Protein AF-0000000066268267 (afdb_homodimer)

pLDDT: mean 81.92, std 17.83, range [18.23, 98.88]

Nearest PDB structures (foldseek):
  8r2u-assembly2_D  TM=8.468E-01  e=3.141E-55  Trametes versicolor
  2dkh-assembly1_A-2  TM=8.336E-01  e=5.617E-54  Comamonas testosteroni
  2dki-assembly1_A-2  TM=8.439E-01  e=3.768E-53  Comamonas testosteroni
  1foh-assembly3_D-2  TM=8.418E-01  e=6.798E-50  Cutaneotrichosporon cutaneum
  7yj0-assembly2_C  TM=8.691E-01  e=3.870E-47  Boreostereum vibrans

Secondary structure (DSSP, 8-state):
-------HHHHHHHHHHHHHHHH-PPPP--S---------SSS---EEEEEEEE--SHHHHHHHHHHHHTT--STTTEEEEES-SS---S-S--EE-HHHHHHHHHTT-HHHHHHHSEEE-EEEEEEE-TT-SSEEEEEEEETTTTS---S---EEE--HHHHHHHHHHHHHHHSTT-EEESEEEEEEEE-TTT-SSS-EEEEEEETT--EEEEEEEEEEE---TT-HHHHHTTPPEEEEEEEEEEEEEEEEEEE--TTTTSEEEEEETTEEEEEEEEEEPTTSPEEEEEEEE--STTSS---TTTTS-----HHHHHHHHHHHTTTS-EEEPTT----EEEEEEEEEEEES-SEEE-TTS-EEEEE-GGGTEE--GGG--HHHHHHHHHHHHHHHHHHHHTT-BS-HHHHHHHHHHHHHHHHHHHHHHHHHHHHHHHHHHHHTT-TTHHHHHHHHHHHHHHHHHTTT-BPPSSSS------S-TT----TTBBPPP-EEEETTT--EEEGGGTS-SSS-EEEEEE--S---SSSSHHHHHHHIIIIIIHHHB-TTSEEEEEEE-S----SSS----HHHH--GGGS-HHHHHHHGGGEEE-HHHHHHHT--TTT-EEEEE-TTSBEEEEE-TT-HHHHHHHHHHB-B-/-------HHHHHHHHHHHHHHHH-PPPP--S---------SSS---EEEEEEEE--SHHHHHHHHHHHHTT--STTTEEEEES-SS---S-S--EE-HHHHHHHHHTT-HHHHHHHSEEE-EEEEEEE-TT-SSEEEEEEEETTTTS---S--SEEE--HHHHHHHHHHHHHHHSTT-EEESEEEEEEEE-TTT-SSS-EEEEEEETT--EEEEEEEEEEE---TT-HHHHHTTPPEEEEEEEEEEEEEEEEEEE--TTTTSEEEEEETTEEEEEEEEEEPTTSPEEEEEEEE--STTSS---SSTTS-----HHHHHHHHHHHTTTS-EEEPTT----EEEEEEEEEEEES-SEEE-TTS-EEEEE-GGGTEE--GGG--HHHHHHHHHHHHHHHHHHHHTT-BS-HHHHHHHHHHHHHHHHHHHHHHHHHHHHHHHHHHHHTT-TTHHHHHHHHHHHHHHHHHTTT-BPPSSSS------S-TT----TTBBPPP-EEEETTT--EEEGGGTS-SSS-EEEEEE--S---SSSSHHHHHHHIIIIIIHHHB-TTSEEEEEEE-S----SSS----HHHH--GGGS-HHHHHHHGGGEEE-HHHHHHHT--TTT-EEEEE-TTSBEEEEE-TT-HHHHHHHHHHB-B-

Sequence (1298 aa):
MAADDIDVYGQQEALRRLYERALTTPLPNYAAPTSFELNSAGIASTETYDVIITGGGPAGLTLAVLLAHQGLRAPGAVLCVERRPHPLLAGQADGLTCRTMEMFKELGLYDEVLKVGHEVAEMVMWAELPGTKGIQRVTHQASNENMTPSRVASLVACSQGQIERILELELASYAPGTLKRGAEIIHVEMDARMDTKYPVVVSIRDESGHVTFARCRFLVGADGAHSVVRKCMGISMVGDLSDRVWGVIDFPAETDFPDIRRSGHVHSALGSVMHFPREQSADGDWLTRFYVDMDEANAGNMDSQSAQVGPLTPQHILDRISRTFHPYHLQIKPGTKVEWFSKYSVRRCIASDYIRHDFQGLPRVLLVGDACHTHSPKIGQGMNVSMADSYNLAWKLAHVLLGISSDPRSILESYASERYPVGRQLVEIDKAWNTLEWNTKITGREENYQDTRKDLLRTISGFVSGYGIQYSSGYLIRTARYLNEECSLQAGSRLQHTVMSRFADGLTVDLHDEIVPNGRWKLLVFATQYLSCQKGPFAQAVRSIFENLIPIFLPGCITPIIILPDLVSNVDNGGTSLTRSVDWAVFPSRIKCMAEMKTYVSQRAYDGYRISCHEGAVVLLRPDGVISIIDDLHATEVTSFLKTVVRTLMAADDIDVYGQQEALRRLYERALTTPLPNYAAPTSFELNSAGIASTETYDVIITGGGPAGLTLAVLLAHQGLRAPGAVLCVERRPHPLLAGQADGLTCRTMEMFKELGLYDEVLKVGHEVAEMVMWAELPGTKGIQRVTHQASNENMTPSRVASLVACSQGQIERILELELASYAPGTLKRGAEIIHVEMDARMDTKYPVVVSIRDESGHVTFARCRFLVGADGAHSVVRKCMGISMVGDLSDRVWGVIDFPAETDFPDIRRSGHVHSALGSVMHFPREQSADGDWLTRFYVDMDEANAGNMDSQSAQVGPLTPQHILDRISRTFHPYHLQIKPGTKVEWFSKYSVRRCIASDYIRHDFQGLPRVLLVGDACHTHSPKIGQGMNVSMADSYNLAWKLAHVLLGISSDPRSILESYASERYPVGRQLVEIDKAWNTLEWNTKITGREENYQDTRKDLLRTISGFVSGYGIQYSSGYLIRTARYLNEECSLQAGSRLQHTVMSRFADGLTVDLHDEIVPNGRWKLLVFATQYLSCQKGPFAQAVRSIFENLIPIFLPGCITPIIILPDLVSNVDNGGTSLTRSVDWAVFPSRIKCMAEMKTYVSQRAYDGYRISCHEGAVVLLRPDGVISIIDDLHATEVTSFLKTVVRTL

Foldseek 3Di:
DPPPPPPPVVVVVVVLVVVLVVQADADFFPDDPDPPPPVPDDDPPFQEAAEEEFALFLLRLLLLLLLLRNPQADPRHAAYEHQAQAFDDDDDFWKDFLVNLLQCVLNVCNVVQVVFKAWFFKEWEWEDDPPDDAIDTDDIGTPQVLPDDGPGRTMITDGRRSSSVSSVVSSCSRHNPRYHYQKGWQAKDFQCPVPVQFRIKTWMQGNVRDIGIHTHQAYEFPNAQPTRLCVNLPWDKDFDWDPWKKKKWKAQKDKPPPQLQHWYWFYYLQFIKTKDWIGADPVGGTMIMIITGPPVVSRPPPPPPVPVPPDDDPVSRQVSVQVRNPPMGMDHPPPIDTPDMDMDTFIWIAIPFQFDADPVQATRYGYAFNNGTGGDCVLSCRSVLRNVLSLQQNLLSSCVSSVWWPDNRFSNVVSGQQSRVLRVVRSVLRVVVVVLVVVCSPPVVDPCSVVVVVVSCSVVNCSSNPQVRFGDDDLQADQPPPPPPQFQDGFRGFDHKDWWAQLLPRDIDIVSNVLRLNSAKEKEWEAALAQAQPDDLRNVLLCCCPVPQQQFADPPRYHYAYEYEQQSPPPPDGGPRSNPDDDCSRHHPVCCVRPNRRYTYDNPVCVVRVPHNHFIWMWMAGSSRGTRDIGTSNCPVVSVSCVNTTPTD/DPPPPPPPVVVVVVVLVVVLVVQADADFFPDDPPPPPPVPDDDPPAQEAAEEEFALFLLRLLLLLLLLRNPQADPRHAAYEHQAQAFDDDDDFWKDFLVNLLLCVLNVCNVVQVVFKDWFFKEWEWEDDPPDDAIDTDDIGTPQVLPDDGPGRTMITDGRRSSSVSSVVSSCSRHNPRYHYQKGWQAWDFQCPVPVQFRIKTWMQGNVRDIGIHTHQAYEFPNAQPTRLCVNLVWDKDFDWDPWKKKKWKAQKDKPPPQLQHWYWFYYLQFIKTKDWIGADPVGGTMIMIITGPPVVSRPPPPPPVVVPPDDDPVSRQVSVQVRNPPMGMDHPPPIDTPDMDMDTFIWIAIPFQFDADPVQATRYGYAFNNGTGGDCVLSCRSVLRNVLSLQQNLLSSCVSSVWWPDNRFSNVVSGQQSRVLRVVRSVLRVVVVVLVVVCSVPVVDPCNVVVVVVSCSVVNCSSNPQVRFGDDDLQADQPPPPPPQFQDGFRGFDHKDWWAQLLPRDIDIVSNVLRLNSAKEKEWEAALAQAQPDDLRNVLLCCCPVPQQQFADPPRYHYAYEYEQQSPPPPPGGDRSRPDDDCSRHHPVCCVRPNRRYTYDNPVCVVRVPHNHFIWMWMAGSSRGTRDIGTSNCPVVSVSCVNTTPTD

Solvent-accessible surface area (backbone atoms only — not comparable to full-atom values): 66999 Å² total; per-residue (Å²): 131,84,76,73,78,72,53,58,69,53,40,53,47,43,49,47,42,35,51,47,44,48,72,40,60,51,41,69,76,62,40,74,79,69,76,74,66,74,72,77,70,82,60,81,78,62,52,58,24,50,30,36,30,38,20,60,43,63,27,26,35,48,26,52,36,40,31,28,38,29,44,48,38,54,91,45,31,45,40,31,33,13,56,55,74,60,71,53,73,78,60,92,45,54,46,40,31,28,41,49,46,44,51,29,42,44,71,70,42,37,66,65,48,56,53,57,28,22,75,36,34,23,35,37,33,29,32,49,49,92,95,51,89,42,55,39,82,74,45,77,42,54,55,38,72,80,46,75,92,52,94,42,63,44,34,30,17,40,46,41,20,58,52,37,48,54,40,50,54,54,28,44,73,63,23,63,80,28,69,39,57,31,21,36,71,76,45,52,47,80,47,49,87,85,31,74,72,37,21,34,38,38,36,35,32,38,80,88,62,54,71,48,58,36,29,14,43,29,40,37,26,24,47,28,79,76,24,52,53,43,54,57,70,70,44,50,74,45,68,52,77,44,88,54,45,34,36,37,41,31,30,36,68,40,58,73,51,70,57,63,55,17,31,31,41,39,38,34,86,59,27,46,37,35,37,38,38,37,34,61,45,81,86,66,45,55,26,31,34,35,42,31,61,59,50,50,84,64,32,71,67,69,77,75,79,69,71,70,71,60,87,85,45,72,64,60,51,50,52,46,50,34,55,33,47,31,82,36,53,59,44,73,27,85,95,63,62,78,74,47,71,50,75,47,62,34,39,34,33,36,36,76,54,41,62,41,60,48,98,85,61,38,68,31,37,37,46,29,24,38,39,31,35,38,57,46,75,88,72,45,44,62,68,44,52,10,32,48,42,21,54,62,41,28,46,44,53,44,28,44,69,25,43,39,38,53,40,56,47,61,52,55,52,45,44,41,70,48,49,49,58,52,51,51,49,51,45,51,47,53,53,51,50,54,50,47,60,51,42,48,74,73,42,67,78,45,85,60,48,65,56,52,50,48,52,50,46,54,62,43,29,29,55,65,35,53,75,54,57,63,41,70,72,54,96,74,19,43,77,54,82,43,88,58,86,66,40,65,70,52,54,26,21,65,67,77,71,44,64,30,28,30,65,46,30,58,37,77,39,50,52,51,76,72,49,37,58,31,52,32,30,36,39,38,37,38,37,29,38,56,49,40,40,82,52,51,68,41,30,50,24,51,47,45,41,66,68,51,53,57,68,45,32,48,81,76,44,64,45,68,33,39,37,32,52,50,61,37,35,51,77,84,83,60,68,47,59,40,88,83,73,62,58,66,77,50,37,37,69,60,46,60,75,75,28,39,93,35,28,30,34,28,47,59,43,32,63,69,38,35,47,50,48,82,66,28,28,28,38,35,26,40,25,75,37,29,26,18,35,45,31,50,47,81,39,59,64,54,51,58,51,45,60,60,51,35,35,61,109,130,87,75,73,79,73,55,55,69,54,40,52,49,43,50,48,43,35,50,48,45,49,72,40,62,49,42,70,76,61,39,73,79,69,76,74,66,74,72,77,69,82,64,85,78,59,52,60,25,50,30,35,30,37,20,58,43,64,29,25,36,47,26,53,34,38,33,28,37,29,44,49,38,53,91,45,30,44,38,31,33,14,57,54,74,61,71,53,72,77,60,92,44,54,47,39,32,28,42,51,46,44,51,30,42,43,70,69,43,37,67,67,48,57,54,58,29,23,75,36,36,21,35,36,31,30,30,50,48,92,95,50,90,41,56,39,80,72,45,76,42,55,55,39,72,79,44,76,92,54,93,42,62,43,34,30,17,41,46,40,20,57,52,37,48,54,40,50,54,54,27,44,75,62,22,64,82,28,68,40,56,30,20,35,72,76,45,55,45,81,47,50,87,85,30,74,74,37,22,34,38,37,36,36,30,37,81,88,62,55,72,47,58,36,30,14,42,28,39,36,26,25,49,28,78,76,23,53,53,42,54,57,70,70,45,49,74,46,69,51,78,47,89,52,44,34,36,38,41,30,30,35,68,39,58,73,50,70,56,62,54,18,30,31,40,38,38,33,88,60,27,46,38,35,38,38,39,37,34,60,46,83,87,65,45,55,26,30,34,35,41,32,60,57,50,49,85,67,33,71,67,70,75,75,76,71,71,69,73,61,87,84,46,72,65,61,51,50,51,46,50,35,57,32,48,32,84,37,53,59,44,72,29,87,94,61,63,77,74,46,71,51,76,45,64,35,39,34,32,36,36,76,53,42,61,39,60,48,98,85,60,40,69,30,37,37,46,30,26,37,38,32,36,38,57,46,74,88,71,46,43,61,67,44,53,11,34,48,43,20,53,62,41,28,48,45,53,47,28,45,69,26,44,39,38,54,40,58,47,60,53,56,50,45,45,42,69,48,49,48,59,52,51,50,48,51,46,51,47,53,54,49,50,54,49,47,59,52,41,47,73,73,43,68,77,46,87,62,48,64,56,52,49,47,52,50,46,52,60,43,30,29,54,64,35,53,74,54,58,63,41,71,74,52,96,75,19,42,77,52,82,44,87,56,86,66,40,66,70,53,52,26,20,65,67,76,71,42,64,30,29,30,64,46,30,56,38,78,41,49,51,51,76,74,52,37,57,32,52,32,30,36,39,39,36,38,38,28,38,56,48,42,39,82,53,50,69,44,30,50,24,51,47,45,42,66,68,50,51,56,65,44,33,47,82,75,42,64,45,67,33,39,37,31,52,50,62,37,34,54,76,85,82,59,67,46,60,39,85,85,73,63,59,65,78,51,37,39,69,60,45,60,74,76,28,39,93,34,28,29,36,26,47,58,44,30,64,69,37,35,48,51,48,80,65,28,28,27,39,36,27,41,26,74,35,30,26,18,34,46,30,50,48,81,39,58,64,54,49,58,50,44,61,61,51,34,34,61,109

Organism: Aspergillus ustus (NCBI:txid40382)

Structure (mmCIF, N/CA/C/O backbone):
data_AF-0000000066268267-model_v1
#
loop_
_entity.id
_entity.type
_entity.pdbx_description
1 polymer 'Flavin-dependent oxygenase ucdD'
#
loop_
_atom_site.group_PDB
_atom_site.id
_atom_site.type_symbol
_atom_site.label_atom_id
_atom_site.label_alt_id
_atom_site.label_comp_id
_atom_site.label_asym_id
_atom_site.label_entity_id
_atom_site.label_seq_id
_atom_site.pdbx_PDB_ins_code
_atom_site.Cartn_x
_atom_site.Cartn_y
_atom_site.Cartn_z
_atom_site.occupancy
_atom_site.B_iso_or_equiv
_atom_site.auth_seq_id
_atom_site.auth_comp_id
_atom_site.auth_asym_id
_atom_site.auth_atom_id
_atom_site.pdbx_PDB_model_num
ATOM 1 N N . MET A 1 1 ? 24.219 34.344 -18.469 1 18.47 1 MET A N 1
ATOM 2 C CA . MET A 1 1 ? 24.547 32.969 -18.188 1 18.47 1 MET A CA 1
ATOM 3 C C . MET A 1 1 ? 23.375 32.031 -18.516 1 18.47 1 MET A C 1
ATOM 5 O O . MET A 1 1 ? 22.234 32.344 -18.156 1 18.47 1 MET A O 1
ATOM 9 N N . ALA A 1 2 ? 23.484 31.203 -19.625 1 21.22 2 ALA A N 1
ATOM 10 C CA . ALA A 1 2 ? 22.484 30.422 -20.344 1 21.22 2 ALA A CA 1
ATOM 11 C C . ALA A 1 2 ? 21.672 29.578 -19.391 1 21.22 2 ALA A C 1
ATOM 13 O O . ALA A 1 2 ? 22.219 28.938 -18.5 1 21.22 2 ALA A O 1
ATOM 14 N N . ALA A 1 3 ? 20.578 29.938 -19.078 1 25.27 3 ALA A N 1
ATOM 15 C CA . ALA A 1 3 ? 19.422 29.312 -18.422 1 25.27 3 ALA A CA 1
ATOM 16 C C . ALA A 1 3 ? 19.266 27.859 -18.844 1 25.27 3 ALA A C 1
ATOM 18 O O . ALA A 1 3 ? 18.891 27.562 -19.984 1 25.27 3 ALA A O 1
ATOM 19 N N . ASP A 1 4 ? 20.234 27.047 -18.578 1 28.03 4 ASP A N 1
ATOM 20 C CA . ASP A 1 4 ? 20.406 25.688 -19.109 1 28.03 4 ASP A CA 1
ATOM 21 C C . ASP A 1 4 ? 19.078 24.953 -19.188 1 28.03 4 ASP A C 1
ATOM 23 O O . ASP A 1 4 ? 18.219 25.109 -18.312 1 28.03 4 ASP A O 1
ATOM 27 N N . ASP A 1 5 ? 18.516 24.719 -20.25 1 28.92 5 ASP A N 1
ATOM 28 C CA . ASP A 1 5 ? 17.391 23.984 -20.844 1 28.92 5 ASP A CA 1
ATOM 29 C C . ASP A 1 5 ? 17.078 22.719 -20.047 1 28.92 5 ASP A C 1
ATOM 31 O O . ASP A 1 5 ? 17.781 21.719 -20.172 1 28.92 5 ASP A O 1
ATOM 35 N N . ILE A 1 6 ? 16.844 22.875 -18.875 1 33.03 6 ILE A N 1
ATOM 36 C CA . ILE A 1 6 ? 16.453 21.781 -17.984 1 33.03 6 ILE A CA 1
ATOM 37 C C . ILE A 1 6 ? 15.43 20.891 -18.688 1 33.03 6 ILE A C 1
ATOM 39 O O . ILE A 1 6 ? 14.352 21.344 -19.062 1 33.03 6 ILE A O 1
ATOM 43 N N . ASP A 1 7 ? 15.828 19.938 -19.406 1 33.44 7 ASP A N 1
ATOM 44 C CA . ASP A 1 7 ? 15.094 18.891 -20.109 1 33.44 7 ASP A CA 1
ATOM 45 C C . ASP A 1 7 ? 13.961 18.344 -19.234 1 33.44 7 ASP A C 1
ATOM 47 O O . ASP A 1 7 ? 14.195 17.531 -18.344 1 33.44 7 ASP A O 1
ATOM 51 N N . VAL A 1 8 ? 12.977 19.062 -19.094 1 38.09 8 VAL A N 1
ATOM 52 C CA . VAL A 1 8 ? 11.711 18.797 -18.438 1 38.09 8 VAL A CA 1
ATOM 53 C C . VAL A 1 8 ? 11.312 17.344 -18.656 1 38.09 8 VAL A C 1
ATOM 55 O O . VAL A 1 8 ? 10.883 16.656 -17.719 1 38.09 8 VAL A O 1
ATOM 58 N N . TYR A 1 9 ? 11.352 17 -19.906 1 37.19 9 TYR A N 1
ATOM 59 C CA . TYR A 1 9 ? 11.008 15.633 -20.281 1 37.19 9 TYR A CA 1
ATOM 60 C C . TYR A 1 9 ? 11.945 14.633 -19.609 1 37.19 9 TYR A C 1
ATOM 62 O O . TYR A 1 9 ? 11.516 13.562 -19.188 1 37.19 9 TYR A O 1
ATOM 70 N N . GLY A 1 10 ? 13.117 15.164 -19.516 1 43.47 10 GLY A N 1
ATOM 71 C CA . GLY A 1 10 ? 14.141 14.336 -18.906 1 43.47 10 GLY A CA 1
ATOM 72 C C . GLY A 1 10 ? 13.953 14.172 -17.406 1 43.47 10 GLY A C 1
ATOM 73 O O . GLY A 1 10 ? 14.18 13.094 -16.859 1 43.47 10 GLY A O 1
ATOM 74 N N . GLN A 1 11 ? 13.406 15.328 -16.891 1 46.78 11 GLN A N 1
ATOM 75 C CA . GLN A 1 11 ? 13.234 15.281 -15.445 1 46.78 11 GLN A CA 1
ATOM 76 C C . GLN A 1 11 ? 12.062 14.391 -15.055 1 46.78 11 GLN A C 1
ATOM 78 O O . GLN A 1 11 ? 12.148 13.617 -14.102 1 46.78 11 GLN A O 1
ATOM 83 N N . GLN A 1 12 ? 10.992 14.539 -15.836 1 49.75 12 GLN A N 1
ATOM 84 C CA . GLN A 1 12 ? 9.844 13.672 -15.586 1 49.75 12 GLN A CA 1
ATOM 85 C C . GLN A 1 12 ? 10.211 12.203 -15.781 1 49.75 12 GLN A C 1
ATOM 87 O O . GLN A 1 12 ? 9.789 11.344 -15.008 1 49.75 12 GLN A O 1
ATOM 92 N N . GLU A 1 13 ? 10.938 12.078 -16.844 1 53.94 13 GLU A N 1
ATOM 93 C CA . GLU A 1 13 ? 11.406 10.719 -17.109 1 53.94 13 GLU A CA 1
ATOM 94 C C . GLU A 1 13 ? 12.32 10.227 -15.984 1 53.94 13 GLU A C 1
ATOM 96 O O . GLU A 1 13 ? 12.258 9.062 -15.586 1 53.94 13 GLU A O 1
ATOM 101 N N . ALA A 1 14 ? 12.992 11.289 -15.484 1 54.19 14 ALA A N 1
ATOM 102 C CA . ALA A 1 14 ? 13.914 10.922 -14.414 1 54.19 14 ALA A CA 1
ATOM 103 C C . ALA A 1 14 ? 13.156 10.562 -13.141 1 54.19 14 ALA A C 1
ATOM 105 O O . ALA A 1 14 ? 13.484 9.578 -12.469 1 54.19 14 ALA A O 1
ATOM 106 N N . LEU A 1 15 ? 12.148 11.359 -12.914 1 58.56 15 LEU A N 1
ATOM 107 C CA . LEU A 1 15 ? 11.344 11.078 -11.734 1 58.56 15 LEU A CA 1
ATOM 108 C C . LEU A 1 15 ? 10.609 9.75 -11.883 1 58.56 15 LEU A C 1
ATOM 110 O O . LEU A 1 15 ? 10.516 8.977 -10.93 1 58.56 15 LEU A O 1
ATOM 114 N N . ARG A 1 16 ? 10.172 9.562 -13.047 1 57.41 16 ARG A N 1
ATOM 115 C CA . ARG A 1 16 ? 9.508 8.297 -13.336 1 57.41 16 ARG A CA 1
ATOM 116 C C . ARG A 1 16 ? 10.477 7.125 -13.188 1 57.41 16 ARG A C 1
ATOM 118 O O . ARG A 1 16 ? 10.125 6.094 -12.609 1 57.41 16 ARG A O 1
ATOM 125 N N . ARG A 1 17 ? 11.594 7.371 -13.688 1 55.69 17 ARG A N 1
ATOM 126 C CA . ARG A 1 17 ? 12.609 6.32 -13.609 1 55.69 17 ARG A CA 1
ATOM 127 C C . ARG A 1 17 ? 12.992 6.027 -12.164 1 55.69 17 ARG A C 1
ATOM 129 O O . ARG A 1 17 ? 13.195 4.867 -11.797 1 55.69 17 ARG A O 1
ATOM 136 N N . LEU A 1 18 ? 12.977 7.117 -11.547 1 54.88 18 LEU A N 1
ATOM 137 C CA . LEU A 1 18 ? 13.328 6.953 -10.141 1 54.88 18 LEU A CA 1
ATOM 138 C C . LEU A 1 18 ? 12.281 6.105 -9.422 1 54.88 18 LEU A C 1
ATOM 140 O O . LEU A 1 18 ? 12.633 5.242 -8.609 1 54.88 18 LEU A O 1
ATOM 144 N N . TYR A 1 19 ? 11.141 6.352 -9.883 1 54.5 19 TYR A N 1
ATOM 145 C CA . TYR A 1 19 ? 10.047 5.578 -9.297 1 54.5 19 TYR A CA 1
ATOM 146 C C . TYR A 1 19 ? 10.133 4.117 -9.719 1 54.5 19 TYR A C 1
ATOM 148 O O . TYR A 1 19 ? 10.016 3.215 -8.883 1 54.5 19 TYR A O 1
ATOM 156 N N . GLU A 1 20 ? 10.344 4.031 -11 1 54.97 20 GLU A N 1
ATOM 157 C CA . GLU A 1 20 ? 10.375 2.684 -11.555 1 54.97 20 GLU A CA 1
ATOM 158 C C . GLU A 1 20 ? 11.516 1.869 -10.969 1 54.97 20 GLU A C 1
ATOM 160 O O . GLU A 1 20 ? 11.367 0.676 -10.695 1 54.97 20 GLU A O 1
ATOM 165 N N . ARG A 1 21 ? 12.523 2.609 -10.789 1 49.19 21 ARG A N 1
ATOM 166 C CA . ARG A 1 21 ? 13.711 1.919 -10.297 1 49.19 21 ARG A CA 1
ATOM 167 C C . ARG A 1 21 ? 13.578 1.585 -8.82 1 49.19 21 ARG A C 1
ATOM 169 O O . ARG A 1 21 ? 14.164 0.612 -8.336 1 49.19 21 ARG A O 1
ATOM 176 N N . ALA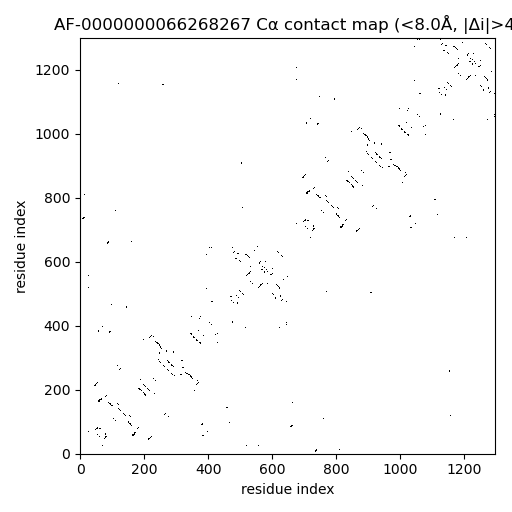 A 1 22 ? 12.828 2.51 -8.227 1 50.56 22 ALA A N 1
ATOM 177 C CA . ALA A 1 22 ? 12.664 2.254 -6.797 1 50.56 22 ALA A CA 1
ATOM 178 C C . ALA A 1 22 ? 11.977 0.911 -6.559 1 50.56 22 ALA A C 1
ATOM 180 O O . ALA A 1 22 ? 12.281 0.217 -5.586 1 50.56 22 ALA A O 1
ATOM 181 N N . LEU A 1 23 ? 11.195 0.498 -7.578 1 56.12 23 LEU A N 1
ATOM 182 C CA . LEU A 1 23 ? 10.445 -0.729 -7.32 1 56.12 23 LEU A CA 1
ATOM 183 C C . LEU A 1 23 ? 11.172 -1.938 -7.898 1 56.12 23 LEU A C 1
ATOM 185 O O . LEU A 1 23 ? 11.227 -2.994 -7.262 1 56.12 23 LEU A O 1
ATOM 189 N N . THR A 1 24 ? 11.672 -1.781 -9.164 1 62.31 24 THR A N 1
ATOM 190 C CA . THR A 1 24 ? 12.352 -2.959 -9.695 1 62.31 24 THR A CA 1
ATOM 191 C C . THR A 1 24 ? 13.43 -2.559 -10.688 1 62.31 24 THR A C 1
ATOM 193 O O . THR A 1 24 ? 13.156 -1.852 -11.664 1 62.31 24 THR A O 1
ATOM 196 N N . THR A 1 25 ? 14.656 -2.816 -10.336 1 73.88 25 THR A N 1
ATOM 197 C CA . THR A 1 25 ? 15.75 -2.709 -11.297 1 73.88 25 THR A CA 1
ATOM 198 C C . THR A 1 25 ? 15.688 -3.848 -12.312 1 73.88 25 THR A C 1
ATOM 200 O O . THR A 1 25 ? 15.727 -5.02 -11.945 1 73.88 25 THR A O 1
ATOM 203 N N . PRO A 1 26 ? 15.477 -3.486 -13.617 1 81.62 26 PRO A N 1
ATOM 204 C CA . PRO A 1 26 ? 15.383 -4.547 -14.625 1 81.62 26 PRO A CA 1
ATOM 205 C C . PRO A 1 26 ? 16.672 -5.355 -14.75 1 81.62 26 PRO A C 1
ATOM 207 O O . PRO A 1 26 ? 17.75 -4.863 -14.414 1 81.62 26 PRO A O 1
ATOM 210 N N . LEU A 1 27 ? 16.453 -6.574 -15.156 1 88.62 27 LEU A N 1
ATOM 211 C CA . LEU A 1 27 ? 17.609 -7.387 -15.508 1 88.62 27 LEU A CA 1
ATOM 212 C C . LEU A 1 27 ? 18.375 -6.77 -16.672 1 88.62 27 LEU A C 1
ATOM 214 O O . LEU A 1 27 ? 17.781 -6.137 -17.547 1 88.62 27 LEU A O 1
ATOM 218 N N . PRO A 1 28 ? 19.688 -6.926 -16.609 1 86.44 28 PRO A N 1
ATOM 219 C CA . PRO A 1 28 ? 20.438 -6.512 -17.812 1 86.44 28 PRO A CA 1
ATOM 220 C C . PRO A 1 28 ? 20.125 -7.383 -19.016 1 86.44 28 PRO A C 1
ATOM 222 O O . PRO A 1 28 ? 19.766 -8.555 -18.875 1 86.44 28 PRO A O 1
ATOM 225 N N . ASN A 1 29 ? 20.203 -6.797 -20.188 1 89.88 29 ASN A N 1
ATOM 226 C CA . ASN A 1 29 ? 20 -7.516 -21.438 1 89.88 29 ASN A CA 1
ATOM 227 C C . ASN A 1 29 ? 21.312 -8.016 -22.031 1 89.88 29 ASN A C 1
ATOM 229 O O . ASN A 1 29 ? 22.141 -7.211 -22.469 1 89.88 29 ASN A O 1
ATOM 233 N N . TYR A 1 30 ? 21.516 -9.312 -22.062 1 90.38 30 TYR A N 1
ATOM 234 C CA . TYR A 1 30 ? 22.75 -9.906 -22.562 1 90.38 30 TYR A CA 1
ATOM 235 C C . TYR A 1 30 ? 22.516 -10.625 -23.891 1 90.38 30 TYR A C 1
ATOM 237 O O . TYR A 1 30 ? 23.406 -11.312 -24.406 1 90.38 30 TYR A O 1
ATOM 245 N N . ALA A 1 31 ? 21.266 -10.461 -24.359 1 86.69 31 ALA A N 1
ATOM 246 C CA . ALA A 1 31 ? 20.938 -11.094 -25.641 1 86.69 31 ALA A CA 1
ATOM 247 C C . ALA A 1 31 ? 21.656 -10.398 -26.781 1 86.69 31 ALA A C 1
ATOM 249 O O . ALA A 1 31 ? 21.953 -9.203 -26.719 1 86.69 31 ALA A O 1
ATOM 250 N N . ALA A 1 32 ? 22.094 -11.148 -27.703 1 71.19 32 ALA A N 1
ATOM 251 C CA . ALA A 1 32 ? 22.703 -10.57 -28.891 1 71.19 32 ALA A CA 1
ATOM 252 C C . ALA A 1 32 ? 21.75 -9.617 -29.609 1 71.19 32 ALA A C 1
ATOM 254 O O . ALA A 1 32 ? 20.547 -9.867 -29.656 1 71.19 32 ALA A O 1
ATOM 255 N N . PRO A 1 33 ? 22.297 -8.32 -29.75 1 60.72 33 PRO A N 1
ATOM 256 C CA . PRO A 1 33 ? 21.422 -7.355 -30.406 1 60.72 33 PRO A CA 1
ATOM 257 C C . PRO A 1 33 ? 20.719 -7.938 -31.625 1 60.72 33 PRO A C 1
ATOM 259 O O . PRO A 1 33 ? 21.297 -8.75 -32.344 1 60.72 33 PRO A O 1
ATOM 262 N N . THR A 1 34 ? 19.484 -8.102 -31.5 1 50.59 34 THR A N 1
ATOM 263 C CA . THR A 1 34 ? 18.75 -8.484 -32.688 1 50.59 34 THR A CA 1
ATOM 264 C C . THR A 1 34 ? 18.906 -7.422 -33.781 1 50.59 34 THR A C 1
ATOM 266 O O . THR A 1 34 ? 18.75 -6.23 -33.5 1 50.59 34 THR A O 1
ATOM 269 N N . SER A 1 35 ? 19.781 -7.617 -34.688 1 39.22 35 SER A N 1
ATOM 270 C CA . SER A 1 35 ? 19.797 -6.727 -35.844 1 39.22 35 SER A CA 1
ATOM 271 C C . SER A 1 35 ? 18.375 -6.379 -36.281 1 39.22 35 SER A C 1
ATOM 273 O O . SER A 1 35 ? 17.594 -7.262 -36.625 1 39.22 35 SER A O 1
ATOM 275 N N . PHE A 1 36 ? 17.812 -5.441 -35.625 1 40.28 36 PHE A N 1
ATOM 276 C CA . PHE A 1 36 ? 16.578 -4.922 -36.219 1 40.28 36 PHE A CA 1
ATOM 277 C C . PHE A 1 36 ? 16.734 -4.738 -37.719 1 40.28 36 PHE A C 1
ATOM 279 O O . PHE A 1 36 ? 17.438 -3.834 -38.188 1 40.28 36 PHE A O 1
ATOM 286 N N . GLU A 1 37 ? 17.062 -5.695 -38.438 1 35.88 37 GLU A N 1
ATOM 287 C CA . GLU A 1 37 ? 16.906 -5.422 -39.844 1 35.88 37 GLU A CA 1
ATOM 288 C C . GLU A 1 37 ? 15.477 -4.984 -40.188 1 35.88 37 GLU A C 1
ATOM 290 O O . GLU A 1 37 ? 14.531 -5.746 -39.969 1 35.88 37 GLU A O 1
ATOM 295 N N . LEU A 1 38 ? 15.266 -3.664 -39.969 1 36.94 38 LEU A N 1
ATOM 296 C CA . LEU A 1 38 ? 14.109 -3.125 -40.688 1 36.94 38 LEU A CA 1
ATOM 297 C C . LEU A 1 38 ? 13.961 -3.758 -42.062 1 36.94 38 LEU A C 1
ATOM 299 O O . LEU A 1 38 ? 14.797 -3.531 -42.938 1 36.94 38 LEU A O 1
ATOM 303 N N . ASN A 1 39 ? 13.688 -4.961 -42.188 1 35.25 39 ASN A N 1
ATOM 304 C CA . ASN A 1 39 ? 13.406 -5.387 -43.562 1 35.25 39 ASN A CA 1
ATOM 305 C C . ASN A 1 39 ? 12.547 -4.371 -44.312 1 35.25 39 ASN A C 1
ATOM 307 O O . ASN A 1 39 ? 11.438 -4.047 -43.844 1 35.25 39 ASN A O 1
ATOM 311 N N . SER A 1 40 ? 13.109 -3.5 -45.094 1 34.19 40 SER A N 1
ATOM 312 C CA . SER A 1 40 ? 12.586 -2.572 -46.094 1 34.19 40 SER A CA 1
ATOM 313 C C . SER A 1 40 ? 11.492 -3.221 -46.938 1 34.19 40 SER A C 1
ATOM 315 O O . SER A 1 40 ? 11.008 -2.621 -47.906 1 34.19 40 SER A O 1
ATOM 317 N N . ALA A 1 41 ? 11.57 -4.535 -47.375 1 35.53 41 ALA A N 1
ATOM 318 C CA . ALA A 1 41 ? 10.688 -4.93 -48.469 1 35.53 41 ALA A CA 1
ATOM 319 C C . ALA A 1 41 ? 9.227 -4.645 -48.125 1 35.53 41 ALA A C 1
ATOM 321 O O . ALA A 1 41 ? 8.859 -4.633 -46.938 1 35.53 41 ALA A O 1
ATOM 322 N N . GLY A 1 42 ? 8.398 -4.133 -49.031 1 36.16 42 GLY A N 1
ATOM 323 C CA . GLY A 1 42 ? 7.027 -3.744 -49.344 1 36.16 42 GLY A CA 1
ATOM 324 C C . GLY A 1 42 ? 5.996 -4.539 -48.562 1 36.16 42 GLY A C 1
ATOM 325 O O . GLY A 1 42 ? 4.797 -4.434 -48.812 1 36.16 42 GLY A O 1
ATOM 326 N N . ILE A 1 43 ? 6.238 -5.789 -48.375 1 35.88 43 ILE A N 1
ATOM 327 C CA . ILE A 1 43 ? 5.09 -6.473 -47.781 1 35.88 43 ILE A CA 1
ATOM 328 C C . ILE A 1 43 ? 4.734 -5.828 -46.438 1 35.88 43 ILE A C 1
ATOM 330 O O . ILE A 1 43 ? 5.625 -5.453 -45.688 1 35.88 43 ILE A O 1
ATOM 334 N N . ALA A 1 44 ? 3.594 -5.57 -46.188 1 44.56 44 ALA A N 1
ATOM 335 C CA . ALA A 1 44 ? 2.949 -5.109 -44.969 1 44.56 44 ALA A CA 1
ATOM 336 C C . ALA A 1 44 ? 3.711 -5.586 -43.719 1 44.56 44 ALA A C 1
ATOM 338 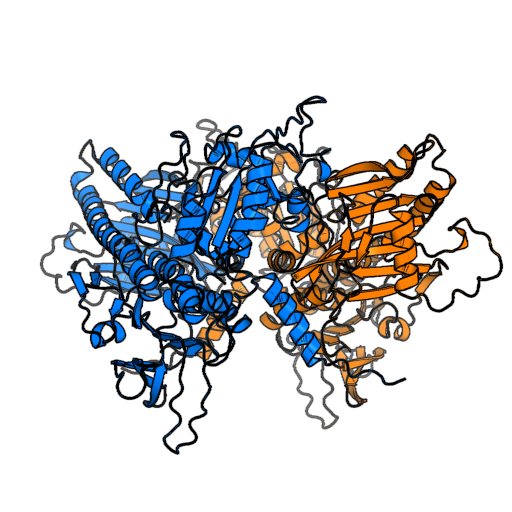O O . ALA A 1 44 ? 3.873 -6.793 -43.531 1 44.56 44 ALA A O 1
ATOM 339 N N . SER A 1 45 ? 4.785 -4.941 -43.25 1 56.19 45 SER A N 1
ATOM 340 C CA . SER A 1 45 ? 5.707 -5.102 -42.125 1 56.19 45 SER A CA 1
ATOM 341 C C . SER A 1 45 ? 5.047 -5.84 -40.969 1 56.19 45 SER A C 1
ATOM 343 O O . SER A 1 45 ? 4.094 -5.344 -40.375 1 56.19 45 SER A O 1
ATOM 345 N N . THR A 1 46 ? 5.023 -7.16 -41.062 1 74.06 46 THR A N 1
ATOM 346 C CA . THR A 1 46 ? 4.527 -7.98 -39.969 1 74.06 46 THR A CA 1
ATOM 347 C C . THR A 1 46 ? 5.223 -7.609 -38.656 1 74.06 46 THR A C 1
ATOM 349 O O . THR A 1 46 ? 6.453 -7.586 -38.562 1 74.06 46 THR A O 1
ATOM 352 N N . GLU A 1 47 ? 4.43 -7.133 -37.719 1 90.19 47 GLU A N 1
ATOM 353 C CA . GLU A 1 47 ? 4.945 -6.773 -36.406 1 90.19 47 GLU A CA 1
ATOM 354 C C . GLU A 1 47 ? 5.539 -7.984 -35.688 1 90.19 47 GLU A C 1
ATOM 356 O O . GLU A 1 47 ? 5.023 -9.094 -35.812 1 90.19 47 GLU A O 1
ATOM 361 N N . THR A 1 48 ? 6.746 -7.895 -35.219 1 94.38 48 THR A N 1
ATOM 362 C CA . THR A 1 48 ? 7.402 -8.969 -34.469 1 94.38 48 THR A CA 1
ATOM 363 C C . THR A 1 48 ? 7.492 -8.625 -32.969 1 94.38 48 THR A C 1
ATOM 365 O O . THR A 1 48 ? 7.719 -7.465 -32.625 1 94.38 48 THR A O 1
ATOM 368 N N . TYR A 1 49 ? 7.297 -9.648 -32.156 1 96.81 49 TYR A N 1
ATOM 369 C CA . TYR A 1 49 ? 7.391 -9.523 -30.688 1 96.81 49 TYR A CA 1
ATOM 370 C C . TYR A 1 49 ? 8.234 -10.641 -30.094 1 96.81 49 TYR A C 1
ATOM 372 O O . TYR A 1 49 ? 8.32 -11.734 -30.672 1 96.81 49 TYR A O 1
ATOM 380 N N . ASP A 1 50 ? 8.883 -10.375 -29.031 1 97.38 50 ASP A N 1
ATOM 381 C CA . ASP A 1 50 ? 9.539 -11.461 -28.297 1 97.38 50 ASP A CA 1
ATOM 382 C C . ASP A 1 50 ? 8.508 -12.422 -27.719 1 97.38 50 ASP A C 1
ATOM 384 O O . ASP A 1 50 ? 8.664 -13.641 -27.828 1 97.38 50 ASP A O 1
ATOM 388 N N . VAL A 1 51 ? 7.5 -11.859 -27.078 1 98.62 51 VAL A N 1
ATOM 389 C CA . VAL A 1 51 ? 6.449 -12.68 -26.484 1 98.62 51 VAL A CA 1
ATOM 390 C C . VAL A 1 51 ? 5.078 -12.117 -26.859 1 98.62 51 VAL A C 1
ATOM 392 O O . VAL A 1 51 ? 4.852 -10.906 -26.766 1 98.62 51 VAL A O 1
ATOM 395 N N . ILE A 1 52 ? 4.18 -12.953 -27.312 1 98.75 52 ILE A N 1
ATOM 396 C CA . ILE A 1 52 ? 2.77 -12.602 -27.422 1 98.75 52 ILE A CA 1
ATOM 397 C C . ILE A 1 52 ? 1.956 -13.414 -26.422 1 98.75 52 ILE A C 1
ATOM 399 O O . ILE A 1 52 ? 2.143 -14.633 -26.297 1 98.75 52 ILE A O 1
ATOM 403 N N . ILE A 1 53 ? 1.172 -12.758 -25.609 1 98.88 53 ILE A N 1
ATOM 404 C CA . ILE A 1 53 ? 0.275 -13.375 -24.641 1 98.88 53 ILE A CA 1
ATOM 405 C C . ILE A 1 53 ? -1.166 -13.289 -25.141 1 98.88 53 ILE A C 1
ATOM 407 O O . ILE A 1 53 ? -1.659 -12.195 -25.438 1 98.88 53 ILE A O 1
ATOM 411 N N . THR A 1 54 ? -1.841 -14.461 -25.25 1 98.44 54 THR A N 1
ATOM 412 C CA . THR A 1 54 ? -3.24 -14.492 -25.656 1 98.44 54 THR A CA 1
ATOM 413 C C . THR A 1 54 ? -4.16 -14.492 -24.438 1 98.44 54 THR A C 1
ATOM 415 O O . THR A 1 54 ? -4.32 -15.516 -23.781 1 98.44 54 THR A O 1
ATOM 418 N N . GLY A 1 55 ? -4.828 -13.367 -24.219 1 97.06 55 GLY A N 1
ATOM 419 C CA . GLY A 1 55 ? -5.719 -13.258 -23.078 1 97.06 55 GLY A CA 1
ATOM 420 C C . GLY A 1 55 ? -5.215 -12.281 -22.031 1 97.06 55 GLY A C 1
ATOM 421 O O . GLY A 1 55 ? -4.098 -12.422 -21.531 1 97.06 55 GLY A O 1
ATOM 422 N N . GLY A 1 56 ? -6.059 -11.328 -21.703 1 95.19 56 GLY A N 1
ATOM 423 C CA . GLY A 1 56 ? -5.75 -10.344 -20.672 1 95.19 56 GLY A CA 1
ATOM 424 C C . GLY A 1 56 ? -6.527 -10.562 -19.391 1 95.19 56 GLY A C 1
ATOM 425 O O . GLY A 1 56 ? -7.047 -9.609 -18.812 1 95.19 56 GLY A O 1
ATOM 426 N N . GLY A 1 57 ? -6.727 -11.828 -19.016 1 93.69 57 GLY A N 1
ATOM 427 C CA . GLY A 1 57 ? -7.234 -12.172 -17.688 1 93.69 57 GLY A CA 1
ATOM 428 C C . GLY A 1 57 ? -6.16 -12.172 -16.625 1 93.69 57 GLY A C 1
ATOM 429 O O . GLY A 1 57 ? -5.039 -11.719 -16.859 1 93.69 57 GLY A O 1
ATOM 430 N N . PRO A 1 58 ? -6.477 -12.688 -15.453 1 93.88 58 PRO A N 1
ATOM 431 C CA . PRO A 1 58 ? -5.52 -12.664 -14.352 1 93.88 58 PRO A CA 1
ATOM 432 C C . PRO A 1 58 ? -4.199 -13.352 -14.695 1 93.88 58 PRO A C 1
ATOM 434 O O . PRO A 1 58 ? -3.127 -12.82 -14.391 1 93.88 58 PRO A O 1
ATOM 437 N N . ALA A 1 59 ? -4.277 -14.469 -15.344 1 96.56 59 ALA A N 1
ATOM 438 C CA . ALA A 1 59 ? -3.064 -15.203 -15.695 1 96.56 59 ALA A CA 1
ATOM 439 C C . ALA A 1 59 ? -2.215 -14.414 -16.688 1 96.56 59 ALA A C 1
ATOM 441 O O . ALA A 1 59 ? -1.014 -14.234 -16.469 1 96.56 59 ALA A O 1
ATOM 442 N N . GLY A 1 60 ? -2.875 -13.945 -17.734 1 98.25 60 GLY A N 1
ATOM 443 C CA . GLY A 1 60 ? -2.156 -13.219 -18.75 1 98.25 60 GLY A CA 1
ATOM 444 C C . GLY A 1 60 ? -1.568 -11.906 -18.266 1 98.25 60 GLY A C 1
ATOM 445 O O . GLY A 1 60 ? -0.406 -11.602 -18.531 1 98.25 60 GLY A O 1
ATOM 446 N N . LEU A 1 61 ? -2.328 -11.148 -17.531 1 97.75 61 LEU A N 1
ATOM 447 C CA . LEU A 1 61 ? -1.865 -9.867 -17.031 1 97.75 61 LEU A CA 1
ATOM 448 C C . LEU A 1 61 ? -0.763 -10.055 -15.992 1 97.75 61 LEU A C 1
ATOM 450 O O . LEU A 1 61 ? 0.18 -9.266 -15.93 1 97.75 61 LEU A O 1
ATOM 454 N N . THR A 1 62 ? -0.879 -11.062 -15.148 1 98.06 62 THR A N 1
ATOM 455 C CA . THR A 1 62 ? 0.186 -11.359 -14.195 1 98.06 62 THR A CA 1
ATOM 456 C C . THR A 1 62 ? 1.5 -11.633 -14.922 1 98.06 62 THR A C 1
ATOM 458 O O . THR A 1 62 ? 2.547 -11.102 -14.539 1 98.06 62 THR A O 1
ATOM 461 N N . LEU A 1 63 ? 1.422 -12.406 -15.953 1 98.75 63 LEU A N 1
ATOM 462 C CA . LEU A 1 63 ? 2.617 -12.711 -16.734 1 98.75 63 LEU A CA 1
ATOM 463 C C . LEU A 1 63 ? 3.205 -11.445 -17.344 1 98.75 63 LEU A C 1
ATOM 465 O O . LEU A 1 63 ? 4.414 -11.211 -17.266 1 98.75 63 LEU A O 1
ATOM 469 N N . ALA A 1 64 ? 2.363 -10.641 -17.938 1 98.56 64 ALA A N 1
ATOM 470 C CA . ALA A 1 64 ? 2.818 -9.414 -18.578 1 98.56 64 ALA A CA 1
ATOM 471 C C . ALA A 1 64 ? 3.504 -8.492 -17.578 1 98.56 64 ALA A C 1
ATOM 473 O O . ALA A 1 64 ? 4.566 -7.934 -17.859 1 98.56 64 ALA A O 1
ATOM 474 N N . VAL A 1 65 ? 2.91 -8.359 -16.406 1 96.81 65 VAL A N 1
ATOM 475 C CA . VAL A 1 65 ? 3.461 -7.496 -15.359 1 96.81 65 VAL A CA 1
ATOM 476 C C . VAL A 1 65 ? 4.82 -8.031 -14.914 1 96.81 65 VAL A C 1
ATOM 478 O O . VAL A 1 65 ? 5.781 -7.273 -14.781 1 96.81 65 VAL A O 1
ATOM 481 N N . LEU A 1 66 ? 4.891 -9.305 -14.711 1 97.38 66 LEU A N 1
ATOM 482 C CA . LEU A 1 66 ? 6.137 -9.914 -14.25 1 97.38 66 LEU A CA 1
ATOM 483 C C . LEU A 1 66 ? 7.238 -9.734 -15.289 1 97.38 66 LEU A C 1
ATOM 485 O O . LEU A 1 66 ? 8.375 -9.406 -14.945 1 97.38 66 LEU A O 1
ATOM 489 N N . LEU A 1 67 ? 6.926 -9.945 -16.562 1 97.88 67 LEU A N 1
ATOM 490 C CA . LEU A 1 67 ? 7.918 -9.766 -17.609 1 97.88 67 LEU A CA 1
ATOM 491 C C . LEU A 1 67 ? 8.391 -8.32 -17.688 1 97.88 67 LEU A C 1
ATOM 493 O O . LEU A 1 67 ? 9.586 -8.062 -17.859 1 97.88 67 LEU A O 1
ATOM 497 N N . ALA A 1 68 ? 7.5 -7.41 -17.516 1 95.31 68 ALA A N 1
ATOM 498 C CA . ALA A 1 68 ? 7.875 -5.996 -17.484 1 95.31 68 ALA A CA 1
ATOM 499 C C . ALA A 1 68 ? 8.812 -5.707 -16.312 1 95.31 68 ALA A C 1
ATOM 501 O O . ALA A 1 68 ? 9.836 -5.043 -16.469 1 95.31 68 ALA A O 1
ATOM 502 N N . HIS A 1 69 ? 8.477 -6.23 -15.164 1 92.88 69 HIS A N 1
ATOM 503 C CA . HIS A 1 69 ? 9.305 -6.043 -13.977 1 92.88 69 HIS A CA 1
ATOM 504 C C . HIS A 1 69 ? 10.703 -6.621 -14.18 1 92.88 69 HIS A C 1
ATOM 506 O O . HIS A 1 69 ? 11.672 -6.129 -13.602 1 92.88 69 HIS A O 1
ATOM 512 N N . GLN A 1 70 ? 10.766 -7.617 -15 1 94.56 70 GLN A N 1
ATOM 513 C CA . GLN A 1 70 ? 12.023 -8.336 -15.164 1 94.56 70 GLN A CA 1
ATOM 514 C C . GLN A 1 70 ? 12.82 -7.789 -16.344 1 94.56 70 GLN A C 1
ATOM 516 O O . GLN A 1 70 ? 13.883 -8.312 -16.688 1 94.56 70 GLN A O 1
ATOM 521 N N . GLY A 1 71 ? 12.258 -6.766 -17.047 1 91.31 71 GLY A N 1
ATOM 522 C CA . GLY A 1 71 ? 13.109 -6.035 -17.969 1 91.31 71 GLY A CA 1
ATOM 523 C C . GLY A 1 71 ? 12.555 -6.008 -19.391 1 91.31 71 GLY A C 1
ATOM 524 O O . GLY A 1 71 ? 13.133 -5.363 -20.266 1 91.31 71 GLY A O 1
ATOM 525 N N . LEU A 1 72 ? 11.492 -6.66 -19.656 1 95.38 72 LEU A N 1
ATOM 526 C CA . LEU A 1 72 ? 10.906 -6.656 -21 1 95.38 72 LEU A CA 1
ATOM 527 C C . LEU A 1 72 ? 9.898 -5.527 -21.141 1 95.38 72 LEU A C 1
ATOM 529 O O . LEU A 1 72 ? 8.688 -5.77 -21.188 1 95.38 72 LEU A O 1
ATOM 533 N N . ARG A 1 73 ? 10.445 -4.328 -21.375 1 91.12 73 ARG A N 1
ATOM 534 C CA . ARG A 1 73 ? 9.641 -3.111 -21.328 1 91.12 73 ARG A CA 1
ATOM 535 C C . ARG A 1 73 ? 9.578 -2.438 -22.688 1 91.12 73 ARG A C 1
ATOM 537 O O . ARG A 1 73 ? 8.695 -1.613 -22.938 1 91.12 73 ARG A O 1
ATOM 544 N N . ALA A 1 74 ? 10.477 -2.727 -23.531 1 89.62 74 ALA A N 1
ATOM 545 C CA . ALA A 1 74 ? 10.602 -2.037 -24.812 1 89.62 74 ALA A CA 1
ATOM 546 C C . ALA A 1 74 ? 9.438 -2.375 -25.734 1 89.62 74 ALA A C 1
ATOM 548 O O . ALA A 1 74 ? 8.859 -3.461 -25.641 1 89.62 74 ALA A O 1
ATOM 549 N N . PRO A 1 75 ? 9.227 -1.396 -26.609 1 89.31 75 PRO A N 1
ATOM 550 C CA . PRO A 1 75 ? 8.242 -1.757 -27.641 1 89.31 75 PRO A CA 1
ATOM 551 C C . PRO A 1 75 ? 8.656 -2.988 -28.438 1 89.31 75 PRO A C 1
ATOM 553 O O . PRO A 1 75 ? 9.836 -3.152 -28.766 1 89.31 75 PRO A O 1
ATOM 556 N N . GLY A 1 76 ? 7.816 -3.9 -28.609 1 92.12 76 GLY A N 1
ATOM 557 C CA . GLY A 1 76 ? 8.133 -5.105 -29.359 1 92.12 76 GLY A CA 1
ATOM 558 C C . GLY A 1 76 ? 8.492 -6.281 -28.469 1 92.12 76 GLY A C 1
ATOM 559 O O . GLY A 1 76 ? 8.578 -7.418 -28.938 1 92.12 76 GLY A O 1
ATOM 560 N N . ALA A 1 77 ? 8.68 -5.98 -27.219 1 95.19 77 ALA A N 1
ATOM 561 C CA . ALA A 1 77 ? 9.047 -7.07 -26.328 1 95.19 77 ALA A CA 1
ATOM 562 C C . ALA A 1 77 ? 7.852 -7.965 -26.031 1 95.19 77 ALA A C 1
ATOM 564 O O . ALA A 1 77 ? 7.891 -9.172 -26.281 1 95.19 77 ALA A O 1
ATOM 565 N N . VAL A 1 78 ? 6.828 -7.328 -25.531 1 98.25 78 VAL A N 1
ATOM 566 C CA . VAL A 1 78 ? 5.672 -8.125 -25.141 1 98.25 78 VAL A CA 1
ATOM 567 C C . VAL A 1 78 ? 4.395 -7.5 -25.703 1 98.25 78 VAL A C 1
ATOM 569 O O . VAL A 1 78 ? 4.227 -6.281 -25.672 1 98.25 78 VAL A O 1
ATOM 572 N N . LEU A 1 79 ? 3.551 -8.336 -26.266 1 98.38 79 LEU A N 1
ATOM 573 C CA . LEU A 1 79 ? 2.199 -7.941 -26.656 1 98.38 79 LEU A CA 1
ATOM 574 C C . LEU A 1 79 ? 1.163 -8.844 -26 1 98.38 79 LEU A C 1
ATOM 576 O O . LEU A 1 79 ? 1.223 -10.07 -26.125 1 98.38 79 LEU A O 1
ATOM 580 N N . CYS A 1 80 ? 0.308 -8.273 -25.219 1 98.62 80 CYS A N 1
ATOM 581 C CA . CYS A 1 80 ? -0.811 -8.992 -24.609 1 98.62 80 CYS A CA 1
ATOM 582 C C . CYS A 1 80 ? -2.125 -8.625 -25.297 1 98.62 80 CYS A C 1
ATOM 584 O O . CYS A 1 80 ? -2.5 -7.449 -25.328 1 98.62 80 CYS A O 1
ATOM 586 N N . VAL A 1 81 ? -2.838 -9.617 -25.828 1 98.12 81 VAL A N 1
ATOM 587 C CA . VAL A 1 81 ? -4.051 -9.359 -26.594 1 98.12 81 VAL A CA 1
ATOM 588 C C . VAL A 1 81 ? -5.27 -9.844 -25.812 1 98.12 81 VAL A C 1
ATOM 590 O O . VAL A 1 81 ? -5.309 -10.984 -25.359 1 98.12 81 VAL A O 1
ATOM 593 N N . GLU A 1 82 ? -6.23 -8.992 -25.641 1 96.62 82 GLU A N 1
ATOM 594 C CA . GLU A 1 82 ? -7.461 -9.305 -24.922 1 96.62 82 GLU A CA 1
ATOM 595 C C . GLU A 1 82 ? -8.688 -8.906 -25.734 1 96.62 82 GLU A C 1
ATOM 597 O O . GLU A 1 82 ? -8.797 -7.762 -26.188 1 96.62 82 GLU A O 1
ATOM 602 N N . ARG A 1 83 ? -9.562 -9.875 -25.875 1 94.06 83 ARG A N 1
ATOM 603 C CA . ARG A 1 83 ? -10.727 -9.664 -26.719 1 94.06 83 ARG A CA 1
ATOM 604 C C . ARG A 1 83 ? -11.672 -8.633 -26.125 1 94.06 83 ARG A C 1
ATOM 606 O O . ARG A 1 83 ? -12.312 -7.867 -26.844 1 94.06 83 ARG A O 1
ATOM 613 N N . ARG A 1 84 ? -11.867 -8.562 -24.781 1 89.62 84 ARG A N 1
ATOM 614 C CA . ARG A 1 84 ? -12.773 -7.633 -24.125 1 89.62 84 ARG A CA 1
ATOM 615 C C . ARG A 1 84 ? -12.242 -6.203 -24.203 1 89.62 84 ARG A C 1
ATOM 617 O O . ARG A 1 84 ? -11.078 -5.953 -23.891 1 89.62 84 ARG A O 1
ATOM 624 N N . PRO A 1 85 ? -13.055 -5.324 -24.531 1 84.19 85 PRO A N 1
ATOM 625 C CA . PRO A 1 85 ? -12.594 -3.938 -24.594 1 84.19 85 PRO A CA 1
ATOM 626 C C . PRO A 1 85 ? -12.352 -3.336 -23.203 1 84.19 85 PRO A C 1
ATOM 628 O O . PRO A 1 85 ? -11.656 -2.324 -23.094 1 84.19 85 PRO A O 1
ATOM 631 N N . HIS A 1 86 ? -13.062 -3.926 -22.219 1 77.19 86 HIS A N 1
ATOM 632 C CA . HIS A 1 86 ? -12.898 -3.447 -20.844 1 77.19 86 HIS A CA 1
ATOM 633 C C . HIS A 1 86 ? -12.836 -4.609 -19.859 1 77.19 86 HIS A C 1
ATOM 635 O O . HIS A 1 86 ? -13.258 -5.723 -20.188 1 77.19 86 HIS A O 1
ATOM 641 N N . PRO A 1 87 ? -12.312 -4.266 -18.656 1 71.75 87 PRO A N 1
ATOM 642 C CA . PRO A 1 87 ? -12.32 -5.309 -17.641 1 71.75 87 PRO A CA 1
ATOM 643 C C . PRO A 1 87 ? -13.734 -5.754 -17.266 1 71.75 87 PRO A C 1
ATOM 645 O O . PRO A 1 87 ? -14.703 -5.043 -17.531 1 71.75 87 PRO A O 1
ATOM 648 N N . LEU A 1 88 ? -13.734 -6.941 -16.641 1 67 88 LEU A N 1
ATOM 649 C CA . LEU A 1 88 ? -15.016 -7.516 -16.234 1 67 88 LEU A CA 1
ATOM 650 C C . LEU A 1 88 ? -15.633 -6.711 -15.102 1 67 88 LEU A C 1
ATOM 652 O O . LEU A 1 88 ? -14.93 -6.242 -14.211 1 67 88 LEU A O 1
ATOM 656 N N . LEU A 1 89 ? -16.875 -6.211 -15.258 1 57.81 89 LEU A N 1
ATOM 657 C CA . LEU A 1 89 ? -17.531 -5.488 -14.172 1 57.81 89 LEU A CA 1
ATOM 658 C C . LEU A 1 89 ? -17.719 -6.387 -12.961 1 57.81 89 LEU A C 1
ATOM 660 O O . LEU A 1 89 ? -17.406 -5.992 -11.836 1 57.81 89 LEU A O 1
ATOM 664 N N . ALA A 1 90 ? -18.703 -7.32 -13.164 1 56.69 90 ALA A N 1
ATOM 665 C CA . ALA A 1 90 ? -19.047 -8.125 -11.992 1 56.69 90 ALA A CA 1
ATOM 666 C C . ALA A 1 90 ? -18.797 -9.609 -12.266 1 56.69 90 ALA A C 1
ATOM 668 O O . ALA A 1 90 ? -18.797 -10.047 -13.414 1 56.69 90 ALA A O 1
ATOM 669 N N . GLY A 1 91 ? -18.156 -10.297 -11.336 1 59.16 91 GLY A N 1
ATOM 670 C CA . GLY A 1 91 ? -18.344 -11.734 -11.312 1 59.16 91 GLY A CA 1
ATOM 671 C C . GLY A 1 91 ? -17.062 -12.516 -11.531 1 59.16 91 GLY A C 1
ATOM 672 O O . GLY A 1 91 ? -15.969 -11.969 -11.398 1 59.16 91 GLY A O 1
ATOM 673 N N . GLN A 1 92 ? -16.922 -13.719 -11.523 1 59.53 92 GLN A N 1
ATOM 674 C CA . GLN A 1 92 ? -16.25 -14.977 -11.844 1 59.53 92 GLN A CA 1
ATOM 675 C C . GLN A 1 92 ? -15.352 -15.438 -10.695 1 59.53 92 GLN A C 1
ATOM 677 O O . GLN A 1 92 ? -15.508 -16.547 -10.18 1 59.53 92 GLN A O 1
ATOM 682 N N . ALA A 1 93 ? -14.258 -14.523 -10.516 1 62.56 93 ALA A N 1
ATOM 683 C CA . ALA A 1 93 ? -13.297 -15.07 -9.555 1 62.56 93 ALA A CA 1
ATOM 684 C C . ALA A 1 93 ? -13.359 -14.328 -8.227 1 62.56 93 ALA A C 1
ATOM 686 O O . ALA A 1 93 ? -13.539 -13.102 -8.195 1 62.56 93 ALA A O 1
ATOM 687 N N . ASP A 1 94 ? -13.398 -15.141 -7.02 1 66.81 94 ASP A N 1
ATOM 688 C CA . ASP A 1 94 ? -13.969 -14.633 -5.773 1 66.81 94 ASP A CA 1
ATOM 689 C C . ASP A 1 94 ? -12.906 -14.547 -4.68 1 66.81 94 ASP A C 1
ATOM 691 O O . ASP A 1 94 ? -12.961 -13.648 -3.834 1 66.81 94 ASP A O 1
ATOM 695 N N . GLY A 1 95 ? -11.93 -15.484 -4.703 1 83.44 95 GLY A N 1
ATOM 696 C CA . GLY A 1 95 ? -11.117 -15.492 -3.496 1 83.44 95 GLY A CA 1
ATOM 697 C C . GLY A 1 95 ? -9.633 -15.617 -3.773 1 83.44 95 GLY A C 1
ATOM 698 O O . GLY A 1 95 ? -9.211 -16.5 -4.531 1 83.44 95 GLY A O 1
ATOM 699 N N . LEU A 1 96 ? -8.922 -14.695 -3.27 1 89.62 96 LEU A N 1
ATOM 700 C CA . LEU A 1 96 ? -7.465 -14.766 -3.305 1 89.62 96 LEU A CA 1
ATOM 701 C C . LEU A 1 96 ? -6.922 -15.445 -2.049 1 89.62 96 LEU A C 1
ATOM 703 O O . LEU A 1 96 ? -7.207 -15.008 -0.932 1 89.62 96 LEU A O 1
ATOM 707 N N . THR A 1 97 ? -6.23 -16.516 -2.291 1 87.31 97 THR A N 1
ATOM 708 C CA . THR A 1 97 ? -5.656 -17.266 -1.179 1 87.31 97 THR A CA 1
ATOM 709 C C . THR A 1 97 ? -4.492 -16.5 -0.554 1 87.31 97 THR A C 1
ATOM 711 O O . THR A 1 97 ? -4.027 -15.508 -1.111 1 87.31 97 THR A O 1
ATOM 714 N N . CYS A 1 98 ? -3.971 -17.047 0.586 1 86.25 98 CYS A N 1
ATOM 715 C CA . CYS A 1 98 ? -2.852 -16.422 1.291 1 86.25 98 CYS A CA 1
ATOM 716 C C . CYS A 1 98 ? -1.602 -16.406 0.42 1 86.25 98 CYS A C 1
ATOM 718 O O . CYS A 1 98 ? -0.867 -15.422 0.399 1 86.25 98 CYS A O 1
ATOM 720 N N . ARG A 1 99 ? -1.391 -17.438 -0.312 1 89.44 99 ARG A N 1
ATOM 721 C CA . ARG A 1 99 ? -0.212 -17.5 -1.17 1 89.44 99 ARG A CA 1
ATOM 722 C C . ARG A 1 99 ? -0.292 -16.484 -2.297 1 89.44 99 ARG A C 1
ATOM 724 O O . ARG A 1 99 ? 0.703 -15.828 -2.623 1 89.44 99 ARG A O 1
ATOM 731 N N . THR A 1 100 ? -1.448 -16.406 -2.898 1 92 100 THR A N 1
ATOM 732 C CA . THR A 1 100 ? -1.628 -15.422 -3.959 1 92 100 THR A CA 1
ATOM 733 C C . THR A 1 100 ? -1.438 -14.008 -3.422 1 92 100 THR A C 1
ATOM 735 O O . THR A 1 100 ? -0.807 -13.172 -4.07 1 92 100 THR A O 1
ATOM 738 N N . MET A 1 101 ? -1.933 -13.812 -2.211 1 91.5 101 MET A N 1
ATOM 739 C CA . MET A 1 101 ? -1.752 -12.5 -1.59 1 91.5 101 MET A CA 1
ATOM 740 C C . MET A 1 101 ? -0.28 -12.242 -1.293 1 91.5 101 MET A C 1
ATOM 742 O O . MET A 1 101 ? 0.18 -11.102 -1.373 1 91.5 101 MET A O 1
ATOM 746 N N . GLU A 1 102 ? 0.421 -13.273 -0.944 1 91.44 102 GLU A N 1
ATOM 747 C CA . GLU A 1 102 ? 1.863 -13.141 -0.766 1 91.44 102 GLU A CA 1
ATOM 748 C C . GLU A 1 102 ? 2.547 -12.742 -2.07 1 91.44 102 GLU A C 1
ATOM 750 O O . GLU A 1 102 ? 3.453 -11.906 -2.074 1 91.44 102 GLU A O 1
ATOM 755 N N . MET A 1 103 ? 2.111 -13.312 -3.139 1 92.56 103 MET A N 1
ATOM 756 C CA . MET A 1 103 ? 2.646 -12.953 -4.449 1 92.56 103 MET A CA 1
ATOM 757 C C . MET A 1 103 ? 2.377 -11.484 -4.762 1 92.56 103 MET A C 1
ATOM 759 O O . MET A 1 103 ? 3.264 -10.781 -5.242 1 92.56 103 MET A O 1
ATOM 763 N N . PHE A 1 104 ? 1.183 -11.062 -4.445 1 93.44 104 PHE A N 1
ATOM 764 C CA . PHE A 1 104 ? 0.85 -9.656 -4.668 1 93.44 104 PHE A CA 1
ATOM 765 C C . PHE A 1 104 ? 1.694 -8.758 -3.779 1 93.44 104 PHE A C 1
ATOM 767 O O . PHE A 1 104 ? 2.053 -7.645 -4.176 1 93.44 104 PHE A O 1
ATOM 774 N N . LYS A 1 105 ? 1.954 -9.242 -2.623 1 92.12 105 LYS A N 1
ATOM 775 C CA . LYS A 1 105 ? 2.814 -8.469 -1.734 1 92.12 105 LYS A CA 1
ATOM 776 C C . LYS A 1 105 ? 4.227 -8.344 -2.303 1 92.12 105 LYS A C 1
ATOM 778 O O . LYS A 1 105 ? 4.809 -7.258 -2.312 1 92.12 105 LYS A O 1
ATOM 783 N N . GLU A 1 106 ? 4.715 -9.375 -2.779 1 90.69 106 GLU A N 1
ATOM 784 C CA . GLU A 1 106 ? 6.047 -9.375 -3.381 1 90.69 106 GLU A CA 1
ATOM 785 C C . GLU A 1 106 ? 6.09 -8.5 -4.629 1 90.69 106 GLU A C 1
ATOM 787 O O . GLU A 1 106 ? 7.125 -7.914 -4.945 1 90.69 106 GLU A O 1
ATOM 792 N N . LEU A 1 107 ? 4.941 -8.352 -5.277 1 91.06 107 LEU A N 1
ATOM 793 C CA . LEU A 1 107 ? 4.844 -7.508 -6.465 1 91.06 107 LEU A CA 1
ATOM 794 C C . LEU A 1 107 ? 4.617 -6.051 -6.078 1 91.06 107 LEU A C 1
ATOM 796 O O . LEU A 1 107 ? 4.629 -5.168 -6.938 1 91.06 107 LEU A O 1
ATOM 800 N N . GLY A 1 108 ? 4.363 -5.816 -4.805 1 87.94 108 GLY A N 1
ATOM 801 C CA . GLY A 1 108 ? 4.082 -4.465 -4.344 1 87.94 108 GLY A CA 1
ATOM 802 C C . GLY A 1 108 ? 2.648 -4.039 -4.586 1 87.94 108 GLY A C 1
ATOM 803 O O . GLY A 1 108 ? 2.354 -2.846 -4.664 1 87.94 108 GLY A O 1
ATOM 804 N N . LEU A 1 109 ? 1.725 -4.961 -4.754 1 91.38 109 LEU A N 1
ATOM 805 C CA . LEU A 1 109 ? 0.351 -4.641 -5.125 1 91.38 109 LEU A CA 1
ATOM 806 C C . LEU A 1 109 ? -0.625 -5.07 -4.035 1 91.38 109 LEU A C 1
ATOM 808 O O . LEU A 1 109 ? -1.841 -4.965 -4.207 1 91.38 109 LEU A O 1
ATOM 812 N N . TYR A 1 110 ? -0.094 -5.559 -2.869 1 91.5 110 TYR A N 1
ATOM 813 C CA . TYR A 1 110 ? -0.904 -6.07 -1.77 1 91.5 110 TYR A CA 1
ATOM 814 C C . TYR A 1 110 ? -1.903 -5.023 -1.293 1 91.5 110 TYR A C 1
ATOM 816 O O . TYR A 1 110 ? -3.102 -5.301 -1.193 1 91.5 110 TYR A O 1
ATOM 824 N N . ASP A 1 111 ? -1.455 -3.814 -1.083 1 86.81 111 ASP A N 1
ATOM 825 C CA . ASP A 1 111 ? -2.301 -2.764 -0.526 1 86.81 111 ASP A CA 1
ATOM 826 C C . ASP A 1 111 ? -3.371 -2.332 -1.526 1 86.81 111 ASP A C 1
ATOM 828 O O . ASP A 1 111 ? -4.48 -1.969 -1.136 1 86.81 111 ASP A O 1
ATOM 832 N N . GLU A 1 112 ? -3.049 -2.34 -2.766 1 87.38 112 GLU A N 1
ATOM 833 C CA . GLU A 1 112 ? -4.031 -1.995 -3.789 1 87.38 112 GLU A CA 1
ATOM 834 C C . GLU A 1 112 ? -5.191 -2.986 -3.795 1 87.38 112 GLU A C 1
ATOM 836 O O . GLU A 1 112 ? -6.344 -2.602 -4.004 1 87.38 112 GLU A O 1
ATOM 841 N N . VAL A 1 113 ? -4.863 -4.262 -3.576 1 89.69 113 VAL A N 1
ATOM 842 C CA . VAL A 1 113 ? -5.902 -5.285 -3.531 1 89.69 113 VAL A CA 1
ATOM 843 C C . VAL A 1 113 ? -6.758 -5.098 -2.279 1 89.69 113 VAL A C 1
ATOM 845 O O . VAL A 1 113 ? -7.984 -5.191 -2.342 1 89.69 113 VAL A O 1
ATOM 848 N N . LEU A 1 114 ? -6.105 -4.789 -1.202 1 88.06 114 LEU A N 1
ATOM 849 C CA . LEU A 1 114 ? -6.828 -4.656 0.058 1 88.06 114 LEU A CA 1
ATOM 850 C C . LEU A 1 114 ? -7.77 -3.457 0.021 1 88.06 114 LEU A C 1
ATOM 852 O O . LEU A 1 114 ? -8.828 -3.469 0.661 1 88.06 114 LEU A O 1
ATOM 856 N N . LYS A 1 115 ? -7.43 -2.457 -0.713 1 83.25 115 LYS A N 1
ATOM 857 C CA . LYS A 1 115 ? -8.266 -1.261 -0.822 1 83.25 115 LYS A CA 1
ATOM 858 C C . LYS A 1 115 ? -9.633 -1.594 -1.411 1 83.25 115 LYS A C 1
ATOM 860 O O . LYS A 1 115 ? -10.633 -0.963 -1.065 1 83.25 115 LYS A O 1
ATOM 865 N N . VAL A 1 116 ? -9.641 -2.623 -2.25 1 82.56 116 VAL A N 1
ATOM 866 C CA . VAL A 1 116 ? -10.883 -2.867 -2.98 1 82.56 116 VAL A CA 1
ATOM 867 C C . VAL A 1 116 ? -11.453 -4.23 -2.59 1 82.56 116 VAL A C 1
ATOM 869 O O . VAL A 1 116 ? -12.602 -4.539 -2.906 1 82.56 116 VAL A O 1
ATOM 872 N N . GLY A 1 117 ? -10.664 -4.977 -1.927 1 86.56 117 GLY A N 1
ATOM 873 C CA . GLY A 1 117 ? -11.102 -6.312 -1.555 1 86.56 117 GLY A CA 1
ATOM 874 C C . GLY A 1 117 ? -11.727 -6.371 -0.174 1 86.56 117 GLY A C 1
ATOM 875 O O . GLY A 1 117 ? -11.828 -5.355 0.513 1 86.56 117 GLY A O 1
ATOM 876 N N . HIS A 1 118 ? -12.297 -7.527 0.151 1 90.38 118 HIS A N 1
ATOM 877 C CA . HIS A 1 118 ? -12.859 -7.82 1.464 1 90.38 118 HIS A CA 1
ATOM 878 C C . HIS A 1 118 ? -12.125 -8.977 2.135 1 90.38 118 HIS A C 1
ATOM 880 O O . HIS A 1 118 ? -12.125 -10.094 1.619 1 90.38 118 HIS A O 1
ATOM 886 N N . GLU A 1 119 ? -11.531 -8.703 3.25 1 90.81 119 GLU A N 1
ATOM 887 C CA . GLU A 1 119 ? -10.805 -9.742 3.975 1 90.81 119 GLU A CA 1
ATOM 888 C C . GLU A 1 119 ? -11.766 -10.688 4.684 1 90.81 119 GLU A C 1
ATOM 890 O O . GLU A 1 119 ? -12.703 -10.25 5.359 1 90.81 119 GLU A O 1
ATOM 895 N N . VAL A 1 120 ? -11.57 -11.945 4.484 1 90.56 120 VAL A N 1
ATOM 896 C CA . VAL A 1 120 ? -12.344 -12.984 5.148 1 90.56 120 VAL A CA 1
ATOM 897 C C . VAL A 1 120 ? -11.555 -13.547 6.332 1 90.56 120 VAL A C 1
ATOM 899 O O . VAL A 1 120 ? -10.719 -14.438 6.16 1 90.56 120 VAL A O 1
ATOM 902 N N . ALA A 1 121 ? -11.906 -13.117 7.477 1 88 121 ALA A N 1
ATOM 903 C CA . ALA A 1 121 ? -11.086 -13.391 8.656 1 88 121 ALA A CA 1
ATOM 904 C C . ALA A 1 121 ? -11.484 -14.711 9.312 1 88 121 ALA A C 1
ATOM 906 O O . ALA A 1 121 ? -10.656 -15.398 9.906 1 88 121 ALA A O 1
ATOM 907 N N . GLU A 1 122 ? -12.766 -15.047 9.164 1 88.25 122 GLU A N 1
ATOM 908 C CA . GLU A 1 122 ? -13.258 -16.234 9.859 1 88.25 122 GLU A CA 1
ATOM 909 C C . GLU A 1 122 ? -14.156 -17.062 8.953 1 88.25 122 GLU A C 1
ATOM 911 O O . GLU A 1 122 ? -14.734 -16.547 7.992 1 88.25 122 GLU A O 1
ATOM 916 N N . MET A 1 123 ? -14.211 -18.344 9.289 1 85.19 123 MET A N 1
ATOM 917 C CA . MET A 1 123 ? -15.055 -19.328 8.602 1 85.19 123 MET A CA 1
ATOM 918 C C . MET A 1 123 ? -15.961 -20.047 9.586 1 85.19 123 MET A C 1
ATOM 920 O O . MET A 1 123 ? -15.57 -20.312 10.727 1 85.19 123 MET A O 1
ATOM 924 N N . VAL A 1 124 ? -17.188 -20.344 9.094 1 86.94 124 VAL A N 1
ATOM 925 C CA . VAL A 1 124 ? -18.172 -20.984 9.969 1 86.94 124 VAL A CA 1
ATOM 926 C C . VAL A 1 124 ? -18.859 -22.125 9.211 1 86.94 124 VAL A C 1
ATOM 928 O O . VAL A 1 124 ? -18.891 -22.125 7.98 1 86.94 124 VAL A O 1
ATOM 931 N N . MET A 1 125 ? -19.328 -23.078 9.969 1 86.19 125 MET A N 1
ATOM 932 C CA . MET A 1 125 ? -20.203 -24.141 9.453 1 86.19 125 MET A CA 1
ATOM 933 C C . MET A 1 125 ? -21.484 -24.234 10.266 1 86.19 125 MET A C 1
ATOM 935 O O . MET A 1 125 ? -21.453 -24.156 11.5 1 86.19 125 MET A O 1
ATOM 939 N N . TRP A 1 126 ? -22.516 -24.25 9.57 1 88.56 126 TRP A N 1
ATOM 940 C CA . TRP A 1 126 ? -23.828 -24.438 10.172 1 88.56 126 TRP A CA 1
ATOM 941 C C . TRP A 1 126 ? -24.484 -25.719 9.641 1 88.56 126 TRP A C 1
ATOM 943 O O . TRP A 1 126 ? -24.375 -26.031 8.461 1 88.56 126 TRP A O 1
ATOM 953 N N . ALA A 1 127 ? -25.109 -26.438 10.492 1 85.69 127 ALA A N 1
ATOM 954 C CA . ALA A 1 127 ? -25.781 -27.656 10.062 1 85.69 127 ALA A CA 1
ATOM 955 C C . ALA A 1 127 ? -27 -27.953 10.938 1 85.69 127 ALA A C 1
ATOM 957 O O . ALA A 1 127 ? -27.125 -27.391 12.031 1 85.69 127 ALA A O 1
ATOM 958 N N . GLU A 1 128 ? -27.922 -28.656 10.32 1 84.69 128 GLU A N 1
ATOM 959 C CA . GLU A 1 128 ? -29 -29.234 11.109 1 84.69 128 GLU A CA 1
ATOM 960 C C . GLU A 1 128 ? -28.562 -30.531 11.797 1 84.69 128 GLU A C 1
ATOM 962 O O . GLU A 1 128 ? -28.156 -31.484 11.133 1 84.69 128 GLU A O 1
ATOM 967 N N . LEU A 1 129 ? -28.547 -30.406 13.07 1 77.06 129 LEU A N 1
ATOM 968 C CA . LEU A 1 129 ? -28.156 -31.578 13.844 1 77.06 129 LEU A CA 1
ATOM 969 C C . LEU A 1 129 ? -29.375 -32.438 14.188 1 77.06 129 LEU A C 1
ATOM 971 O O . LEU A 1 129 ? -30.5 -31.922 14.258 1 77.06 129 LEU A O 1
ATOM 975 N N . PRO A 1 130 ? -29.109 -33.75 14.383 1 74.75 130 PRO A N 1
ATOM 976 C CA . PRO A 1 130 ? -30.234 -34.656 14.719 1 74.75 130 PRO A CA 1
ATOM 977 C C . PRO A 1 130 ? -31.016 -34.156 15.945 1 74.75 130 PRO A C 1
ATOM 979 O O . PRO A 1 130 ? -30.406 -33.844 16.969 1 74.75 130 PRO A O 1
ATOM 982 N N . GLY A 1 131 ? -32.281 -34.125 15.883 1 73.06 131 GLY A N 1
ATOM 983 C CA . GLY A 1 131 ? -33.156 -33.781 17 1 73.06 131 GLY A CA 1
ATOM 984 C C . GLY A 1 131 ? -33.344 -32.312 17.188 1 73.06 131 GLY A C 1
ATOM 985 O O . GLY A 1 131 ? -34 -31.859 18.125 1 73.06 131 GLY A O 1
ATOM 986 N N . THR A 1 132 ? -32.625 -31.531 16.422 1 72.25 132 THR A N 1
ATOM 987 C CA . THR A 1 132 ? -32.75 -30.078 16.547 1 72.25 132 THR A CA 1
ATOM 988 C C . THR A 1 132 ? -33.594 -29.516 15.391 1 72.25 132 THR A C 1
ATOM 990 O O . THR A 1 132 ? -33.688 -30.156 14.344 1 72.25 132 THR A O 1
ATOM 993 N N . LYS A 1 133 ? -34.344 -28.547 15.82 1 76.69 133 LYS A N 1
ATOM 994 C CA . LYS A 1 133 ? -35.094 -27.828 14.773 1 76.69 133 LYS A CA 1
ATOM 995 C C . LYS A 1 133 ? -34.281 -26.641 14.258 1 76.69 133 LYS A C 1
ATOM 997 O O . LYS A 1 133 ? -33.969 -25.734 15.016 1 76.69 133 LYS A O 1
ATOM 1002 N N . GLY A 1 134 ? -33.844 -26.797 13.047 1 82.81 134 GLY A N 1
ATOM 1003 C CA . GLY A 1 134 ? -33.156 -25.688 12.406 1 82.81 134 GLY A CA 1
ATOM 1004 C C . GLY A 1 134 ? -31.641 -25.844 12.414 1 82.81 134 GLY A C 1
ATOM 1005 O O . GLY A 1 134 ? -31.094 -26.719 13.086 1 82.81 134 GLY A O 1
ATOM 1006 N N . ILE A 1 135 ? -30.938 -24.984 11.68 1 87.31 135 ILE A N 1
ATOM 1007 C CA . ILE A 1 135 ? -29.484 -25.047 11.57 1 87.31 135 ILE A CA 1
ATOM 1008 C C . ILE A 1 135 ? -28.844 -24.438 12.812 1 87.31 135 ILE A C 1
ATOM 1010 O O . ILE A 1 135 ? -29.406 -23.516 13.414 1 87.31 135 ILE A O 1
ATOM 1014 N N . GLN A 1 136 ? -27.703 -25.031 13.203 1 85.06 136 GLN A N 1
ATOM 1015 C CA . GLN A 1 136 ? -26.891 -24.531 14.305 1 85.06 136 GLN A CA 1
ATOM 1016 C C . GLN A 1 136 ? -25.422 -24.406 13.891 1 85.06 136 GLN A C 1
ATOM 1018 O O . GLN A 1 136 ? -24.969 -25.094 12.969 1 85.06 136 GLN A O 1
ATOM 1023 N N . ARG A 1 137 ? -24.781 -23.484 14.633 1 84.94 137 ARG A N 1
ATOM 1024 C CA . ARG A 1 137 ? -23.344 -23.344 14.367 1 84.94 137 ARG A CA 1
ATOM 1025 C C . ARG A 1 137 ? -22.578 -24.578 14.82 1 84.94 137 ARG A C 1
ATOM 1027 O O . ARG A 1 137 ? -22.703 -25.016 15.969 1 84.94 137 ARG A O 1
ATOM 1034 N N . VAL A 1 138 ? -21.812 -25.094 13.969 1 80.56 138 VAL A N 1
ATOM 1035 C CA . VAL A 1 138 ? -21.094 -26.328 14.273 1 80.56 138 VAL A CA 1
ATOM 1036 C C . VAL A 1 138 ? -19.594 -26.016 14.414 1 80.56 138 VAL A C 1
ATOM 1038 O O . VAL A 1 138 ? -18.906 -26.609 15.258 1 80.56 138 VAL A O 1
ATOM 1041 N N . THR A 1 139 ? -19.094 -25.156 13.578 1 76.12 139 THR A N 1
ATOM 1042 C CA . THR A 1 139 ? -17.688 -24.75 13.633 1 76.12 139 THR A CA 1
ATOM 1043 C C . THR A 1 139 ? -17.547 -23.25 13.477 1 76.12 139 THR A C 1
ATOM 1045 O O . THR A 1 139 ? -18.422 -22.594 12.898 1 76.12 139 THR A O 1
ATOM 1048 N N . HIS A 1 140 ? -16.578 -22.703 14.133 1 79.25 140 HIS A N 1
ATOM 1049 C CA . HIS A 1 140 ? -16.172 -21.312 14.062 1 79.25 140 HIS A CA 1
ATOM 1050 C C . HIS A 1 140 ? -14.664 -21.172 14.211 1 79.25 140 HIS A C 1
ATOM 1052 O O . HIS A 1 140 ? -14.109 -21.422 15.281 1 79.25 140 HIS A O 1
ATOM 1058 N N . GLN A 1 141 ? -13.969 -20.844 13.094 1 76.69 141 GLN A N 1
ATOM 1059 C CA . GLN A 1 141 ? -12.516 -20.797 13.141 1 76.69 141 GLN A CA 1
ATOM 1060 C C . GLN A 1 141 ? -11.969 -19.641 12.305 1 76.69 141 GLN A C 1
ATOM 1062 O O . GLN A 1 141 ? -12.664 -19.109 11.43 1 76.69 141 GLN A O 1
ATOM 1067 N N . ALA A 1 142 ? -10.773 -19.266 12.734 1 74.12 142 ALA A N 1
ATOM 1068 C CA . ALA A 1 142 ? -10.078 -18.312 11.883 1 74.12 142 ALA A CA 1
ATOM 1069 C C . ALA A 1 142 ? -9.805 -18.891 10.5 1 74.12 142 ALA A C 1
ATOM 1071 O O . ALA A 1 142 ? -9.594 -20.094 10.359 1 74.12 142 ALA A O 1
ATOM 1072 N N . SER A 1 143 ? -9.812 -17.984 9.547 1 69.88 143 SER A N 1
ATOM 1073 C CA . SER A 1 143 ? -9.625 -18.453 8.18 1 69.88 143 SER A CA 1
ATOM 1074 C C . SER A 1 143 ? -8.234 -19.047 7.984 1 69.88 143 SER A C 1
ATOM 1076 O O . SER A 1 143 ? -8.031 -19.891 7.102 1 69.88 143 SER A O 1
ATOM 1078 N N . ASN A 1 144 ? -7.285 -18.625 8.922 1 64.44 144 ASN A N 1
ATOM 1079 C CA . ASN A 1 144 ? -5.91 -19.094 8.742 1 64.44 144 ASN A CA 1
ATOM 1080 C C . ASN A 1 144 ? -5.539 -20.141 9.789 1 64.44 144 ASN A C 1
ATOM 1082 O O . ASN A 1 144 ? -4.367 -20.484 9.93 1 64.44 144 ASN A O 1
ATOM 1086 N N . GLU A 1 145 ? -6.324 -20.516 10.672 1 63.31 145 GLU A N 1
ATOM 1087 C CA . GLU A 1 145 ? -6.035 -21.391 11.797 1 63.31 145 GLU A CA 1
ATOM 1088 C C . GLU A 1 145 ? -5.246 -22.625 11.359 1 63.31 145 GLU A C 1
ATOM 1090 O O . GLU A 1 145 ? -4.328 -23.062 12.055 1 63.31 145 GLU A O 1
ATOM 1095 N N . ASN A 1 146 ? -5.496 -23.188 10.266 1 57.78 146 ASN A N 1
ATOM 1096 C CA . ASN A 1 146 ? -4.82 -24.422 9.891 1 57.78 146 ASN A CA 1
ATOM 1097 C C . ASN A 1 146 ? -3.914 -24.219 8.68 1 57.78 146 ASN A C 1
ATOM 1099 O O . ASN A 1 146 ? -3.578 -25.172 7.977 1 57.78 146 ASN A O 1
ATOM 1103 N N . MET A 1 147 ? -3.541 -23.031 8.719 1 62.84 147 MET A N 1
ATOM 1104 C CA . MET A 1 147 ? -2.715 -22.781 7.539 1 62.84 147 MET A CA 1
ATOM 1105 C C . MET A 1 147 ? -1.252 -22.594 7.93 1 62.84 147 MET A C 1
ATOM 1107 O O . MET A 1 147 ? -0.944 -22.297 9.086 1 62.84 147 MET A O 1
ATOM 1111 N N . THR A 1 148 ? -0.382 -23.062 7.066 1 63.69 148 THR A N 1
ATOM 1112 C CA . THR A 1 148 ? 1.049 -22.812 7.207 1 63.69 148 THR A CA 1
ATOM 1113 C C . THR A 1 148 ? 1.319 -21.344 7.492 1 63.69 148 THR A C 1
ATOM 1115 O O . THR A 1 148 ? 0.608 -20.469 6.992 1 63.69 148 THR A O 1
ATOM 1118 N N . PRO A 1 149 ? 2.283 -21.156 8.414 1 67.69 149 PRO A N 1
ATOM 1119 C CA . PRO A 1 149 ? 2.627 -19.75 8.703 1 67.69 149 PRO A CA 1
ATOM 1120 C C . PRO A 1 149 ? 2.846 -18.938 7.434 1 67.69 149 PRO A C 1
ATOM 1122 O O . PRO A 1 149 ? 3.48 -19.406 6.484 1 67.69 149 PRO A O 1
ATOM 1125 N N . SER A 1 150 ? 2.084 -17.969 7.305 1 77.56 150 SER A N 1
ATOM 1126 C CA . SER A 1 150 ? 2.168 -17.078 6.156 1 77.56 150 SER A CA 1
ATOM 1127 C C . SER A 1 150 ? 2.254 -15.625 6.594 1 77.56 150 SER A C 1
ATOM 1129 O O . SER A 1 150 ? 1.838 -15.273 7.699 1 77.56 150 SER A O 1
ATOM 1131 N N . ARG A 1 151 ? 2.945 -14.93 5.816 1 83.69 151 ARG A N 1
ATOM 1132 C CA . ARG A 1 151 ? 3.041 -13.492 6.074 1 83.69 151 ARG A CA 1
ATOM 1133 C C . ARG A 1 151 ? 1.675 -12.828 5.969 1 83.69 151 ARG A C 1
ATOM 1135 O O . ARG A 1 151 ? 1.418 -11.82 6.633 1 83.69 151 ARG A O 1
ATOM 1142 N N . VAL A 1 152 ? 0.871 -13.398 5.121 1 81.44 152 VAL A N 1
ATOM 1143 C CA . VAL A 1 152 ? -0.49 -12.914 4.926 1 81.44 152 VAL A CA 1
ATOM 1144 C C . VAL A 1 152 ? -1.488 -13.922 5.484 1 81.44 152 VAL A C 1
ATOM 1146 O O . VAL A 1 152 ? -1.425 -15.109 5.164 1 81.44 152 VAL A O 1
ATOM 1149 N N . ALA A 1 153 ? -2.359 -13.461 6.379 1 70.44 153 ALA A N 1
ATOM 1150 C CA . ALA A 1 153 ? -3.096 -14.445 7.16 1 70.44 153 ALA A CA 1
ATOM 1151 C C . ALA A 1 153 ? -4.551 -14.539 6.703 1 70.44 153 ALA A C 1
ATOM 1153 O O . ALA A 1 153 ? -5.293 -15.414 7.145 1 70.44 153 ALA A O 1
ATOM 1154 N N . SER A 1 154 ? -4.938 -13.758 5.809 1 76.81 154 SER A N 1
ATOM 1155 C CA . SER A 1 154 ? -6.367 -13.805 5.523 1 76.81 154 SER A CA 1
ATOM 1156 C C . SER A 1 154 ? -6.625 -14.023 4.035 1 76.81 154 SER A C 1
ATOM 1158 O O . SER A 1 154 ? -5.805 -13.648 3.197 1 76.81 154 SER A O 1
ATOM 1160 N N . LEU A 1 155 ? -7.777 -14.742 3.779 1 84.69 155 LEU A N 1
ATOM 1161 C CA . LEU A 1 155 ? -8.344 -14.773 2.436 1 84.69 155 LEU A CA 1
ATOM 1162 C C . LEU A 1 155 ? -8.93 -13.414 2.064 1 84.69 155 LEU A C 1
ATOM 1164 O O . LEU A 1 155 ? -9.414 -12.688 2.932 1 84.69 155 LEU A O 1
ATOM 1168 N N . VAL A 1 156 ? -8.812 -13.07 0.832 1 89.94 156 VAL A N 1
ATOM 1169 C CA . VAL A 1 156 ? -9.375 -11.797 0.396 1 89.94 156 VAL A CA 1
ATOM 1170 C C . VAL A 1 156 ? -10.328 -12.023 -0.772 1 89.94 156 VAL A C 1
ATOM 1172 O O . VAL A 1 156 ? -9.969 -12.664 -1.76 1 89.94 156 VAL A O 1
ATOM 1175 N N . ALA A 1 157 ? -11.516 -11.578 -0.585 1 90 157 ALA A N 1
ATOM 1176 C CA . ALA A 1 157 ? -12.469 -11.562 -1.691 1 90 157 ALA A CA 1
ATOM 1177 C C . ALA A 1 157 ? -12.266 -10.328 -2.564 1 90 157 ALA A C 1
ATOM 1179 O O . ALA A 1 157 ? -12.266 -9.203 -2.064 1 90 157 ALA A O 1
ATOM 1180 N N . CYS A 1 158 ? -12.055 -10.547 -3.773 1 88.31 158 CYS A N 1
ATOM 1181 C CA . CYS A 1 158 ? -11.859 -9.469 -4.734 1 88.31 158 CYS A CA 1
ATOM 1182 C C . CYS A 1 158 ? -12.344 -9.875 -6.121 1 88.31 158 CYS A C 1
ATOM 1184 O O . CYS A 1 158 ? -12.016 -10.961 -6.605 1 88.31 158 CYS A O 1
ATOM 1186 N N . SER A 1 159 ? -13.07 -8.992 -6.734 1 84.31 159 SER A N 1
ATOM 1187 C CA . SER A 1 159 ? -13.602 -9.312 -8.055 1 84.31 159 SER A CA 1
ATOM 1188 C C . SER A 1 159 ? -12.492 -9.383 -9.094 1 84.31 159 SER A C 1
ATOM 1190 O O . SER A 1 159 ? -11.492 -8.664 -8.992 1 84.31 159 SER A O 1
ATOM 1192 N N . GLN A 1 160 ? -12.695 -10.25 -10.062 1 86.31 160 GLN A N 1
ATOM 1193 C CA . GLN A 1 160 ? -11.719 -10.391 -11.133 1 86.31 160 GLN A CA 1
ATOM 1194 C C . GLN A 1 160 ? -11.484 -9.055 -11.844 1 86.31 160 GLN A C 1
ATOM 1196 O O . GLN A 1 160 ? -10.359 -8.742 -12.227 1 86.31 160 GLN A O 1
ATOM 1201 N N . GLY A 1 161 ? -12.578 -8.336 -12.047 1 84.56 161 GLY A N 1
ATOM 1202 C CA . GLY A 1 161 ? -12.453 -7.043 -12.703 1 84.56 161 GLY A CA 1
ATOM 1203 C C . GLY A 1 161 ? -11.484 -6.109 -11.992 1 84.56 161 GLY A C 1
ATOM 1204 O O . GLY A 1 161 ? -10.695 -5.422 -12.633 1 84.56 161 GLY A O 1
ATOM 1205 N N . GLN A 1 162 ? -11.562 -6.098 -10.695 1 85.5 162 GLN A N 1
ATOM 1206 C CA . GLN A 1 162 ? -10.672 -5.25 -9.914 1 85.5 162 GLN A CA 1
ATOM 1207 C C . GLN A 1 162 ? -9.227 -5.746 -10 1 85.5 162 GLN A C 1
ATOM 1209 O O . GLN A 1 162 ? -8.297 -4.941 -10.062 1 85.5 162 GLN A O 1
ATOM 1214 N N . ILE A 1 163 ? -9.055 -6.996 -10 1 90.25 163 ILE A N 1
ATOM 1215 C CA . ILE A 1 163 ? -7.719 -7.582 -10.117 1 90.25 163 ILE A CA 1
ATOM 1216 C C . ILE A 1 163 ? -7.105 -7.188 -11.461 1 90.25 163 ILE A C 1
ATOM 1218 O O . ILE A 1 163 ? -5.953 -6.758 -11.523 1 90.25 163 ILE A O 1
ATOM 1222 N N . GLU A 1 164 ? -7.906 -7.348 -12.492 1 91.5 164 GLU A N 1
ATOM 1223 C CA . GLU A 1 164 ? -7.438 -6.977 -13.828 1 91.5 164 GLU A CA 1
ATOM 1224 C C . GLU A 1 164 ? -7.074 -5.496 -13.891 1 91.5 164 GLU A C 1
ATOM 1226 O O . GLU A 1 164 ? -6.039 -5.133 -14.445 1 91.5 164 GLU A O 1
ATOM 1231 N N . ARG A 1 165 ? -7.883 -4.711 -13.328 1 87.81 165 ARG A N 1
ATOM 1232 C CA . ARG A 1 165 ? -7.633 -3.275 -13.32 1 87.81 165 ARG A CA 1
ATOM 1233 C C . ARG A 1 165 ? -6.309 -2.955 -12.633 1 87.81 165 ARG A C 1
ATOM 1235 O O . ARG A 1 165 ? -5.508 -2.174 -13.148 1 87.81 165 ARG A O 1
ATOM 1242 N N . ILE A 1 166 ? -6.086 -3.502 -11.492 1 89.12 166 ILE A N 1
ATOM 1243 C CA . ILE A 1 166 ? -4.875 -3.271 -10.719 1 89.12 166 ILE A CA 1
ATOM 1244 C C . ILE A 1 166 ? -3.652 -3.695 -11.531 1 89.12 166 ILE A C 1
ATOM 1246 O O . ILE A 1 166 ? -2.674 -2.951 -11.625 1 89.12 166 ILE A O 1
ATOM 1250 N N . LEU A 1 167 ? -3.754 -4.836 -12.133 1 94.06 167 LEU A N 1
ATOM 1251 C CA . LEU A 1 167 ? -2.635 -5.352 -12.914 1 94.06 167 LEU A CA 1
ATOM 1252 C C . LEU A 1 167 ? -2.414 -4.516 -14.172 1 94.06 167 LEU A C 1
ATOM 1254 O O . LEU A 1 167 ? -1.272 -4.281 -14.57 1 94.06 167 LEU A O 1
ATOM 1258 N N . GLU A 1 168 ? -3.482 -4.078 -14.789 1 93 168 GLU A N 1
ATOM 1259 C CA . GLU A 1 168 ? -3.379 -3.252 -15.992 1 93 168 GLU A CA 1
ATOM 1260 C C . GLU A 1 168 ? -2.688 -1.925 -15.688 1 93 168 GLU A C 1
ATOM 1262 O O . GLU A 1 168 ? -1.844 -1.469 -16.469 1 93 168 GLU A O 1
ATOM 1267 N N . LEU A 1 169 ? -3.061 -1.324 -14.602 1 86.31 169 LEU A N 1
ATOM 1268 C CA . LEU A 1 169 ? -2.434 -0.069 -14.203 1 86.31 169 LEU A CA 1
ATOM 1269 C C . LEU A 1 169 ? -0.947 -0.266 -13.93 1 86.31 169 LEU A C 1
ATOM 1271 O O . LEU A 1 169 ? -0.124 0.563 -14.32 1 86.31 169 LEU A O 1
ATOM 1275 N N . GLU A 1 170 ? -0.645 -1.316 -13.25 1 90 170 GLU A N 1
ATOM 1276 C CA . GLU A 1 170 ? 0.756 -1.634 -12.992 1 90 170 GLU A CA 1
ATOM 1277 C C . GLU A 1 170 ? 1.527 -1.832 -14.297 1 90 170 GLU A C 1
ATOM 1279 O O . GLU A 1 170 ? 2.625 -1.297 -14.461 1 90 170 GLU A O 1
ATOM 1284 N N . LEU A 1 171 ? 0.95 -2.561 -15.211 1 93.75 171 LEU A N 1
ATOM 1285 C CA . LEU A 1 171 ? 1.579 -2.832 -16.5 1 93.75 171 LEU A CA 1
ATOM 1286 C C . LEU A 1 171 ? 1.82 -1.539 -17.266 1 93.75 171 LEU A C 1
ATOM 1288 O O . LEU A 1 171 ? 2.9 -1.339 -17.828 1 93.75 171 LEU A O 1
ATOM 1292 N N . ALA A 1 172 ? 0.875 -0.685 -17.25 1 89.56 172 ALA A N 1
ATOM 1293 C CA . ALA A 1 172 ? 0.962 0.575 -17.984 1 89.56 172 ALA A CA 1
ATOM 1294 C C . ALA A 1 172 ? 2.082 1.453 -17.438 1 89.56 172 ALA A C 1
ATOM 1296 O O . ALA A 1 172 ? 2.705 2.215 -18.172 1 89.56 172 ALA A O 1
ATOM 1297 N N . SER A 1 173 ? 2.365 1.339 -16.188 1 82.75 173 SER A N 1
ATOM 1298 C CA . SER A 1 173 ? 3.4 2.145 -15.547 1 82.75 173 SER A CA 1
ATOM 1299 C C . SER A 1 173 ? 4.793 1.705 -15.992 1 82.75 173 SER A C 1
ATOM 1301 O O . SER A 1 173 ? 5.711 2.525 -16.078 1 82.75 173 SER A O 1
ATOM 1303 N N . TYR A 1 174 ? 4.973 0.439 -16.297 1 86.75 174 TYR A N 1
ATOM 1304 C CA . TYR A 1 174 ? 6.301 -0.077 -16.594 1 86.75 174 TYR A CA 1
ATOM 1305 C C . TYR A 1 174 ? 6.469 -0.324 -18.094 1 86.75 174 TYR A C 1
ATOM 1307 O O . TYR A 1 174 ? 7.582 -0.247 -18.625 1 86.75 174 TYR A O 1
ATOM 1315 N N . ALA A 1 175 ? 5.367 -0.706 -18.703 1 91.75 175 ALA A N 1
ATOM 1316 C CA . ALA A 1 175 ? 5.391 -1.038 -20.125 1 91.75 175 ALA A CA 1
ATOM 1317 C C . ALA A 1 175 ? 4.109 -0.581 -20.812 1 91.75 175 ALA A C 1
ATOM 1319 O O . ALA A 1 175 ? 3.281 -1.404 -21.203 1 91.75 175 ALA A O 1
ATOM 1320 N N . PRO A 1 176 ? 4.055 0.695 -20.984 1 89.75 176 PRO A N 1
ATOM 1321 C CA . PRO A 1 176 ? 2.85 1.219 -21.625 1 89.75 176 PRO A CA 1
ATOM 1322 C C . PRO A 1 176 ? 2.646 0.663 -23.047 1 89.75 176 PRO A C 1
ATOM 1324 O O . PRO A 1 176 ? 3.617 0.458 -23.766 1 89.75 176 PRO A O 1
ATOM 1327 N N . GLY A 1 177 ? 1.438 0.356 -23.422 1 92.38 177 GLY A N 1
ATOM 1328 C CA . GLY A 1 177 ? 1.112 -0.092 -24.766 1 92.38 177 GLY A CA 1
ATOM 1329 C C . GLY A 1 177 ? 1.187 -1.599 -24.922 1 92.38 177 GLY A C 1
ATOM 1330 O O . GLY A 1 177 ? 0.871 -2.131 -26 1 92.38 177 GLY A O 1
ATOM 1331 N N . THR A 1 178 ? 1.565 -2.32 -23.891 1 96.19 178 THR A N 1
ATOM 1332 C CA . THR A 1 178 ? 1.736 -3.768 -23.938 1 96.19 178 THR A CA 1
ATOM 1333 C C . THR A 1 178 ? 0.387 -4.469 -24.078 1 96.19 178 THR A C 1
ATOM 1335 O O . THR A 1 178 ? 0.289 -5.52 -24.703 1 96.19 178 THR A O 1
ATOM 1338 N N . LEU A 1 179 ? -0.638 -3.939 -23.484 1 97.19 179 LEU A N 1
ATOM 1339 C CA . LEU A 1 179 ? -1.964 -4.547 -23.5 1 97.19 179 LEU A CA 1
ATOM 1340 C C . LEU A 1 179 ? -2.809 -3.971 -24.641 1 97.19 179 LEU A C 1
ATOM 1342 O O . LEU A 1 179 ? -2.965 -2.752 -24.734 1 97.19 179 LEU A O 1
ATOM 1346 N N . LYS A 1 180 ? -3.232 -4.785 -25.531 1 96.12 180 LYS A N 1
ATOM 1347 C CA . LYS A 1 180 ? -4.156 -4.426 -26.594 1 96.12 180 LYS A CA 1
ATOM 1348 C C . LYS A 1 180 ? -5.535 -5.043 -26.375 1 96.12 180 LYS A C 1
ATOM 1350 O O . LYS A 1 180 ? -5.734 -6.234 -26.609 1 96.12 180 LYS A O 1
ATOM 1355 N N . ARG A 1 181 ? -6.477 -4.27 -25.953 1 94.62 181 ARG A N 1
ATOM 1356 C CA . ARG A 1 181 ? -7.852 -4.727 -25.75 1 94.62 181 ARG A CA 1
ATOM 1357 C C . ARG A 1 181 ? -8.656 -4.598 -27.047 1 94.62 181 ARG A C 1
ATOM 1359 O O . ARG A 1 181 ? -8.242 -3.902 -27.969 1 94.62 181 ARG A O 1
ATOM 1366 N N . GLY A 1 182 ? -9.773 -5.281 -27.094 1 93.94 182 GLY A N 1
ATOM 1367 C CA . GLY A 1 182 ? -10.641 -5.207 -28.25 1 93.94 182 GLY A CA 1
ATOM 1368 C C . GLY A 1 182 ? -10.102 -5.953 -29.453 1 93.94 182 GLY A C 1
ATOM 1369 O O . GLY A 1 182 ? -10.391 -5.598 -30.594 1 93.94 182 GLY A O 1
ATOM 1370 N N . ALA A 1 183 ? -9.242 -6.848 -29.234 1 96.38 183 ALA A N 1
ATOM 1371 C CA . ALA A 1 183 ? -8.664 -7.691 -30.281 1 96.38 183 ALA A CA 1
ATOM 1372 C C . ALA A 1 183 ? -8.586 -9.148 -29.828 1 96.38 183 ALA A C 1
ATOM 1374 O O . ALA A 1 183 ? -8.492 -9.422 -28.625 1 96.38 183 ALA A O 1
ATOM 1375 N N . GLU A 1 184 ? -8.641 -10.031 -30.766 1 96.38 184 GLU A N 1
ATOM 1376 C CA . GLU A 1 184 ? -8.641 -11.453 -30.438 1 96.38 184 GLU A CA 1
ATOM 1377 C C . GLU A 1 184 ? -7.719 -12.234 -31.359 1 96.38 184 GLU A C 1
ATOM 1379 O O . GLU A 1 184 ? -7.668 -11.961 -32.562 1 96.38 184 GLU A O 1
ATOM 1384 N N . ILE A 1 185 ? -6.988 -13.117 -30.797 1 97.94 185 ILE A N 1
ATOM 1385 C CA . ILE A 1 185 ? -6.223 -14.055 -31.609 1 97.94 185 ILE A CA 1
ATOM 1386 C C . ILE A 1 185 ? -7.113 -15.219 -32.031 1 97.94 185 ILE A C 1
ATOM 1388 O O . ILE A 1 185 ? -7.645 -15.945 -31.188 1 97.94 185 ILE A O 1
ATOM 1392 N N . ILE A 1 186 ? -7.18 -15.461 -33.344 1 97.75 186 ILE A N 1
ATOM 1393 C CA . ILE A 1 186 ? -8.18 -16.406 -33.844 1 97.75 186 ILE A CA 1
ATOM 1394 C C . ILE A 1 186 ? -7.484 -17.641 -34.406 1 97.75 186 ILE A C 1
ATOM 1396 O O . ILE A 1 186 ? -8.125 -18.656 -34.656 1 97.75 186 ILE A O 1
ATOM 1400 N N . HIS A 1 187 ? -6.23 -17.484 -34.656 1 97.75 187 HIS A N 1
ATOM 1401 C CA . HIS A 1 187 ? -5.492 -18.625 -35.188 1 97.75 187 HIS A CA 1
ATOM 1402 C C . HIS A 1 187 ? -4.008 -18.516 -34.875 1 97.75 187 HIS A C 1
ATOM 1404 O O . HIS A 1 187 ? -3.463 -17.422 -34.781 1 97.75 187 HIS A O 1
ATOM 1410 N N . VAL A 1 188 ? -3.365 -19.719 -34.688 1 97.88 188 VAL A N 1
ATOM 1411 C CA . VAL A 1 188 ? -1.938 -19.812 -34.406 1 97.88 188 VAL A CA 1
ATOM 1412 C C . VAL A 1 188 ? -1.305 -20.906 -35.25 1 97.88 188 VAL A C 1
ATOM 1414 O O . VAL A 1 188 ? -1.893 -21.969 -35.438 1 97.88 188 VAL A O 1
ATOM 1417 N N . GLU A 1 189 ? -0.151 -20.547 -35.812 1 95.69 189 GLU A N 1
ATOM 1418 C CA . GLU A 1 189 ? 0.625 -21.547 -36.562 1 95.69 189 GLU A CA 1
ATOM 1419 C C . GLU A 1 189 ? 2.119 -21.391 -36.281 1 95.69 189 GLU A C 1
ATOM 1421 O O . GLU A 1 189 ? 2.6 -20.281 -36.062 1 95.69 189 GLU A O 1
ATOM 1426 N N . MET A 1 190 ? 2.801 -22.531 -36.25 1 93.5 190 MET A N 1
ATOM 1427 C CA . MET A 1 190 ? 4.258 -22.484 -36.219 1 93.5 190 MET A CA 1
ATOM 1428 C C . MET A 1 190 ? 4.859 -22.641 -37.594 1 93.5 190 MET A C 1
ATOM 1430 O O . MET A 1 190 ? 4.672 -23.672 -38.25 1 93.5 190 MET A O 1
ATOM 1434 N N . ASP A 1 191 ? 5.414 -21.578 -38.094 1 88.38 191 ASP A N 1
ATOM 1435 C CA . ASP A 1 191 ? 6.047 -21.578 -39.406 1 88.38 191 ASP A CA 1
ATOM 1436 C C . ASP A 1 191 ? 7.477 -21.047 -39.312 1 88.38 191 ASP A C 1
ATOM 1438 O O . ASP A 1 191 ? 7.695 -19.844 -39.344 1 88.38 191 ASP A O 1
ATOM 1442 N N . ALA A 1 192 ? 8.383 -21.969 -39.25 1 80.44 192 ALA A N 1
ATOM 1443 C CA . ALA A 1 192 ? 9.781 -21.578 -39.094 1 80.44 192 ALA A CA 1
ATOM 1444 C C . ALA A 1 192 ? 10.445 -21.359 -40.469 1 80.44 192 ALA A C 1
ATOM 1446 O O . ALA A 1 192 ? 11.586 -20.922 -40.531 1 80.44 192 ALA A O 1
ATOM 1447 N N . ARG A 1 193 ? 9.789 -21.625 -41.531 1 80.62 193 ARG A N 1
ATOM 1448 C CA . ARG A 1 193 ? 10.375 -21.484 -42.875 1 80.62 193 ARG A CA 1
ATOM 1449 C C . ARG A 1 193 ? 10.656 -20.031 -43.188 1 80.62 193 ARG A C 1
ATOM 1451 O O . ARG A 1 193 ? 11.688 -19.719 -43.812 1 80.62 193 ARG A O 1
ATOM 1458 N N . MET A 1 194 ? 9.844 -19.219 -42.75 1 71.62 194 MET A N 1
ATOM 1459 C CA . MET A 1 194 ? 9.969 -17.812 -43.094 1 71.62 194 MET A CA 1
ATOM 1460 C C . MET A 1 194 ? 10.875 -17.062 -42.125 1 71.62 194 MET A C 1
ATOM 1462 O O . MET A 1 194 ? 11.594 -16.141 -42.531 1 71.62 194 MET A O 1
ATOM 1466 N N . ASP A 1 195 ? 10.867 -17.438 -40.906 1 84.19 195 ASP A N 1
ATOM 1467 C CA . ASP A 1 195 ? 11.633 -16.766 -39.844 1 84.19 195 ASP A CA 1
ATOM 1468 C C . ASP A 1 195 ? 11.93 -17.734 -38.688 1 84.19 195 ASP A C 1
ATOM 1470 O O . ASP A 1 195 ? 11.031 -18.078 -37.906 1 84.19 195 ASP A O 1
ATOM 1474 N N . THR A 1 196 ? 13.141 -18.094 -38.562 1 86.75 196 THR A N 1
ATOM 1475 C CA . THR A 1 196 ? 13.516 -19.062 -37.531 1 86.75 196 THR A CA 1
ATOM 1476 C C . THR A 1 196 ? 13.594 -18.406 -36.188 1 86.75 196 THR A C 1
ATOM 1478 O O . THR A 1 196 ? 13.555 -19.078 -35.156 1 86.75 196 THR A O 1
ATOM 1481 N N . LYS A 1 197 ? 13.727 -17.062 -36.25 1 89.38 197 LYS A N 1
ATOM 1482 C CA . LYS A 1 197 ? 13.812 -16.344 -34.969 1 89.38 197 LYS A CA 1
ATOM 1483 C C . LYS A 1 197 ? 12.422 -16.141 -34.375 1 89.38 197 LYS A C 1
ATOM 1485 O O . LYS A 1 197 ? 12.25 -16.219 -33.156 1 89.38 197 LYS A O 1
ATOM 1490 N N . TYR A 1 198 ? 11.523 -15.859 -35.25 1 94.44 198 TYR A N 1
ATOM 1491 C CA . TYR A 1 198 ? 10.133 -15.664 -34.844 1 94.44 198 TYR A CA 1
ATOM 1492 C C . TYR A 1 198 ? 9.227 -16.688 -35.531 1 94.44 198 TYR A C 1
ATOM 1494 O O . TYR A 1 198 ? 8.391 -16.328 -36.344 1 94.44 198 TYR A O 1
ATOM 1502 N N . PRO A 1 199 ? 9.242 -17.859 -35.062 1 95.38 199 PRO A N 1
ATOM 1503 C CA . PRO A 1 199 ? 8.617 -18.953 -35.812 1 95.38 199 PRO A CA 1
ATOM 1504 C C . PRO A 1 199 ? 7.113 -19.047 -35.562 1 95.38 199 PRO A C 1
ATOM 1506 O O . PRO A 1 199 ? 6.418 -19.781 -36.281 1 95.38 199 PRO A O 1
ATOM 1509 N N . VAL A 1 200 ? 6.551 -18.391 -34.594 1 97.19 200 VAL A N 1
ATOM 1510 C CA . VAL A 1 200 ? 5.129 -18.5 -34.281 1 97.19 200 VAL A CA 1
ATOM 1511 C C . VAL A 1 200 ? 4.367 -17.359 -34.938 1 97.19 200 VAL A C 1
ATOM 1513 O O . VAL A 1 200 ? 4.715 -16.188 -34.781 1 97.19 200 VAL A O 1
ATOM 1516 N N . VAL A 1 201 ? 3.355 -17.656 -35.719 1 96.81 201 VAL A N 1
ATOM 1517 C CA . VAL A 1 201 ? 2.525 -16.672 -36.406 1 96.81 201 VAL A CA 1
ATOM 1518 C C . VAL A 1 201 ? 1.121 -16.672 -35.781 1 96.81 201 VAL A C 1
ATOM 1520 O O . VAL A 1 201 ? 0.52 -17.734 -35.594 1 96.81 201 VAL A O 1
ATOM 1523 N N . VAL A 1 202 ? 0.648 -15.516 -35.438 1 97.56 202 VAL A N 1
ATOM 1524 C CA . VAL A 1 202 ? -0.701 -15.406 -34.906 1 97.56 202 VAL A CA 1
ATOM 1525 C C . VAL A 1 202 ? -1.546 -14.508 -35.812 1 97.56 202 VAL A C 1
ATOM 1527 O O . VAL A 1 202 ? -1.035 -13.547 -36.406 1 97.56 202 VAL A O 1
ATOM 1530 N N . SER A 1 203 ? -2.82 -14.812 -35.938 1 97.81 203 SER A N 1
ATOM 1531 C CA . SER A 1 203 ? -3.816 -13.977 -36.594 1 97.81 203 SER A CA 1
ATOM 1532 C C . SER A 1 203 ? -4.652 -13.203 -35.594 1 97.81 203 SER A C 1
ATOM 1534 O O . SER A 1 203 ? -5.32 -13.805 -34.75 1 97.81 203 SER A O 1
ATOM 1536 N N . ILE A 1 204 ? -4.586 -11.883 -35.688 1 97.62 204 ILE A N 1
ATOM 1537 C CA . ILE A 1 204 ? -5.273 -11.031 -34.719 1 97.62 204 ILE A CA 1
ATOM 1538 C C . ILE A 1 204 ? -6.438 -10.32 -35.406 1 97.62 204 ILE A C 1
ATOM 1540 O O . ILE A 1 204 ? -6.242 -9.609 -36.406 1 97.62 204 ILE A O 1
ATOM 1544 N N . ARG A 1 205 ? -7.613 -10.523 -34.844 1 97.38 205 ARG A N 1
ATOM 1545 C CA . ARG A 1 205 ? -8.812 -9.852 -35.344 1 97.38 205 ARG A CA 1
ATOM 1546 C C . ARG A 1 205 ? -9.234 -8.719 -34.406 1 97.38 205 ARG A C 1
ATOM 1548 O O . ARG A 1 205 ? -9.359 -8.922 -33.188 1 97.38 205 ARG A O 1
ATOM 1555 N N . ASP A 1 206 ? -9.406 -7.535 -34.938 1 94.25 206 ASP A N 1
ATOM 1556 C CA . ASP A 1 206 ? -9.836 -6.414 -34.125 1 94.25 206 ASP A CA 1
ATOM 1557 C C . ASP A 1 206 ? -11.359 -6.277 -34.125 1 94.25 206 ASP A C 1
ATOM 1559 O O . ASP A 1 206 ? -12.062 -7.145 -34.656 1 94.25 206 ASP A O 1
ATOM 1563 N N . GLU A 1 207 ? -11.859 -5.27 -33.5 1 91.31 207 GLU A N 1
ATOM 1564 C CA . GLU A 1 207 ? -13.297 -5.078 -33.312 1 91.31 207 GLU A CA 1
ATOM 1565 C C . GLU A 1 207 ? -14 -4.852 -34.656 1 91.31 207 GLU A C 1
ATOM 1567 O O . GLU A 1 207 ? -15.164 -5.207 -34.812 1 91.31 207 GLU A O 1
ATOM 1572 N N . SER A 1 208 ? -13.25 -4.277 -35.688 1 91.94 208 SER A N 1
ATOM 1573 C CA . SER A 1 208 ? -13.812 -4.016 -37 1 91.94 208 SER A CA 1
ATOM 1574 C C . SER A 1 208 ? -13.852 -5.285 -37.844 1 91.94 208 SER A C 1
ATOM 1576 O O . SER A 1 208 ? -14.43 -5.297 -38.938 1 91.94 208 SER A O 1
ATOM 1578 N N . GLY A 1 209 ? -13.242 -6.277 -37.375 1 93.06 209 GLY A N 1
ATOM 1579 C CA . GLY A 1 209 ? -13.172 -7.523 -38.094 1 93.06 209 GLY A CA 1
ATOM 1580 C C . GLY A 1 209 ? -11.922 -7.648 -38.938 1 93.06 209 GLY A C 1
ATOM 1581 O O . GLY A 1 209 ? -11.664 -8.703 -39.531 1 93.06 209 GLY A O 1
ATOM 1582 N N . HIS A 1 210 ? -11.148 -6.586 -39 1 95.12 210 HIS A N 1
ATOM 1583 C CA . HIS A 1 210 ? -9.898 -6.602 -39.75 1 95.12 210 HIS A CA 1
ATOM 1584 C C . HIS A 1 210 ? -8.883 -7.551 -39.125 1 95.12 210 HIS A C 1
ATOM 1586 O O . HIS A 1 210 ? -8.719 -7.566 -37.906 1 95.12 210 HIS A O 1
ATOM 1592 N N . VAL A 1 211 ? -8.258 -8.398 -39.938 1 96.06 211 VAL A N 1
ATOM 1593 C CA . VAL A 1 211 ? -7.297 -9.383 -39.438 1 96.06 211 VAL A CA 1
ATOM 1594 C C . VAL A 1 211 ? -5.879 -8.945 -39.812 1 96.06 211 VAL A C 1
ATOM 1596 O O . VAL A 1 211 ? -5.609 -8.578 -40.969 1 96.06 211 VAL A O 1
ATOM 1599 N N . THR A 1 212 ? -5.047 -8.883 -38.844 1 95.31 212 THR A N 1
ATOM 1600 C CA . THR A 1 212 ? -3.623 -8.625 -39.031 1 95.31 212 THR A CA 1
ATOM 1601 C C . THR A 1 212 ? -2.791 -9.797 -38.531 1 95.31 212 THR A C 1
ATOM 1603 O O . THR A 1 212 ? -3.297 -10.656 -37.781 1 95.31 212 THR A O 1
ATOM 1606 N N . PHE A 1 213 ? -1.538 -9.883 -39 1 94.81 213 PHE A N 1
ATOM 1607 C CA . PHE A 1 213 ? -0.646 -10.961 -38.594 1 94.81 213 PHE A CA 1
ATOM 1608 C C . PHE A 1 213 ? 0.537 -10.414 -37.812 1 94.81 213 PHE A C 1
ATOM 1610 O O . PHE A 1 213 ? 0.999 -9.305 -38.062 1 94.81 213 PHE A O 1
ATOM 1617 N N . ALA A 1 214 ? 0.917 -11.203 -36.844 1 96.12 214 ALA A N 1
ATOM 1618 C CA . ALA A 1 214 ? 2.125 -10.914 -36.062 1 96.12 214 ALA A CA 1
ATOM 1619 C C . ALA A 1 214 ? 2.93 -12.18 -35.812 1 96.12 214 ALA A C 1
ATOM 1621 O O . ALA A 1 214 ? 2.395 -13.289 -35.875 1 96.12 214 ALA A O 1
ATOM 1622 N N . ARG A 1 215 ? 4.223 -12.039 -35.656 1 96.25 215 ARG A N 1
ATOM 1623 C CA . ARG A 1 215 ? 5.109 -13.148 -35.344 1 96.25 215 ARG A CA 1
ATOM 1624 C C . ARG A 1 215 ? 5.742 -12.953 -33.969 1 96.25 215 ARG A C 1
ATOM 1626 O O . ARG A 1 215 ? 5.895 -11.812 -33.5 1 96.25 215 ARG A O 1
ATOM 1633 N N . CYS A 1 216 ? 6.039 -14.031 -33.312 1 97.06 216 CYS A N 1
ATOM 1634 C CA . CYS A 1 216 ? 6.719 -13.906 -32.031 1 97.06 216 CYS A CA 1
ATOM 1635 C C . CYS A 1 216 ? 7.684 -15.062 -31.812 1 97.06 216 CYS A C 1
ATOM 1637 O O . CYS A 1 216 ? 7.605 -16.078 -32.5 1 97.06 216 CYS A O 1
ATOM 1639 N N . ARG A 1 217 ? 8.641 -14.836 -30.969 1 96.81 217 ARG A N 1
ATOM 1640 C CA . ARG A 1 217 ? 9.555 -15.898 -30.562 1 96.81 217 ARG A CA 1
ATOM 1641 C C 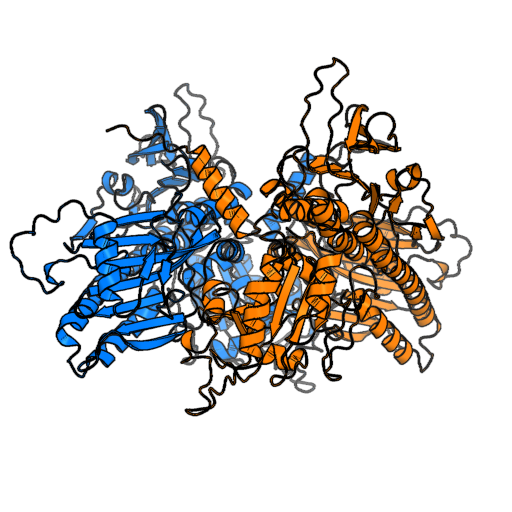. ARG A 1 217 ? 8.836 -16.922 -29.672 1 96.81 217 ARG A C 1
ATOM 1643 O O . ARG A 1 217 ? 9.047 -18.125 -29.812 1 96.81 217 ARG A O 1
ATOM 1650 N N . PHE A 1 218 ? 8.07 -16.438 -28.75 1 98.5 218 PHE A N 1
ATOM 1651 C CA . PHE A 1 218 ? 7.309 -17.281 -27.828 1 98.5 218 PHE A CA 1
ATOM 1652 C C . PHE A 1 218 ? 5.855 -16.828 -27.75 1 98.5 218 PHE A C 1
ATOM 1654 O O . PHE A 1 218 ? 5.574 -15.617 -27.734 1 98.5 218 PHE A O 1
ATOM 1661 N N . LEU A 1 219 ? 4.93 -17.781 -27.75 1 98.75 219 LEU A N 1
ATOM 1662 C CA . LEU A 1 219 ? 3.504 -17.531 -27.562 1 98.75 219 LEU A CA 1
ATOM 1663 C C . LEU A 1 219 ? 3.008 -18.156 -26.266 1 98.75 219 LEU A C 1
ATOM 1665 O O . LEU A 1 219 ? 3.305 -19.312 -25.969 1 98.75 219 LEU A O 1
ATOM 1669 N N . VAL A 1 220 ? 2.352 -17.375 -25.469 1 98.88 220 VAL A N 1
ATOM 1670 C CA . VAL A 1 220 ? 1.77 -17.906 -24.234 1 98.88 220 VAL A CA 1
ATOM 1671 C C . VAL A 1 220 ? 0.246 -17.875 -24.328 1 98.88 220 VAL A C 1
ATOM 1673 O O . VAL A 1 220 ? -0.346 -16.797 -24.469 1 98.88 220 VAL A O 1
ATOM 1676 N N . GLY A 1 221 ? -0.348 -19.062 -24.281 1 98.69 221 GLY A N 1
ATOM 1677 C CA . GLY A 1 221 ? -1.799 -19.156 -24.266 1 98.69 221 GLY A CA 1
ATOM 1678 C C . GLY A 1 221 ? -2.396 -18.969 -22.891 1 98.69 221 GLY A C 1
ATOM 1679 O O . GLY A 1 221 ? -2.357 -19.875 -22.047 1 98.69 221 GLY A O 1
ATOM 1680 N N . ALA A 1 222 ? -2.961 -17.844 -22.609 1 98.19 222 ALA A N 1
ATOM 1681 C CA . ALA A 1 222 ? -3.705 -17.5 -21.406 1 98.19 222 ALA A CA 1
ATOM 1682 C C . ALA A 1 222 ? -5.152 -17.156 -21.734 1 98.19 222 ALA A C 1
ATOM 1684 O O . ALA A 1 222 ? -5.727 -16.234 -21.141 1 98.19 222 ALA A O 1
ATOM 1685 N N . ASP A 1 223 ? -5.715 -17.844 -22.688 1 96.25 223 ASP A N 1
ATOM 1686 C CA . ASP A 1 223 ? -6.996 -17.453 -23.266 1 96.25 223 ASP A CA 1
ATOM 1687 C C . ASP A 1 223 ? -8.133 -18.328 -22.734 1 96.25 223 ASP A C 1
ATOM 1689 O O . ASP A 1 223 ? -9.18 -18.453 -23.375 1 96.25 223 ASP A O 1
ATOM 1693 N N . GLY A 1 224 ? -7.934 -19.016 -21.672 1 91.81 224 GLY A N 1
ATOM 1694 C CA . GLY A 1 224 ? -9.008 -19.609 -20.891 1 91.81 224 GLY A CA 1
ATOM 1695 C C . GLY A 1 224 ? -9.375 -21 -21.344 1 91.81 224 GLY A C 1
ATOM 1696 O O . GLY A 1 224 ? -8.602 -21.656 -22.047 1 91.81 224 GLY A O 1
ATOM 1697 N N . ALA A 1 225 ? -10.539 -21.469 -20.906 1 86.56 225 ALA A N 1
ATOM 1698 C CA . ALA A 1 225 ? -10.992 -22.859 -21.062 1 86.56 225 ALA A CA 1
ATOM 1699 C C . ALA A 1 225 ? -11.203 -23.203 -22.531 1 86.56 225 ALA A C 1
ATOM 1701 O O . ALA A 1 225 ? -11.055 -24.359 -22.938 1 86.56 225 ALA A O 1
ATOM 1702 N N . HIS A 1 226 ? -11.516 -22.234 -23.344 1 90.5 226 HIS A N 1
ATOM 1703 C CA . HIS A 1 226 ? -11.727 -22.438 -24.781 1 90.5 226 HIS A CA 1
ATOM 1704 C C . HIS A 1 226 ? -10.547 -21.938 -25.594 1 90.5 226 HIS A C 1
ATOM 1706 O O . HIS A 1 226 ? -10.727 -21.391 -26.688 1 90.5 226 HIS A O 1
ATOM 1712 N N . SER A 1 227 ? -9.484 -22.172 -25.125 1 96.12 227 SER A N 1
ATOM 1713 C CA . SER A 1 227 ? -8.234 -21.641 -25.656 1 96.12 227 SER A CA 1
ATOM 1714 C C . SER A 1 227 ? -8.07 -22 -27.125 1 96.12 227 SER A C 1
ATOM 1716 O O . SER A 1 227 ? -8.031 -23.188 -27.484 1 96.12 227 SER A O 1
ATOM 1718 N N . VAL A 1 228 ? -7.895 -21.016 -27.953 1 97.38 228 VAL A N 1
ATOM 1719 C CA . VAL A 1 228 ? -7.586 -21.156 -29.375 1 97.38 228 VAL A CA 1
ATOM 1720 C C . VAL A 1 228 ? -6.152 -21.656 -29.531 1 97.38 228 VAL A C 1
ATOM 1722 O O . VAL A 1 228 ? -5.867 -22.469 -30.422 1 97.38 228 VAL A O 1
ATOM 1725 N N . VAL A 1 229 ? -5.293 -21.203 -28.703 1 98.19 229 VAL A N 1
ATOM 1726 C CA . VAL A 1 229 ? -3.889 -21.594 -28.75 1 98.19 229 VAL A CA 1
ATOM 1727 C C . VAL A 1 229 ? -3.768 -23.094 -28.516 1 98.19 229 VAL A C 1
ATOM 1729 O O . VAL A 1 229 ? -3.115 -23.812 -29.297 1 98.19 229 VAL A O 1
ATOM 1732 N N . ARG A 1 230 ? -4.391 -23.562 -27.469 1 97.38 230 ARG A N 1
ATOM 1733 C CA . ARG A 1 230 ? -4.359 -24.984 -27.141 1 97.38 230 ARG A CA 1
ATOM 1734 C C . ARG A 1 230 ? -4.875 -25.828 -28.312 1 97.38 230 ARG A C 1
ATOM 1736 O O . ARG A 1 230 ? -4.238 -26.812 -28.703 1 97.38 230 ARG A O 1
ATOM 1743 N N . LYS A 1 231 ? -5.984 -25.438 -28.906 1 96.94 231 LYS A N 1
ATOM 1744 C CA . LYS A 1 231 ? -6.609 -26.156 -30 1 96.94 231 LYS A CA 1
ATOM 1745 C C . LYS A 1 231 ? -5.711 -26.172 -31.234 1 96.94 231 LYS A C 1
ATOM 1747 O O . LYS A 1 231 ? -5.5 -27.203 -31.859 1 96.94 231 LYS A O 1
ATOM 1752 N N . CYS A 1 232 ? -5.203 -25.016 -31.562 1 97.56 232 CYS A N 1
ATOM 1753 C CA . CYS A 1 232 ? -4.355 -24.891 -32.75 1 97.56 232 CYS A CA 1
ATOM 1754 C C . CYS A 1 232 ? -3.09 -25.719 -32.594 1 97.56 232 CYS A C 1
ATOM 1756 O O . CYS A 1 232 ? -2.527 -26.188 -33.594 1 97.56 232 CYS A O 1
ATOM 1758 N N . MET A 1 233 ? -2.641 -25.938 -31.406 1 96.56 233 MET A N 1
ATOM 1759 C CA . MET A 1 233 ? -1.409 -26.688 -31.156 1 96.56 233 MET A CA 1
ATOM 1760 C C . MET A 1 233 ? -1.695 -28.172 -31 1 96.56 233 MET A C 1
ATOM 1762 O O . MET A 1 233 ? -0.788 -28.969 -30.719 1 96.56 233 MET A O 1
ATOM 1766 N N . GLY A 1 234 ? -2.951 -28.547 -31.062 1 95.81 234 GLY A N 1
ATOM 1767 C CA . GLY A 1 234 ? -3.332 -29.953 -30.984 1 95.81 234 GLY A CA 1
ATOM 1768 C C . GLY A 1 234 ? -3.236 -30.516 -29.578 1 95.81 234 GLY A C 1
ATOM 1769 O O . GLY A 1 234 ? -2.971 -31.703 -29.406 1 95.81 234 GLY A O 1
ATOM 1770 N N . ILE A 1 235 ? -3.322 -29.719 -28.594 1 95.81 235 ILE A N 1
ATOM 1771 C CA . ILE A 1 235 ? -3.297 -30.156 -27.203 1 95.81 235 ILE A CA 1
ATOM 1772 C C . ILE A 1 235 ? -4.715 -30.453 -26.734 1 95.81 235 ILE A C 1
ATOM 1774 O O . ILE A 1 235 ? -5.598 -29.594 -26.797 1 95.81 235 ILE A O 1
ATOM 1778 N N . SER A 1 236 ? -4.992 -31.594 -26.219 1 93.44 236 SER A N 1
ATOM 1779 C CA . SER A 1 236 ? -6.332 -32 -25.828 1 93.44 236 SER A CA 1
ATOM 1780 C C . SER A 1 236 ? -6.59 -31.734 -24.344 1 93.44 236 SER A C 1
ATOM 1782 O O . SER A 1 236 ? -5.652 -31.562 -23.562 1 93.44 236 SER A O 1
ATOM 1784 N N . MET A 1 237 ? -7.848 -31.594 -24.047 1 89.56 237 MET A N 1
ATOM 1785 C CA . MET A 1 237 ? -8.289 -31.516 -22.656 1 89.56 237 MET A CA 1
ATOM 1786 C C . MET A 1 237 ? -8.805 -32.875 -22.172 1 89.56 237 MET A C 1
ATOM 1788 O O . MET A 1 237 ? -9.68 -33.469 -22.812 1 89.56 237 MET A O 1
ATOM 1792 N N . VAL A 1 238 ? -8.273 -33.281 -21.078 1 85.62 238 VAL A N 1
ATOM 1793 C CA . VAL A 1 238 ? -8.664 -34.562 -20.531 1 85.62 238 VAL A CA 1
ATOM 1794 C C . VAL A 1 238 ? -9.406 -34.375 -19.219 1 85.62 238 VAL A C 1
ATOM 1796 O O . VAL A 1 238 ? -8.961 -33.594 -18.359 1 85.62 238 VAL A O 1
ATOM 1799 N N . GLY A 1 239 ? -10.539 -34.906 -19.047 1 79.31 239 GLY A N 1
ATOM 1800 C CA . GLY A 1 239 ? -11.211 -34.812 -17.75 1 79.31 239 GLY A CA 1
ATOM 1801 C C . GLY A 1 239 ? -12.672 -35.219 -17.812 1 79.31 239 GLY A C 1
ATOM 1802 O O . GLY A 1 239 ? -13.102 -35.875 -18.766 1 79.31 239 GLY A O 1
ATOM 1803 N N . ASP A 1 240 ? -13.328 -35.094 -16.609 1 72.94 240 ASP A N 1
ATOM 1804 C CA . ASP A 1 240 ? -14.695 -35.562 -16.391 1 72.94 240 ASP A CA 1
ATOM 1805 C C . ASP A 1 240 ? -15.664 -34.375 -16.297 1 72.94 240 ASP A C 1
ATOM 1807 O O . ASP A 1 240 ? -15.273 -33.281 -15.852 1 72.94 240 ASP A O 1
ATOM 1811 N N . LEU A 1 241 ? -16.734 -34.531 -17 1 62.72 241 LEU A N 1
ATOM 1812 C CA . LEU A 1 241 ? -17.828 -33.562 -16.859 1 62.72 241 LEU A CA 1
ATOM 1813 C C . LEU A 1 241 ? -18.781 -34 -15.742 1 62.72 241 LEU A C 1
ATOM 1815 O O . LEU A 1 241 ? -19.156 -35.156 -15.656 1 62.72 241 LEU A O 1
ATOM 1819 N N . SER A 1 242 ? -18.688 -33.219 -14.656 1 63.25 242 SER A N 1
ATOM 1820 C CA . SER A 1 242 ? -19.75 -33.5 -13.688 1 63.25 242 SER A CA 1
ATOM 1821 C C . SER A 1 242 ? -21.047 -32.812 -14.078 1 63.25 242 SER A C 1
ATOM 1823 O O . SER A 1 242 ? -21.031 -31.703 -14.609 1 63.25 242 SER A O 1
ATOM 1825 N N . ASP A 1 243 ? -22.172 -33.531 -14 1 59.78 243 ASP A N 1
ATOM 1826 C CA . ASP A 1 243 ? -23.5 -33.062 -14.352 1 59.78 243 ASP A CA 1
ATOM 1827 C C . ASP A 1 243 ? -24.125 -32.25 -13.211 1 59.78 243 ASP A C 1
ATOM 1829 O O . ASP A 1 243 ? -25.266 -31.812 -13.305 1 59.78 243 ASP A O 1
ATOM 1833 N N . ARG A 1 244 ? -23.375 -31.969 -12.219 1 68.75 244 ARG A N 1
ATOM 1834 C CA . ARG A 1 244 ? -24 -31.219 -11.133 1 68.75 244 ARG A CA 1
ATOM 1835 C C . ARG A 1 244 ? -24.016 -29.719 -11.453 1 68.75 244 ARG A C 1
ATOM 1837 O O . ARG A 1 244 ? -23.047 -29.172 -11.984 1 68.75 244 ARG A O 1
ATOM 1844 N N . VAL A 1 245 ? -25.328 -29.203 -11.164 1 74 245 VAL A N 1
ATOM 1845 C CA . VAL A 1 245 ? -25.516 -27.781 -11.477 1 74 245 VAL A CA 1
ATOM 1846 C C . VAL A 1 245 ? -25.531 -26.969 -10.188 1 74 245 VAL A C 1
ATOM 1848 O O . VAL A 1 245 ? -26.219 -27.312 -9.234 1 74 245 VAL A O 1
ATOM 1851 N N . TRP A 1 246 ? -24.766 -25.953 -10.109 1 79.06 246 TRP A N 1
ATOM 1852 C CA . TRP A 1 246 ? -24.75 -25 -9 1 79.06 246 TRP A CA 1
ATOM 1853 C C . TRP A 1 246 ? -25.219 -23.625 -9.461 1 79.06 246 TRP A C 1
ATOM 1855 O O . TRP A 1 246 ? -24.922 -23.203 -10.586 1 79.06 246 TRP A O 1
ATOM 1865 N N . GLY A 1 247 ? -26.047 -23.016 -8.547 1 84.06 247 GLY A N 1
ATOM 1866 C CA . GLY A 1 247 ? -26.375 -21.625 -8.734 1 84.06 247 GLY A CA 1
ATOM 1867 C C . GLY A 1 247 ? -25.516 -20.688 -7.898 1 84.06 247 GLY A C 1
ATOM 1868 O O . GLY A 1 247 ? -25.188 -21 -6.75 1 84.06 247 GLY A O 1
ATOM 1869 N N . VAL A 1 248 ? -25.062 -19.609 -8.523 1 86.94 248 VAL A N 1
ATOM 1870 C CA . VAL A 1 248 ? -24.312 -18.594 -7.793 1 86.94 248 VAL A CA 1
ATOM 1871 C C . VAL A 1 248 ? -25 -17.234 -7.922 1 86.94 248 VAL A C 1
ATOM 1873 O O . VAL A 1 248 ? -25.5 -16.891 -9 1 86.94 248 VAL A O 1
ATOM 1876 N N . ILE A 1 249 ? -25.109 -16.516 -6.809 1 90.81 249 ILE A N 1
ATOM 1877 C CA . ILE A 1 249 ? -25.828 -15.242 -6.84 1 90.81 249 ILE A CA 1
ATOM 1878 C C . ILE A 1 249 ? -25.172 -14.266 -5.863 1 90.81 249 ILE A C 1
ATOM 1880 O O . ILE A 1 249 ? -24.766 -14.648 -4.766 1 90.81 249 ILE A O 1
ATOM 1884 N N . ASP A 1 250 ? -24.984 -12.945 -6.309 1 90.5 250 ASP A N 1
ATOM 1885 C CA . ASP A 1 250 ? -24.438 -11.859 -5.496 1 90.5 250 ASP A CA 1
ATOM 1886 C C . ASP A 1 250 ? -25.516 -10.805 -5.215 1 90.5 250 ASP A C 1
ATOM 1888 O O . ASP A 1 250 ? -26.109 -10.25 -6.141 1 90.5 250 ASP A O 1
ATOM 1892 N N . PHE A 1 251 ? -25.734 -10.539 -3.91 1 92.69 251 PHE A N 1
ATOM 1893 C CA . PHE A 1 251 ? -26.656 -9.453 -3.572 1 92.69 251 PHE A CA 1
ATOM 1894 C C . PHE A 1 251 ? -26.422 -8.977 -2.145 1 92.69 251 PHE A C 1
ATOM 1896 O O . PHE A 1 251 ? -25.859 -9.703 -1.323 1 92.69 251 PHE A O 1
ATOM 1903 N N . PRO A 1 252 ? -26.766 -7.668 -1.854 1 94.06 252 PRO A N 1
ATOM 1904 C CA . PRO A 1 252 ? -26.812 -7.246 -0.451 1 94.06 252 PRO A CA 1
ATOM 1905 C C . PRO A 1 252 ? -27.891 -7.961 0.352 1 94.06 252 PRO A C 1
ATOM 1907 O O . PRO A 1 252 ? -29.078 -7.867 0.018 1 94.06 252 PRO A O 1
ATOM 1910 N N . ALA A 1 253 ? -27.5 -8.633 1.373 1 94.69 253 ALA A N 1
ATOM 1911 C CA . ALA A 1 253 ? -28.453 -9.461 2.129 1 94.69 253 ALA A CA 1
ATOM 1912 C C . ALA A 1 253 ? -28.938 -8.727 3.373 1 94.69 253 ALA A C 1
ATOM 1914 O O . ALA A 1 253 ? -28.156 -8.102 4.086 1 94.69 253 ALA A O 1
ATOM 1915 N N . GLU A 1 254 ? -30.203 -8.688 3.549 1 93.12 254 GLU A N 1
ATOM 1916 C CA . GLU A 1 254 ? -30.812 -8.398 4.84 1 93.12 254 GLU A CA 1
ATOM 1917 C C . GLU A 1 254 ? -31.203 -9.68 5.566 1 93.12 254 GLU A C 1
ATOM 1919 O O . GLU A 1 254 ? -31.969 -10.492 5.035 1 93.12 254 GLU A O 1
ATOM 1924 N N . THR A 1 255 ? -30.625 -9.906 6.711 1 93.5 255 THR A N 1
ATOM 1925 C CA . THR A 1 255 ? -30.844 -11.18 7.391 1 93.5 255 THR A CA 1
ATOM 1926 C C . THR A 1 255 ? -30.578 -11.047 8.891 1 93.5 255 THR A C 1
ATOM 1928 O O . THR A 1 255 ? -29.844 -10.148 9.312 1 93.5 255 THR A O 1
ATOM 1931 N N . ASP A 1 256 ? -31.219 -11.914 9.688 1 90.25 256 ASP A N 1
ATOM 1932 C CA . ASP A 1 256 ? -30.891 -12.039 11.102 1 90.25 256 ASP A CA 1
ATOM 1933 C C . ASP A 1 256 ? -29.906 -13.188 11.336 1 90.25 256 ASP A C 1
ATOM 1935 O O . ASP A 1 256 ? -29.531 -13.477 12.477 1 90.25 256 ASP A O 1
ATOM 1939 N N . PHE A 1 257 ? -29.469 -13.852 10.195 1 92.12 257 PHE A N 1
ATOM 1940 C CA . PHE A 1 257 ? -28.406 -14.844 10.312 1 92.12 257 PHE A CA 1
ATOM 1941 C C . PHE A 1 257 ? -27.125 -14.203 10.836 1 92.12 257 PHE A C 1
ATOM 1943 O O . PHE A 1 257 ? -26.625 -13.242 10.25 1 92.12 257 PHE A O 1
ATOM 1950 N N . PRO A 1 258 ? -26.578 -14.672 11.898 1 89.31 258 PRO A N 1
ATOM 1951 C CA . PRO A 1 258 ? -25.531 -13.922 12.594 1 89.31 258 PRO A CA 1
ATOM 1952 C C . PRO A 1 258 ? -24.203 -13.93 11.844 1 89.31 258 PRO A C 1
ATOM 1954 O O . PRO A 1 258 ? -23.359 -13.047 12.055 1 89.31 258 PRO A O 1
ATOM 1957 N N . ASP A 1 259 ? -23.969 -14.891 10.969 1 92.81 259 ASP A N 1
ATOM 1958 C CA . ASP A 1 259 ? -22.641 -15.078 10.422 1 92.81 259 ASP A CA 1
ATOM 1959 C C . ASP A 1 259 ? -22.609 -14.773 8.922 1 92.81 259 ASP A C 1
ATOM 1961 O O . ASP A 1 259 ? -21.812 -15.367 8.18 1 92.81 259 ASP A O 1
ATOM 1965 N N . ILE A 1 260 ? -23.453 -13.82 8.461 1 94.5 260 ILE A N 1
ATOM 1966 C CA . ILE A 1 260 ? -23.594 -13.539 7.035 1 94.5 260 ILE A CA 1
ATOM 1967 C C . ILE A 1 260 ? -22.297 -12.891 6.516 1 94.5 260 ILE A C 1
ATOM 1969 O O . ILE A 1 260 ? -22.016 -12.93 5.316 1 94.5 260 ILE A O 1
ATOM 1973 N N . ARG A 1 261 ? -21.469 -12.281 7.453 1 94.44 261 ARG A N 1
ATOM 1974 C CA . ARG A 1 261 ? -20.25 -11.578 7.055 1 94.44 261 ARG A CA 1
ATOM 1975 C C . ARG A 1 261 ? -19.016 -12.461 7.234 1 94.44 261 ARG A C 1
ATOM 1977 O O . ARG A 1 261 ? -17.891 -11.984 7.145 1 94.44 261 ARG A O 1
ATOM 1984 N N . ARG A 1 262 ? -19.188 -13.68 7.504 1 92.62 262 ARG A N 1
ATOM 1985 C CA . ARG A 1 262 ? -18.156 -14.719 7.535 1 92.62 262 ARG A CA 1
ATOM 1986 C C . ARG A 1 262 ? -18.344 -15.711 6.387 1 92.62 262 ARG A C 1
ATOM 1988 O O . ARG A 1 262 ? -19.438 -15.836 5.844 1 92.62 262 ARG A O 1
ATOM 1995 N N . SER A 1 263 ? -17.219 -16.312 6.012 1 90.62 263 SER A N 1
ATOM 1996 C CA . SER A 1 263 ? -17.391 -17.391 5.051 1 90.62 263 SER A CA 1
ATOM 1997 C C . SER A 1 263 ? -17.953 -18.641 5.711 1 90.62 263 SER A C 1
ATOM 1999 O O . SER A 1 263 ? -17.531 -19.016 6.809 1 90.62 263 SER A O 1
ATOM 2001 N N . GLY A 1 264 ? -18.984 -19.156 5.031 1 88.62 264 GLY A N 1
ATOM 2002 C CA . GLY A 1 264 ? -19.594 -20.281 5.727 1 88.62 264 GLY A CA 1
ATOM 2003 C C . GLY A 1 264 ? -20.25 -21.281 4.789 1 88.62 264 GLY A C 1
ATOM 2004 O O . GLY A 1 264 ? -20.422 -21 3.6 1 88.62 264 GLY A O 1
ATOM 2005 N N . HIS A 1 265 ? -20.453 -22.469 5.336 1 87.69 265 HIS A N 1
ATOM 2006 C CA . HIS A 1 265 ? -21.25 -23.531 4.73 1 87.69 265 HIS A CA 1
ATOM 2007 C C . HIS A 1 265 ? -22.453 -23.875 5.602 1 87.69 265 HIS A C 1
ATOM 2009 O O . HIS A 1 265 ? -22.312 -24.094 6.809 1 87.69 265 HIS A O 1
ATOM 2015 N N . VAL A 1 266 ? -23.578 -23.844 4.965 1 89.62 266 VAL A N 1
ATOM 2016 C CA . VAL A 1 266 ? -24.812 -24.188 5.664 1 89.62 266 VAL A CA 1
ATOM 2017 C C . VAL A 1 266 ? -25.438 -25.438 5.043 1 89.62 266 VAL A C 1
ATOM 2019 O O . VAL A 1 266 ? -25.688 -25.484 3.84 1 89.62 266 VAL A O 1
ATOM 2022 N N . HIS A 1 267 ? -25.609 -26.406 5.879 1 84 267 HIS A N 1
ATOM 2023 C CA . HIS A 1 267 ? -26.234 -27.641 5.449 1 84 267 HIS A CA 1
ATOM 2024 C C . HIS A 1 267 ? -27.531 -27.906 6.219 1 84 267 HIS A C 1
ATOM 2026 O O . HIS A 1 267 ? -27.531 -27.875 7.449 1 84 267 HIS A O 1
ATOM 2032 N N . SER A 1 268 ? -28.547 -28.062 5.477 1 82.06 268 SER A N 1
ATOM 2033 C CA . SER A 1 268 ? -29.828 -28.469 6.055 1 82.06 268 SER A CA 1
ATOM 2034 C C . SER A 1 268 ? -30.5 -29.547 5.211 1 82.06 268 SER A C 1
ATOM 2036 O O . SER A 1 268 ? -30 -29.906 4.148 1 82.06 268 SER A O 1
ATOM 2038 N N . ALA A 1 269 ? -31.562 -30.125 5.738 1 76.31 269 ALA A N 1
ATOM 2039 C CA . ALA A 1 269 ? -32.344 -31.109 4.992 1 76.31 269 ALA A CA 1
ATOM 2040 C C . ALA A 1 269 ? -32.906 -30.5 3.713 1 76.31 269 ALA A C 1
ATOM 2042 O O . ALA A 1 269 ? -33.25 -31.219 2.766 1 76.31 269 ALA A O 1
ATOM 2043 N N . LEU A 1 270 ? -32.906 -29.219 3.713 1 77 270 LEU A N 1
ATOM 2044 C CA . LEU A 1 270 ? -33.562 -28.516 2.615 1 77 270 LEU A CA 1
ATOM 2045 C C . LEU A 1 270 ? -32.531 -28.062 1.572 1 77 270 LEU A C 1
ATOM 2047 O O . LEU A 1 270 ? -32.906 -27.547 0.516 1 77 270 LEU A O 1
ATOM 2051 N N . GLY A 1 271 ? -31.25 -28.234 1.936 1 78.56 271 GLY A N 1
ATOM 2052 C CA . GLY A 1 271 ? -30.281 -27.828 0.931 1 78.56 271 GLY A CA 1
ATOM 2053 C C . GLY A 1 271 ? -28.891 -27.578 1.503 1 78.56 271 GLY A C 1
ATOM 2054 O O . GLY A 1 271 ? -28.672 -27.781 2.699 1 78.56 271 GLY A O 1
ATOM 2055 N N . SER A 1 272 ? -27.953 -27.266 0.572 1 84.62 272 SER A N 1
ATOM 2056 C CA . SER A 1 272 ? -26.578 -26.906 0.897 1 84.62 272 SER A CA 1
ATOM 2057 C C . SER A 1 272 ? -26.172 -25.609 0.215 1 84.62 272 SER A C 1
ATOM 2059 O O . SER A 1 272 ? -26.25 -25.484 -1.008 1 84.62 272 SER A O 1
ATOM 2061 N N . VAL A 1 273 ? -25.75 -24.672 1.112 1 89.88 273 VAL A N 1
ATOM 2062 C CA . VAL A 1 273 ? -25.406 -23.359 0.599 1 89.88 273 VAL A CA 1
ATOM 2063 C C . VAL A 1 273 ? -24.062 -22.906 1.192 1 89.88 273 VAL A C 1
ATOM 2065 O O . VAL A 1 273 ? -23.844 -23.016 2.4 1 89.88 273 VAL A O 1
ATOM 2068 N N . MET A 1 274 ? -23.234 -22.484 0.298 1 89.31 274 MET A N 1
ATOM 2069 C CA . MET A 1 274 ? -22.047 -21.766 0.743 1 89.31 274 MET A CA 1
ATOM 2070 C C . MET A 1 274 ? -22.234 -20.25 0.581 1 89.31 274 MET A C 1
ATOM 2072 O O . MET A 1 274 ? -22.781 -19.797 -0.426 1 89.31 274 MET A O 1
ATOM 2076 N N . HIS A 1 275 ? -21.938 -19.547 1.664 1 92.5 275 HIS A N 1
ATOM 2077 C CA . HIS A 1 275 ? -21.969 -18.094 1.545 1 92.5 275 HIS A CA 1
ATOM 2078 C C . HIS A 1 275 ? -20.594 -17.484 1.75 1 92.5 275 HIS A C 1
ATOM 2080 O O . HIS A 1 275 ? -19.812 -17.969 2.568 1 92.5 275 HIS A O 1
ATOM 2086 N N . PHE A 1 276 ? -20.297 -16.5 0.956 1 91.31 276 PHE A N 1
ATOM 2087 C CA . PHE A 1 276 ? -19 -15.836 0.914 1 91.31 276 PHE A CA 1
ATOM 2088 C C . PHE A 1 276 ? -19.188 -14.32 0.916 1 91.31 276 PHE A C 1
ATOM 2090 O O . PHE A 1 276 ? -19.734 -13.75 -0.027 1 91.31 276 PHE A O 1
ATOM 2097 N N . PRO A 1 277 ? -18.672 -13.648 2.082 1 92.88 277 PRO A N 1
ATOM 2098 C CA . PRO A 1 277 ? -18.781 -12.188 2.096 1 92.88 277 PRO A CA 1
ATOM 2099 C C . PRO A 1 277 ? -17.969 -11.523 0.994 1 92.88 277 PRO A C 1
ATOM 2101 O O . PRO A 1 277 ? -16.859 -11.984 0.679 1 92.88 277 PRO A O 1
ATOM 2104 N N . ARG A 1 278 ? -18.5 -10.5 0.401 1 90.69 278 ARG A N 1
ATOM 2105 C CA . ARG A 1 278 ? -17.875 -9.797 -0.712 1 90.69 278 ARG A CA 1
ATOM 2106 C C . ARG A 1 278 ? -17.672 -8.32 -0.391 1 90.69 278 ARG A C 1
ATOM 2108 O O . ARG A 1 278 ? -18.047 -7.863 0.69 1 90.69 278 ARG A O 1
ATOM 2115 N N . GLU A 1 279 ? -17.031 -7.641 -1.301 1 86.75 279 GLU A N 1
ATOM 2116 C CA . GLU A 1 279 ? -16.812 -6.199 -1.208 1 86.75 279 GLU A CA 1
ATOM 2117 C C . GLU A 1 279 ? -18.125 -5.43 -1.369 1 86.75 279 GLU A C 1
ATOM 2119 O O . GLU A 1 279 ? -19.188 -6.035 -1.544 1 86.75 279 GLU A O 1
ATOM 2124 N N . GLN A 1 280 ? -18.016 -4.168 -1.147 1 83.88 280 GLN A N 1
ATOM 2125 C CA . GLN A 1 280 ? -19.203 -3.318 -1.264 1 83.88 280 GLN A CA 1
ATOM 2126 C C . GLN A 1 280 ? -19.562 -3.084 -2.727 1 83.88 280 GLN A C 1
ATOM 2128 O O . GLN A 1 280 ? -18.688 -3.035 -3.592 1 83.88 280 GLN A O 1
ATOM 2133 N N . SER A 1 281 ? -20.844 -2.986 -2.957 1 79.44 281 SER A N 1
ATOM 2134 C CA . SER A 1 281 ? -21.344 -2.576 -4.27 1 79.44 281 SER A CA 1
ATOM 2135 C C . SER A 1 281 ? -21.016 -1.113 -4.547 1 79.44 281 SER A C 1
ATOM 2137 O O . SER A 1 281 ? -20.531 -0.401 -3.666 1 79.44 281 SER A O 1
ATOM 2139 N N . ALA A 1 282 ? -21.297 -0.683 -5.777 1 71.62 282 ALA A N 1
ATOM 2140 C CA . ALA A 1 282 ? -21.062 0.706 -6.168 1 71.62 282 ALA A CA 1
ATOM 2141 C C . ALA A 1 282 ? -21.891 1.66 -5.301 1 71.62 282 ALA A C 1
ATOM 2143 O O . ALA A 1 282 ? -21.5 2.812 -5.098 1 71.62 282 ALA A O 1
ATOM 2144 N N . ASP A 1 283 ? -22.969 1.09 -4.734 1 74.06 283 ASP A N 1
ATOM 2145 C CA . ASP A 1 283 ? -23.844 1.928 -3.926 1 74.06 283 ASP A CA 1
ATOM 2146 C C . ASP A 1 283 ? -23.453 1.878 -2.453 1 74.06 283 ASP A C 1
ATOM 2148 O O . ASP A 1 283 ? -24.078 2.529 -1.613 1 74.06 283 ASP A O 1
ATOM 2152 N N . GLY A 1 284 ? -22.484 1.093 -2.182 1 77.94 284 GLY A N 1
ATOM 2153 C CA . GLY A 1 284 ? -21.938 1.111 -0.832 1 77.94 284 GLY A CA 1
ATOM 2154 C C . GLY A 1 284 ? -22.469 -0.014 0.039 1 77.94 284 GLY A C 1
ATOM 2155 O O . GLY A 1 284 ? -22.141 -0.089 1.227 1 77.94 284 GLY A O 1
ATOM 2156 N N . ASP A 1 285 ? -23.312 -0.881 -0.536 1 86.44 285 ASP A N 1
ATOM 2157 C CA . ASP A 1 285 ? -23.859 -1.996 0.237 1 86.44 285 ASP A CA 1
ATOM 2158 C C . ASP A 1 285 ? -22.906 -3.189 0.218 1 86.44 285 ASP A C 1
ATOM 2160 O O . ASP A 1 285 ? -22.281 -3.482 -0.809 1 86.44 285 ASP A O 1
ATOM 2164 N N . TRP A 1 286 ? -22.828 -3.832 1.36 1 89.62 286 TRP A N 1
ATOM 2165 C CA . TRP A 1 286 ? -21.984 -5.023 1.441 1 89.62 286 TRP A CA 1
ATOM 2166 C C . TRP A 1 286 ? -22.641 -6.203 0.733 1 89.62 286 TRP A C 1
ATOM 2168 O O . TRP A 1 286 ? -23.781 -6.543 1.018 1 89.62 286 TRP A O 1
ATOM 2178 N N . LEU A 1 287 ? -21.875 -6.832 -0.137 1 90.75 287 LEU A N 1
ATOM 2179 C CA . LEU A 1 287 ? -22.391 -7.953 -0.916 1 90.75 287 LEU A CA 1
ATOM 2180 C C . LEU A 1 287 ? -22.078 -9.281 -0.233 1 90.75 287 LEU A C 1
ATOM 2182 O O . LEU A 1 287 ? -21.141 -9.367 0.562 1 90.75 287 LEU A O 1
ATOM 2186 N N . THR A 1 288 ? -22.891 -10.234 -0.471 1 94.06 288 THR A N 1
ATOM 2187 C CA . THR A 1 288 ? -22.641 -11.633 -0.145 1 94.06 288 THR A CA 1
ATOM 2188 C C . THR A 1 288 ? -22.906 -12.523 -1.356 1 94.06 288 THR A C 1
ATOM 2190 O O . THR A 1 288 ? -23.891 -12.336 -2.072 1 94.06 288 THR A O 1
ATOM 2193 N N . ARG A 1 289 ? -22 -13.422 -1.607 1 92.81 289 ARG A N 1
ATOM 2194 C CA . ARG A 1 289 ? -22.172 -14.422 -2.656 1 92.81 289 ARG A CA 1
ATOM 2195 C C . ARG A 1 289 ? -22.656 -15.75 -2.076 1 92.81 289 ARG A C 1
ATOM 2197 O O . ARG A 1 289 ? -22.125 -16.203 -1.059 1 92.81 289 ARG A O 1
ATOM 2204 N N . PHE A 1 290 ? -23.625 -16.312 -2.771 1 92.88 290 PHE A N 1
ATOM 2205 C CA . PHE A 1 290 ? -24.141 -17.625 -2.381 1 92.88 290 PHE A CA 1
ATOM 2206 C C . PHE A 1 290 ? -23.906 -18.641 -3.486 1 92.88 290 PHE A C 1
ATOM 2208 O O . PHE A 1 290 ? -24.219 -18.391 -4.652 1 92.88 290 PHE A O 1
ATOM 2215 N N . TYR A 1 291 ? -23.266 -19.719 -3.148 1 87.44 291 TYR A N 1
ATOM 2216 C CA . TYR A 1 291 ? -23.219 -20.922 -3.984 1 87.44 291 TYR A CA 1
ATOM 2217 C C . TYR A 1 291 ? -24.266 -21.938 -3.523 1 87.44 291 TYR A C 1
ATOM 2219 O O . TYR A 1 291 ? -24.219 -22.406 -2.381 1 87.44 291 TYR A O 1
ATOM 2227 N N . VAL A 1 292 ? -25.125 -22.266 -4.406 1 89.31 292 VAL A N 1
ATOM 2228 C CA . VAL A 1 292 ? -26.281 -23.062 -4.008 1 89.31 292 VAL A CA 1
ATOM 2229 C C . VAL A 1 292 ? -26.328 -24.344 -4.84 1 89.31 292 VAL A C 1
ATOM 2231 O O . VAL A 1 292 ? -26.312 -24.281 -6.07 1 89.31 292 VAL A O 1
ATOM 2234 N N . ASP A 1 293 ? -26.328 -25.422 -4.16 1 81.81 293 ASP A N 1
ATOM 2235 C CA . ASP A 1 293 ? -26.562 -26.703 -4.836 1 81.81 293 ASP A CA 1
ATOM 2236 C C . ASP A 1 293 ? -28 -26.797 -5.344 1 81.81 293 ASP A C 1
ATOM 2238 O O . ASP A 1 293 ? -28.938 -26.844 -4.551 1 81.81 293 ASP A O 1
ATOM 2242 N N . MET A 1 294 ? -28.125 -26.906 -6.68 1 80.94 294 MET A N 1
ATOM 2243 C CA . MET A 1 294 ? -29.453 -26.875 -7.25 1 80.94 294 MET A CA 1
ATOM 2244 C C . MET A 1 294 ? -29.906 -28.266 -7.66 1 80.94 294 MET A C 1
ATOM 2246 O O . MET A 1 294 ? -30.969 -28.438 -8.266 1 80.94 294 MET A O 1
ATOM 2250 N N . ASP A 1 295 ? -29.016 -29.219 -7.508 1 69.62 295 ASP A N 1
ATOM 2251 C CA . ASP A 1 295 ? -29.391 -30.578 -7.891 1 69.62 295 ASP A CA 1
ATOM 2252 C C . ASP A 1 295 ? -30.609 -31.047 -7.121 1 69.62 295 ASP A C 1
ATOM 2254 O O . ASP A 1 295 ? -30.672 -30.953 -5.895 1 69.62 295 ASP A O 1
ATOM 2258 N N . GLU A 1 296 ? -31.734 -31.094 -7.863 1 54.78 296 GLU A N 1
ATOM 2259 C CA . GLU A 1 296 ? -33.031 -31.5 -7.348 1 54.78 296 GLU A CA 1
ATOM 2260 C C . GLU A 1 296 ? -32.938 -32.844 -6.637 1 54.78 296 GLU A C 1
ATOM 2262 O O . GLU A 1 296 ? -33.719 -33.125 -5.703 1 54.78 296 GLU A O 1
ATOM 2267 N N . ALA A 1 297 ? -32.188 -33.812 -7.25 1 47.81 297 ALA A N 1
ATOM 2268 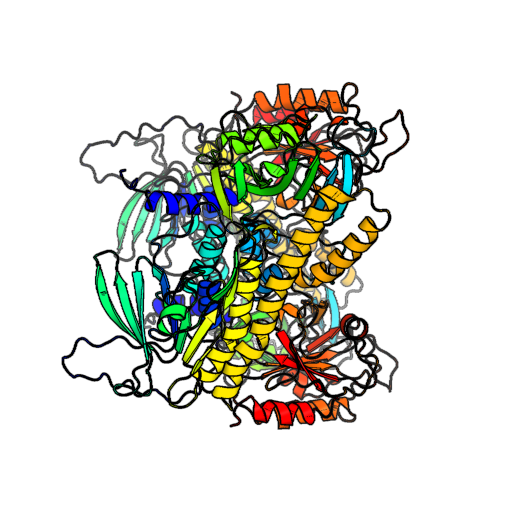C CA . ALA A 1 297 ? -32.219 -35.094 -6.598 1 47.81 297 ALA A CA 1
ATOM 2269 C C . ALA A 1 297 ? -31.906 -34.969 -5.109 1 47.81 297 ALA A C 1
ATOM 2271 O O . ALA A 1 297 ? -32.375 -35.75 -4.297 1 47.81 297 ALA A O 1
ATOM 2272 N N . ASN A 1 298 ? -31.188 -34.031 -4.855 1 44.41 298 ASN A N 1
ATOM 2273 C CA . ASN A 1 298 ? -30.75 -33.906 -3.469 1 44.41 298 ASN A CA 1
ATOM 2274 C C . ASN A 1 298 ? -31.75 -33.094 -2.641 1 44.41 298 ASN A C 1
ATOM 2276 O O . ASN A 1 298 ? -31.562 -32.938 -1.432 1 44.41 298 ASN A O 1
ATOM 2280 N N . ALA A 1 299 ? -32.562 -32.312 -3.352 1 39.53 299 ALA A N 1
ATOM 2281 C CA . ALA A 1 299 ? -33.594 -31.672 -2.547 1 39.53 299 ALA A CA 1
ATOM 2282 C C . ALA A 1 299 ? -34.75 -32.625 -2.264 1 39.53 299 ALA A C 1
ATOM 2284 O O . ALA A 1 299 ? -35.531 -32.938 -3.158 1 39.53 299 ALA A O 1
ATOM 2285 N N . GLY A 1 300 ? -34.656 -33.719 -1.578 1 36.41 300 GLY A N 1
ATOM 2286 C CA . GLY A 1 300 ? -35.656 -34.656 -1.065 1 36.41 300 GLY A CA 1
ATOM 2287 C C . GLY A 1 300 ? -36.875 -34.75 -1.933 1 36.41 300 GLY A C 1
ATOM 2288 O O . GLY A 1 300 ? -37.781 -35.562 -1.675 1 36.41 300 GLY A O 1
ATOM 2289 N N . ASN A 1 301 ? -37.531 -33.688 -2.338 1 34.28 301 ASN A N 1
ATOM 2290 C CA . ASN A 1 301 ? -38.75 -33.938 -3.096 1 34.28 301 ASN A CA 1
ATOM 2291 C C . ASN A 1 301 ? -38.438 -34.562 -4.461 1 34.28 301 ASN A C 1
ATOM 2293 O O . ASN A 1 301 ? -37.812 -33.938 -5.301 1 34.28 301 ASN A O 1
ATOM 2297 N N . MET A 1 302 ? -38.344 -35.938 -4.586 1 32.44 302 MET A N 1
ATOM 2298 C CA . MET A 1 302 ? -38.438 -36.875 -5.699 1 32.44 302 MET A CA 1
ATOM 2299 C C . MET A 1 302 ? -39.5 -36.438 -6.715 1 32.44 302 MET A C 1
ATOM 2301 O O . MET A 1 302 ? -40 -37.25 -7.496 1 32.44 302 MET A O 1
ATOM 2305 N N . ASP A 1 303 ? -40.312 -35.5 -6.641 1 31 303 ASP A N 1
ATOM 2306 C CA . ASP A 1 303 ? -41.219 -35.5 -7.777 1 31 303 ASP A CA 1
ATOM 2307 C C . ASP A 1 303 ? -40.438 -35.531 -9.102 1 31 303 ASP A C 1
ATOM 2309 O O . ASP A 1 303 ? -39.5 -34.781 -9.289 1 31 303 ASP A O 1
ATOM 2313 N N . SER A 1 304 ? -40.406 -36.719 -9.805 1 32.91 304 SER A N 1
ATOM 2314 C CA . SER A 1 304 ? -39.906 -37.281 -11.062 1 32.91 304 SER A CA 1
ATOM 2315 C C . SER A 1 304 ? -39.781 -36.219 -12.133 1 32.91 304 SER A C 1
ATOM 2317 O O . SER A 1 304 ? -39.062 -36.375 -13.117 1 32.91 304 SER A O 1
ATOM 2319 N N . GLN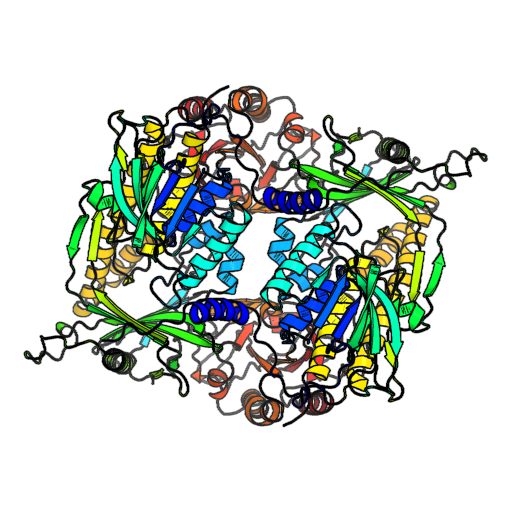 A 1 305 ? -40.906 -35.531 -12.438 1 32.06 305 GLN A N 1
ATOM 2320 C CA . GLN A 1 305 ? -41.125 -34.906 -13.742 1 32.06 305 GLN A CA 1
ATOM 2321 C C . GLN A 1 305 ? -40.125 -33.812 -14.016 1 32.06 305 GLN A C 1
ATOM 2323 O O . GLN A 1 305 ? -40.031 -33.312 -15.133 1 32.06 305 GLN A O 1
ATOM 2328 N N . SER A 1 306 ? -39.75 -33.062 -13.039 1 32.75 306 SER A N 1
ATOM 2329 C CA . SER A 1 306 ? -39.125 -31.812 -13.43 1 32.75 306 SER A CA 1
ATOM 2330 C C . SER A 1 306 ? -37.656 -32 -13.742 1 32.75 306 SER A C 1
ATOM 2332 O O . SER A 1 306 ? -36.781 -31.5 -13.016 1 32.75 306 SER A O 1
ATOM 2334 N N . ALA A 1 307 ? -37.156 -33.062 -14.156 1 35.53 307 ALA A N 1
ATOM 2335 C CA . ALA A 1 307 ? -35.844 -33.281 -14.758 1 35.53 307 ALA A CA 1
ATOM 2336 C C . ALA A 1 307 ? -35.469 -32.156 -15.688 1 35.53 307 ALA A C 1
ATOM 2338 O O . ALA A 1 307 ? -34.344 -32.094 -16.172 1 35.53 307 ALA A O 1
ATOM 2339 N N . GLN A 1 308 ? -36.406 -31.734 -16.516 1 37.28 308 GLN A N 1
ATOM 2340 C CA . GLN A 1 308 ? -36.062 -30.688 -17.469 1 37.28 308 GLN A CA 1
ATOM 2341 C C . GLN A 1 308 ? -35.75 -29.375 -16.75 1 37.28 308 GLN A C 1
ATOM 2343 O O . GLN A 1 308 ? -36.688 -28.703 -16.281 1 37.28 308 GLN A O 1
ATOM 2348 N N . VAL A 1 309 ? -34.719 -29.297 -15.938 1 42.62 309 VAL A N 1
ATOM 2349 C CA . VAL A 1 309 ? -34.281 -28.078 -15.258 1 42.62 309 VAL A CA 1
ATOM 2350 C C . VAL A 1 309 ? -34.625 -26.859 -16.109 1 42.62 309 VAL A C 1
ATOM 2352 O O . VAL A 1 309 ? -34.062 -26.688 -17.203 1 42.62 309 VAL A O 1
ATOM 2355 N N . GLY A 1 310 ? -35.75 -26.453 -16.234 1 48.88 310 GLY A N 1
ATOM 2356 C CA . GLY A 1 310 ? -36 -25.156 -16.828 1 48.88 310 GLY A CA 1
ATOM 2357 C C . GLY A 1 310 ? -34.938 -24.141 -16.484 1 48.88 310 GLY A C 1
ATOM 2358 O O . GLY A 1 310 ? -34 -24.422 -15.711 1 48.88 310 GLY A O 1
ATOM 2359 N N . PRO A 1 311 ? -34.875 -22.953 -17.234 1 65.88 311 PRO A N 1
ATOM 2360 C CA . PRO A 1 311 ? -33.875 -21.922 -17.031 1 65.88 311 PRO A CA 1
ATOM 2361 C C . PRO A 1 311 ? -33.75 -21.453 -15.578 1 65.88 311 PRO A C 1
ATOM 2363 O O . PRO A 1 311 ? -34.781 -21.141 -14.969 1 65.88 311 PRO A O 1
ATOM 2366 N N . LEU A 1 312 ? -32.781 -21.969 -14.805 1 78.31 312 LEU A N 1
ATOM 2367 C CA . LEU A 1 312 ? -32.469 -21.5 -13.461 1 78.31 312 LEU A CA 1
ATOM 2368 C C . LEU A 1 312 ? -32.531 -19.984 -13.398 1 78.31 312 LEU A C 1
ATOM 2370 O O . LEU A 1 312 ? -31.891 -19.297 -14.195 1 78.31 312 LEU A O 1
ATOM 2374 N N . THR A 1 313 ? -33.5 -19.484 -12.617 1 84.06 313 THR A N 1
ATOM 2375 C CA . THR A 1 313 ? -33.625 -18.047 -12.422 1 84.06 313 THR A CA 1
ATOM 2376 C C . THR A 1 313 ? -33.094 -17.641 -11.047 1 84.06 313 THR A C 1
ATOM 2378 O O . THR A 1 313 ? -32.938 -18.484 -10.164 1 84.06 313 THR A O 1
ATOM 2381 N N . PRO A 1 314 ? -32.844 -16.391 -10.898 1 90.38 314 PRO A N 1
ATOM 2382 C CA . PRO A 1 314 ? -32.438 -15.898 -9.578 1 90.38 314 PRO A CA 1
ATOM 2383 C C . PRO A 1 314 ? -33.438 -16.234 -8.484 1 90.38 314 PRO A C 1
ATOM 2385 O O . PRO A 1 314 ? -33.062 -16.531 -7.348 1 90.38 314 PRO A O 1
ATOM 2388 N N . GLN A 1 315 ? -34.688 -16.25 -8.82 1 91.06 315 GLN A N 1
ATOM 2389 C CA . GLN A 1 315 ? -35.719 -16.516 -7.824 1 91.06 315 GLN A CA 1
ATOM 2390 C C . GLN A 1 315 ? -35.625 -17.938 -7.301 1 91.06 315 GLN A C 1
ATOM 2392 O O . GLN A 1 315 ? -35.844 -18.188 -6.113 1 91.06 315 GLN A O 1
ATOM 2397 N N . HIS A 1 316 ? -35.344 -18.859 -8.211 1 89.44 316 HIS A N 1
ATOM 2398 C CA . HIS A 1 316 ? -35.156 -20.25 -7.797 1 89.44 316 HIS A CA 1
ATOM 2399 C C . HIS A 1 316 ? -34.031 -20.375 -6.777 1 89.44 316 HIS A C 1
ATOM 2401 O O . HIS A 1 316 ? -34.156 -21.109 -5.789 1 89.44 316 HIS A O 1
ATOM 2407 N N . ILE A 1 317 ? -32.969 -19.688 -7.02 1 92.12 317 ILE A N 1
ATOM 2408 C CA . ILE A 1 317 ? -31.797 -19.734 -6.148 1 92.12 317 ILE A CA 1
ATOM 2409 C C . ILE A 1 317 ? -32.156 -19.094 -4.801 1 92.12 317 ILE A C 1
ATOM 2411 O O . ILE A 1 317 ? -31.844 -19.656 -3.746 1 92.12 317 ILE A O 1
ATOM 2415 N N . LEU A 1 318 ? -32.875 -18 -4.852 1 94 318 LEU A N 1
ATOM 2416 C CA . LEU A 1 318 ? -33.25 -17.281 -3.643 1 94 318 LEU A CA 1
ATOM 2417 C C . LEU A 1 318 ? -34.156 -18.109 -2.766 1 94 318 LEU A C 1
ATOM 2419 O O . LEU A 1 318 ? -34.062 -18.094 -1.539 1 94 318 LEU A O 1
ATOM 2423 N N . ASP A 1 319 ? -35.062 -18.781 -3.383 1 92.38 319 ASP A N 1
ATOM 2424 C CA . ASP A 1 319 ? -35.969 -19.625 -2.641 1 92.38 319 ASP A CA 1
ATOM 2425 C C . ASP A 1 319 ? -35.219 -20.734 -1.9 1 92.38 319 ASP A C 1
ATOM 2427 O O . ASP A 1 319 ? -35.5 -21.031 -0.74 1 92.38 319 ASP A O 1
ATOM 2431 N N . ARG A 1 320 ? -34.281 -21.297 -2.609 1 91.56 320 ARG A N 1
ATOM 2432 C CA . ARG A 1 320 ? -33.469 -22.344 -1.995 1 91.56 320 ARG A CA 1
ATOM 2433 C C . ARG A 1 320 ? -32.656 -21.797 -0.826 1 91.56 320 ARG A C 1
ATOM 2435 O O . ARG A 1 320 ? -32.531 -22.469 0.208 1 91.56 320 ARG A O 1
ATOM 2442 N N . ILE A 1 321 ? -32.156 -20.641 -0.961 1 94.75 321 ILE A N 1
ATOM 2443 C CA . ILE A 1 321 ? -31.375 -19.984 0.094 1 94.75 321 ILE A CA 1
ATOM 2444 C C . ILE A 1 321 ? -32.25 -19.766 1.317 1 94.75 321 ILE A C 1
ATOM 2446 O O . ILE A 1 321 ? -31.891 -20.141 2.434 1 94.75 321 ILE A O 1
ATOM 2450 N N . SER A 1 322 ? -33.406 -19.234 1.086 1 92.94 322 SER A N 1
ATOM 2451 C CA . SER A 1 322 ? -34.312 -18.922 2.176 1 92.94 322 SER A CA 1
ATOM 2452 C C . SER A 1 322 ? -34.719 -20.172 2.949 1 92.94 322 SER A C 1
ATOM 2454 O O . SER A 1 322 ? -34.75 -20.172 4.184 1 92.94 322 SER A O 1
ATOM 2456 N N . ARG A 1 323 ? -34.906 -21.234 2.236 1 90.06 323 ARG A N 1
ATOM 2457 C CA . ARG A 1 323 ? -35.281 -22.5 2.869 1 90.06 323 ARG A CA 1
ATOM 2458 C C . ARG A 1 323 ? -34.125 -23.078 3.666 1 90.06 323 ARG A C 1
ATOM 2460 O O . ARG A 1 323 ? -34.312 -23.562 4.785 1 90.06 323 ARG A O 1
ATOM 2467 N N . THR A 1 324 ? -33 -23.016 3.104 1 91 324 THR A N 1
ATOM 2468 C CA . THR A 1 324 ? -31.828 -23.625 3.707 1 91 324 THR A CA 1
ATOM 2469 C C . THR A 1 324 ? -31.438 -22.906 4.996 1 91 324 THR A C 1
ATOM 2471 O O . THR A 1 324 ? -30.984 -23.531 5.953 1 91 324 THR A O 1
ATOM 2474 N N . PHE A 1 325 ? -31.672 -21.609 5.086 1 93.56 325 PHE A N 1
ATOM 2475 C CA . PHE A 1 325 ? -31.203 -20.812 6.211 1 93.56 325 PHE A CA 1
ATOM 2476 C C . PHE A 1 325 ? -32.281 -20.75 7.301 1 93.56 325 PHE A C 1
ATOM 2478 O O . PHE A 1 325 ? -32.094 -20.062 8.312 1 93.56 325 PHE A O 1
ATOM 2485 N N . HIS A 1 326 ? -33.312 -21.484 7.062 1 89.06 326 HIS A N 1
ATOM 2486 C CA . HIS A 1 326 ? -34.312 -21.547 8.117 1 89.06 326 HIS A CA 1
ATOM 2487 C C . HIS A 1 326 ? -33.719 -22.016 9.43 1 89.06 326 HIS A C 1
ATOM 2489 O O . HIS A 1 326 ? -32.938 -22.969 9.453 1 89.06 326 HIS A O 1
ATOM 2495 N N . PRO A 1 327 ? -34.062 -21.281 10.555 1 90.31 327 PRO A N 1
ATOM 2496 C CA . PRO A 1 327 ? -35.188 -20.375 10.805 1 90.31 327 PRO A CA 1
ATOM 2497 C C . PRO A 1 327 ? -34.812 -18.906 10.594 1 90.31 327 PRO A C 1
ATOM 2499 O O . PRO A 1 327 ? -35.625 -18.016 10.828 1 90.31 327 PRO A O 1
ATOM 2502 N N . TYR A 1 328 ? -33.688 -18.609 10.219 1 91.56 328 TYR A N 1
ATOM 2503 C CA . TYR A 1 328 ? -33.281 -17.234 10.016 1 91.56 328 TYR A CA 1
ATOM 2504 C C . TYR A 1 328 ? -33.906 -16.656 8.758 1 91.56 328 TYR A C 1
ATOM 2506 O O . TYR A 1 328 ? -34.125 -17.359 7.766 1 91.56 328 TYR A O 1
ATOM 2514 N N . HIS A 1 329 ? -34.25 -15.438 8.883 1 92.5 329 HIS A N 1
ATOM 2515 C CA . HIS A 1 329 ? -34.75 -14.727 7.711 1 92.5 329 HIS A CA 1
ATOM 2516 C C . HIS A 1 329 ? -33.594 -14.227 6.84 1 92.5 329 HIS A C 1
ATOM 2518 O O . HIS A 1 329 ? -32.562 -13.773 7.359 1 92.5 329 HIS A O 1
ATOM 2524 N N . LEU A 1 330 ? -33.688 -14.406 5.539 1 94.44 330 LEU A N 1
ATOM 2525 C CA . LEU A 1 330 ? -32.688 -13.953 4.59 1 94.44 330 LEU A CA 1
ATOM 2526 C C . LEU A 1 330 ? -33.312 -13.531 3.273 1 94.44 330 LEU A C 1
ATOM 2528 O O . LEU A 1 330 ? -34.031 -14.32 2.645 1 94.44 330 LEU A O 1
ATOM 2532 N N . GLN A 1 331 ? -33.188 -12.234 2.916 1 94.25 331 GLN A N 1
ATOM 2533 C CA . GLN A 1 331 ? -33.719 -11.688 1.68 1 94.25 331 GLN A CA 1
ATOM 2534 C C . GLN A 1 331 ? -32.812 -10.633 1.092 1 94.25 331 GLN A C 1
ATOM 2536 O O . GLN A 1 331 ? -31.828 -10.234 1.727 1 94.25 331 GLN A O 1
ATOM 2541 N N . ILE A 1 332 ? -33.094 -10.297 -0.114 1 95.62 332 ILE A N 1
ATOM 2542 C CA . ILE A 1 332 ? -32.406 -9.164 -0.721 1 95.62 332 ILE A CA 1
ATOM 2543 C C . ILE A 1 332 ? -32.75 -7.887 0.039 1 95.62 332 ILE A C 1
ATOM 2545 O O . ILE A 1 332 ? -33.906 -7.613 0.319 1 95.62 332 ILE A O 1
ATOM 2549 N N . LYS A 1 333 ? -31.75 -7.129 0.459 1 94.31 333 LYS A N 1
ATOM 2550 C CA . LYS A 1 333 ? -31.984 -5.867 1.153 1 94.31 333 LYS A CA 1
ATOM 2551 C C . LYS A 1 333 ? -32.938 -4.969 0.355 1 94.31 333 LYS A C 1
ATOM 2553 O O . LYS A 1 333 ? -32.719 -4.73 -0.834 1 94.31 333 LYS A O 1
ATOM 2558 N N . PRO A 1 334 ? -33.969 -4.484 1 1 92.81 334 PRO A N 1
ATOM 2559 C CA . PRO A 1 334 ? -34.906 -3.611 0.282 1 92.81 334 PRO A CA 1
ATOM 2560 C C . PRO A 1 334 ? -34.219 -2.41 -0.36 1 92.81 334 PRO A C 1
ATOM 2562 O O . PRO A 1 334 ? -33.312 -1.814 0.241 1 92.81 334 PRO A O 1
ATOM 2565 N N . GLY A 1 335 ? -34.531 -2.113 -1.506 1 91.62 335 GLY A N 1
ATOM 2566 C CA . GLY A 1 335 ? -33.969 -0.996 -2.229 1 91.62 335 GLY A CA 1
ATOM 2567 C C . GLY A 1 335 ? -32.719 -1.382 -3.035 1 91.62 335 GLY A C 1
ATOM 2568 O O . GLY A 1 335 ? -32.156 -0.551 -3.75 1 91.62 335 GLY A O 1
ATOM 2569 N N . THR A 1 336 ? -32.375 -2.66 -2.887 1 92.31 336 THR A N 1
ATOM 2570 C CA . THR A 1 336 ? -31.219 -3.154 -3.652 1 92.31 336 THR A CA 1
ATOM 2571 C C . THR A 1 336 ? -31.656 -4.27 -4.602 1 92.31 336 THR A C 1
ATOM 2573 O O . THR A 1 336 ? -32.844 -4.602 -4.68 1 92.31 336 THR A O 1
ATOM 2576 N N . LYS A 1 337 ? -30.703 -4.746 -5.461 1 89.81 337 LYS A N 1
ATOM 2577 C CA . LYS A 1 337 ? -31 -5.793 -6.441 1 89.81 337 LYS A CA 1
ATOM 2578 C C . LYS A 1 337 ? -29.875 -6.809 -6.516 1 89.81 337 LYS A C 1
ATOM 2580 O O . LYS A 1 337 ? -28.812 -6.621 -5.906 1 89.81 337 LYS A O 1
ATOM 2585 N N . VAL A 1 338 ? -30.203 -7.898 -7.215 1 91.06 338 VAL A N 1
ATOM 2586 C CA . VAL A 1 338 ? -29.172 -8.883 -7.52 1 91.06 338 VAL A CA 1
ATOM 2587 C C . VAL A 1 338 ? -28.109 -8.258 -8.414 1 91.06 338 VAL A C 1
ATOM 2589 O O . VAL A 1 338 ? -28.422 -7.691 -9.461 1 91.06 338 VAL A O 1
ATOM 2592 N N . GLU A 1 339 ? -26.891 -8.258 -7.914 1 83.94 339 GLU A N 1
ATOM 2593 C CA . GLU A 1 339 ? -25.797 -7.668 -8.664 1 83.94 339 GLU A CA 1
ATOM 2594 C C . GLU A 1 339 ? -25.328 -8.594 -9.781 1 83.94 339 GLU A C 1
ATOM 2596 O O . GLU A 1 339 ? -24.922 -8.125 -10.852 1 83.94 339 GLU A O 1
ATOM 2601 N N . TRP A 1 340 ? -25.328 -9.891 -9.531 1 83.12 340 TRP A N 1
ATOM 2602 C CA . TRP A 1 340 ? -24.828 -10.867 -10.492 1 83.12 340 TRP A CA 1
ATOM 2603 C C . TRP A 1 340 ? -25.328 -12.273 -10.148 1 83.12 340 TRP A C 1
ATOM 2605 O O . TRP A 1 340 ? -25.469 -12.617 -8.969 1 83.12 340 TRP A O 1
ATOM 2615 N N . PHE A 1 341 ? -25.625 -13.07 -11.133 1 86.5 341 PHE A N 1
ATOM 2616 C CA . PHE A 1 341 ? -25.969 -14.469 -10.922 1 86.5 341 PHE A CA 1
ATOM 2617 C C . PHE A 1 341 ? -25.531 -15.312 -12.109 1 86.5 341 PHE A C 1
ATOM 2619 O O . PHE A 1 341 ? -25.375 -14.805 -13.227 1 86.5 341 PHE A O 1
ATOM 2626 N N . SER A 1 342 ? -25.156 -16.484 -11.883 1 80.94 342 SER A N 1
ATOM 2627 C CA . SER A 1 342 ? -24.75 -17.422 -12.93 1 80.94 342 SER A CA 1
ATOM 2628 C C . SER A 1 342 ? -25.047 -18.859 -12.523 1 80.94 342 SER A C 1
ATOM 2630 O O . SER A 1 342 ? -25.391 -19.141 -11.367 1 80.94 342 SER A O 1
ATOM 2632 N N . LYS A 1 343 ? -25.109 -19.641 -13.555 1 79.75 343 LYS A N 1
ATOM 2633 C CA . LYS A 1 343 ? -25.188 -21.094 -13.383 1 79.75 343 LYS A CA 1
ATOM 2634 C C . LYS A 1 343 ? -23.906 -21.781 -13.836 1 79.75 343 LYS A C 1
ATOM 2636 O O . LYS A 1 343 ? -23.312 -21.406 -14.852 1 79.75 343 LYS A O 1
ATOM 2641 N N . TYR A 1 344 ? -23.359 -22.594 -12.961 1 72 344 TYR A N 1
ATOM 2642 C CA . TYR A 1 344 ? -22.141 -23.25 -13.43 1 72 344 TYR A CA 1
ATOM 2643 C C . TYR A 1 344 ? -22.234 -24.766 -13.234 1 72 344 TYR A C 1
ATOM 2645 O O . TYR A 1 344 ? -22.953 -25.234 -12.352 1 72 344 TYR A O 1
ATOM 2653 N N . SER A 1 345 ? -21.688 -25.391 -14.312 1 70.06 345 SER A N 1
ATOM 2654 C CA . SER A 1 345 ? -21.5 -26.844 -14.227 1 70.06 345 SER A CA 1
ATOM 2655 C C . SER A 1 345 ? -20.047 -27.188 -13.891 1 70.06 345 SER A C 1
ATOM 2657 O O . SER A 1 345 ? -19.125 -26.469 -14.281 1 70.06 345 SER A O 1
ATOM 2659 N N . VAL A 1 346 ? -19.812 -28.172 -13.07 1 64.5 346 VAL A N 1
ATOM 2660 C CA . VAL A 1 346 ? -18.469 -28.547 -12.625 1 64.5 346 VAL A CA 1
ATOM 2661 C C . VAL A 1 346 ? -17.766 -29.359 -13.719 1 64.5 346 VAL A C 1
ATOM 2663 O O . VAL A 1 346 ? -18.25 -30.406 -14.133 1 64.5 346 VAL A O 1
ATOM 2666 N N . ARG A 1 347 ? -16.859 -28.703 -14.469 1 69.19 347 ARG A N 1
ATOM 2667 C CA . ARG A 1 347 ? -16 -29.422 -15.406 1 69.19 347 ARG A CA 1
ATOM 2668 C C . ARG A 1 347 ? -14.578 -29.531 -14.867 1 69.19 347 ARG A C 1
ATOM 2670 O O . ARG A 1 347 ? -13.969 -28.516 -14.492 1 69.19 347 ARG A O 1
ATOM 2677 N N . ARG A 1 348 ? -14.117 -30.75 -14.781 1 78.81 348 ARG A N 1
ATOM 2678 C CA . ARG A 1 348 ? -12.758 -31 -14.328 1 78.81 348 ARG A CA 1
ATOM 2679 C C . ARG A 1 348 ? -11.906 -31.578 -15.461 1 78.81 348 ARG A C 1
ATOM 2681 O O . ARG A 1 348 ? -12.102 -32.719 -15.867 1 78.81 348 ARG A O 1
ATOM 2688 N N . CYS A 1 349 ? -11.078 -30.688 -16.031 1 86 349 CYS A N 1
ATOM 2689 C CA . CYS A 1 349 ? -10.234 -31.141 -17.125 1 86 349 CYS A CA 1
ATOM 2690 C C . CYS A 1 349 ? -8.82 -30.594 -16.984 1 86 349 CYS A C 1
ATOM 2692 O O . CYS A 1 349 ? -8.602 -29.594 -16.297 1 86 349 CYS A O 1
ATOM 2694 N N . ILE A 1 350 ? -7.871 -31.266 -17.5 1 91.75 350 ILE A N 1
ATOM 2695 C CA . ILE A 1 350 ? -6.477 -30.844 -17.562 1 91.75 350 ILE A CA 1
ATOM 2696 C C . ILE A 1 350 ? -5.949 -31.031 -18.984 1 91.75 350 ILE A C 1
ATOM 2698 O O . ILE A 1 350 ? -6.285 -32 -19.656 1 91.75 350 ILE A O 1
ATOM 2702 N N . ALA A 1 351 ? -5.184 -30.125 -19.453 1 94.81 351 ALA A N 1
ATOM 2703 C CA . ALA A 1 351 ? -4.562 -30.234 -20.781 1 94.81 351 ALA A CA 1
ATOM 2704 C C . ALA A 1 351 ? -3.541 -31.359 -20.812 1 94.81 351 ALA A C 1
ATOM 2706 O O . ALA A 1 351 ? -2.85 -31.609 -19.828 1 94.81 351 ALA A O 1
ATOM 2707 N N . SER A 1 352 ? -3.412 -31.984 -21.938 1 94.75 352 SER A N 1
ATOM 2708 C CA . SER A 1 352 ? -2.496 -33.125 -22.078 1 94.75 352 SER A CA 1
ATOM 2709 C C . SER A 1 352 ? -1.043 -32.656 -22 1 94.75 352 SER A C 1
ATOM 2711 O O . SER A 1 352 ? -0.153 -33.438 -21.688 1 94.75 352 SER A O 1
ATOM 2713 N N . ASP A 1 353 ? -0.838 -31.422 -22.328 1 96 353 ASP A N 1
ATOM 2714 C CA . ASP A 1 353 ? 0.488 -30.812 -22.25 1 96 353 ASP A CA 1
ATOM 2715 C C . ASP A 1 353 ? 0.392 -29.312 -22.016 1 96 353 ASP A C 1
ATOM 2717 O O . ASP A 1 353 ? -0.617 -28.688 -22.344 1 96 353 ASP A O 1
ATOM 2721 N N . TYR A 1 354 ? 1.506 -28.828 -21.438 1 97.88 354 TYR A N 1
ATOM 2722 C CA . TYR A 1 354 ? 1.52 -27.391 -21.156 1 97.88 354 TYR A CA 1
ATOM 2723 C C . TYR A 1 354 ? 2.416 -26.641 -22.125 1 97.88 354 TYR A C 1
ATOM 2725 O O . TYR A 1 354 ? 2.381 -25.422 -22.203 1 97.88 354 TYR A O 1
ATOM 2733 N N . ILE A 1 355 ? 3.207 -27.359 -22.938 1 98.31 355 ILE A N 1
ATOM 2734 C CA . ILE A 1 355 ? 4.152 -26.719 -23.844 1 98.31 355 ILE A CA 1
ATOM 2735 C C . ILE A 1 355 ? 4.141 -27.438 -25.188 1 98.31 355 ILE A C 1
ATOM 2737 O O . ILE A 1 355 ? 3.744 -28.594 -25.281 1 98.31 355 ILE A O 1
ATOM 2741 N N . ARG A 1 356 ? 4.492 -26.719 -26.25 1 97.75 356 ARG A N 1
ATOM 2742 C CA . ARG A 1 356 ? 4.707 -27.281 -27.578 1 97.75 356 ARG A CA 1
ATOM 2743 C C . ARG A 1 356 ? 6.043 -26.812 -28.156 1 97.75 356 ARG A C 1
ATOM 2745 O O . ARG A 1 356 ? 6.379 -25.641 -28.094 1 97.75 356 ARG A O 1
ATOM 2752 N N . HIS A 1 357 ? 6.797 -27.766 -28.641 1 96.69 357 HIS A N 1
ATOM 2753 C CA . HIS A 1 357 ? 8.125 -27.516 -29.188 1 96.69 357 HIS A CA 1
ATOM 2754 C C . HIS A 1 357 ? 8.055 -27.141 -30.656 1 96.69 357 HIS A C 1
ATOM 2756 O O . HIS A 1 357 ? 7.125 -27.547 -31.359 1 96.69 357 HIS A O 1
ATOM 2762 N N . ASP A 1 358 ? 9.016 -26.344 -31.062 1 94.81 358 ASP A N 1
ATOM 2763 C CA . ASP A 1 358 ? 9.195 -26.156 -32.5 1 94.81 358 ASP A CA 1
ATOM 2764 C C . ASP A 1 358 ? 10 -27.312 -33.094 1 94.81 358 ASP A C 1
ATOM 2766 O O . ASP A 1 358 ? 10.242 -28.328 -32.438 1 94.81 358 ASP A O 1
ATOM 2770 N N . PHE A 1 359 ? 10.359 -27.172 -34.375 1 89.69 359 PHE A N 1
ATOM 2771 C CA . PHE A 1 359 ? 11.031 -28.234 -35.094 1 89.69 359 PHE A CA 1
ATOM 2772 C C . PHE A 1 359 ? 12.453 -28.438 -34.594 1 89.69 359 PHE A C 1
ATOM 2774 O O . PHE A 1 359 ? 13.047 -29.484 -34.812 1 89.69 359 PHE A O 1
ATOM 2781 N N . GLN A 1 360 ? 12.953 -27.422 -33.844 1 90.81 360 GLN A N 1
ATOM 2782 C CA . GLN A 1 360 ? 14.312 -27.5 -33.312 1 90.81 360 GLN A CA 1
ATOM 2783 C C . GLN A 1 360 ? 14.305 -28.031 -31.875 1 90.81 360 GLN A C 1
ATOM 2785 O O . GLN A 1 360 ? 15.359 -28.141 -31.25 1 90.81 360 GLN A O 1
ATOM 2790 N N . GLY A 1 361 ? 13.188 -28.25 -31.375 1 93.88 361 GLY A N 1
ATOM 2791 C CA . GLY A 1 361 ? 13.078 -28.828 -30.047 1 93.88 361 GLY A CA 1
ATOM 2792 C C . GLY A 1 361 ? 12.953 -27.797 -28.953 1 93.88 361 GLY A C 1
ATOM 2793 O O . GLY A 1 361 ? 12.945 -28.141 -27.766 1 93.88 361 GLY A O 1
ATOM 2794 N N . LEU A 1 362 ? 12.898 -26.547 -29.312 1 96 362 LEU A N 1
ATOM 2795 C CA . LEU A 1 362 ? 12.703 -25.484 -28.328 1 96 362 LEU A CA 1
ATOM 2796 C C . LEU A 1 362 ? 11.219 -25.25 -28.078 1 96 362 LEU A C 1
ATOM 2798 O O . LEU A 1 362 ? 10.438 -25.109 -29.016 1 96 362 LEU A O 1
ATOM 2802 N N . PRO A 1 363 ? 10.789 -25.297 -26.75 1 97.88 363 PRO A N 1
ATOM 2803 C CA . PRO A 1 363 ? 9.406 -24.875 -26.516 1 97.88 363 PRO A CA 1
ATOM 2804 C C . PRO A 1 363 ? 9.125 -23.453 -26.984 1 97.88 363 PRO A C 1
ATOM 2806 O O . PRO A 1 363 ? 9.875 -22.531 -26.672 1 97.88 363 PRO A O 1
ATOM 2809 N N . ARG A 1 364 ? 8.086 -23.312 -27.797 1 98 364 ARG A N 1
ATOM 2810 C CA . ARG A 1 364 ? 7.762 -22 -28.328 1 98 364 ARG A CA 1
ATOM 2811 C C . ARG A 1 364 ? 6.371 -21.547 -27.891 1 98 364 ARG A C 1
ATOM 2813 O O . ARG A 1 364 ? 6.082 -20.359 -27.844 1 98 364 ARG A O 1
ATOM 2820 N N . VAL A 1 365 ? 5.539 -22.516 -27.672 1 98.5 365 VAL A N 1
ATOM 2821 C CA . VAL A 1 365 ? 4.176 -22.234 -27.234 1 98.5 365 VAL A CA 1
ATOM 2822 C C . VAL A 1 365 ? 3.953 -22.812 -25.828 1 98.5 365 VAL A C 1
ATOM 2824 O O . VAL A 1 365 ? 4.211 -23.984 -25.594 1 98.5 365 VAL A O 1
ATOM 2827 N N . LEU A 1 366 ? 3.607 -22.016 -24.906 1 98.75 366 LEU A N 1
ATOM 2828 C CA . LEU A 1 366 ? 3.342 -22.406 -23.531 1 98.75 366 LEU A CA 1
ATOM 2829 C C . LEU A 1 366 ? 1.942 -21.984 -23.109 1 98.75 366 LEU A C 1
ATOM 2831 O O . LEU A 1 366 ? 1.462 -20.922 -23.5 1 98.75 366 LEU A O 1
ATOM 2835 N N . LEU A 1 367 ? 1.278 -22.797 -22.312 1 98.56 367 LEU A N 1
ATOM 2836 C CA . LEU A 1 367 ? -0.064 -22.5 -21.828 1 98.56 367 LEU A CA 1
ATOM 2837 C C . LEU A 1 367 ? -0.041 -22.156 -20.328 1 98.56 367 LEU A C 1
ATOM 2839 O O . LEU A 1 367 ? 0.758 -22.719 -19.578 1 98.56 367 LEU A O 1
ATOM 2843 N N . VAL A 1 368 ? -0.925 -21.219 -19.875 1 98.12 368 VAL A N 1
ATOM 2844 C CA . VAL A 1 368 ? -1.092 -20.922 -18.453 1 98.12 368 VAL A CA 1
ATOM 2845 C C . VAL A 1 368 ? -2.578 -20.812 -18.125 1 98.12 368 VAL A C 1
ATOM 2847 O O . VAL A 1 368 ? -3.398 -20.516 -19 1 98.12 368 VAL A O 1
ATOM 2850 N N . GLY A 1 369 ? -2.904 -21.078 -16.875 1 94.5 369 GLY A N 1
ATOM 2851 C CA . GLY A 1 369 ? -4.246 -20.859 -16.344 1 94.5 369 GLY A CA 1
ATOM 2852 C C . GLY A 1 369 ? -5.254 -21.859 -16.891 1 94.5 369 GLY A C 1
ATOM 2853 O O . GLY A 1 369 ? -4.945 -23.047 -17.031 1 94.5 369 GLY A O 1
ATOM 2854 N N . ASP A 1 370 ? -6.484 -21.391 -17.172 1 89.88 370 ASP A N 1
ATOM 2855 C CA . ASP A 1 370 ? -7.602 -22.266 -17.531 1 89.88 370 ASP A CA 1
ATOM 2856 C C . ASP A 1 370 ? -7.375 -22.906 -18.906 1 89.88 370 ASP A C 1
ATOM 2858 O O . ASP A 1 370 ? -8.047 -23.859 -19.266 1 89.88 370 ASP A O 1
ATOM 2862 N N . ALA A 1 371 ? -6.422 -22.375 -19.641 1 94.19 371 ALA A N 1
ATOM 2863 C CA . ALA A 1 371 ? -6.02 -23.062 -20.859 1 94.19 371 ALA A CA 1
ATOM 2864 C C . ALA A 1 371 ? -5.383 -24.422 -20.547 1 94.19 371 ALA A C 1
ATOM 2866 O O . ALA A 1 371 ? -5.391 -25.328 -21.375 1 94.19 371 ALA A O 1
ATOM 2867 N N . CYS A 1 372 ? -4.836 -24.531 -19.328 1 92.44 372 CYS A N 1
ATOM 2868 C CA . CYS A 1 372 ? -4.164 -25.75 -18.875 1 92.44 372 CYS A CA 1
ATOM 2869 C C . CYS A 1 372 ? -5.109 -26.625 -18.078 1 92.44 372 CYS A C 1
ATOM 2871 O O . CYS A 1 372 ? -5.031 -27.859 -18.141 1 92.44 372 CYS A O 1
ATOM 2873 N N . HIS A 1 373 ? -5.938 -26.031 -17.266 1 87.69 373 HIS A N 1
ATOM 2874 C CA . HIS A 1 373 ? -6.738 -26.781 -16.297 1 87.69 373 HIS A CA 1
ATOM 2875 C C . HIS A 1 373 ? -8.039 -26.062 -15.984 1 87.69 373 HIS A C 1
ATOM 2877 O O . HIS A 1 373 ? -8.07 -24.828 -15.898 1 87.69 373 HIS A O 1
ATOM 2883 N N . THR A 1 374 ? -9.109 -26.797 -15.891 1 78.38 374 THR A N 1
ATOM 2884 C CA . THR A 1 374 ? -10.406 -26.281 -15.453 1 78.38 374 THR A CA 1
ATOM 2885 C C . THR A 1 374 ? -10.898 -27.047 -14.227 1 78.38 374 THR A C 1
ATOM 2887 O O . THR A 1 374 ? -10.586 -28.219 -14.055 1 78.38 374 THR A O 1
ATOM 2890 N N . HIS A 1 375 ? -11.461 -26.297 -13.352 1 72.38 375 HIS A N 1
ATOM 2891 C CA . HIS A 1 375 ? -11.883 -26.859 -12.078 1 72.38 375 HIS A CA 1
ATOM 2892 C C . HIS A 1 375 ? -13.227 -26.297 -11.641 1 72.38 375 HIS A C 1
ATOM 2894 O O . HIS A 1 375 ? -13.75 -25.375 -12.273 1 72.38 375 HIS A O 1
ATOM 2900 N N . SER A 1 376 ? -13.672 -26.984 -10.578 1 67.94 376 SER A N 1
ATOM 2901 C CA . SER A 1 376 ? -14.93 -26.531 -10.016 1 67.94 376 SER A CA 1
ATOM 2902 C C . SER A 1 376 ? -14.766 -25.188 -9.32 1 67.94 376 SER A C 1
ATOM 2904 O O . SER A 1 376 ? -13.75 -24.938 -8.664 1 67.94 376 SER A O 1
ATOM 2906 N N . PRO A 1 377 ? -15.727 -24.297 -9.531 1 64.12 377 PRO A N 1
ATOM 2907 C CA . PRO A 1 377 ? -15.664 -23 -8.859 1 64.12 377 PRO A CA 1
ATOM 2908 C C . PRO A 1 377 ? -15.719 -23.109 -7.34 1 64.12 377 PRO A C 1
ATOM 2910 O O . PRO A 1 377 ? -15.281 -22.203 -6.633 1 64.12 377 PRO A O 1
ATOM 2913 N N . LYS A 1 378 ? -16.188 -24.203 -6.797 1 61.47 378 LYS A N 1
ATOM 2914 C CA . LYS A 1 378 ? -16.438 -24.359 -5.367 1 61.47 378 LYS A CA 1
ATOM 2915 C C . LYS A 1 378 ? -15.125 -24.266 -4.578 1 61.47 378 LYS A C 1
ATOM 2917 O O . LYS A 1 378 ? -15.125 -23.844 -3.422 1 61.47 378 LYS A O 1
ATOM 2922 N N . ILE A 1 379 ? -14.133 -24.641 -5.238 1 61.69 379 ILE A N 1
ATOM 2923 C CA . ILE A 1 379 ? -12.891 -24.703 -4.469 1 61.69 379 ILE A CA 1
ATOM 2924 C C . ILE A 1 379 ? -12.148 -23.375 -4.59 1 61.69 379 ILE A C 1
ATOM 2926 O O . ILE A 1 379 ? -11.266 -23.078 -3.779 1 61.69 379 ILE A O 1
ATOM 2930 N N . GLY A 1 380 ? -12.539 -22.484 -5.395 1 66.62 380 GLY A N 1
ATOM 2931 C CA . GLY A 1 380 ? -12 -21.141 -5.492 1 66.62 380 GLY A CA 1
ATOM 2932 C C . GLY A 1 380 ? -10.516 -21.109 -5.816 1 66.62 380 GLY A C 1
ATOM 2933 O O . GLY A 1 380 ? -9.812 -20.172 -5.438 1 66.62 380 GLY A O 1
ATOM 2934 N N . GLN A 1 381 ? -10.039 -22.109 -6.543 1 74.12 381 GLN A N 1
ATOM 2935 C CA . GLN A 1 381 ? -8.594 -22.188 -6.723 1 74.12 381 GLN A CA 1
ATOM 2936 C C . GLN A 1 381 ? -8.195 -21.812 -8.141 1 74.12 381 GLN A C 1
ATOM 2938 O O . GLN A 1 381 ? -7.02 -21.547 -8.414 1 74.12 381 GLN A O 1
ATOM 2943 N N . GLY A 1 382 ? -9.07 -21.656 -9.062 1 80.19 382 GLY A N 1
ATOM 2944 C CA . GLY A 1 382 ? -8.734 -21.484 -10.461 1 80.19 382 GLY A CA 1
ATOM 2945 C C . GLY A 1 382 ? -7.875 -20.266 -10.719 1 80.19 382 GLY A C 1
ATOM 2946 O O . GLY A 1 382 ? -6.762 -20.375 -11.242 1 80.19 382 GLY A O 1
ATOM 2947 N N . MET A 1 383 ? -8.344 -19.219 -10.258 1 87.62 383 MET A N 1
ATOM 2948 C CA . MET A 1 383 ? -7.609 -17.969 -10.484 1 87.62 383 MET A CA 1
ATOM 2949 C C . MET A 1 383 ? -6.266 -17.984 -9.766 1 87.62 383 MET A C 1
ATOM 2951 O O . MET A 1 383 ? -5.258 -17.547 -10.305 1 87.62 383 MET A O 1
ATOM 2955 N N . ASN A 1 384 ? -6.223 -18.547 -8.594 1 90.88 384 ASN A N 1
ATOM 2956 C CA . ASN A 1 384 ? -5 -18.625 -7.801 1 90.88 384 ASN A CA 1
ATOM 2957 C C . ASN A 1 384 ? -3.932 -19.469 -8.492 1 90.88 384 ASN A C 1
ATOM 2959 O O . ASN A 1 384 ? -2.785 -19.031 -8.625 1 90.88 384 ASN A O 1
ATOM 2963 N N . VAL A 1 385 ? -4.332 -20.594 -8.938 1 91.25 385 VAL A N 1
ATOM 2964 C CA . VAL A 1 385 ? -3.398 -21.5 -9.602 1 91.25 385 VAL A CA 1
ATOM 2965 C C . VAL A 1 385 ? -2.967 -20.906 -10.938 1 91.25 385 VAL A C 1
ATOM 2967 O O . VAL A 1 385 ? -1.807 -21.016 -11.336 1 91.25 385 VAL A O 1
ATOM 2970 N N . SER A 1 386 ? -3.908 -20.281 -11.617 1 93.12 386 SER A N 1
ATOM 2971 C CA . SER A 1 386 ? -3.613 -19.656 -12.898 1 93.12 386 SER A CA 1
ATOM 2972 C C . SER A 1 386 ? -2.523 -18.594 -12.766 1 93.12 386 SER A C 1
ATOM 2974 O O . SER A 1 386 ? -1.572 -18.578 -13.547 1 93.12 386 SER A O 1
ATOM 2976 N N . MET A 1 387 ? -2.635 -17.781 -11.797 1 95.56 387 MET A N 1
ATOM 2977 C CA . MET A 1 387 ? -1.633 -16.734 -11.586 1 95.56 387 MET A CA 1
ATOM 2978 C C . MET A 1 387 ? -0.302 -17.328 -11.148 1 95.56 387 MET A C 1
ATOM 2980 O O . MET A 1 387 ? 0.762 -16.828 -11.516 1 95.56 387 MET A O 1
ATOM 2984 N N . ALA A 1 388 ? -0.354 -18.391 -10.406 1 95.5 388 ALA A N 1
ATOM 2985 C CA . ALA A 1 388 ? 0.867 -19.078 -9.977 1 95.5 388 ALA A CA 1
ATOM 2986 C C . ALA A 1 388 ? 1.61 -19.672 -11.172 1 95.5 388 ALA A C 1
ATOM 2988 O O . ALA A 1 388 ? 2.842 -19.719 -11.188 1 95.5 388 ALA A O 1
ATOM 2989 N N . ASP A 1 389 ? 0.842 -20.141 -12.156 1 97.38 389 ASP A N 1
ATOM 2990 C CA . ASP A 1 389 ? 1.477 -20.609 -13.383 1 97.38 389 ASP A CA 1
ATOM 2991 C C . ASP A 1 389 ? 2.326 -19.516 -14.016 1 97.38 389 ASP A C 1
ATOM 2993 O O . ASP A 1 389 ? 3.482 -19.734 -14.375 1 97.38 389 ASP A O 1
ATOM 2997 N N . SER A 1 390 ? 1.737 -18.375 -14.094 1 98.31 390 SER A N 1
ATOM 2998 C CA . SER A 1 390 ? 2.428 -17.234 -14.695 1 98.31 390 SER A CA 1
ATOM 2999 C C . SER A 1 390 ? 3.621 -16.797 -13.852 1 98.31 390 SER A C 1
ATOM 3001 O O . SER A 1 390 ? 4.664 -16.422 -14.391 1 98.31 390 SER A O 1
ATOM 3003 N N . TYR A 1 391 ? 3.447 -16.875 -12.562 1 96.69 391 TYR A N 1
ATOM 3004 C CA . TYR A 1 391 ? 4.52 -16.531 -11.641 1 96.69 391 TYR A CA 1
ATOM 3005 C C . TYR A 1 391 ? 5.723 -17.438 -11.836 1 96.69 391 TYR A C 1
ATOM 3007 O O . TYR A 1 391 ? 6.871 -16.984 -11.75 1 96.69 391 TYR A O 1
ATOM 3015 N N . ASN A 1 392 ? 5.488 -18.672 -12.109 1 97.88 392 ASN A N 1
ATOM 3016 C CA . ASN A 1 392 ? 6.531 -19.672 -12.367 1 97.88 392 ASN A CA 1
ATOM 3017 C C . ASN A 1 392 ? 7.172 -19.469 -13.734 1 97.88 392 ASN A C 1
ATOM 3019 O O . ASN A 1 392 ? 8.391 -19.578 -13.883 1 97.88 392 ASN A O 1
ATOM 3023 N N . LEU A 1 393 ? 6.438 -19.109 -14.711 1 98.75 393 LEU A N 1
ATOM 3024 C CA . LEU A 1 393 ? 6.875 -19.078 -16.109 1 98.75 393 LEU A CA 1
ATOM 3025 C C . LEU A 1 393 ? 7.652 -17.797 -16.406 1 98.75 393 LEU A C 1
ATOM 3027 O O . LEU A 1 393 ? 8.602 -17.812 -17.188 1 98.75 393 LEU A O 1
ATOM 3031 N N . ALA A 1 394 ? 7.32 -16.719 -15.82 1 98.56 394 ALA A N 1
ATOM 3032 C CA . ALA A 1 394 ? 7.773 -15.383 -16.203 1 98.56 394 ALA A CA 1
ATOM 3033 C C . ALA A 1 394 ? 9.297 -15.297 -16.188 1 98.56 394 ALA A C 1
ATOM 3035 O O . ALA A 1 394 ? 9.914 -14.898 -17.172 1 98.56 394 ALA A O 1
ATOM 3036 N N . TRP A 1 395 ? 9.93 -15.68 -15.094 1 97.94 395 TRP A N 1
ATOM 3037 C CA . TRP A 1 395 ? 11.375 -15.5 -14.984 1 97.94 395 TRP A CA 1
ATOM 3038 C C . TRP A 1 395 ? 12.109 -16.453 -15.922 1 97.94 395 TRP A C 1
ATOM 3040 O O . TRP A 1 395 ? 13.203 -16.141 -16.391 1 97.94 395 TRP A O 1
ATOM 3050 N N . LYS A 1 396 ? 11.523 -17.578 -16.203 1 98.56 396 LYS A N 1
ATOM 3051 C CA . LYS A 1 396 ? 12.117 -18.531 -17.156 1 98.56 396 LYS A CA 1
ATOM 3052 C C . LYS A 1 396 ? 12.172 -17.938 -18.562 1 98.56 396 LYS A C 1
ATOM 3054 O O . LYS A 1 396 ? 13.211 -18 -19.219 1 98.56 396 LYS A O 1
ATOM 3059 N N . LEU A 1 397 ? 11.047 -17.375 -18.953 1 98.5 397 LEU A N 1
ATOM 3060 C CA . LEU A 1 397 ? 11 -16.688 -20.25 1 98.5 397 LEU A CA 1
ATOM 3061 C C . LEU A 1 397 ? 11.992 -15.531 -20.281 1 98.5 397 LEU A C 1
ATOM 3063 O O . LEU A 1 397 ? 12.727 -15.359 -21.266 1 98.5 397 LEU A O 1
ATOM 3067 N N . ALA A 1 398 ? 12.039 -14.734 -19.266 1 97.69 398 ALA A N 1
ATOM 3068 C CA . ALA A 1 398 ? 12.938 -13.578 -19.188 1 97.69 398 ALA A CA 1
ATOM 3069 C C . ALA A 1 398 ? 14.391 -14.008 -19.312 1 97.69 398 ALA A C 1
ATOM 3071 O O . ALA A 1 398 ? 15.172 -13.391 -20.047 1 97.69 398 ALA A O 1
ATOM 3072 N N . HIS A 1 399 ? 14.797 -15.07 -18.625 1 97.69 399 HIS A N 1
ATOM 3073 C CA . HIS A 1 399 ? 16.172 -15.547 -18.656 1 97.69 399 HIS A CA 1
ATOM 3074 C C . HIS A 1 399 ? 16.578 -15.969 -20.078 1 97.69 399 HIS A C 1
ATOM 3076 O O . HIS A 1 399 ? 17.703 -15.727 -20.5 1 97.69 399 HIS A O 1
ATOM 3082 N N . VAL A 1 400 ? 15.641 -16.609 -20.781 1 97.5 400 VAL A N 1
ATOM 3083 C CA . VAL A 1 400 ? 15.914 -17.031 -22.156 1 97.5 400 VAL A CA 1
ATOM 3084 C C . VAL A 1 400 ? 16.016 -15.812 -23.062 1 97.5 400 VAL A C 1
ATOM 3086 O O . VAL A 1 400 ? 16.984 -15.672 -23.828 1 97.5 400 VAL A O 1
ATOM 3089 N N . LEU A 1 401 ? 15.078 -14.93 -22.969 1 97 401 LEU A N 1
ATOM 3090 C CA . LEU A 1 401 ? 14.953 -13.797 -23.891 1 97 401 LEU A CA 1
ATOM 3091 C C . LEU A 1 401 ? 16.094 -12.805 -23.672 1 97 401 LEU A C 1
ATOM 3093 O O . LEU A 1 401 ? 16.547 -12.156 -24.625 1 97 401 LEU A O 1
ATOM 3097 N N . LEU A 1 402 ? 16.594 -12.703 -22.438 1 95.75 402 LEU A N 1
ATOM 3098 C CA . LEU A 1 402 ? 17.625 -11.719 -22.109 1 95.75 402 LEU A CA 1
ATOM 3099 C C . LEU A 1 402 ? 19.016 -12.359 -22.156 1 95.75 402 LEU A C 1
ATOM 3101 O O . LEU A 1 402 ? 20.016 -11.711 -21.844 1 95.75 402 LEU A O 1
ATOM 3105 N N . GLY A 1 403 ? 19.078 -13.578 -22.469 1 95.56 403 GLY A N 1
ATOM 3106 C CA . GLY A 1 403 ? 20.344 -14.25 -22.688 1 95.56 403 GLY A CA 1
ATOM 3107 C C . GLY A 1 403 ? 21.031 -14.656 -21.391 1 95.56 403 GLY A C 1
ATOM 3108 O O . GLY A 1 403 ? 22.25 -14.719 -21.328 1 95.56 403 GLY A O 1
ATOM 3109 N N . ILE A 1 404 ? 20.281 -14.93 -20.391 1 95.94 404 ILE A N 1
ATOM 3110 C CA . ILE A 1 404 ? 20.828 -15.234 -19.078 1 95.94 404 ILE A CA 1
ATOM 3111 C C . ILE A 1 404 ? 20.891 -16.75 -18.891 1 95.94 404 ILE A C 1
ATOM 3113 O O . ILE A 1 404 ? 21.812 -17.25 -18.234 1 95.94 404 ILE A O 1
ATOM 3117 N N . SER A 1 405 ? 19.984 -17.484 -19.484 1 96.25 405 SER A N 1
ATOM 3118 C CA . SER A 1 405 ? 19.906 -18.938 -19.297 1 96.25 405 SER A CA 1
ATOM 3119 C C . SER A 1 405 ? 21.047 -19.641 -20.047 1 96.25 405 SER A C 1
ATOM 3121 O O . SER A 1 405 ? 21.359 -19.281 -21.188 1 96.25 405 SER A O 1
ATOM 3123 N N . SER A 1 406 ? 21.594 -20.656 -19.391 1 95.31 406 SER A N 1
ATOM 3124 C CA . SER A 1 406 ? 22.609 -21.484 -20.031 1 95.31 406 SER A CA 1
ATOM 3125 C C . SER A 1 406 ? 21.984 -22.531 -20.953 1 95.31 406 SER A C 1
ATOM 3127 O O . SER A 1 406 ? 22.609 -23.016 -21.891 1 95.31 406 SER A O 1
ATOM 3129 N N . ASP A 1 407 ? 20.766 -22.859 -20.672 1 96.69 407 ASP A N 1
ATOM 3130 C CA . ASP A 1 407 ? 20.031 -23.875 -21.438 1 96.69 407 ASP A CA 1
ATOM 3131 C C . ASP A 1 407 ? 18.562 -23.484 -21.609 1 96.69 407 ASP A C 1
ATOM 3133 O O . ASP A 1 407 ? 17.703 -23.922 -20.844 1 96.69 407 ASP A O 1
ATOM 3137 N N . PRO A 1 408 ? 18.281 -22.781 -22.672 1 96.81 408 PRO A N 1
ATOM 3138 C CA . PRO A 1 408 ? 16.922 -22.281 -22.906 1 96.81 408 PRO A CA 1
ATOM 3139 C C . PRO A 1 408 ? 15.883 -23.391 -22.984 1 96.81 408 PRO A C 1
ATOM 3141 O O . PRO A 1 408 ? 14.758 -23.234 -22.516 1 96.81 408 PRO A O 1
ATOM 3144 N N . ARG A 1 409 ? 16.203 -24.547 -23.531 1 97.62 409 ARG A N 1
ATOM 3145 C CA . ARG A 1 409 ? 15.266 -25.641 -23.656 1 97.62 409 ARG A CA 1
ATOM 3146 C C . ARG A 1 409 ? 14.875 -26.203 -22.297 1 97.62 409 ARG A C 1
ATOM 3148 O O . ARG A 1 409 ? 13.695 -26.281 -21.969 1 97.62 409 ARG A O 1
ATOM 3155 N N . SER A 1 410 ? 15.844 -26.516 -21.484 1 97.88 410 SER A N 1
ATOM 3156 C CA . SER A 1 410 ? 15.602 -27.172 -20.203 1 97.88 410 SER A CA 1
ATOM 3157 C C . SER A 1 410 ? 14.852 -26.25 -19.25 1 97.88 410 SER A C 1
ATOM 3159 O O . SER A 1 410 ? 13.984 -26.703 -18.5 1 97.88 410 SER A O 1
ATOM 3161 N N . ILE A 1 411 ? 15.203 -24.984 -19.281 1 98.12 411 ILE A N 1
ATOM 3162 C CA . ILE A 1 411 ? 14.555 -24.062 -18.344 1 98.12 411 ILE A CA 1
ATOM 3163 C C . ILE A 1 411 ? 13.086 -23.906 -18.719 1 98.12 411 ILE A C 1
ATOM 3165 O O . ILE A 1 411 ? 12.219 -23.844 -17.828 1 98.12 411 ILE A O 1
ATOM 3169 N N . LEU A 1 412 ? 12.734 -23.859 -19.984 1 98.44 412 LEU A N 1
ATOM 3170 C CA . LEU A 1 412 ? 11.344 -23.719 -20.406 1 98.44 412 LEU A CA 1
ATOM 3171 C C . LEU A 1 412 ? 10.586 -25.031 -20.188 1 98.44 412 LEU A C 1
ATOM 3173 O O . LEU A 1 412 ? 9.406 -25.016 -19.812 1 98.44 412 LEU A O 1
ATOM 3177 N N . GLU A 1 413 ? 11.25 -26.172 -20.375 1 98.25 413 GLU A N 1
ATOM 3178 C CA . GLU A 1 413 ? 10.641 -27.484 -20.109 1 98.25 413 GLU A CA 1
ATOM 3179 C C . GLU A 1 413 ? 10.336 -27.656 -18.625 1 98.25 413 GLU A C 1
ATOM 3181 O O . GLU A 1 413 ? 9.391 -28.359 -18.266 1 98.25 413 GLU A O 1
ATOM 3186 N N . SER A 1 414 ? 11.102 -27.016 -17.766 1 97.94 414 SER A N 1
ATOM 3187 C CA . SER A 1 414 ? 10.891 -27.125 -16.328 1 97.94 414 SER A CA 1
ATOM 3188 C C . SER A 1 414 ? 9.539 -26.547 -15.93 1 97.94 414 SER A C 1
ATOM 3190 O O . SER A 1 414 ? 8.961 -26.953 -14.922 1 97.94 414 SER A O 1
ATOM 3192 N N . TYR A 1 415 ? 9.047 -25.625 -16.766 1 98.06 415 TYR A N 1
ATOM 3193 C CA . TYR A 1 415 ? 7.711 -25.094 -16.484 1 98.06 415 TYR A CA 1
ATOM 3194 C C . TYR A 1 415 ? 6.676 -26.203 -16.484 1 98.06 415 TYR A C 1
ATOM 3196 O O . TYR A 1 415 ? 5.938 -26.375 -15.508 1 98.06 415 TYR A O 1
ATOM 3204 N N . ALA A 1 416 ? 6.656 -26.969 -17.516 1 97.56 416 ALA A N 1
ATOM 3205 C CA . ALA A 1 416 ? 5.688 -28.047 -17.625 1 97.56 416 ALA A CA 1
ATOM 3206 C C . ALA A 1 416 ? 5.922 -29.109 -16.547 1 97.56 416 ALA A C 1
ATOM 3208 O O . ALA A 1 416 ? 4.973 -29.594 -15.922 1 97.56 416 ALA A O 1
ATOM 3209 N N . SER A 1 417 ? 7.141 -29.453 -16.312 1 96.75 417 SER A N 1
ATOM 3210 C CA . SER A 1 417 ? 7.445 -30.5 -15.344 1 96.75 417 SER A CA 1
ATOM 3211 C C . SER A 1 417 ? 7.039 -30.078 -13.938 1 96.75 417 SER A C 1
ATOM 3213 O O . SER A 1 417 ? 6.73 -30.922 -13.094 1 96.75 417 SER A O 1
ATOM 3215 N N . GLU A 1 418 ? 7.039 -28.812 -13.688 1 97.06 418 GLU A N 1
ATOM 3216 C CA . GLU A 1 418 ? 6.719 -28.312 -12.359 1 97.06 418 GLU A CA 1
ATOM 3217 C C . GLU A 1 418 ? 5.223 -28.031 -12.219 1 97.06 418 GLU A C 1
ATOM 3219 O O . GLU A 1 418 ? 4.613 -28.391 -11.203 1 97.06 418 GLU A O 1
ATOM 3224 N N . ARG A 1 419 ? 4.574 -27.453 -13.211 1 96.5 419 ARG A N 1
ATOM 3225 C CA . ARG A 1 419 ? 3.229 -26.922 -13.031 1 96.5 419 ARG A CA 1
ATOM 3226 C C . ARG A 1 419 ? 2.174 -27.922 -13.477 1 96.5 419 ARG A C 1
ATOM 3228 O O . ARG A 1 419 ? 1.044 -27.906 -12.977 1 96.5 419 ARG A O 1
ATOM 3235 N N . TYR A 1 420 ? 2.527 -28.875 -14.359 1 95.69 420 TYR A N 1
ATOM 3236 C CA . TYR A 1 420 ? 1.568 -29.875 -14.781 1 95.69 420 TYR A CA 1
ATOM 3237 C C . TYR A 1 420 ? 1.129 -30.75 -13.609 1 95.69 420 TYR A C 1
ATOM 3239 O O . TYR A 1 420 ? -0.069 -30.922 -13.375 1 95.69 420 TYR A O 1
ATOM 3247 N N . PRO A 1 421 ? 2.062 -31.25 -12.773 1 93.44 421 PRO A N 1
ATOM 3248 C CA . PRO A 1 421 ? 1.634 -32.031 -11.609 1 93.44 421 PRO A CA 1
ATOM 3249 C C . PRO A 1 421 ? 0.737 -31.234 -10.664 1 93.44 421 PRO A C 1
ATOM 3251 O O . PRO A 1 421 ? -0.162 -31.797 -10.039 1 93.44 421 PRO A O 1
ATOM 3254 N N . VAL A 1 422 ? 0.987 -29.984 -10.5 1 90.69 422 VAL A N 1
ATOM 3255 C CA . VAL A 1 422 ? 0.163 -29.156 -9.633 1 90.69 422 VAL A CA 1
ATOM 3256 C C . VAL A 1 422 ? -1.253 -29.062 -10.203 1 90.69 422 VAL A C 1
ATOM 3258 O O . VAL A 1 422 ? -2.23 -29.172 -9.461 1 90.69 422 VAL A O 1
ATOM 3261 N N . GLY A 1 423 ? -1.351 -28.828 -11.523 1 89 423 GLY A N 1
ATOM 3262 C CA . GLY A 1 423 ? -2.658 -28.844 -12.164 1 89 423 GLY A CA 1
ATOM 3263 C C . GLY A 1 423 ? -3.398 -30.156 -11.992 1 89 423 GLY A C 1
ATOM 3264 O O . GLY A 1 423 ? -4.605 -30.156 -11.742 1 89 423 GLY A O 1
ATOM 3265 N N . ARG A 1 424 ? -2.693 -31.203 -12.078 1 87.88 424 ARG A N 1
ATOM 3266 C CA . ARG A 1 424 ? -3.283 -32.531 -11.898 1 87.88 424 ARG A CA 1
ATOM 3267 C C . ARG A 1 424 ? -3.781 -32.719 -10.477 1 87.88 424 ARG A C 1
ATOM 3269 O O . ARG A 1 424 ? -4.859 -33.281 -10.258 1 87.88 424 ARG A O 1
ATOM 3276 N N . GLN A 1 425 ? -2.971 -32.312 -9.555 1 83.62 425 GLN A N 1
ATOM 3277 C CA . GLN A 1 425 ? -3.359 -32.375 -8.156 1 83.62 425 GLN A CA 1
ATOM 3278 C C . GLN A 1 425 ? -4.633 -31.578 -7.887 1 83.62 425 GLN A C 1
ATOM 3280 O O . GLN A 1 425 ? -5.488 -32 -7.109 1 83.62 425 GLN A O 1
ATOM 3285 N N . LEU A 1 426 ? -4.715 -30.453 -8.438 1 79.94 426 LEU A N 1
ATOM 3286 C CA . LEU A 1 426 ? -5.902 -29.625 -8.289 1 79.94 426 LEU A CA 1
ATOM 3287 C C . LEU A 1 426 ? -7.148 -30.359 -8.75 1 79.94 426 LEU A C 1
ATOM 3289 O O . LEU A 1 426 ? -8.172 -30.359 -8.062 1 79.94 426 LEU A O 1
ATOM 3293 N N . VAL A 1 427 ? -7.074 -30.984 -9.875 1 77.31 427 VAL A N 1
ATOM 3294 C CA . VAL A 1 427 ? -8.195 -31.719 -10.453 1 77.31 427 VAL A CA 1
ATOM 3295 C C . VAL A 1 427 ? -8.555 -32.906 -9.555 1 77.31 427 VAL A C 1
ATOM 3297 O O . VAL A 1 427 ? -9.734 -33.188 -9.32 1 77.31 427 VAL A O 1
ATOM 3300 N N . GLU A 1 428 ? -7.566 -33.531 -8.977 1 77.81 428 GLU A N 1
ATOM 3301 C CA . GLU A 1 428 ? -7.781 -34.656 -8.109 1 77.81 428 GLU A CA 1
ATOM 3302 C C . GLU A 1 428 ? -8.43 -34.25 -6.789 1 77.81 428 GLU A C 1
ATOM 3304 O O . GLU A 1 428 ? -9.305 -34.969 -6.273 1 77.81 428 GLU A O 1
ATOM 3309 N N . ILE A 1 429 ? -7.945 -33.219 -6.254 1 73.81 429 ILE A N 1
ATOM 3310 C CA . ILE A 1 429 ? -8.492 -32.719 -4.996 1 73.81 429 ILE A CA 1
ATOM 3311 C C . ILE A 1 429 ? -9.945 -32.281 -5.199 1 73.81 429 ILE A C 1
ATOM 3313 O O . ILE A 1 429 ? -10.797 -32.531 -4.336 1 73.81 429 ILE A O 1
ATOM 3317 N N . ASP A 1 430 ? -10.203 -31.609 -6.234 1 70.38 430 ASP A N 1
ATOM 3318 C CA . ASP A 1 430 ? -11.562 -31.219 -6.559 1 70.38 430 ASP A CA 1
ATOM 3319 C C . ASP A 1 430 ? -12.492 -32.438 -6.605 1 70.38 430 ASP A C 1
ATOM 3321 O O . ASP A 1 430 ? -13.617 -32.375 -6.094 1 70.38 430 ASP A O 1
ATOM 3325 N N . LYS A 1 431 ? -12.031 -33.5 -7.113 1 69.31 431 LYS A N 1
ATOM 3326 C CA . LYS A 1 431 ? -12.797 -34.75 -7.176 1 69.31 431 LYS A CA 1
ATOM 3327 C C . LYS A 1 431 ? -13.047 -35.312 -5.781 1 69.31 431 LYS A C 1
ATOM 3329 O O . LYS A 1 431 ? -14.156 -35.75 -5.465 1 69.31 431 LYS A O 1
ATOM 3334 N N . ALA A 1 432 ? -12 -35.219 -5.047 1 67.75 432 ALA A N 1
ATOM 3335 C CA . ALA A 1 432 ? -12.094 -35.781 -3.699 1 67.75 432 ALA A CA 1
ATOM 3336 C C . ALA A 1 432 ? -13.047 -34.969 -2.832 1 67.75 432 ALA A C 1
ATOM 3338 O O . ALA A 1 432 ? -13.828 -35.531 -2.064 1 67.75 432 ALA A O 1
ATOM 3339 N N . TRP A 1 433 ? -12.938 -33.656 -2.859 1 64.44 433 TRP A N 1
ATOM 3340 C CA . TRP A 1 433 ? -13.789 -32.75 -2.088 1 64.44 433 TRP A CA 1
ATOM 3341 C C . TRP A 1 433 ? -15.258 -32.938 -2.447 1 64.44 433 TRP A C 1
ATOM 3343 O O . TRP A 1 433 ? -16.125 -33 -1.565 1 64.44 433 TRP A O 1
ATOM 3353 N N . ASN A 1 434 ? -15.555 -33.031 -3.631 1 61.81 434 ASN A N 1
ATOM 3354 C CA . ASN A 1 434 ? -16.922 -33.219 -4.09 1 61.81 434 ASN A CA 1
ATOM 3355 C C . ASN A 1 434 ? -17.516 -34.562 -3.592 1 61.81 434 ASN A C 1
ATOM 3357 O O . ASN A 1 434 ? -18.688 -34.625 -3.23 1 61.81 434 ASN A O 1
ATOM 3361 N N . THR A 1 435 ? -16.609 -35.438 -3.551 1 59.34 435 THR A N 1
ATOM 3362 C CA . THR A 1 435 ? -17.062 -36.75 -3.072 1 59.34 435 THR A CA 1
ATOM 3363 C C . THR A 1 435 ? -17.344 -36.719 -1.574 1 59.34 435 THR A C 1
ATOM 3365 O O . THR A 1 435 ? -18.328 -37.281 -1.109 1 59.34 435 THR A O 1
ATOM 3368 N N . LEU A 1 436 ? -16.484 -35.969 -0.878 1 57.53 436 LEU A N 1
ATOM 3369 C CA . LEU A 1 436 ? -16.656 -35.875 0.567 1 57.53 436 LEU A CA 1
ATOM 3370 C C . LEU A 1 436 ? -17.906 -35.062 0.909 1 57.53 436 LEU A C 1
ATOM 3372 O O . LEU A 1 436 ? -18.641 -35.406 1.837 1 57.53 436 LEU A O 1
ATOM 3376 N N . GLU A 1 437 ? -18.062 -33.906 0.353 1 56.38 437 GLU A N 1
ATOM 3377 C CA . GLU A 1 437 ? -19.25 -33.094 0.615 1 56.38 437 GLU A CA 1
ATOM 3378 C C . GLU A 1 437 ? -20.531 -33.844 0.344 1 56.38 437 GLU A C 1
ATOM 3380 O O . GLU A 1 437 ? -21.516 -33.719 1.082 1 56.38 437 GLU A O 1
ATOM 3385 N N . TRP A 1 438 ? -20.469 -34.656 -0.718 1 47.69 438 TRP A N 1
ATOM 3386 C CA . TRP A 1 438 ? -21.609 -35.5 -1.07 1 47.69 438 TRP A CA 1
ATOM 3387 C C . TRP A 1 438 ? -21.859 -36.562 -0.009 1 47.69 438 TRP A C 1
ATOM 3389 O O . TRP A 1 438 ? -23 -36.812 0.377 1 47.69 438 TRP A O 1
ATOM 3399 N N . ASN A 1 439 ? -20.719 -37.062 0.395 1 47.78 439 ASN A N 1
ATOM 3400 C CA . ASN A 1 439 ? -20.859 -38.125 1.39 1 47.78 439 ASN A CA 1
ATOM 3401 C C . ASN A 1 439 ? -21.344 -37.562 2.73 1 47.78 439 ASN A C 1
ATOM 3403 O O . ASN A 1 439 ? -22.016 -38.281 3.49 1 47.78 439 ASN A O 1
ATOM 3407 N N . THR A 1 440 ? -20.922 -36.375 3.096 1 49.56 440 THR A N 1
ATOM 3408 C CA . THR A 1 440 ? -21.406 -35.781 4.332 1 49.56 440 THR A CA 1
ATOM 3409 C C . THR A 1 440 ? -22.922 -35.625 4.305 1 49.56 440 THR A C 1
ATOM 3411 O O . THR A 1 440 ? -23.578 -35.625 5.355 1 49.56 440 THR A O 1
ATOM 3414 N N . LYS A 1 441 ? -23.516 -35.25 3.182 1 45.25 441 LYS A N 1
ATOM 3415 C CA . LYS A 1 441 ? -24.969 -35.156 3.029 1 45.25 441 LYS A CA 1
ATOM 3416 C C . LYS A 1 441 ? -25.656 -36.469 3.414 1 45.25 441 LYS A C 1
ATOM 3418 O O . LYS A 1 441 ? -26.75 -36.438 3.971 1 45.25 441 LYS A O 1
ATOM 3423 N N . ILE A 1 442 ? -25.062 -37.562 2.85 1 41.84 442 ILE A N 1
ATOM 3424 C CA . ILE A 1 442 ? -25.672 -38.844 3.1 1 41.84 442 ILE A CA 1
ATOM 3425 C C . ILE A 1 442 ? -25.266 -39.375 4.477 1 41.84 442 ILE A C 1
ATOM 3427 O O . ILE A 1 442 ? -26.078 -39.906 5.211 1 41.84 442 ILE A O 1
ATOM 3431 N N . THR A 1 443 ? -23.906 -39.438 4.793 1 42.16 443 THR A N 1
ATOM 3432 C CA . THR A 1 443 ? -23.391 -40.25 5.898 1 42.16 443 THR A CA 1
ATOM 3433 C C . THR A 1 443 ? -23.062 -39.375 7.098 1 42.16 443 THR A C 1
ATOM 3435 O O . THR A 1 443 ? -22.297 -39.781 7.977 1 42.16 443 THR A O 1
ATOM 3438 N N . GLY A 1 444 ? -23.312 -38.188 7.188 1 45.5 444 GLY A N 1
ATOM 3439 C CA . GLY A 1 444 ? -23.047 -37.469 8.422 1 45.5 444 GLY A CA 1
ATOM 3440 C C . GLY A 1 444 ? -23.188 -38.312 9.656 1 45.5 444 GLY A C 1
ATOM 3441 O O . GLY A 1 444 ? -23.031 -37.844 10.781 1 45.5 444 GLY A O 1
ATOM 3442 N N . ARG A 1 445 ? -23.734 -39.375 9.484 1 44.56 445 ARG A N 1
ATOM 3443 C CA . ARG A 1 445 ? -24.016 -40.281 10.594 1 44.56 445 ARG A CA 1
ATOM 3444 C C . ARG A 1 445 ? -22.844 -41.219 10.859 1 44.56 445 ARG A C 1
ATOM 3446 O O . ARG A 1 445 ? -22.891 -42.062 11.75 1 44.56 445 ARG A O 1
ATOM 3453 N N . GLU A 1 446 ? -21.906 -41.031 9.898 1 45.97 446 GLU A N 1
ATOM 3454 C CA . GLU A 1 446 ? -20.891 -42 10.242 1 45.97 446 GLU A CA 1
ATOM 3455 C C . GLU A 1 446 ? -19.906 -41.469 11.266 1 45.97 446 GLU A C 1
ATOM 3457 O O . GLU A 1 446 ? -19.641 -40.25 11.305 1 45.97 446 GLU A O 1
ATOM 3462 N N . GLU A 1 447 ? -19.562 -42.125 12.227 1 50.09 447 GLU A N 1
ATOM 3463 C CA . GLU A 1 447 ? -18.75 -41.844 13.398 1 50.09 447 GLU A CA 1
ATOM 3464 C C . GLU A 1 447 ? -17.422 -41.219 12.992 1 50.09 447 GLU A C 1
ATOM 3466 O O . GLU A 1 447 ? -16.922 -40.281 13.664 1 50.09 447 GLU A O 1
ATOM 3471 N N . ASN A 1 448 ? -16.781 -41.625 11.867 1 51.06 448 ASN A N 1
ATOM 3472 C CA . ASN A 1 448 ? -15.414 -41.219 11.57 1 51.06 448 ASN A CA 1
ATOM 3473 C C . ASN A 1 448 ? -15.391 -40.031 10.586 1 51.06 448 ASN A C 1
ATOM 3475 O O . ASN A 1 448 ? -14.344 -39.719 10.023 1 51.06 448 ASN A O 1
ATOM 3479 N N . TYR A 1 449 ? -16.453 -39.531 10.297 1 52.88 449 TYR A N 1
ATOM 3480 C CA . TYR A 1 449 ? -16.609 -38.469 9.32 1 52.88 449 TYR A CA 1
ATOM 3481 C C . TYR A 1 449 ? -15.805 -37.219 9.719 1 52.88 449 TYR A C 1
ATOM 3483 O O . TYR A 1 449 ? -15.141 -36.625 8.883 1 52.88 449 TYR A O 1
ATOM 3491 N N . GLN A 1 450 ? -15.883 -37 10.891 1 54.78 450 GLN A N 1
ATOM 3492 C CA . GLN A 1 450 ? -15.188 -35.812 11.359 1 54.78 450 GLN A CA 1
ATOM 3493 C C . GLN A 1 450 ? -13.68 -35.938 11.148 1 54.78 450 GLN A C 1
ATOM 3495 O O . GLN A 1 450 ? -13.016 -34.969 10.773 1 54.78 450 GLN A O 1
ATOM 3500 N N . ASP A 1 451 ? -13.297 -37.156 11.352 1 57.66 451 ASP A N 1
ATOM 3501 C CA . ASP A 1 451 ? -11.852 -37.344 11.227 1 57.66 451 ASP A CA 1
ATOM 3502 C C . ASP A 1 451 ? -11.414 -37.312 9.766 1 57.66 451 ASP A C 1
ATOM 3504 O O . ASP A 1 451 ? -10.383 -36.719 9.445 1 57.66 451 ASP A O 1
ATOM 3508 N N . THR A 1 452 ? -12.234 -37.938 8.961 1 57.84 452 THR A N 1
ATOM 3509 C CA . THR A 1 452 ? -11.922 -37.938 7.539 1 57.84 452 THR A CA 1
ATOM 3510 C C . THR A 1 452 ? -11.961 -36.5 6.984 1 57.84 452 THR A C 1
ATOM 3512 O O . THR A 1 452 ? -11.125 -36.125 6.164 1 57.84 452 THR A O 1
ATOM 3515 N N . ARG A 1 453 ? -12.836 -35.781 7.422 1 58.88 453 ARG A N 1
ATOM 3516 C CA . ARG A 1 453 ? -12.977 -34.406 7.004 1 58.88 453 ARG A CA 1
ATOM 3517 C C . ARG A 1 453 ? -11.773 -33.562 7.453 1 58.88 453 ARG A C 1
ATOM 3519 O O . ARG A 1 453 ? -11.25 -32.781 6.688 1 58.88 453 ARG A O 1
ATOM 3526 N N . LYS A 1 454 ? -11.422 -33.938 8.594 1 59.31 454 LYS A N 1
ATOM 3527 C CA . LYS A 1 454 ? -10.266 -33.188 9.133 1 59.31 454 LYS A CA 1
ATOM 3528 C C . LYS A 1 454 ? -9.008 -33.5 8.32 1 59.31 454 LYS A C 1
ATOM 3530 O O . LYS A 1 454 ? -8.227 -32.594 8.031 1 59.31 454 LYS A O 1
ATOM 3535 N N . ASP A 1 455 ? -8.875 -34.781 8.055 1 59.38 455 ASP A N 1
ATOM 3536 C CA . ASP A 1 455 ? -7.688 -35.188 7.305 1 59.38 455 ASP A CA 1
ATOM 3537 C C . ASP A 1 455 ? -7.699 -34.594 5.898 1 59.38 455 ASP A C 1
ATOM 3539 O O . ASP A 1 455 ? -6.668 -34.125 5.398 1 59.38 455 ASP A O 1
ATOM 3543 N N . LEU A 1 456 ? -8.844 -34.625 5.277 1 59.69 456 LEU A N 1
ATOM 3544 C CA . LEU A 1 456 ? -8.969 -34.062 3.945 1 59.69 456 LEU A CA 1
ATOM 3545 C C . LEU A 1 456 ? -8.719 -32.562 3.988 1 59.69 456 LEU A C 1
ATOM 3547 O O . LEU A 1 456 ? -8.023 -32 3.127 1 59.69 456 LEU A O 1
ATOM 3551 N N . LEU A 1 457 ? -9.195 -32.031 5.031 1 61.03 457 LEU A N 1
ATOM 3552 C CA . LEU A 1 457 ? -9.039 -30.578 5.176 1 61.03 457 LEU A CA 1
ATOM 3553 C C . LEU A 1 457 ? -7.57 -30.219 5.355 1 61.03 457 LEU A C 1
ATOM 3555 O O . LEU A 1 457 ? -7.113 -29.188 4.832 1 61.03 457 LEU A O 1
ATOM 3559 N N . ARG A 1 458 ? -6.891 -31.062 6.039 1 61.12 458 ARG A N 1
ATOM 3560 C CA . ARG A 1 458 ? -5.469 -30.797 6.25 1 61.12 458 ARG A CA 1
ATOM 3561 C C . ARG A 1 458 ? -4.695 -30.891 4.938 1 61.12 458 ARG A C 1
ATOM 3563 O O . ARG A 1 458 ? -3.822 -30.062 4.672 1 61.12 458 ARG A O 1
ATOM 3570 N N . THR A 1 459 ? -5.023 -31.984 4.23 1 59.22 459 THR A N 1
ATOM 3571 C CA . THR A 1 459 ? -4.336 -32.156 2.957 1 59.22 459 THR A CA 1
ATOM 3572 C C . THR A 1 459 ? -4.676 -31.031 1.994 1 59.22 459 THR A C 1
ATOM 3574 O O . THR A 1 459 ? -3.797 -30.516 1.303 1 59.22 459 THR A O 1
ATOM 3577 N N . ILE A 1 460 ? -5.883 -30.641 2.127 1 65.25 460 ILE A N 1
ATOM 3578 C CA . ILE A 1 460 ? -6.395 -29.672 1.169 1 65.25 460 ILE A CA 1
ATOM 3579 C C . ILE A 1 460 ? -5.961 -28.266 1.579 1 65.25 460 ILE A C 1
ATOM 3581 O O . ILE A 1 460 ? -5.754 -27.406 0.726 1 65.25 460 ILE A O 1
ATOM 3585 N N . SER A 1 461 ? -5.602 -28.312 2.875 1 66.5 461 SER A N 1
ATOM 3586 C CA . SER A 1 461 ? -5.301 -26.969 3.377 1 66.5 461 SER A CA 1
ATOM 3587 C C . SER A 1 461 ? -4.012 -26.438 2.773 1 66.5 461 SER A C 1
ATOM 3589 O O . SER A 1 461 ? -3.932 -25.266 2.412 1 66.5 461 SER A O 1
ATOM 3591 N N . GLY A 1 462 ? -3.033 -27.359 2.656 1 68.38 462 GLY A N 1
ATOM 3592 C CA . GLY A 1 462 ? -1.775 -26.922 2.066 1 68.38 462 GLY A CA 1
ATOM 3593 C C . GLY A 1 462 ? -1.911 -26.5 0.619 1 68.38 462 GLY A C 1
ATOM 3594 O O . GLY A 1 462 ? -1.332 -25.484 0.208 1 68.38 462 GLY A O 1
ATOM 3595 N N . PHE A 1 463 ? -2.682 -27.266 0.017 1 69.12 463 PHE A N 1
ATOM 3596 C CA . PHE A 1 463 ? -2.889 -26.938 -1.39 1 69.12 463 PHE A CA 1
ATOM 3597 C C . PHE A 1 463 ? -3.74 -25.688 -1.538 1 69.12 463 PHE A C 1
ATOM 3599 O O . PHE A 1 463 ? -3.41 -24.797 -2.322 1 69.12 463 PHE A O 1
ATOM 3606 N N . VAL A 1 464 ? -4.762 -25.594 -0.683 1 67.31 464 VAL A N 1
ATOM 3607 C CA . VAL A 1 464 ? -5.73 -24.5 -0.796 1 67.31 464 VAL A CA 1
ATOM 3608 C C . VAL A 1 464 ? -5.07 -23.188 -0.423 1 67.31 464 VAL A C 1
ATOM 3610 O O . VAL A 1 464 ? -5.367 -22.141 -1.017 1 67.31 464 VAL A O 1
ATOM 3613 N N . SER A 1 465 ? -4.152 -23.359 0.488 1 70 465 SER A N 1
ATOM 3614 C CA . SER A 1 465 ? -3.457 -22.141 0.88 1 70 465 SER A CA 1
ATOM 3615 C C . SER A 1 465 ? -2.355 -21.781 -0.113 1 70 465 SER A C 1
ATOM 3617 O O . SER A 1 465 ? -1.868 -20.656 -0.134 1 70 465 SER A O 1
ATOM 3619 N N . GLY A 1 466 ? -2.004 -22.75 -0.94 1 67.75 466 GLY A N 1
ATOM 3620 C CA . GLY A 1 466 ? -0.918 -22.562 -1.891 1 67.75 466 GLY A CA 1
ATOM 3621 C C . GLY A 1 466 ? 0.452 -22.797 -1.288 1 67.75 466 GLY A C 1
ATOM 3622 O O . GLY A 1 466 ? 1.459 -22.797 -2 1 67.75 466 GLY A O 1
ATOM 3623 N N . TYR A 1 467 ? 0.514 -23.094 0.007 1 74.25 467 TYR A N 1
ATOM 3624 C CA . TYR A 1 467 ? 1.806 -23.203 0.675 1 74.25 467 TYR A CA 1
ATOM 3625 C C . TYR A 1 467 ? 2.299 -24.641 0.677 1 74.25 467 TYR A C 1
ATOM 3627 O O . TYR A 1 467 ? 3.449 -24.906 1.03 1 74.25 467 TYR A O 1
ATOM 3635 N N . GLY A 1 468 ? 1.482 -25.516 0.195 1 77 468 GLY A N 1
ATOM 3636 C CA . GLY A 1 468 ? 1.843 -26.922 0.256 1 77 468 GLY A CA 1
ATOM 3637 C C . GLY A 1 468 ? 2.459 -27.438 -1.031 1 77 468 GLY A C 1
ATOM 3638 O O . GLY A 1 468 ? 2.725 -28.625 -1.164 1 77 468 GLY A O 1
ATOM 3639 N N . ILE A 1 469 ? 2.768 -26.594 -1.964 1 86.62 469 ILE A N 1
ATOM 3640 C CA . ILE A 1 469 ? 3.324 -27.016 -3.246 1 86.62 469 ILE A CA 1
ATOM 3641 C C . ILE A 1 469 ? 4.84 -27.156 -3.129 1 86.62 469 ILE A C 1
ATOM 3643 O O . ILE A 1 469 ? 5.523 -26.25 -2.666 1 86.62 469 ILE A O 1
ATOM 3647 N N . GLN A 1 470 ? 5.371 -28.328 -3.445 1 90.75 470 GLN A N 1
ATOM 3648 C CA . GLN A 1 470 ? 6.801 -28.609 -3.523 1 90.75 470 GLN A CA 1
ATOM 3649 C C . GLN A 1 470 ? 7.172 -29.203 -4.879 1 90.75 470 GLN A C 1
ATOM 3651 O O . GLN A 1 470 ? 6.684 -30.281 -5.246 1 90.75 470 GLN A O 1
ATOM 3656 N N . TYR A 1 471 ? 7.957 -28.531 -5.602 1 94.69 471 TYR A N 1
ATOM 3657 C CA . TYR A 1 471 ? 8.398 -29.047 -6.891 1 94.69 471 TYR A CA 1
ATOM 3658 C C . TYR A 1 471 ? 9.453 -30.125 -6.711 1 94.69 471 TYR A C 1
ATOM 3660 O O . TYR A 1 471 ? 10.297 -30.047 -5.809 1 94.69 471 TYR A O 1
ATOM 3668 N N . SER A 1 472 ? 9.438 -31.047 -7.566 1 93.31 472 SER A N 1
ATOM 3669 C CA . SER A 1 472 ? 10.359 -32.188 -7.5 1 93.31 472 SER A CA 1
ATOM 3670 C C . SER A 1 472 ? 11.742 -31.797 -8.023 1 93.31 472 SER A C 1
ATOM 3672 O O . SER A 1 472 ? 11.883 -30.781 -8.719 1 93.31 472 SER A O 1
ATOM 3674 N N . SER A 1 473 ? 12.742 -32.625 -7.672 1 93.94 473 SER A N 1
ATOM 3675 C CA . SER A 1 473 ? 14.102 -32.406 -8.164 1 93.94 473 SER A CA 1
ATOM 3676 C C . SER A 1 473 ? 14.141 -32.438 -9.688 1 93.94 473 SER A C 1
ATOM 3678 O O . SER A 1 473 ? 13.391 -33.188 -10.328 1 93.94 473 SER A O 1
ATOM 3680 N N . GLY A 1 474 ? 14.93 -31.656 -10.242 1 94.19 474 GLY A N 1
ATOM 3681 C CA . GLY A 1 474 ? 15.078 -31.531 -11.688 1 94.19 474 GLY A CA 1
ATOM 3682 C C . GLY A 1 474 ? 16.156 -30.531 -12.086 1 94.19 474 GLY A C 1
ATOM 3683 O O . GLY A 1 474 ? 17.188 -30.422 -11.43 1 94.19 474 GLY A O 1
ATOM 3684 N N . TYR A 1 475 ? 15.961 -29.922 -13.227 1 96.19 475 TYR A N 1
ATOM 3685 C CA . TYR A 1 475 ? 16.938 -29 -13.805 1 96.19 475 TYR A CA 1
ATOM 3686 C C . TYR A 1 475 ? 17.188 -27.812 -12.875 1 96.19 475 TYR A C 1
ATOM 3688 O O . TYR A 1 475 ? 18.328 -27.375 -12.727 1 96.19 475 TYR A O 1
ATOM 3696 N N . LEU A 1 476 ? 16.156 -27.359 -12.195 1 97.69 476 LEU A N 1
ATOM 3697 C CA . LEU A 1 476 ? 16.281 -26.125 -11.438 1 97.69 476 LEU A CA 1
ATOM 3698 C C . LEU A 1 476 ? 16.281 -26.406 -9.938 1 97.69 476 LEU A C 1
ATOM 3700 O O . LEU A 1 476 ? 16.312 -25.484 -9.125 1 97.69 476 LEU A O 1
ATOM 3704 N N . ILE A 1 477 ? 16.156 -27.625 -9.461 1 96.56 477 ILE A N 1
ATOM 3705 C CA . ILE A 1 477 ? 16.078 -27.984 -8.055 1 96.56 477 ILE A CA 1
ATOM 3706 C C . ILE A 1 477 ? 16.969 -29.203 -7.785 1 96.56 477 ILE A C 1
ATOM 3708 O O . ILE A 1 477 ? 16.891 -30.219 -8.477 1 96.56 477 ILE A O 1
ATOM 3712 N N . ARG A 1 478 ? 17.812 -29.047 -6.852 1 93.19 478 ARG A N 1
ATOM 3713 C CA . ARG A 1 478 ? 18.656 -30.156 -6.406 1 93.19 478 ARG A CA 1
ATOM 3714 C C . ARG A 1 478 ? 18.484 -30.422 -4.918 1 93.19 478 ARG A C 1
ATOM 3716 O O . ARG A 1 478 ? 18.609 -29.5 -4.098 1 93.19 478 ARG A O 1
ATOM 3723 N N . THR A 1 479 ? 18.078 -31.562 -4.594 1 80 479 THR A N 1
ATOM 3724 C CA . THR A 1 479 ? 17.875 -31.906 -3.195 1 80 479 THR A CA 1
ATOM 3725 C C . THR A 1 479 ? 19.203 -32.344 -2.551 1 80 479 THR A C 1
ATOM 3727 O O . THR A 1 479 ? 19.719 -33.406 -2.846 1 80 479 THR A O 1
ATOM 3730 N N . ALA A 1 480 ? 20.219 -31.562 -2.734 1 63.31 480 ALA A N 1
ATOM 3731 C CA . ALA A 1 480 ? 21.5 -31.984 -2.152 1 63.31 480 ALA A CA 1
ATOM 3732 C C . ALA A 1 480 ? 21.391 -32.125 -0.639 1 63.31 480 ALA A C 1
ATOM 3734 O O . ALA A 1 480 ? 20.562 -31.469 -0 1 63.31 480 ALA A O 1
ATOM 3735 N N . ARG A 1 481 ? 21.828 -33.25 -0.085 1 57.47 481 ARG A N 1
ATOM 3736 C CA . ARG A 1 481 ? 21.859 -33.531 1.343 1 57.47 481 ARG A CA 1
ATOM 3737 C C . ARG A 1 481 ? 22.562 -32.438 2.121 1 57.47 481 ARG A C 1
ATOM 3739 O O . ARG A 1 481 ? 23.781 -32.281 2.039 1 57.47 481 ARG A O 1
ATOM 3746 N N . TYR A 1 482 ? 21.953 -31.297 2.164 1 60.06 482 TYR A N 1
ATOM 3747 C CA . TYR A 1 482 ? 22.516 -30.406 3.174 1 60.06 482 TYR A CA 1
ATOM 3748 C C . TYR A 1 482 ? 22.734 -31.156 4.488 1 60.06 482 TYR A C 1
ATOM 3750 O O . TYR A 1 482 ? 21.984 -32.062 4.836 1 60.06 482 TYR A O 1
ATOM 3758 N N . LEU A 1 483 ? 24.031 -31 4.969 1 56.41 483 LEU A N 1
ATOM 3759 C CA . LEU A 1 483 ? 24.703 -31.797 6.004 1 56.41 483 LEU A CA 1
ATOM 3760 C C . LEU A 1 483 ? 23.859 -31.844 7.27 1 56.41 483 LEU A C 1
ATOM 3762 O O . LEU A 1 483 ? 24.016 -32.75 8.086 1 56.41 483 LEU A O 1
ATOM 3766 N N . ASN A 1 484 ? 23.016 -30.734 7.477 1 61.78 484 ASN A N 1
ATOM 3767 C CA . ASN A 1 484 ? 22.438 -30.828 8.812 1 61.78 484 ASN A CA 1
ATOM 3768 C C . ASN A 1 484 ? 21 -31.328 8.758 1 61.78 484 ASN A C 1
ATOM 3770 O O . ASN A 1 484 ? 20.156 -30.75 8.055 1 61.78 484 ASN A O 1
ATOM 3774 N N . GLU A 1 485 ? 20.781 -32.562 9.125 1 64.19 485 GLU A N 1
ATOM 3775 C CA . GLU A 1 485 ? 19.516 -33.281 9.164 1 64.19 485 GLU A CA 1
ATOM 3776 C C . GLU A 1 485 ? 18.438 -32.469 9.836 1 64.19 485 GLU A C 1
ATOM 3778 O O . GLU A 1 485 ? 17.25 -32.688 9.617 1 64.19 485 GLU A O 1
ATOM 3783 N N . GLU A 1 486 ? 18.844 -31.375 10.5 1 75.38 486 GLU A N 1
ATOM 3784 C CA . GLU A 1 486 ? 17.844 -30.672 11.297 1 75.38 486 GLU A CA 1
ATOM 3785 C C . GLU A 1 486 ? 17.234 -29.516 10.523 1 75.38 486 GLU A C 1
ATOM 3787 O O . GLU A 1 486 ? 16.188 -28.969 10.914 1 75.38 486 GLU A O 1
ATOM 3792 N N . CYS A 1 487 ? 17.812 -29.219 9.383 1 81.88 487 CYS A N 1
ATOM 3793 C CA . CYS A 1 487 ? 17.344 -28.062 8.617 1 81.88 487 CYS A CA 1
ATOM 3794 C C . CYS A 1 487 ? 15.914 -28.297 8.133 1 81.88 487 CYS A C 1
ATOM 3796 O O . CYS A 1 487 ? 15.586 -29.391 7.652 1 81.88 487 CYS A O 1
ATOM 3798 N N . SER A 1 488 ? 15.055 -27.266 8.367 1 85.69 488 SER A N 1
ATOM 3799 C CA . SER A 1 488 ? 13.648 -27.406 8.016 1 85.69 488 SER A CA 1
ATOM 3800 C C . SER A 1 488 ? 13.383 -26.938 6.59 1 85.69 488 SER A C 1
ATOM 3802 O O . SER A 1 488 ? 12.297 -27.156 6.051 1 85.69 488 SER A O 1
ATOM 3804 N N . LEU A 1 489 ? 14.391 -26.391 5.973 1 90.5 489 LEU A N 1
ATOM 3805 C CA . LEU A 1 489 ? 14.227 -25.922 4.598 1 90.5 489 LEU A CA 1
ATOM 3806 C C . LEU A 1 489 ? 14.18 -27.109 3.629 1 90.5 489 LEU A C 1
ATOM 3808 O O . LEU A 1 489 ? 14.914 -28.078 3.803 1 90.5 489 LEU A O 1
ATOM 3812 N N . GLN A 1 490 ? 13.312 -27 2.654 1 89.44 490 GLN A N 1
ATOM 3813 C CA . GLN A 1 490 ? 13.164 -28.047 1.647 1 89.44 490 GLN A CA 1
ATOM 3814 C C . GLN A 1 490 ? 13.312 -27.484 0.239 1 89.44 490 GLN A C 1
ATOM 3816 O O . GLN A 1 490 ? 12.547 -26.609 -0.165 1 89.44 490 GLN A O 1
ATOM 3821 N N . ALA A 1 491 ? 14.305 -28.016 -0.482 1 93.62 491 ALA A N 1
ATOM 3822 C CA . ALA A 1 491 ? 14.414 -27.641 -1.886 1 93.62 491 ALA A CA 1
ATOM 3823 C C . ALA A 1 491 ? 13.109 -27.906 -2.633 1 93.62 491 ALA A C 1
ATOM 3825 O O . ALA A 1 491 ? 12.453 -28.922 -2.408 1 93.62 491 ALA A O 1
ATOM 3826 N N . GLY A 1 492 ? 12.727 -27 -3.486 1 94.69 492 GLY A N 1
ATOM 3827 C CA . GLY A 1 492 ? 11.5 -27.141 -4.25 1 94.69 492 GLY A CA 1
ATOM 3828 C C . GLY A 1 492 ? 10.32 -26.422 -3.617 1 94.69 492 GLY A C 1
ATOM 3829 O O . GLY A 1 492 ? 9.273 -26.266 -4.246 1 94.69 492 GLY A O 1
ATOM 3830 N N . SER A 1 493 ? 10.477 -26 -2.389 1 92.19 493 SER A N 1
ATOM 3831 C CA . SER A 1 493 ? 9.422 -25.281 -1.695 1 92.19 493 SER A CA 1
ATOM 3832 C C . SER A 1 493 ? 9.703 -23.781 -1.653 1 92.19 493 SER A C 1
ATOM 3834 O O . SER A 1 493 ? 10.859 -23.359 -1.754 1 92.19 493 SER A O 1
ATOM 3836 N N . ARG A 1 494 ? 8.664 -23.031 -1.547 1 91.62 494 ARG A N 1
ATOM 3837 C CA . ARG A 1 494 ? 8.836 -21.594 -1.352 1 91.62 494 ARG A CA 1
ATOM 3838 C C . ARG A 1 494 ? 9.492 -21.312 -0.003 1 91.62 494 ARG A C 1
ATOM 3840 O O . ARG A 1 494 ? 9.211 -21.984 0.987 1 91.62 494 ARG A O 1
ATOM 3847 N N . LEU A 1 495 ? 10.312 -20.297 0.086 1 93.69 495 LEU A N 1
ATOM 3848 C CA . LEU A 1 495 ? 10.953 -19.891 1.338 1 93.69 495 LEU A CA 1
ATOM 3849 C C . LEU A 1 495 ? 9.953 -19.219 2.266 1 93.69 495 LEU A C 1
ATOM 3851 O O . LEU A 1 495 ? 9.227 -18.312 1.844 1 93.69 495 LEU A O 1
ATOM 3855 N N . GLN A 1 496 ? 9.922 -19.625 3.469 1 90.69 496 GLN A N 1
ATOM 3856 C CA . GLN A 1 496 ? 9.055 -19 4.457 1 90.69 496 GLN A CA 1
ATOM 3857 C C . GLN A 1 496 ? 9.578 -17.625 4.848 1 90.69 496 GLN A C 1
ATOM 3859 O O . GLN A 1 496 ? 10.789 -17.391 4.867 1 90.69 496 GLN A O 1
ATOM 3864 N N . HIS A 1 497 ? 8.672 -16.781 5.203 1 92.38 497 HIS A N 1
ATOM 3865 C CA . HIS A 1 497 ? 9.07 -15.43 5.578 1 92.38 497 HIS A CA 1
ATOM 3866 C C . HIS A 1 497 ? 9.672 -15.398 6.98 1 92.38 497 HIS A C 1
ATOM 3868 O O . HIS A 1 497 ? 9.43 -16.297 7.785 1 92.38 497 HIS A O 1
ATOM 3874 N N . THR A 1 498 ? 10.453 -14.43 7.273 1 93.38 498 THR A N 1
ATOM 3875 C CA . THR A 1 498 ? 10.992 -14.148 8.602 1 93.38 498 THR A CA 1
ATOM 3876 C C . THR A 1 498 ? 11.344 -12.664 8.727 1 93.38 498 THR A C 1
ATOM 3878 O O . THR A 1 498 ? 11.594 -11.992 7.73 1 93.38 498 THR A O 1
ATOM 3881 N N . VAL A 1 499 ? 11.328 -12.203 9.938 1 93.69 499 VAL A N 1
ATOM 3882 C CA . VAL A 1 499 ? 11.664 -10.805 10.203 1 93.69 499 VAL A CA 1
ATOM 3883 C C . VAL A 1 499 ? 13.141 -10.695 10.578 1 93.69 499 VAL A C 1
ATOM 3885 O O . VAL A 1 499 ? 13.664 -11.531 11.312 1 93.69 499 VAL A O 1
ATOM 3888 N N . MET A 1 500 ? 13.773 -9.703 10.023 1 94.56 500 MET A N 1
ATOM 3889 C CA . MET A 1 500 ? 15.195 -9.461 10.234 1 94.56 500 MET A CA 1
ATOM 3890 C C . MET A 1 500 ? 15.461 -7.988 10.531 1 94.56 500 MET A C 1
ATOM 3892 O O . MET A 1 500 ? 14.586 -7.141 10.32 1 94.56 500 MET A O 1
ATOM 3896 N N . SER A 1 501 ? 16.609 -7.707 11.109 1 93 501 SER A N 1
ATOM 3897 C CA . SER A 1 501 ? 17.094 -6.344 11.297 1 93 501 SER A CA 1
ATOM 3898 C C . SER A 1 501 ? 18.281 -6.051 10.375 1 93 501 SER A C 1
ATOM 3900 O O . SER A 1 501 ? 19.266 -6.789 10.375 1 93 501 SER A O 1
ATOM 3902 N N . ARG A 1 502 ? 18.172 -5.074 9.578 1 94.19 502 ARG A N 1
ATOM 3903 C CA . ARG A 1 502 ? 19.297 -4.711 8.711 1 94.19 502 ARG A CA 1
ATOM 3904 C C . ARG A 1 502 ? 20.438 -4.105 9.508 1 94.19 502 ARG A C 1
ATOM 3906 O O . ARG A 1 502 ? 20.234 -3.18 10.297 1 94.19 502 ARG A O 1
ATOM 3913 N N . PHE A 1 503 ? 21.562 -4.562 9.297 1 91.94 503 PHE A N 1
ATOM 3914 C CA . PHE A 1 503 ? 22.703 -4.191 10.125 1 91.94 503 PHE A CA 1
ATOM 3915 C C . PHE A 1 503 ? 23.094 -2.736 9.898 1 91.94 503 PHE A C 1
ATOM 3917 O O . PHE A 1 503 ? 23.453 -2.029 10.836 1 91.94 503 PHE A O 1
ATOM 3924 N N . ALA A 1 504 ? 23 -2.277 8.703 1 92.88 504 ALA A N 1
ATOM 3925 C CA . ALA A 1 504 ? 23.5 -0.969 8.289 1 92.88 504 ALA A CA 1
ATOM 3926 C C . ALA A 1 504 ? 22.734 0.154 8.992 1 92.88 504 ALA A C 1
ATOM 3928 O O . ALA A 1 504 ? 23.312 1.192 9.32 1 92.88 504 ALA A O 1
ATOM 3929 N N . ASP A 1 505 ? 21.453 -0.062 9.289 1 91.75 505 ASP A N 1
ATOM 3930 C CA . ASP A 1 505 ? 20.672 1.078 9.75 1 91.75 505 ASP A CA 1
ATOM 3931 C C . ASP A 1 505 ? 19.656 0.655 10.812 1 91.75 505 ASP A C 1
ATOM 3933 O O . ASP A 1 505 ? 18.922 1.489 11.344 1 91.75 505 ASP A O 1
ATOM 3937 N N . GLY A 1 506 ? 19.547 -0.543 11.086 1 90 506 GLY A N 1
ATOM 3938 C CA . GLY A 1 506 ? 18.688 -1.029 12.156 1 90 506 GLY A CA 1
ATOM 3939 C C . GLY A 1 506 ? 17.25 -1.226 11.727 1 90 506 GLY A C 1
ATOM 3940 O O . GLY A 1 506 ? 16.391 -1.537 12.547 1 90 506 GLY A O 1
ATOM 3941 N N . LEU A 1 507 ? 16.984 -1.152 10.492 1 91.38 507 LEU A N 1
ATOM 3942 C CA . LEU A 1 507 ? 15.609 -1.276 10 1 91.38 507 LEU A CA 1
ATOM 3943 C C . LEU A 1 507 ? 15.117 -2.711 10.125 1 91.38 507 LEU A C 1
ATOM 3945 O O . LEU A 1 507 ? 15.844 -3.656 9.812 1 91.38 507 LEU A O 1
ATOM 3949 N N . THR A 1 508 ? 13.914 -2.869 10.641 1 91.56 508 THR A N 1
ATOM 3950 C CA . THR A 1 508 ? 13.258 -4.172 10.633 1 91.56 508 THR A CA 1
ATOM 3951 C C . THR A 1 508 ? 12.695 -4.48 9.25 1 91.56 508 THR A C 1
ATOM 3953 O O . THR A 1 508 ? 11.922 -3.695 8.695 1 91.56 508 THR A O 1
ATOM 3956 N N . VAL A 1 509 ? 13.094 -5.621 8.734 1 92.31 509 VAL A N 1
ATOM 3957 C CA . VAL A 1 509 ? 12.727 -5.996 7.371 1 92.31 509 VAL A CA 1
ATOM 3958 C C . VAL A 1 509 ? 12.258 -7.445 7.344 1 92.31 509 VAL A C 1
ATOM 3960 O O . VAL A 1 509 ? 12.703 -8.266 8.148 1 92.31 509 VAL A O 1
ATOM 3963 N N . ASP A 1 510 ? 11.25 -7.684 6.539 1 93.62 510 ASP A N 1
ATOM 3964 C CA . ASP A 1 510 ? 10.891 -9.078 6.266 1 93.62 510 ASP A CA 1
ATOM 3965 C C . ASP A 1 510 ? 11.719 -9.633 5.109 1 93.62 510 ASP A C 1
ATOM 3967 O O . ASP A 1 510 ? 11.938 -8.945 4.109 1 93.62 510 ASP A O 1
ATOM 3971 N N . LEU A 1 511 ? 12.156 -10.812 5.203 1 95.62 511 LEU A N 1
ATOM 3972 C CA . LEU A 1 511 ? 12.977 -11.445 4.18 1 95.62 511 LEU A CA 1
ATOM 3973 C C . LEU A 1 511 ? 12.258 -11.461 2.832 1 95.62 511 LEU A C 1
ATOM 3975 O O . LEU A 1 511 ? 12.898 -11.32 1.784 1 95.62 511 LEU A O 1
ATOM 3979 N N . HIS A 1 512 ? 10.969 -11.594 2.793 1 93.56 512 HIS A N 1
ATOM 3980 C CA . HIS A 1 512 ? 10.195 -11.633 1.555 1 93.56 512 HIS A CA 1
ATOM 3981 C C . HIS A 1 512 ? 10.289 -10.305 0.809 1 93.56 512 HIS A C 1
ATOM 3983 O O . HIS A 1 512 ? 10.078 -10.25 -0.406 1 93.56 512 HIS A O 1
ATOM 3989 N N . ASP A 1 513 ? 10.57 -9.258 1.534 1 90.75 513 ASP A N 1
ATOM 3990 C CA . ASP A 1 513 ? 10.727 -7.961 0.884 1 90.75 513 ASP A CA 1
ATOM 3991 C C . ASP A 1 513 ? 12.047 -7.887 0.122 1 90.75 513 ASP A C 1
ATOM 3993 O O . ASP A 1 513 ? 12.242 -6.996 -0.71 1 90.75 513 ASP A O 1
ATOM 3997 N N . GLU A 1 514 ? 12.898 -8.836 0.392 1 91.44 514 GLU A N 1
ATOM 3998 C CA . GLU A 1 514 ? 14.211 -8.875 -0.253 1 91.44 514 GLU A CA 1
ATOM 3999 C C . GLU A 1 514 ? 14.234 -9.891 -1.392 1 91.44 514 GLU A C 1
ATOM 4001 O O . GLU A 1 514 ? 15.203 -9.945 -2.156 1 91.44 514 GLU A O 1
ATOM 4006 N N . ILE A 1 515 ? 13.211 -10.648 -1.519 1 91.12 515 ILE A N 1
ATOM 4007 C CA . ILE A 1 515 ? 13.25 -11.68 -2.555 1 91.12 515 ILE A CA 1
ATOM 4008 C C . ILE A 1 515 ? 12.148 -11.422 -3.576 1 91.12 515 ILE A C 1
ATOM 4010 O O . ILE A 1 515 ? 11.438 -12.352 -3.977 1 91.12 515 ILE A O 1
ATOM 4014 N N . VAL A 1 516 ? 11.969 -10.211 -3.986 1 90.19 516 VAL A N 1
ATOM 4015 C CA . VAL A 1 516 ? 10.961 -9.805 -4.965 1 90.19 516 VAL A CA 1
ATOM 4016 C C . VAL A 1 516 ? 11.25 -10.484 -6.305 1 90.19 516 VAL A C 1
ATOM 4018 O O . VAL A 1 516 ? 12.398 -10.828 -6.602 1 90.19 516 VAL A O 1
ATOM 4021 N N . PRO A 1 517 ? 10.211 -10.742 -7.125 1 93.31 517 PRO A N 1
ATOM 4022 C CA . PRO A 1 517 ? 10.391 -11.469 -8.391 1 93.31 517 PRO A CA 1
ATOM 4023 C C . PRO A 1 517 ? 10.922 -10.57 -9.508 1 93.31 517 PRO A C 1
ATOM 4025 O O . PRO A 1 517 ? 10.258 -10.422 -10.539 1 93.31 517 PRO A O 1
ATOM 4028 N N . ASN A 1 518 ? 12.141 -10.094 -9.375 1 91.75 518 ASN A N 1
ATOM 4029 C CA . ASN A 1 518 ? 12.758 -9.203 -10.352 1 91.75 518 ASN A CA 1
ATOM 4030 C C . ASN A 1 518 ? 13.656 -9.969 -11.32 1 91.75 518 ASN A C 1
ATOM 4032 O O . ASN A 1 518 ? 14.492 -9.375 -12 1 91.75 518 ASN A O 1
ATOM 4036 N N . GLY A 1 519 ? 13.578 -11.266 -11.281 1 95 519 GLY A N 1
ATOM 4037 C CA . GLY A 1 519 ? 14.312 -12.109 -12.219 1 95 519 GLY A CA 1
ATOM 4038 C C . GLY A 1 519 ? 15.664 -12.539 -11.695 1 95 519 GLY A C 1
ATOM 4039 O O . GLY A 1 519 ? 16.328 -13.383 -12.297 1 95 519 GLY A O 1
ATOM 4040 N N . ARG A 1 520 ? 16.109 -12.039 -10.562 1 95.62 520 ARG A N 1
ATOM 4041 C CA . ARG A 1 520 ? 17.453 -12.32 -10.062 1 95.62 520 ARG A CA 1
ATOM 4042 C C . ARG A 1 520 ? 17.438 -13.508 -9.102 1 95.62 520 ARG A C 1
ATOM 4044 O O . ARG A 1 520 ? 16.5 -13.656 -8.312 1 95.62 520 ARG A O 1
ATOM 4051 N N . TRP A 1 521 ? 18.5 -14.289 -9.234 1 96.56 521 TRP A N 1
ATOM 4052 C CA . TRP A 1 521 ? 18.734 -15.312 -8.219 1 96.56 521 TRP A CA 1
ATOM 4053 C C . TRP A 1 521 ? 19.156 -14.68 -6.898 1 96.56 521 TRP A C 1
ATOM 4055 O O . TRP A 1 521 ? 19.844 -13.648 -6.883 1 96.56 521 TRP A O 1
ATOM 4065 N N . LYS A 1 522 ? 18.734 -15.258 -5.816 1 96.75 522 LYS A N 1
ATOM 4066 C CA . LYS A 1 522 ? 19.141 -14.789 -4.496 1 96.75 522 LYS A CA 1
ATOM 4067 C C . LYS A 1 522 ? 20 -15.828 -3.785 1 96.75 522 LYS A C 1
ATOM 4069 O O . LYS A 1 522 ? 19.656 -17 -3.744 1 96.75 522 LYS A O 1
ATOM 4074 N N . LEU A 1 523 ? 21.094 -15.352 -3.359 1 96.56 523 LEU A N 1
ATOM 4075 C CA . LEU A 1 523 ? 22.016 -16.188 -2.609 1 96.56 523 LEU A CA 1
ATOM 4076 C C . LEU A 1 523 ? 22.031 -15.805 -1.134 1 96.56 523 LEU A C 1
ATOM 4078 O O . LEU A 1 523 ? 22.688 -14.836 -0.75 1 96.56 523 LEU A O 1
ATOM 4082 N N . LEU A 1 524 ? 21.312 -16.594 -0.307 1 96.69 524 LEU A N 1
ATOM 4083 C CA . LEU A 1 524 ? 21.297 -16.359 1.133 1 96.69 524 LEU A CA 1
ATOM 4084 C C . LEU A 1 524 ? 22.484 -17.031 1.813 1 96.69 524 LEU A C 1
ATOM 4086 O O . LEU A 1 524 ? 22.656 -18.25 1.711 1 96.69 524 LEU A O 1
ATOM 4090 N N . VAL A 1 525 ? 23.281 -16.234 2.477 1 94.94 525 VAL A N 1
ATOM 4091 C CA . VAL A 1 525 ? 24.453 -16.734 3.186 1 94.94 525 VAL A CA 1
ATOM 4092 C C . VAL A 1 525 ? 24.25 -16.609 4.691 1 94.94 525 VAL A C 1
ATOM 4094 O O . VAL A 1 525 ? 24.328 -15.508 5.242 1 94.94 525 VAL A O 1
ATOM 4097 N N . PHE A 1 526 ? 23.953 -17.703 5.324 1 93.44 526 PHE A N 1
ATOM 4098 C CA . PHE A 1 526 ? 23.859 -17.766 6.781 1 93.44 526 PHE A CA 1
ATOM 4099 C C . PHE A 1 526 ? 25.219 -17.922 7.418 1 93.44 526 PHE A C 1
ATOM 4101 O O . PHE A 1 526 ? 25.875 -18.953 7.273 1 93.44 526 PHE A O 1
ATOM 4108 N N . ALA A 1 527 ? 25.578 -16.922 8.094 1 91 527 ALA A N 1
ATOM 4109 C CA . ALA A 1 527 ? 26.906 -16.875 8.695 1 91 527 ALA A CA 1
ATOM 4110 C C . ALA A 1 527 ? 26.984 -17.781 9.93 1 91 527 ALA A C 1
ATOM 4112 O O . ALA A 1 527 ? 25.953 -18.219 10.445 1 91 527 ALA A O 1
ATOM 4113 N N . THR A 1 528 ? 28.25 -18.047 10.297 1 86.88 528 THR A N 1
ATOM 4114 C CA . THR A 1 528 ? 28.453 -18.719 11.57 1 86.88 528 THR A CA 1
ATOM 4115 C C . THR A 1 528 ? 28.5 -17.719 12.719 1 86.88 528 THR A C 1
ATOM 4117 O O . THR A 1 528 ? 28.656 -16.516 12.492 1 86.88 528 THR A O 1
ATOM 4120 N N . GLN A 1 529 ? 28.328 -18.219 13.844 1 80.38 529 GLN A N 1
ATOM 4121 C CA . GLN A 1 529 ? 28.406 -17.344 15.023 1 80.38 529 GLN A CA 1
ATOM 4122 C C . GLN A 1 529 ? 29.828 -16.812 15.211 1 80.38 529 GLN A C 1
ATOM 4124 O O . GLN A 1 529 ? 30.047 -15.875 15.969 1 80.38 529 GLN A O 1
ATOM 4129 N N . TYR A 1 530 ? 30.828 -17.484 14.547 1 74.75 530 TYR A N 1
ATOM 4130 C CA . TYR A 1 530 ? 32.219 -17.047 14.633 1 74.75 530 TYR A CA 1
ATOM 4131 C C . TYR A 1 530 ? 32.531 -16.062 13.508 1 74.75 530 TYR A C 1
ATOM 4133 O O . TYR A 1 530 ? 33.031 -16.469 12.438 1 74.75 530 TYR A O 1
ATOM 4141 N N . LEU A 1 531 ? 32.281 -14.758 13.664 1 70.5 531 LEU A N 1
ATOM 4142 C CA . LEU A 1 531 ? 32.375 -13.758 12.609 1 70.5 531 LEU A CA 1
ATOM 4143 C C . LEU A 1 531 ? 33.781 -13.234 12.469 1 70.5 531 LEU A C 1
ATOM 4145 O O . LEU A 1 531 ? 34.094 -12.477 11.547 1 70.5 531 LEU A O 1
ATOM 4149 N N . SER A 1 532 ? 34.812 -13.961 12.641 1 63.16 532 SER A N 1
ATOM 4150 C CA . SER A 1 532 ? 36.156 -13.414 12.57 1 63.16 532 SER A CA 1
ATOM 4151 C C . SER A 1 532 ? 36.438 -12.797 11.203 1 63.16 532 SER A C 1
ATOM 4153 O O . SER A 1 532 ? 36.094 -13.391 10.172 1 63.16 532 SER A O 1
ATOM 4155 N N . CYS A 1 533 ? 36.938 -11.516 11.109 1 60.25 533 CYS A N 1
ATOM 4156 C CA . CYS A 1 533 ? 37.219 -10.727 9.922 1 60.25 533 CYS A CA 1
ATOM 4157 C C . CYS A 1 533 ? 38.281 -11.422 9.055 1 60.25 533 CYS A C 1
ATOM 4159 O O . CYS A 1 533 ? 38.25 -11.273 7.832 1 60.25 533 CYS A O 1
ATOM 4161 N N . GLN A 1 534 ? 39.125 -12.086 9.641 1 62.59 534 GLN A N 1
ATOM 4162 C CA . GLN A 1 534 ? 40.281 -12.453 8.82 1 62.59 534 GLN A CA 1
ATOM 4163 C C . GLN A 1 534 ? 40.406 -13.969 8.672 1 62.59 534 GLN A C 1
ATOM 4165 O O . GLN A 1 534 ? 40.781 -14.477 7.621 1 62.59 534 GLN A O 1
ATOM 4170 N N . LYS A 1 535 ? 39.906 -14.617 9.758 1 69.56 535 LYS A N 1
ATOM 4171 C CA . LYS A 1 535 ? 40.125 -16.062 9.727 1 69.56 535 LYS A CA 1
ATOM 4172 C C . LYS A 1 535 ? 38.844 -16.812 10.078 1 69.56 535 LYS A C 1
ATOM 4174 O O . LYS A 1 535 ? 37.906 -16.234 10.617 1 69.56 535 LYS A O 1
ATOM 4179 N N . GLY A 1 536 ? 38.594 -17.938 9.391 1 74.75 536 GLY A N 1
ATOM 4180 C CA . GLY A 1 536 ? 37.469 -18.797 9.75 1 74.75 536 GLY A CA 1
ATOM 4181 C C . GLY A 1 536 ? 36.594 -19.141 8.57 1 74.75 536 GLY A C 1
ATOM 4182 O O . GLY A 1 536 ? 36.781 -18.625 7.465 1 74.75 536 GLY A O 1
ATOM 4183 N N . PRO A 1 537 ? 35.75 -20.016 8.867 1 77.31 537 PRO A N 1
ATOM 4184 C CA . PRO A 1 537 ? 34.906 -20.531 7.793 1 77.31 537 PRO A CA 1
ATOM 4185 C C . PRO A 1 537 ? 34.031 -19.453 7.148 1 77.31 537 PRO A C 1
ATOM 4187 O O . PRO A 1 537 ? 33.844 -19.453 5.926 1 77.31 537 PRO A O 1
ATOM 4190 N N . PHE A 1 538 ? 33.562 -18.578 7.961 1 82.75 538 PHE A N 1
ATOM 4191 C CA . PHE A 1 538 ? 32.688 -17.547 7.414 1 82.75 538 PHE A CA 1
ATOM 4192 C C . PHE A 1 538 ? 33.5 -16.578 6.559 1 82.75 538 PHE A C 1
ATOM 4194 O O . PHE A 1 538 ? 33.062 -16.188 5.469 1 82.75 538 PHE A O 1
ATOM 4201 N N . ALA A 1 539 ? 34.594 -16.156 7.031 1 85.06 539 ALA A N 1
ATOM 4202 C CA . ALA A 1 539 ? 35.469 -15.266 6.262 1 85.06 539 ALA A CA 1
ATOM 4203 C C . ALA A 1 539 ? 35.875 -15.898 4.93 1 85.06 539 ALA A C 1
ATOM 4205 O O . ALA A 1 539 ? 35.906 -15.227 3.898 1 85.06 539 ALA A O 1
ATOM 4206 N N . GLN A 1 540 ? 36.156 -17.156 4.984 1 85.5 540 GLN A N 1
ATOM 4207 C CA . GLN A 1 540 ? 36.5 -17.875 3.766 1 85.5 540 GLN A CA 1
ATOM 4208 C C . GLN A 1 540 ? 35.312 -17.938 2.809 1 85.5 540 GLN A C 1
ATOM 4210 O O . GLN A 1 540 ? 35.5 -17.781 1.597 1 85.5 540 GLN A O 1
ATOM 4215 N N . ALA A 1 541 ? 34.219 -18.203 3.373 1 86.69 541 ALA A N 1
ATOM 4216 C CA . ALA A 1 541 ? 33 -18.266 2.562 1 86.69 541 ALA A CA 1
ATOM 4217 C C . ALA A 1 541 ? 32.75 -16.922 1.867 1 86.69 541 ALA A C 1
ATOM 4219 O O . ALA A 1 541 ? 32.438 -16.891 0.675 1 86.69 541 ALA A O 1
ATOM 4220 N N . VAL A 1 542 ? 32.844 -15.891 2.592 1 87.94 542 VAL A N 1
ATOM 4221 C CA . VAL A 1 542 ? 32.625 -14.547 2.059 1 87.94 542 VAL A CA 1
ATOM 4222 C C . VAL A 1 542 ? 33.594 -14.289 0.908 1 87.94 542 VAL A C 1
ATOM 4224 O O . VAL A 1 542 ? 33.188 -13.812 -0.155 1 87.94 542 VAL A O 1
ATOM 4227 N N . ARG A 1 543 ? 34.812 -14.617 1.104 1 87.19 543 ARG A N 1
ATOM 4228 C CA . ARG A 1 543 ? 35.812 -14.445 0.049 1 87.19 543 ARG A CA 1
ATOM 4229 C C . ARG A 1 543 ? 35.438 -15.281 -1.178 1 87.19 543 ARG A C 1
ATOM 4231 O O . ARG A 1 543 ? 35.469 -14.781 -2.303 1 87.19 543 ARG A O 1
ATOM 4238 N N . SER A 1 544 ? 35.156 -16.484 -0.915 1 88.69 544 SER A N 1
ATOM 4239 C CA . SER A 1 544 ? 34.812 -17.391 -2.008 1 88.69 544 SER A CA 1
ATOM 4240 C C . SER A 1 544 ? 33.594 -16.906 -2.783 1 88.69 544 SER A C 1
ATOM 4242 O O . SER A 1 544 ? 33.594 -16.906 -4.016 1 88.69 544 SER A O 1
ATOM 4244 N N . ILE A 1 545 ? 32.656 -16.484 -2.107 1 89.69 545 ILE A N 1
ATOM 4245 C CA . ILE A 1 545 ? 31.406 -16.094 -2.725 1 89.69 545 ILE A CA 1
ATOM 4246 C C . ILE A 1 545 ? 31.562 -14.781 -3.48 1 89.69 545 ILE A C 1
ATOM 4248 O O . ILE A 1 545 ? 31.188 -14.68 -4.648 1 89.69 545 ILE A O 1
ATOM 4252 N N . PHE A 1 546 ? 32.188 -13.797 -2.908 1 88.38 546 PHE A N 1
ATOM 4253 C CA . PHE A 1 546 ? 32.219 -12.461 -3.496 1 88.38 546 PHE A CA 1
ATOM 4254 C C . PHE A 1 546 ? 33.375 -12.336 -4.496 1 88.38 546 PHE A C 1
ATOM 4256 O O . PHE A 1 546 ? 33.281 -11.562 -5.449 1 88.38 546 PHE A O 1
ATOM 4263 N N . GLU A 1 547 ? 34.406 -13.086 -4.332 1 86.81 547 GLU A N 1
ATOM 4264 C CA . GLU A 1 547 ? 35.562 -12.93 -5.199 1 86.81 547 GLU A CA 1
ATOM 4265 C C . GLU A 1 547 ? 35.594 -14.008 -6.281 1 86.81 547 GLU A C 1
ATOM 4267 O O . GLU A 1 547 ? 36.188 -13.812 -7.344 1 86.81 547 GLU A O 1
ATOM 4272 N N . ASN A 1 548 ? 34.969 -15.094 -5.992 1 87.75 548 ASN A N 1
ATOM 4273 C CA . ASN A 1 548 ? 35.125 -16.203 -6.934 1 87.75 548 ASN A CA 1
ATOM 4274 C C . ASN A 1 548 ? 33.781 -16.578 -7.551 1 87.75 548 ASN A C 1
ATOM 4276 O O . ASN A 1 548 ? 33.625 -16.609 -8.773 1 87.75 548 ASN A O 1
ATOM 4280 N N . LEU A 1 549 ? 32.812 -16.734 -6.781 1 90.94 549 LEU A N 1
ATOM 4281 C CA . LEU A 1 549 ? 31.547 -17.266 -7.27 1 90.94 549 LEU A CA 1
ATOM 4282 C C . LEU A 1 549 ? 30.797 -16.203 -8.07 1 90.94 549 LEU A C 1
ATOM 4284 O O . LEU A 1 549 ? 30.516 -16.406 -9.258 1 90.94 549 LEU A O 1
ATOM 4288 N N . ILE A 1 550 ? 30.453 -15.055 -7.5 1 90 550 ILE A N 1
ATOM 4289 C CA . ILE A 1 550 ? 29.547 -14.07 -8.086 1 90 550 ILE A CA 1
ATOM 4290 C C . ILE A 1 550 ? 30.172 -13.492 -9.359 1 90 550 ILE A C 1
ATOM 4292 O O . ILE A 1 550 ? 29.5 -13.383 -10.383 1 90 550 ILE A O 1
ATOM 4296 N N . PRO A 1 551 ? 31.5 -13.25 -9.344 1 89.25 551 PRO A N 1
ATOM 4297 C CA . PRO A 1 551 ? 32.094 -12.602 -10.523 1 89.25 551 PRO A CA 1
ATOM 4298 C C . PRO A 1 551 ? 32.125 -13.523 -11.742 1 89.25 551 PRO A C 1
ATOM 4300 O O . PRO A 1 551 ? 32.375 -13.062 -12.859 1 89.25 551 PRO A O 1
ATOM 4303 N N . ILE A 1 552 ? 31.891 -14.789 -11.57 1 90.75 552 ILE A N 1
ATOM 4304 C CA . ILE A 1 552 ? 31.906 -15.742 -12.672 1 90.75 552 ILE A CA 1
ATOM 4305 C C . ILE A 1 552 ? 30.672 -15.531 -13.547 1 90.75 552 ILE A C 1
ATOM 4307 O O . ILE A 1 552 ? 30.688 -15.836 -14.742 1 90.75 552 ILE A O 1
ATOM 4311 N N . PHE A 1 553 ? 29.703 -15.016 -13.023 1 90.88 553 PHE A N 1
ATOM 4312 C CA . PHE A 1 553 ? 28.422 -14.938 -13.727 1 90.88 553 PHE A CA 1
ATOM 4313 C C . PHE A 1 553 ? 28.172 -13.523 -14.234 1 90.88 553 PHE A C 1
ATOM 4315 O O . PHE A 1 553 ? 28.891 -12.594 -13.875 1 90.88 553 PHE A O 1
ATOM 4322 N N . LEU A 1 554 ? 27.188 -13.445 -15.133 1 89 554 LEU A N 1
ATOM 4323 C CA . LEU A 1 554 ? 26.766 -12.148 -15.672 1 89 554 LEU A CA 1
ATOM 4324 C C . LEU A 1 554 ? 26.391 -11.188 -14.555 1 89 554 LEU A C 1
ATOM 4326 O O . LEU A 1 554 ? 25.656 -11.555 -13.641 1 89 554 LEU A O 1
ATOM 4330 N N . PRO A 1 555 ? 26.938 -9.961 -14.617 1 87.06 555 PRO A N 1
ATOM 4331 C CA . PRO A 1 555 ? 26.656 -9 -13.547 1 87.06 555 PRO A CA 1
ATOM 4332 C C . PRO A 1 555 ? 25.156 -8.719 -13.391 1 87.06 555 PRO A C 1
ATOM 4334 O O . PRO A 1 555 ? 24.438 -8.617 -14.383 1 87.06 555 PRO A O 1
ATOM 4337 N N . GLY A 1 556 ? 24.719 -8.734 -12.156 1 88.31 556 GLY A N 1
ATOM 4338 C CA . GLY A 1 556 ? 23.359 -8.328 -11.852 1 88.31 556 GLY A CA 1
ATOM 4339 C C . GLY A 1 556 ? 22.375 -9.492 -11.844 1 88.31 556 GLY A C 1
ATOM 4340 O O . GLY A 1 556 ? 21.188 -9.297 -11.633 1 88.31 556 GLY A O 1
ATOM 4341 N N . CYS A 1 557 ? 22.844 -10.734 -12 1 92.56 557 CYS A N 1
ATOM 4342 C CA . CYS A 1 557 ? 21.938 -11.875 -12.086 1 92.56 557 CYS A CA 1
ATOM 4343 C C . CYS A 1 557 ? 21.781 -12.555 -10.734 1 92.56 557 CYS A C 1
ATOM 4345 O O . CYS A 1 557 ? 20.828 -13.305 -10.516 1 92.56 557 CYS A O 1
ATOM 4347 N N . ILE A 1 558 ? 22.781 -12.336 -9.867 1 93.81 558 ILE A N 1
ATOM 4348 C CA . ILE A 1 558 ? 22.781 -12.977 -8.562 1 93.81 558 ILE A CA 1
ATOM 4349 C C . ILE A 1 558 ? 22.891 -11.914 -7.469 1 93.81 558 ILE A C 1
ATOM 4351 O O . ILE A 1 558 ? 23.781 -11.062 -7.512 1 93.81 558 ILE A O 1
ATOM 4355 N N . THR A 1 559 ? 22.016 -11.906 -6.539 1 93 559 THR A N 1
ATOM 4356 C CA . THR A 1 559 ? 22.047 -10.977 -5.41 1 93 559 THR A CA 1
ATOM 4357 C C . THR A 1 559 ? 22.375 -11.711 -4.113 1 93 559 THR A C 1
ATOM 4359 O O . THR A 1 559 ? 21.594 -12.555 -3.656 1 93 559 THR A O 1
ATOM 4362 N N . PRO A 1 560 ? 23.469 -1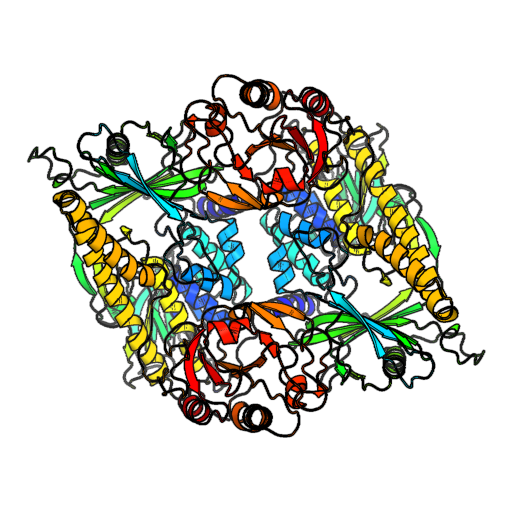1.398 -3.488 1 94.62 560 PRO A N 1
ATOM 4363 C CA . PRO A 1 560 ? 23.797 -12 -2.195 1 94.62 560 PRO A CA 1
ATOM 4364 C C . PRO A 1 560 ? 23.078 -11.32 -1.027 1 94.62 560 PRO A C 1
ATOM 4366 O O . PRO A 1 560 ? 22.906 -10.102 -1.034 1 94.62 560 PRO A O 1
ATOM 4369 N N . ILE A 1 561 ? 22.625 -12.039 -0.094 1 96.06 561 ILE A N 1
ATOM 4370 C CA . ILE A 1 561 ? 22.031 -11.578 1.153 1 96.06 561 ILE A CA 1
ATOM 4371 C C . ILE A 1 561 ? 22.703 -12.273 2.336 1 96.06 561 ILE A C 1
ATOM 4373 O O . ILE A 1 561 ? 22.688 -13.508 2.426 1 96.06 561 ILE A O 1
ATOM 4377 N N . ILE A 1 562 ? 23.281 -11.5 3.207 1 95 562 ILE A N 1
ATOM 4378 C CA . ILE A 1 562 ? 24.016 -12.047 4.348 1 95 562 ILE A CA 1
ATOM 4379 C C . ILE A 1 562 ? 23.125 -12.016 5.59 1 95 562 ILE A C 1
ATOM 4381 O O . ILE A 1 562 ? 22.531 -10.984 5.918 1 95 562 ILE A O 1
ATOM 4385 N N . ILE A 1 563 ? 22.984 -13.125 6.238 1 94.94 563 ILE A N 1
ATOM 4386 C CA . ILE A 1 563 ? 22.188 -13.227 7.461 1 94.94 563 ILE A CA 1
ATOM 4387 C C . ILE A 1 563 ? 23.094 -13.641 8.625 1 94.94 563 ILE A C 1
ATOM 4389 O O . ILE A 1 563 ? 23.75 -14.68 8.562 1 94.94 563 ILE A O 1
ATOM 4393 N N . LEU A 1 564 ? 23.094 -12.797 9.633 1 91.75 564 LEU A N 1
ATOM 4394 C CA . LEU A 1 564 ? 23.906 -13 10.82 1 91.75 564 LEU A CA 1
ATOM 4395 C C . LEU A 1 564 ? 23.047 -13.414 12.008 1 91.75 564 LEU A C 1
ATOM 4397 O O . LEU A 1 564 ? 21.922 -12.945 12.156 1 91.75 564 LEU A O 1
ATOM 4401 N N . PRO A 1 565 ? 23.547 -14.312 12.875 1 89.56 565 PRO A N 1
ATOM 4402 C CA . PRO A 1 565 ? 22.828 -14.594 14.125 1 89.56 565 PRO A CA 1
ATOM 4403 C C . PRO A 1 565 ? 22.984 -13.477 15.156 1 89.56 565 PRO A C 1
ATOM 4405 O O . PRO A 1 565 ? 23.797 -12.562 14.969 1 89.56 565 PRO A O 1
ATOM 4408 N N . ASP A 1 566 ? 22.062 -13.289 16.25 1 79.56 566 ASP A N 1
ATOM 4409 C CA . ASP A 1 566 ? 22.141 -12.25 17.281 1 79.56 566 ASP A CA 1
ATOM 4410 C C . ASP A 1 566 ? 23.438 -12.336 18.062 1 79.56 566 ASP A C 1
ATOM 4412 O O . ASP A 1 566 ? 23.969 -11.32 18.516 1 79.56 566 ASP A O 1
ATOM 4416 N N . LEU A 1 567 ? 24.094 -13.578 18.531 1 58.16 567 LEU A N 1
ATOM 4417 C CA . LEU A 1 567 ? 25.203 -13.773 19.453 1 58.16 567 LEU A CA 1
ATOM 4418 C C . LEU A 1 567 ? 26.531 -13.562 18.75 1 58.16 567 LEU A C 1
ATOM 4420 O O . LEU A 1 567 ? 27.594 -13.625 19.391 1 58.16 567 LEU A O 1
ATOM 4424 N N . VAL A 1 568 ? 26.859 -12.641 18.016 1 52.84 568 VAL A N 1
ATOM 4425 C CA . VAL A 1 568 ? 28.125 -12.891 17.359 1 52.84 568 VAL A CA 1
ATOM 4426 C C . VAL A 1 568 ? 29.281 -12.727 18.344 1 52.84 568 VAL A C 1
ATOM 4428 O O . VAL A 1 568 ? 29.469 -11.656 18.922 1 52.84 568 VAL A O 1
ATOM 4431 N N . SER A 1 569 ? 29.609 -13.719 19.266 1 43.41 569 SER A N 1
ATOM 4432 C CA . SER A 1 569 ? 30.719 -13.836 20.219 1 43.41 569 SER A CA 1
ATOM 4433 C C . SER A 1 569 ? 32.031 -13.391 19.594 1 43.41 569 SER A C 1
ATOM 4435 O O . SER A 1 569 ? 32.5 -14 18.625 1 43.41 569 SER A O 1
ATOM 4437 N N . ASN A 1 570 ? 32.344 -12.203 19.297 1 41.59 570 ASN A N 1
ATOM 4438 C CA . ASN A 1 570 ? 33.812 -12.055 19.172 1 41.59 570 ASN A CA 1
ATOM 4439 C C . ASN A 1 570 ? 34.531 -12.82 20.266 1 41.59 570 ASN A C 1
ATOM 4441 O O . ASN A 1 570 ? 34.25 -12.68 21.453 1 41.59 570 ASN A O 1
ATOM 4445 N N . VAL A 1 571 ? 35.062 -13.938 20.094 1 36.78 571 VAL A N 1
ATOM 4446 C CA . VAL A 1 571 ? 35.906 -14.758 20.969 1 36.78 571 VAL A CA 1
ATOM 4447 C C . VAL A 1 571 ? 36.688 -13.867 21.922 1 36.78 571 VAL A C 1
ATOM 4449 O O . VAL A 1 571 ? 36.875 -14.203 23.094 1 36.78 571 VAL A O 1
ATOM 4452 N N . ASP A 1 572 ? 37.531 -12.938 21.469 1 36.53 572 ASP A N 1
ATOM 4453 C CA . ASP A 1 572 ? 38.406 -12.516 22.531 1 36.53 572 ASP A CA 1
ATOM 4454 C C . ASP A 1 572 ? 37.656 -11.875 23.688 1 36.53 572 ASP A C 1
ATOM 4456 O O . ASP A 1 572 ? 38.094 -11.914 24.844 1 36.53 572 ASP A O 1
ATOM 4460 N N . ASN A 1 573 ? 37 -10.656 23.422 1 37.31 573 ASN A N 1
ATOM 4461 C CA . ASN A 1 573 ? 36.656 -9.836 24.578 1 37.31 573 ASN A CA 1
ATOM 4462 C C . ASN A 1 573 ? 35.219 -10.102 25.047 1 37.31 573 ASN A C 1
ATOM 4464 O O . ASN A 1 573 ? 34.594 -9.227 25.641 1 37.31 573 ASN A O 1
ATOM 4468 N N . GLY A 1 574 ? 34.594 -11.078 25.297 1 36.06 574 GLY A N 1
ATOM 4469 C CA . GLY A 1 574 ? 33.25 -11.336 25.844 1 36.06 574 GLY A CA 1
ATOM 4470 C C . GLY A 1 574 ? 32.125 -11.062 24.859 1 36.06 574 GLY A C 1
ATOM 4471 O O . GLY A 1 574 ? 32.344 -10.398 23.844 1 36.06 574 GLY A O 1
ATOM 4472 N N . GLY A 1 575 ? 30.922 -11.828 24.688 1 40.44 575 GLY A N 1
ATOM 4473 C CA . GLY A 1 575 ? 29.75 -11.945 23.844 1 40.44 575 GLY A CA 1
ATOM 4474 C C . GLY A 1 575 ? 29.047 -10.625 23.609 1 40.44 575 GLY A C 1
ATOM 4475 O O . GLY A 1 575 ? 28.484 -10.039 24.531 1 40.44 575 GLY A O 1
ATOM 4476 N N . THR A 1 576 ? 29.5 -9.711 22.953 1 41.62 576 THR A N 1
ATOM 4477 C CA . THR A 1 576 ? 28.75 -8.477 22.781 1 41.62 576 THR A CA 1
ATOM 4478 C C . THR A 1 576 ? 27.562 -8.68 21.844 1 41.62 576 THR A C 1
ATOM 4480 O O . THR A 1 576 ? 27.688 -9.352 20.812 1 41.62 576 THR A O 1
ATOM 4483 N N . SER A 1 577 ? 26.328 -8.602 22.281 1 48.09 577 SER A N 1
ATOM 4484 C CA . SER A 1 577 ? 25.109 -8.555 21.5 1 48.09 577 SER A CA 1
ATOM 4485 C C . SER A 1 577 ? 25.234 -7.613 20.312 1 48.09 577 SER A C 1
ATOM 4487 O O . SER A 1 577 ? 25.672 -6.469 20.453 1 48.09 577 SER A O 1
ATOM 4489 N N . LEU A 1 578 ? 25.438 -8.094 19.078 1 52.53 578 LEU A N 1
ATOM 4490 C CA . LEU A 1 578 ? 25.609 -7.395 17.812 1 52.53 578 LEU A CA 1
ATOM 4491 C C . LEU A 1 578 ? 24.656 -6.199 17.719 1 52.53 578 LEU A C 1
ATOM 4493 O O . LEU A 1 578 ? 24.953 -5.215 17.047 1 52.53 578 LEU A O 1
ATOM 4497 N N . THR A 1 579 ? 23.484 -6.223 18.234 1 51.53 579 THR A N 1
ATOM 4498 C CA . THR A 1 579 ? 22.469 -5.277 17.766 1 51.53 579 THR A CA 1
ATOM 4499 C C . THR A 1 579 ? 22.938 -3.84 18 1 51.53 579 THR A C 1
ATOM 4501 O O . THR A 1 579 ? 22.656 -2.963 17.172 1 51.53 579 THR A O 1
ATOM 4504 N N . ARG A 1 580 ? 23.578 -3.535 19.203 1 53.94 580 ARG A N 1
ATOM 4505 C CA . ARG A 1 580 ? 23.688 -2.1 19.438 1 53.94 580 ARG A CA 1
ATOM 4506 C C . ARG A 1 580 ? 25.125 -1.63 19.328 1 53.94 580 ARG A C 1
ATOM 4508 O O . ARG A 1 580 ? 25.391 -0.483 18.969 1 53.94 580 ARG A O 1
ATOM 4515 N N . SER A 1 581 ? 26.156 -2.527 19.469 1 56.84 581 SER A N 1
ATOM 4516 C CA . SER A 1 581 ? 27.5 -1.976 19.641 1 56.84 581 SER A CA 1
ATOM 4517 C C . SER A 1 581 ? 28.453 -2.494 18.562 1 56.84 581 SER A C 1
ATOM 4519 O O . SER A 1 581 ? 29.578 -2.012 18.453 1 56.84 581 SER A O 1
ATOM 4521 N N . VAL A 1 582 ? 28 -3.33 17.703 1 62.56 582 VAL A N 1
ATOM 4522 C CA . VAL A 1 582 ? 28.938 -3.941 16.766 1 62.56 582 VAL A CA 1
ATOM 4523 C C . VAL A 1 582 ? 29.078 -3.061 15.523 1 62.56 582 VAL A C 1
ATOM 4525 O O . VAL A 1 582 ? 28.094 -2.471 15.062 1 62.56 582 VAL A O 1
ATOM 4528 N N . ASP A 1 583 ? 30.375 -2.943 15.188 1 76.38 583 ASP A N 1
ATOM 4529 C CA . ASP A 1 583 ? 30.734 -2.16 14.016 1 76.38 583 ASP A CA 1
ATOM 4530 C C . ASP A 1 583 ? 31.094 -3.066 12.836 1 76.38 583 ASP A C 1
ATOM 4532 O O . ASP A 1 583 ? 31.219 -4.281 13 1 76.38 583 ASP A O 1
ATOM 4536 N N . TRP A 1 584 ? 31.188 -2.598 11.68 1 84.69 584 TRP A N 1
ATOM 4537 C CA . TRP A 1 584 ? 31.484 -3.312 10.445 1 84.69 584 TRP A CA 1
ATOM 4538 C C . TRP A 1 584 ? 32.875 -3.971 10.516 1 84.69 584 TRP A C 1
ATOM 4540 O O . TRP A 1 584 ? 33.156 -4.887 9.742 1 84.69 584 TRP A O 1
ATOM 4550 N N . ALA A 1 585 ? 33.688 -3.494 11.398 1 75.75 585 ALA A N 1
ATOM 4551 C CA . ALA A 1 585 ? 35.062 -3.945 11.477 1 75.75 585 ALA A CA 1
ATOM 4552 C C . ALA A 1 585 ? 35.156 -5.418 11.867 1 75.75 585 ALA A C 1
ATOM 4554 O O . ALA A 1 585 ? 36.156 -6.07 11.664 1 75.75 585 ALA A O 1
ATOM 4555 N N . VAL A 1 586 ? 34.062 -5.992 12.344 1 75.5 586 VAL A N 1
ATOM 4556 C CA . VAL A 1 586 ? 34.031 -7.379 12.797 1 75.5 586 VAL A CA 1
ATOM 4557 C C . VAL A 1 586 ? 33.812 -8.312 11.609 1 75.5 586 VAL A C 1
ATOM 4559 O O . VAL A 1 586 ? 34.031 -9.523 11.711 1 75.5 586 VAL A O 1
ATOM 4562 N N . PHE A 1 587 ? 33.469 -7.676 10.492 1 81.25 587 PHE A N 1
ATOM 4563 C CA . PHE A 1 587 ? 33.188 -8.469 9.305 1 81.25 587 PHE A CA 1
ATOM 4564 C C . PHE A 1 587 ? 34.281 -8.32 8.266 1 81.25 587 PHE A C 1
ATOM 4566 O O . PHE A 1 587 ? 35.031 -7.328 8.273 1 81.25 587 PHE A O 1
ATOM 4573 N N . PRO A 1 588 ? 34.406 -9.359 7.418 1 78.69 588 PRO A N 1
ATOM 4574 C CA . PRO A 1 588 ? 35.25 -9.125 6.254 1 78.69 588 PRO A CA 1
ATOM 4575 C C . PRO A 1 588 ? 34.875 -7.855 5.492 1 78.69 588 PRO A C 1
ATOM 4577 O O . PRO A 1 588 ? 33.688 -7.594 5.273 1 78.69 588 PRO A O 1
ATOM 4580 N N . SER A 1 589 ? 35.812 -7.062 5.125 1 78.25 589 SER A N 1
ATOM 4581 C CA . SER A 1 589 ? 35.625 -5.738 4.543 1 78.25 589 SER A CA 1
ATOM 4582 C C . SER A 1 589 ? 34.75 -5.812 3.293 1 78.25 589 SER A C 1
ATOM 4584 O O . SER A 1 589 ? 34.031 -4.859 2.965 1 78.25 589 SER A O 1
ATOM 4586 N N . ARG A 1 590 ? 34.75 -6.953 2.723 1 81.38 590 ARG A N 1
ATOM 4587 C CA . ARG A 1 590 ? 34 -7.113 1.477 1 81.38 590 ARG A CA 1
ATOM 4588 C C . ARG A 1 590 ? 32.5 -7.043 1.724 1 81.38 590 ARG A C 1
ATOM 4590 O O . ARG A 1 590 ? 31.734 -6.668 0.831 1 81.38 590 ARG A O 1
ATOM 4597 N N . ILE A 1 591 ? 32.156 -7.367 2.889 1 84.06 591 ILE A N 1
ATOM 4598 C CA . ILE A 1 591 ? 30.719 -7.359 3.201 1 84.06 591 ILE A CA 1
ATOM 4599 C C . ILE A 1 591 ? 30.188 -5.93 3.141 1 84.06 591 ILE A C 1
ATOM 4601 O O . ILE A 1 591 ? 29.172 -5.664 2.496 1 84.06 591 ILE A O 1
ATOM 4605 N N . LYS A 1 592 ? 30.828 -5.043 3.789 1 85.69 592 LYS A N 1
ATOM 4606 C CA . LYS A 1 592 ? 30.375 -3.656 3.762 1 85.69 592 LYS A CA 1
ATOM 4607 C C . LYS A 1 592 ? 30.406 -3.092 2.344 1 85.69 592 LYS A C 1
ATOM 4609 O O . LYS A 1 592 ? 29.516 -2.355 1.936 1 85.69 592 LYS A O 1
ATOM 4614 N N . CYS A 1 593 ? 31.406 -3.512 1.618 1 83.31 593 CYS A N 1
ATOM 4615 C CA . CYS A 1 593 ? 31.594 -2.969 0.277 1 83.31 593 CYS A CA 1
ATOM 4616 C C . CYS A 1 593 ? 30.547 -3.527 -0.689 1 83.31 593 CYS A C 1
ATOM 4618 O O . CYS A 1 593 ? 30.031 -2.797 -1.532 1 83.31 593 CYS A O 1
ATOM 4620 N N . MET A 1 594 ? 30.219 -4.828 -0.503 1 86.31 594 MET A N 1
ATOM 4621 C CA . MET A 1 594 ? 29.438 -5.488 -1.548 1 86.31 594 MET A CA 1
ATOM 4622 C C . MET A 1 594 ? 28.016 -5.742 -1.081 1 86.31 594 MET A C 1
ATOM 4624 O O . MET A 1 594 ? 27.125 -5.961 -1.899 1 86.31 594 MET A O 1
ATOM 4628 N N . ALA A 1 595 ? 27.781 -5.703 0.227 1 91.56 595 ALA A N 1
ATOM 4629 C CA . ALA A 1 595 ? 26.484 -6.117 0.73 1 91.56 595 ALA A CA 1
ATOM 4630 C C . ALA A 1 595 ? 26.047 -5.258 1.918 1 91.56 595 ALA A C 1
ATOM 4632 O O . ALA A 1 595 ? 25.406 -5.75 2.846 1 91.56 595 ALA A O 1
ATOM 4633 N N . GLU A 1 596 ? 26.438 -3.986 1.938 1 92.06 596 GLU A N 1
ATOM 4634 C CA . GLU A 1 596 ? 26.141 -3.109 3.068 1 92.06 596 GLU A CA 1
ATOM 4635 C C . GLU A 1 596 ? 24.656 -3.102 3.389 1 92.06 596 GLU A C 1
ATOM 4637 O O . GLU A 1 596 ? 24.266 -3.293 4.539 1 92.06 596 GLU A O 1
ATOM 4642 N N . MET A 1 597 ? 23.844 -2.934 2.344 1 93.31 597 MET A N 1
ATOM 4643 C CA . MET A 1 597 ? 22.406 -2.795 2.541 1 93.31 597 MET A CA 1
ATOM 4644 C C . MET A 1 597 ? 21.703 -4.145 2.414 1 93.31 597 MET A C 1
ATOM 4646 O O . MET A 1 597 ? 20.469 -4.203 2.324 1 93.31 597 MET A O 1
ATOM 4650 N N . LYS A 1 598 ? 22.438 -5.258 2.338 1 95.38 598 LYS A N 1
ATOM 4651 C CA . LYS A 1 598 ? 21.906 -6.609 2.209 1 95.38 598 LYS A CA 1
ATOM 4652 C C . LYS A 1 598 ? 22.453 -7.52 3.311 1 95.38 598 LYS A C 1
ATOM 4654 O O . LYS A 1 598 ? 22.578 -8.734 3.119 1 95.38 598 LYS A O 1
ATOM 4659 N N . THR A 1 599 ? 22.859 -6.953 4.387 1 94.25 599 THR A N 1
ATOM 4660 C CA . THR A 1 599 ? 23.312 -7.688 5.562 1 94.25 599 THR A CA 1
ATOM 4661 C C . THR A 1 599 ? 22.312 -7.551 6.707 1 94.25 599 THR A C 1
ATOM 4663 O O . THR A 1 599 ? 21.969 -6.434 7.102 1 94.25 599 THR A O 1
ATOM 4666 N N . TYR A 1 600 ? 21.922 -8.719 7.195 1 94.75 600 TYR A N 1
ATOM 4667 C CA . TYR A 1 600 ? 20.844 -8.719 8.172 1 94.75 600 TYR A CA 1
ATOM 4668 C C . TYR A 1 600 ? 21.203 -9.562 9.383 1 94.75 600 TYR A C 1
ATOM 4670 O O . TYR A 1 600 ? 22.016 -10.484 9.281 1 94.75 600 TYR A O 1
ATOM 4678 N N . VAL A 1 601 ? 20.578 -9.203 10.516 1 92.19 601 VAL A N 1
ATOM 4679 C CA . VAL A 1 601 ? 20.688 -9.969 11.75 1 92.19 601 VAL A CA 1
ATOM 4680 C C . VAL A 1 601 ? 19.344 -10.578 12.102 1 92.19 601 VAL A C 1
ATOM 4682 O O . VAL A 1 601 ? 18.328 -9.867 12.18 1 92.19 601 VAL A O 1
ATOM 4685 N N . SER A 1 602 ? 19.328 -11.938 12.297 1 94.06 602 SER A N 1
ATOM 4686 C CA . SER A 1 602 ? 18.062 -12.57 12.664 1 94.06 602 SER A CA 1
ATOM 4687 C C . SER A 1 602 ? 18.281 -13.938 13.297 1 94.06 602 SER A C 1
ATOM 4689 O O . SER A 1 602 ? 18.422 -14.938 12.586 1 94.06 602 SER A O 1
ATOM 4691 N N . GLN A 1 603 ? 18.172 -13.977 14.586 1 91.56 603 GLN A N 1
ATOM 4692 C CA . GLN A 1 603 ? 18.156 -15.281 15.25 1 91.56 603 GLN A CA 1
ATOM 4693 C C . GLN A 1 603 ? 16.875 -16.047 14.914 1 91.56 603 GLN A C 1
ATOM 4695 O O . GLN A 1 603 ? 16.891 -17.281 14.812 1 91.56 603 GLN A O 1
ATOM 4700 N N . ARG A 1 604 ? 15.883 -15.312 14.68 1 91.94 604 ARG A N 1
ATOM 4701 C CA . ARG A 1 604 ? 14.602 -15.906 14.312 1 91.94 604 ARG A CA 1
ATOM 4702 C C . ARG A 1 604 ? 14.727 -16.734 13.039 1 91.94 604 ARG A C 1
ATOM 4704 O O . ARG A 1 604 ? 14.086 -17.781 12.914 1 91.94 604 ARG A O 1
ATOM 4711 N N . ALA A 1 605 ? 15.445 -16.297 12.125 1 94.25 605 ALA A N 1
ATOM 4712 C CA . ALA A 1 605 ? 15.656 -17.031 10.883 1 94.25 605 ALA A CA 1
ATOM 4713 C C . ALA A 1 605 ? 16.375 -18.359 11.148 1 94.25 605 ALA A C 1
ATOM 4715 O O . ALA A 1 605 ? 15.969 -19.406 10.633 1 94.25 605 ALA A O 1
ATOM 4716 N N . TYR A 1 606 ? 17.406 -18.312 11.938 1 93.31 606 TYR A N 1
ATOM 4717 C CA . TYR A 1 606 ? 18.141 -19.531 12.266 1 93.31 606 TYR A CA 1
ATOM 4718 C C . TYR A 1 606 ? 17.25 -20.531 12.977 1 93.31 606 TYR A C 1
ATOM 4720 O O . TYR A 1 606 ? 17.219 -21.719 12.625 1 93.31 606 TYR A O 1
ATOM 4728 N N . ASP A 1 607 ? 16.516 -20 13.945 1 92.38 607 ASP A N 1
ATOM 4729 C CA . ASP A 1 607 ? 15.625 -20.859 14.711 1 92.38 607 ASP A CA 1
ATOM 4730 C C . ASP A 1 607 ? 14.492 -21.406 13.844 1 92.38 607 ASP A C 1
ATOM 4732 O O . ASP A 1 607 ? 14.195 -22.609 13.875 1 92.38 607 ASP A O 1
ATOM 4736 N N . GLY A 1 608 ? 13.953 -20.547 13.078 1 92 608 GLY A N 1
ATOM 4737 C CA . GLY A 1 608 ? 12.828 -20.938 12.242 1 92 608 GLY A CA 1
ATOM 4738 C C . GLY A 1 608 ? 13.203 -21.922 11.148 1 92 608 GLY A C 1
ATOM 4739 O O . GLY A 1 608 ? 12.445 -22.859 10.859 1 92 608 GLY A O 1
ATOM 4740 N N . TYR A 1 609 ? 14.336 -21.766 10.523 1 93.31 609 TYR A N 1
ATOM 4741 C CA . TYR A 1 609 ? 14.789 -22.625 9.438 1 93.31 609 TYR A CA 1
ATOM 4742 C C . TYR A 1 609 ? 15.609 -23.797 9.977 1 93.31 609 TYR A C 1
ATOM 4744 O O . TYR A 1 609 ? 15.992 -24.688 9.227 1 93.31 609 TYR A O 1
ATOM 4752 N N . ARG A 1 610 ? 15.883 -23.734 11.258 1 92.94 610 ARG A N 1
ATOM 4753 C CA . ARG A 1 610 ? 16.703 -24.734 11.93 1 92.94 610 ARG A CA 1
ATOM 4754 C C . ARG A 1 610 ? 18.078 -24.844 11.266 1 92.94 610 ARG A C 1
ATOM 4756 O O . ARG A 1 610 ? 18.516 -25.953 10.945 1 92.94 610 ARG A O 1
ATOM 4763 N N . ILE A 1 611 ? 18.688 -23.766 11.07 1 92.5 611 ILE A N 1
ATOM 4764 C CA . ILE A 1 611 ? 20.062 -23.688 10.586 1 92.5 611 ILE A CA 1
ATOM 4765 C C . ILE A 1 611 ? 21.016 -23.547 11.773 1 92.5 611 ILE A C 1
ATOM 4767 O O . ILE A 1 611 ? 20.797 -22.703 12.641 1 92.5 611 ILE A O 1
ATOM 4771 N N . SER A 1 612 ? 22.016 -24.359 11.773 1 89.25 612 SER A N 1
ATOM 4772 C CA . SER A 1 612 ? 22.984 -24.297 12.867 1 89.25 612 SER A CA 1
ATOM 4773 C C . SER A 1 612 ? 23.828 -23.016 12.789 1 89.25 612 SER A C 1
ATOM 4775 O O . SER A 1 612 ? 24.438 -22.734 11.766 1 89.25 612 SER A O 1
ATOM 4777 N N . CYS A 1 613 ? 23.938 -22.359 13.883 1 87.12 613 CYS A N 1
ATOM 4778 C CA . CYS A 1 613 ? 24.766 -21.141 13.945 1 87.12 613 CYS A CA 1
ATOM 4779 C C . CYS A 1 613 ? 26.25 -21.5 13.898 1 87.12 613 CYS A C 1
ATOM 4781 O O . CYS A 1 613 ? 27.078 -20.625 13.641 1 87.12 613 CYS A O 1
ATOM 4783 N N . HIS A 1 614 ? 26.609 -22.734 14.125 1 84 614 HIS A N 1
ATOM 4784 C CA . HIS A 1 614 ? 28 -23.172 14.125 1 84 614 HIS A CA 1
ATOM 4785 C C . HIS A 1 614 ? 28.484 -23.469 12.703 1 84 614 HIS A C 1
ATOM 4787 O O . HIS A 1 614 ? 29.641 -23.25 12.375 1 84 614 HIS A O 1
ATOM 4793 N N . GLU A 1 615 ? 27.562 -23.953 11.938 1 87.12 615 GLU A N 1
ATOM 4794 C CA . GLU A 1 615 ? 27.984 -24.422 10.617 1 87.12 615 GLU A CA 1
ATOM 4795 C C . GLU A 1 615 ? 27.594 -23.406 9.539 1 87.12 615 GLU A C 1
ATOM 4797 O O . GLU A 1 615 ? 28.297 -23.297 8.523 1 87.12 615 GLU A O 1
ATOM 4802 N N . GLY A 1 616 ? 26.469 -22.719 9.75 1 90 616 GLY A N 1
ATOM 4803 C CA . GLY A 1 616 ? 25.938 -21.844 8.703 1 90 616 GLY A CA 1
ATOM 4804 C C . GLY A 1 616 ? 25.391 -22.609 7.512 1 90 616 GLY A C 1
ATOM 4805 O O . GLY A 1 616 ? 25.172 -23.812 7.582 1 90 616 GLY A O 1
ATOM 4806 N N . ALA A 1 617 ? 25.078 -21.891 6.453 1 92.31 617 ALA A N 1
ATOM 4807 C CA . ALA A 1 617 ? 24.531 -22.5 5.242 1 92.31 617 ALA A CA 1
ATOM 4808 C C . ALA A 1 617 ? 24.438 -21.484 4.105 1 92.31 617 ALA A C 1
ATOM 4810 O O . ALA A 1 617 ? 24.484 -20.281 4.344 1 92.31 617 ALA A O 1
ATOM 4811 N N . VAL A 1 618 ? 24.469 -22 2.945 1 93.44 618 VAL A N 1
ATOM 4812 C CA . VAL A 1 618 ? 24.156 -21.219 1.755 1 93.44 618 VAL A CA 1
ATOM 4813 C C . VAL A 1 618 ? 22.891 -21.734 1.1 1 93.44 618 VAL A C 1
ATOM 4815 O O . VAL A 1 618 ? 22.766 -22.938 0.818 1 93.44 618 VAL A O 1
ATOM 4818 N N . VAL A 1 619 ? 21.906 -20.875 0.947 1 95.12 619 VAL A N 1
ATOM 4819 C CA . VAL A 1 619 ? 20.641 -21.234 0.335 1 95.12 619 VAL A CA 1
ATOM 4820 C C . VAL A 1 619 ? 20.453 -20.453 -0.964 1 95.12 619 VAL A C 1
ATOM 4822 O O . VAL A 1 619 ? 20.5 -19.234 -0.969 1 95.12 619 VAL A O 1
ATOM 4825 N N . LEU A 1 620 ? 20.25 -21.156 -2.057 1 96.69 620 LEU A N 1
ATOM 4826 C CA . LEU A 1 620 ? 20.016 -20.516 -3.346 1 96.69 620 LEU A CA 1
ATOM 4827 C C . LEU A 1 620 ? 18.531 -20.5 -3.672 1 96.69 620 LEU A C 1
ATOM 4829 O O . LEU A 1 620 ? 17.875 -21.531 -3.678 1 96.69 620 LEU A O 1
ATOM 4833 N N . LEU A 1 621 ? 18.047 -19.297 -3.93 1 97.56 621 LEU A N 1
ATOM 4834 C CA . LEU A 1 621 ? 16.641 -19.109 -4.285 1 97.56 621 LEU A CA 1
ATOM 4835 C C . LEU A 1 621 ? 16.5 -18.734 -5.758 1 97.56 621 LEU A C 1
ATOM 4837 O O . LEU A 1 621 ? 17.266 -17.906 -6.266 1 97.56 621 LEU A O 1
ATOM 4841 N N . ARG A 1 622 ? 15.492 -19.344 -6.34 1 97.56 622 ARG A N 1
ATOM 4842 C CA . ARG A 1 622 ? 15.094 -18.953 -7.684 1 97.56 622 ARG A CA 1
ATOM 4843 C C . ARG A 1 622 ? 14.461 -17.562 -7.672 1 97.56 622 ARG A C 1
ATOM 4845 O O . ARG A 1 622 ? 14.07 -17.047 -6.613 1 97.56 622 ARG A O 1
ATOM 4852 N N . PRO A 1 623 ? 14.352 -16.953 -8.852 1 96.25 623 PRO A N 1
ATOM 4853 C CA . PRO A 1 623 ? 13.711 -15.641 -8.93 1 96.25 623 PRO A CA 1
ATOM 4854 C C . PRO A 1 623 ? 12.273 -15.656 -8.422 1 96.25 623 PRO A C 1
ATOM 4856 O O . PRO A 1 623 ? 11.742 -14.617 -8.023 1 96.25 623 PRO A O 1
ATOM 4859 N N . ASP A 1 624 ? 11.578 -16.797 -8.398 1 96.06 624 ASP A N 1
ATOM 4860 C CA . ASP A 1 624 ? 10.188 -16.859 -7.949 1 96.06 624 ASP A CA 1
ATOM 4861 C C . ASP A 1 624 ? 10.109 -17.234 -6.469 1 96.06 624 ASP A C 1
ATOM 4863 O O . ASP A 1 624 ? 9.031 -17.531 -5.961 1 96.06 624 ASP A O 1
ATOM 4867 N N . GLY A 1 625 ? 11.211 -17.281 -5.773 1 95.06 625 GLY A N 1
ATOM 4868 C CA . GLY A 1 625 ? 11.227 -17.438 -4.328 1 95.06 625 GLY A CA 1
ATOM 4869 C C . GLY A 1 625 ? 11.305 -18.891 -3.887 1 95.06 625 GLY A C 1
ATOM 4870 O O . GLY A 1 625 ? 11.289 -19.188 -2.689 1 95.06 625 GLY A O 1
ATOM 4871 N N . VAL A 1 626 ? 11.438 -19.859 -4.82 1 96.56 626 VAL A N 1
ATOM 4872 C CA . VAL A 1 626 ? 11.531 -21.281 -4.516 1 96.56 626 VAL A CA 1
ATOM 4873 C C . VAL A 1 626 ? 12.984 -21.656 -4.234 1 96.56 626 VAL A C 1
ATOM 4875 O O . VAL A 1 626 ? 13.898 -21.203 -4.934 1 96.56 626 VAL A O 1
ATOM 4878 N N . ILE A 1 627 ? 13.227 -22.531 -3.252 1 96 627 ILE A N 1
ATOM 4879 C CA . ILE A 1 627 ? 14.57 -22.969 -2.9 1 96 627 ILE A CA 1
ATOM 4880 C C . ILE A 1 627 ? 15.078 -23.953 -3.951 1 96 627 ILE A C 1
ATOM 4882 O O . ILE A 1 627 ? 14.43 -24.984 -4.215 1 96 627 ILE A O 1
ATOM 4886 N N . SER A 1 628 ? 16.188 -23.641 -4.5 1 96.94 628 SER A N 1
ATOM 4887 C CA . SER A 1 628 ? 16.75 -24.531 -5.508 1 96.94 628 SER A CA 1
ATOM 4888 C C . SER A 1 628 ? 17.703 -25.547 -4.879 1 96.94 628 SER A C 1
ATOM 4890 O O . SER A 1 628 ? 17.672 -26.734 -5.211 1 96.94 628 SER A O 1
ATOM 4892 N N . ILE A 1 629 ? 18.562 -25.062 -4.027 1 94.81 629 ILE A N 1
ATOM 4893 C CA . ILE A 1 629 ? 19.578 -25.922 -3.418 1 94.81 629 ILE A CA 1
ATOM 4894 C C . ILE A 1 629 ? 20.047 -25.328 -2.098 1 94.81 629 ILE A C 1
ATOM 4896 O O . ILE A 1 629 ? 20.047 -24.094 -1.939 1 94.81 629 ILE A O 1
ATOM 4900 N N . ILE A 1 630 ? 20.359 -26.156 -1.132 1 94 630 ILE A N 1
ATOM 4901 C CA . ILE A 1 630 ? 20.969 -25.812 0.147 1 94 630 ILE A CA 1
ATOM 4902 C C . ILE A 1 630 ? 22.359 -26.422 0.247 1 94 630 ILE A C 1
ATOM 4904 O O . ILE A 1 630 ? 22.547 -27.609 -0.023 1 94 630 ILE A O 1
ATOM 4908 N N . ASP A 1 631 ? 23.312 -25.594 0.547 1 91.81 631 ASP A N 1
ATOM 4909 C CA . ASP A 1 631 ? 24.719 -26 0.578 1 91.81 631 ASP A CA 1
ATOM 4910 C C . ASP A 1 631 ? 25.406 -25.5 1.846 1 91.81 631 ASP A C 1
ATOM 4912 O O . ASP A 1 631 ? 24.828 -24.719 2.602 1 91.81 631 ASP A O 1
ATOM 4916 N N . ASP A 1 632 ? 26.562 -26.078 2.152 1 89.94 632 ASP A N 1
ATOM 4917 C CA . ASP A 1 632 ? 27.375 -25.547 3.24 1 89.94 632 ASP A CA 1
ATOM 4918 C C . ASP A 1 632 ? 28.094 -24.266 2.812 1 89.94 632 ASP A C 1
ATOM 4920 O O . ASP A 1 632 ? 27.906 -23.781 1.696 1 89.94 632 ASP A O 1
ATOM 4924 N N . LEU A 1 633 ? 28.906 -23.703 3.627 1 89.69 633 LEU A N 1
ATOM 4925 C CA . LEU A 1 633 ? 29.484 -22.375 3.416 1 89.69 633 LEU A CA 1
ATOM 4926 C C . LEU A 1 633 ? 30.578 -22.422 2.359 1 89.69 633 LEU A C 1
ATOM 4928 O O . LEU A 1 633 ? 31.016 -21.375 1.864 1 89.69 633 LEU A O 1
ATOM 4932 N N . HIS A 1 634 ? 31.031 -23.578 1.938 1 87 634 HIS A N 1
ATOM 4933 C CA . HIS A 1 634 ? 31.984 -23.672 0.839 1 87 634 HIS A CA 1
ATOM 4934 C C . HIS A 1 634 ? 31.312 -23.359 -0.499 1 87 634 HIS A C 1
ATOM 4936 O O . HIS A 1 634 ? 31.984 -22.938 -1.445 1 87 634 HIS A O 1
ATOM 4942 N N . ALA A 1 635 ? 30.016 -23.609 -0.576 1 89.56 635 ALA A N 1
ATOM 4943 C CA . ALA A 1 635 ? 29.156 -23.234 -1.7 1 89.56 635 ALA A CA 1
ATOM 4944 C C . ALA A 1 635 ? 29.609 -23.922 -2.984 1 89.56 635 ALA A C 1
ATOM 4946 O O . ALA A 1 635 ? 29.531 -23.344 -4.066 1 89.56 635 ALA A O 1
ATOM 4947 N N . THR A 1 636 ? 30.172 -25.094 -2.893 1 89.12 636 THR A N 1
ATOM 4948 C CA . THR A 1 636 ? 30.688 -25.812 -4.062 1 89.12 636 THR A CA 1
ATOM 4949 C C . THR A 1 636 ? 29.531 -26.297 -4.934 1 89.12 636 THR A C 1
ATOM 4951 O O . THR A 1 636 ? 29.562 -26.141 -6.16 1 89.12 636 THR A O 1
ATOM 4954 N N . GLU A 1 637 ? 28.578 -26.875 -4.297 1 91.19 637 GLU A N 1
ATOM 4955 C CA . GLU A 1 637 ? 27.453 -27.406 -5.043 1 91.19 637 GLU A CA 1
ATOM 4956 C C . GLU A 1 637 ? 26.625 -26.281 -5.664 1 91.19 637 GLU A C 1
ATOM 4958 O O . GLU A 1 637 ? 26.125 -26.422 -6.785 1 91.19 637 GLU A O 1
ATOM 4963 N N . VAL A 1 638 ? 26.469 -25.234 -4.934 1 92.94 638 VAL A N 1
ATOM 4964 C CA . VAL A 1 638 ? 25.719 -24.078 -5.445 1 92.94 638 VAL A CA 1
ATOM 4965 C C . VAL A 1 638 ? 26.422 -23.531 -6.688 1 92.94 638 VAL A C 1
ATOM 4967 O O . VAL A 1 638 ? 25.766 -23.188 -7.672 1 92.94 638 VAL A O 1
ATOM 4970 N N . THR A 1 639 ? 27.719 -23.453 -6.625 1 92 639 THR A N 1
ATOM 4971 C CA . THR A 1 639 ? 28.484 -22.938 -7.754 1 92 639 THR A CA 1
ATOM 4972 C C . THR A 1 639 ? 28.312 -23.828 -8.977 1 92 639 THR A C 1
ATOM 4974 O O . THR A 1 639 ? 28.062 -23.328 -10.078 1 92 639 THR A O 1
ATOM 4977 N N . SER A 1 640 ? 28.484 -25.094 -8.766 1 92.31 640 SER A N 1
ATOM 4978 C CA . SER A 1 640 ? 28.312 -26.047 -9.859 1 92.31 640 SER A CA 1
ATOM 4979 C C . SER A 1 640 ? 26.906 -26 -10.445 1 92.31 640 SER A C 1
ATOM 4981 O O . SER A 1 640 ? 26.734 -26.031 -11.664 1 92.31 640 SER A O 1
ATOM 4983 N N . PHE A 1 641 ? 26 -25.891 -9.641 1 94.75 641 PHE A N 1
ATOM 4984 C CA . PHE A 1 641 ? 24.594 -25.812 -10.047 1 94.75 641 PHE A CA 1
ATOM 4985 C C . PHE A 1 641 ? 24.344 -24.562 -10.875 1 94.75 641 PHE A C 1
ATOM 4987 O O . PHE A 1 641 ? 23.766 -24.625 -11.961 1 94.75 641 PHE A O 1
ATOM 4994 N N . LEU A 1 642 ? 24.781 -23.438 -10.352 1 95.12 642 LEU A N 1
ATOM 4995 C CA . LEU A 1 642 ? 24.547 -22.156 -11.023 1 95.12 642 LEU A CA 1
ATOM 4996 C C . LEU A 1 642 ? 25.172 -22.156 -12.414 1 95.12 642 LEU A C 1
ATOM 4998 O O . LEU A 1 642 ? 24.625 -21.578 -13.344 1 95.12 642 LEU A O 1
ATOM 5002 N N . LYS A 1 643 ? 26.297 -22.797 -12.586 1 94.25 643 LYS A N 1
ATOM 5003 C CA . LYS A 1 643 ? 26.969 -22.859 -13.883 1 94.25 643 LYS A CA 1
ATOM 5004 C C . LYS A 1 643 ? 26.094 -23.578 -14.914 1 94.25 643 LYS A C 1
ATOM 5006 O O . LYS A 1 643 ? 26.234 -23.328 -16.125 1 94.25 643 LYS A O 1
ATOM 5011 N N . THR A 1 644 ? 25.234 -24.406 -14.438 1 95.25 644 THR A N 1
ATOM 5012 C CA . THR A 1 644 ? 24.375 -25.156 -15.359 1 95.25 644 THR A CA 1
ATOM 5013 C C . THR A 1 644 ? 23.156 -24.328 -15.75 1 95.25 644 THR A C 1
ATOM 5015 O O . THR A 1 644 ? 22.547 -24.578 -16.781 1 95.25 644 THR A O 1
ATOM 5018 N N . VAL A 1 645 ? 22.812 -23.359 -14.945 1 96.12 645 VAL A N 1
ATOM 5019 C CA . VAL A 1 645 ? 21.516 -22.719 -15.164 1 96.12 645 VAL A CA 1
ATOM 5020 C C . VAL A 1 645 ? 21.719 -21.281 -15.609 1 96.12 645 VAL A C 1
ATOM 5022 O O . VAL A 1 645 ? 20.859 -20.703 -16.281 1 96.12 645 VAL A O 1
ATOM 5025 N N . VAL A 1 646 ? 22.828 -20.656 -15.266 1 95.81 646 VAL A N 1
ATOM 5026 C CA . VAL A 1 646 ? 23.094 -19.25 -15.602 1 95.81 646 VAL A CA 1
ATOM 5027 C C . VAL A 1 646 ? 24.344 -19.156 -16.453 1 95.81 646 VAL A C 1
ATOM 5029 O O . VAL A 1 646 ? 25.375 -19.766 -16.141 1 95.81 646 VAL A O 1
ATOM 5032 N N . ARG A 1 647 ? 24.234 -18.359 -17.438 1 93.5 647 ARG A N 1
ATOM 5033 C CA . ARG A 1 647 ? 25.375 -18.172 -18.328 1 93.5 647 ARG A CA 1
ATOM 5034 C C . ARG A 1 647 ? 26.516 -17.469 -17.594 1 93.5 647 ARG A C 1
ATOM 5036 O O . ARG A 1 647 ? 26.297 -16.531 -16.828 1 93.5 647 ARG A O 1
ATOM 5043 N N . THR A 1 648 ? 27.703 -17.953 -17.812 1 91 648 THR A N 1
ATOM 5044 C CA . THR A 1 648 ? 28.906 -17.344 -17.25 1 91 648 THR A CA 1
ATOM 5045 C C . THR A 1 648 ? 29.484 -16.312 -18.188 1 91 648 THR A C 1
ATOM 5047 O O . THR A 1 648 ? 29.109 -16.25 -19.359 1 91 648 THR A O 1
ATOM 5050 N N . LEU A 1 649 ? 30.25 -15.43 -17.672 1 82.44 649 LEU A N 1
ATOM 5051 C CA . LEU A 1 649 ? 30.922 -14.398 -18.469 1 82.44 649 LEU A CA 1
ATOM 5052 C C . LEU A 1 649 ? 31.875 -15.031 -19.469 1 82.44 649 LEU A C 1
ATOM 5054 O O . LEU A 1 649 ? 32.531 -16.031 -19.172 1 82.44 649 LEU A O 1
ATOM 5058 N N . MET B 1 1 ? -32.531 -11.633 -30.406 1 18.23 1 MET B N 1
ATOM 5059 C CA . MET B 1 1 ? -32.656 -10.938 -29.125 1 18.23 1 MET B CA 1
ATOM 5060 C C . MET B 1 1 ? -31.5 -9.961 -28.938 1 18.23 1 MET B C 1
ATOM 5062 O O . MET B 1 1 ? -30.344 -10.297 -29.203 1 18.23 1 MET B O 1
ATOM 5066 N N . ALA B 1 2 ? -31.797 -8.57 -28.969 1 22.28 2 ALA B N 1
ATOM 5067 C CA . ALA B 1 2 ? -30.906 -7.418 -29.078 1 22.28 2 ALA B CA 1
ATOM 5068 C C . ALA B 1 2 ? -29.781 -7.504 -28.047 1 22.28 2 ALA B C 1
ATOM 5070 O O . ALA B 1 2 ? -30.031 -7.777 -26.875 1 22.28 2 ALA B O 1
ATOM 5071 N N . ALA B 1 3 ? -28.703 -7.875 -28.328 1 25.92 3 ALA B N 1
ATOM 5072 C CA . ALA B 1 3 ? -27.344 -7.895 -27.797 1 25.92 3 ALA B CA 1
ATOM 5073 C C . ALA B 1 3 ? -27.031 -6.621 -27 1 25.92 3 ALA B C 1
ATOM 5075 O O . ALA B 1 3 ? -26.891 -5.543 -27.594 1 25.92 3 ALA B O 1
ATOM 5076 N N . ASP B 1 4 ? -27.719 -6.367 -25.938 1 27.67 4 ASP B N 1
ATOM 5077 C CA . ASP B 1 4 ? -27.875 -5.102 -25.219 1 27.67 4 ASP B CA 1
ATOM 5078 C C . ASP B 1 4 ? -26.547 -4.379 -25.078 1 27.67 4 ASP B C 1
ATOM 5080 O O . ASP B 1 4 ? -25.5 -5.02 -24.906 1 27.67 4 ASP B O 1
ATOM 5084 N N . ASP B 1 5 ? -26.281 -3.326 -25.672 1 28.8 5 ASP B N 1
ATOM 5085 C CA . ASP B 1 5 ? -25.297 -2.26 -25.797 1 28.8 5 ASP B CA 1
ATOM 5086 C C . ASP B 1 5 ? -24.594 -1.989 -24.453 1 28.8 5 ASP B C 1
ATOM 5088 O O . ASP B 1 5 ? -25.156 -1.317 -23.594 1 28.8 5 ASP B O 1
ATOM 5092 N N . ILE B 1 6 ? -24.062 -2.918 -23.906 1 32.53 6 ILE B N 1
ATOM 5093 C CA . ILE B 1 6 ? -23.297 -2.869 -22.672 1 32.53 6 ILE B CA 1
ATOM 5094 C C . ILE B 1 6 ? -22.391 -1.643 -22.656 1 32.53 6 ILE B C 1
ATOM 5096 O O . ILE B 1 6 ? -21.516 -1.505 -23.531 1 32.53 6 ILE B O 1
ATOM 5100 N N . ASP B 1 7 ? -22.828 -0.531 -22.25 1 32.75 7 ASP B N 1
ATOM 5101 C CA . ASP B 1 7 ? -22.188 0.768 -22.062 1 32.75 7 ASP B CA 1
ATOM 5102 C C . ASP B 1 7 ? -20.797 0.616 -21.438 1 32.75 7 ASP B C 1
ATOM 5104 O O . ASP B 1 7 ? -20.672 0.446 -20.234 1 32.75 7 ASP B O 1
ATOM 5108 N N . VAL B 1 8 ? -19.891 0.18 -22.156 1 37.62 8 VAL B N 1
ATOM 5109 C CA . VAL B 1 8 ? -18.453 0.016 -21.922 1 37.62 8 VAL B CA 1
ATOM 5110 C C . VAL B 1 8 ? -17.953 1.174 -21.062 1 37.62 8 VAL B C 1
ATOM 5112 O O . VAL B 1 8 ? -17.188 0.964 -20.109 1 37.62 8 VAL B O 1
ATOM 5115 N N . TYR B 1 9 ? -18.266 2.336 -21.562 1 36.62 9 TYR B N 1
ATOM 5116 C CA . TYR B 1 9 ? -17.875 3.541 -20.844 1 36.62 9 TYR B CA 1
ATOM 5117 C C . TYR B 1 9 ? -18.453 3.555 -19.438 1 36.62 9 TYR B C 1
ATOM 5119 O O . TYR B 1 9 ? -17.781 3.969 -18.484 1 36.62 9 TYR B O 1
ATOM 5127 N N . GLY B 1 10 ? -19.625 2.977 -19.453 1 42.78 10 GLY B N 1
ATOM 5128 C CA . GLY B 1 10 ? -20.312 2.912 -18.172 1 42.78 10 GLY B CA 1
ATOM 5129 C C . GLY B 1 10 ? -19.688 1.918 -17.203 1 42.78 10 GLY B C 1
ATOM 5130 O O . GLY B 1 10 ? -19.625 2.178 -16 1 42.78 10 GLY B O 1
ATOM 5131 N N . GLN B 1 11 ? -19.188 0.835 -17.922 1 46.22 11 GLN B N 1
ATOM 5132 C CA . GLN B 1 11 ? -18.609 -0.196 -17.062 1 46.22 11 GLN B CA 1
ATOM 5133 C C . GLN B 1 11 ? -17.266 0.252 -16.5 1 46.22 11 GLN B C 1
ATOM 5135 O O . GLN B 1 11 ? -16.984 0.03 -15.312 1 46.22 11 GLN B O 1
ATOM 5140 N N . GLN B 1 12 ? -16.484 0.876 -17.375 1 49.31 12 GLN B N 1
ATOM 5141 C CA . GLN B 1 12 ? -15.211 1.408 -16.891 1 49.31 12 GLN B CA 1
ATOM 5142 C C . GLN B 1 12 ? -15.43 2.461 -15.812 1 49.31 12 GLN B C 1
ATOM 5144 O O . GLN B 1 12 ? -14.703 2.492 -14.812 1 49.31 12 GLN B O 1
ATOM 5149 N N . GLU B 1 13 ? -16.406 3.252 -16.141 1 53.59 13 GLU B N 1
ATOM 5150 C CA . GLU B 1 13 ? -16.75 4.262 -15.148 1 53.59 13 GLU B CA 1
ATOM 5151 C C . GLU B 1 13 ? -17.25 3.615 -13.859 1 53.59 13 GLU B C 1
ATOM 5153 O O . GLU B 1 13 ? -16.938 4.082 -12.766 1 53.59 13 GLU B O 1
ATOM 5158 N N . ALA B 1 14 ? -17.875 2.453 -14.18 1 54.09 14 ALA B N 1
ATOM 5159 C CA . ALA B 1 14 ? -18.406 1.767 -13.008 1 54.09 14 ALA B CA 1
ATOM 5160 C C . ALA B 1 14 ? -17.281 1.148 -12.18 1 54.09 14 ALA B C 1
ATOM 5162 O O . ALA B 1 14 ? -17.281 1.242 -10.945 1 54.09 14 ALA B O 1
ATOM 5163 N N . LEU B 1 15 ? -16.359 0.605 -12.93 1 58.19 15 LEU B N 1
ATOM 5164 C CA . LEU B 1 15 ? -15.234 0.01 -12.219 1 58.19 15 LEU B CA 1
ATOM 5165 C C . LEU B 1 15 ? -14.406 1.08 -11.516 1 58.19 15 LEU B C 1
ATOM 5167 O O . LEU B 1 15 ? -13.961 0.882 -10.383 1 58.19 15 LEU B O 1
ATOM 5171 N N . ARG B 1 16 ? -14.281 2.137 -12.195 1 57.47 16 ARG B N 1
ATOM 5172 C CA . ARG B 1 16 ? -13.57 3.262 -11.602 1 57.47 16 ARG B CA 1
ATOM 5173 C C . ARG B 1 16 ? -14.305 3.783 -10.367 1 57.47 16 ARG B C 1
ATOM 5175 O O . ARG B 1 16 ? -13.68 4.055 -9.344 1 57.47 16 ARG B O 1
ATOM 5182 N N . ARG B 1 17 ? -15.539 3.83 -10.539 1 55.12 17 ARG B N 1
ATOM 5183 C CA . ARG B 1 17 ? -16.344 4.324 -9.43 1 55.12 17 ARG B CA 1
ATOM 5184 C C . ARG B 1 17 ? -16.281 3.375 -8.234 1 55.12 17 ARG B C 1
ATOM 5186 O O . ARG B 1 17 ? -16.234 3.816 -7.086 1 55.12 17 ARG B O 1
ATOM 5193 N N . LEU B 1 18 ? -16.234 2.207 -8.695 1 54.62 18 LEU B N 1
ATOM 5194 C CA . LEU B 1 18 ? -16.156 1.209 -7.637 1 54.62 18 LEU B CA 1
ATOM 5195 C C . LEU B 1 18 ? -14.859 1.342 -6.855 1 54.62 18 LEU B C 1
ATOM 5197 O O . LEU B 1 18 ? -14.859 1.241 -5.625 1 54.62 18 LEU B O 1
ATOM 5201 N N . TYR B 1 19 ? -13.93 1.684 -7.621 1 54.06 19 TYR B N 1
ATOM 5202 C CA . TYR B 1 19 ? -12.633 1.884 -6.984 1 54.06 19 TYR B CA 1
ATOM 5203 C C . TYR B 1 19 ? -12.633 3.137 -6.117 1 54.06 19 TYR B C 1
ATOM 5205 O O . TYR B 1 19 ? -12.18 3.105 -4.973 1 54.06 19 TYR B O 1
ATOM 5213 N N . GLU B 1 20 ? -13.18 4.129 -6.77 1 54.31 20 GLU B N 1
ATOM 5214 C CA . GLU B 1 20 ? -13.195 5.41 -6.074 1 54.31 20 GLU B CA 1
ATOM 5215 C C . GLU B 1 20 ? -14.016 5.336 -4.785 1 54.31 20 GLU B C 1
ATOM 5217 O O . GLU B 1 20 ? -13.633 5.918 -3.768 1 54.31 20 GLU B O 1
ATOM 5222 N N . ARG B 1 21 ? -15.008 4.59 -4.965 1 48.69 21 ARG B N 1
ATOM 5223 C CA . ARG B 1 21 ? -15.906 4.504 -3.818 1 48.69 21 ARG B CA 1
ATOM 5224 C C . ARG B 1 21 ? -15.32 3.615 -2.727 1 48.69 21 ARG B C 1
ATOM 5226 O O . ARG B 1 21 ? -15.625 3.795 -1.544 1 48.69 21 ARG B O 1
ATOM 5233 N N . ALA B 1 22 ? -14.57 2.691 -3.285 1 50.06 22 ALA B N 1
ATOM 5234 C CA . ALA B 1 22 ? -13.977 1.801 -2.293 1 50.06 22 ALA B CA 1
ATOM 5235 C C . ALA B 1 22 ? -13.062 2.57 -1.339 1 50.06 22 ALA B C 1
ATOM 5237 O O . ALA B 1 22 ? -12.984 2.246 -0.153 1 50.06 22 ALA B O 1
ATOM 5238 N N . LEU B 1 23 ? -12.57 3.697 -1.868 1 56.12 23 LEU B N 1
ATOM 5239 C CA . LEU B 1 23 ? -11.609 4.391 -1.012 1 56.12 23 LEU B CA 1
ATOM 5240 C C . LEU B 1 23 ? -12.289 5.512 -0.232 1 56.12 23 LEU B C 1
ATOM 5242 O O . LEU B 1 23 ? -12.008 5.707 0.953 1 56.12 23 LEU B O 1
ATOM 5246 N N . THR B 1 24 ? -13.148 6.301 -0.946 1 62.34 24 THR B N 1
ATOM 5247 C CA . THR B 1 24 ? -13.773 7.371 -0.175 1 62.34 24 THR B CA 1
ATOM 5248 C C . THR B 1 24 ? -15.141 7.719 -0.743 1 62.34 24 THR B C 1
ATOM 5250 O O . THR B 1 24 ? -15.273 8.016 -1.933 1 62.34 24 THR B O 1
ATOM 5253 N N . THR B 1 25 ? -16.156 7.449 0.021 1 74.12 25 THR B N 1
ATOM 5254 C CA . THR B 1 25 ? -17.484 7.961 -0.312 1 74.12 25 THR B CA 1
ATOM 5255 C C . THR B 1 25 ? -17.562 9.469 -0.081 1 74.12 25 THR B C 1
ATOM 5257 O O . THR B 1 25 ? -17.328 9.938 1.034 1 74.12 25 THR B O 1
ATOM 5260 N N . PRO B 1 26 ? -17.781 10.234 -1.195 1 81.75 26 PRO B N 1
ATOM 5261 C CA . PRO B 1 26 ? -17.828 11.688 -1.028 1 81.75 26 PRO B CA 1
ATOM 5262 C C . PRO B 1 26 ? -18.969 12.133 -0.12 1 81.75 26 PRO B C 1
ATOM 5264 O O . PRO B 1 26 ? -19.969 11.422 0.019 1 81.75 26 PRO B O 1
ATOM 5267 N N . LEU B 1 27 ? -18.719 13.266 0.506 1 88.88 27 LEU B N 1
ATOM 5268 C CA . LEU B 1 27 ? -19.812 13.898 1.24 1 88.88 27 LEU B CA 1
ATOM 5269 C C . LEU B 1 27 ? -20.953 14.273 0.303 1 88.88 27 LEU B C 1
ATOM 5271 O O . LEU B 1 27 ? -20.719 14.602 -0.863 1 88.88 27 LEU B O 1
ATOM 5275 N N . PRO B 1 28 ? -22.156 14.141 0.83 1 86.62 28 PRO B N 1
ATOM 5276 C CA . PRO B 1 28 ? -23.25 14.664 0.025 1 86.62 28 PRO B CA 1
ATOM 5277 C C . PRO B 1 28 ? -23.203 16.188 -0.135 1 86.62 28 PRO B C 1
ATOM 5279 O O . PRO B 1 28 ? -22.656 16.875 0.726 1 86.62 28 PRO B O 1
ATOM 5282 N N . ASN B 1 29 ? -23.688 16.672 -1.247 1 89.94 29 ASN B N 1
ATOM 5283 C CA . ASN B 1 29 ? -23.75 18.094 -1.518 1 89.94 29 ASN B CA 1
ATOM 5284 C C . ASN B 1 29 ? -25.109 18.688 -1.125 1 89.94 29 ASN B C 1
ATOM 5286 O O . ASN B 1 29 ? -26.125 18.375 -1.74 1 89.94 29 ASN B O 1
ATOM 5290 N N . TYR B 1 30 ? -25.141 19.531 -0.102 1 90.44 30 TYR B N 1
ATOM 5291 C CA . TYR B 1 30 ? -26.375 20.125 0.396 1 90.44 30 TYR B CA 1
ATOM 5292 C C . TYR B 1 30 ? -26.438 21.609 0.074 1 90.44 30 TYR B C 1
ATOM 5294 O O . TYR B 1 30 ? -27.328 22.312 0.542 1 90.44 30 TYR B O 1
ATOM 5302 N N . ALA B 1 31 ? -25.391 22.031 -0.675 1 86.75 31 ALA B N 1
ATOM 5303 C CA . ALA B 1 31 ? -25.375 23.438 -1.055 1 86.75 31 ALA B CA 1
ATOM 5304 C C . ALA B 1 31 ? -26.484 23.75 -2.053 1 86.75 31 ALA B C 1
ATOM 5306 O O . ALA B 1 31 ? -26.891 22.891 -2.826 1 86.75 31 ALA B O 1
ATOM 5307 N N . ALA B 1 32 ? -27.078 24.875 -1.915 1 70.94 32 ALA B N 1
ATOM 5308 C CA . ALA B 1 32 ? -28.078 25.312 -2.879 1 70.94 32 ALA B CA 1
ATOM 5309 C C . ALA B 1 32 ? -27.5 25.359 -4.289 1 70.94 32 ALA B C 1
ATOM 5311 O O . ALA B 1 32 ? -26.344 25.734 -4.48 1 70.94 32 ALA B O 1
ATOM 5312 N N . PRO B 1 33 ? -28.234 24.562 -5.203 1 60.16 33 PRO B N 1
ATOM 5313 C CA . PRO B 1 33 ? -27.734 24.562 -6.578 1 60.16 33 PRO B CA 1
ATOM 5314 C C . PRO B 1 33 ? -27.328 25.953 -7.062 1 60.16 33 PRO B C 1
ATOM 5316 O O . PRO B 1 33 ? -27.984 26.953 -6.711 1 60.16 33 PRO B O 1
ATOM 5319 N N . THR B 1 34 ? -26.109 26.125 -7.203 1 49.91 34 THR B N 1
ATOM 5320 C CA . THR B 1 34 ? -25.703 27.375 -7.832 1 49.91 34 THR B CA 1
ATOM 5321 C C . THR B 1 34 ? -26.297 27.484 -9.234 1 49.91 34 THR B C 1
ATOM 5323 O O . THR B 1 34 ? -26.219 26.547 -10.016 1 49.91 34 THR B O 1
ATOM 5326 N N . SER B 1 35 ? -27.391 28.172 -9.383 1 39 35 SER B N 1
ATOM 5327 C CA . SER B 1 35 ? -27.844 28.453 -10.742 1 39 35 SER B CA 1
ATOM 5328 C C . SER B 1 35 ? -26.656 28.75 -11.664 1 39 35 SER B C 1
ATOM 5330 O O . SER B 1 35 ? -25.906 29.703 -11.43 1 39 35 SER B O 1
ATOM 5332 N N . PHE B 1 36 ? -26.109 27.75 -12.133 1 39.78 36 PHE B N 1
ATOM 5333 C CA . PHE B 1 36 ? -25.172 28.016 -13.219 1 39.78 36 PHE B CA 1
ATOM 5334 C C . PHE B 1 36 ? -25.766 29 -14.211 1 39.78 36 PHE B C 1
ATOM 5336 O O . PHE B 1 36 ? -26.703 28.672 -14.945 1 39.78 36 PHE B O 1
ATOM 5343 N N . GLU B 1 37 ? -26.188 30.109 -13.867 1 35.78 37 GLU B N 1
ATOM 5344 C CA . GLU B 1 37 ? -26.5 31 -14.977 1 35.78 37 GLU B CA 1
ATOM 5345 C C . GLU B 1 37 ? -25.312 31.156 -15.914 1 35.78 37 GLU B C 1
ATOM 5347 O O . GLU B 1 37 ? -24.234 31.609 -15.5 1 35.78 37 GLU B O 1
ATOM 5352 N N . LEU B 1 38 ? -25.25 30.234 -16.859 1 36.66 38 LEU B N 1
ATOM 5353 C CA . LEU B 1 38 ? -24.422 30.578 -18.016 1 36.66 38 LEU B CA 1
ATOM 5354 C C . LEU B 1 38 ? -24.578 32.031 -18.375 1 36.66 38 LEU B C 1
ATOM 5356 O O . LEU B 1 38 ? -25.656 32.469 -18.797 1 36.66 38 LEU B O 1
ATOM 5360 N N . ASN B 1 39 ? -24.203 32.906 -17.641 1 33.94 39 ASN B N 1
ATOM 5361 C CA . ASN B 1 39 ? -24.281 34.25 -18.203 1 33.94 39 ASN B CA 1
ATOM 5362 C C . ASN B 1 39 ? -23.812 34.281 -19.656 1 33.94 39 ASN B C 1
ATOM 5364 O O . ASN B 1 39 ? -22.688 33.906 -19.953 1 33.94 39 ASN B O 1
ATOM 5368 N N . SER B 1 40 ? -24.703 34.25 -20.641 1 33.88 40 SER B N 1
ATOM 5369 C CA . SER B 1 40 ? -24.625 34.5 -22.078 1 33.88 40 SER B CA 1
ATOM 5370 C C . SER B 1 40 ? -23.703 35.656 -22.391 1 33.88 40 SER B C 1
ATOM 5372 O O . SER B 1 40 ? -23.578 36.062 -23.562 1 33.88 40 SER B O 1
ATOM 5374 N N . ALA B 1 41 ? -23.734 36.875 -21.688 1 33.5 41 ALA B N 1
ATOM 5375 C CA . ALA B 1 41 ? -23.156 38.062 -22.328 1 33.5 41 ALA B CA 1
ATOM 5376 C C . ALA B 1 41 ? -21.703 37.812 -22.734 1 33.5 41 ALA B C 1
ATOM 5378 O O . ALA B 1 41 ? -21.016 37 -22.109 1 33.5 41 ALA B O 1
ATOM 5379 N N . GLY B 1 42 ? -21.234 38.188 -23.844 1 34.88 42 GLY B N 1
ATOM 5380 C CA . GLY B 1 42 ? -20.062 38.344 -24.688 1 34.88 42 GLY B CA 1
ATOM 5381 C C . GLY B 1 42 ? -18.766 38.438 -23.906 1 34.88 42 GLY B C 1
ATOM 5382 O O . GLY B 1 42 ? -17.719 38.781 -24.453 1 34.88 42 GLY B O 1
ATOM 5383 N N . ILE B 1 43 ? -18.75 39.094 -22.766 1 38.12 43 ILE B N 1
ATOM 5384 C CA . ILE B 1 43 ? -17.438 39.344 -22.172 1 38.12 43 ILE B CA 1
ATOM 5385 C C . ILE B 1 43 ? -16.719 38 -21.969 1 38.12 43 ILE B C 1
ATOM 5387 O O . ILE B 1 43 ? -17.344 37 -21.562 1 38.12 43 ILE B O 1
ATOM 5391 N N . ALA B 1 44 ? -15.547 37.781 -22.375 1 43.75 44 ALA B N 1
ATOM 5392 C CA . ALA B 1 44 ? -14.578 36.719 -22.188 1 43.75 44 ALA B CA 1
ATOM 5393 C C . ALA B 1 44 ? -14.82 35.969 -20.875 1 43.75 44 ALA B C 1
ATOM 5395 O O . ALA B 1 44 ? -14.773 36.594 -19.797 1 43.75 44 ALA B O 1
ATOM 5396 N N . SER B 1 45 ? -15.781 35 -20.703 1 55.34 45 SER B N 1
ATOM 5397 C CA . SER B 1 45 ? -16.328 34.156 -19.656 1 55.34 45 SER B CA 1
ATOM 5398 C C . SER B 1 45 ? -15.25 33.781 -18.625 1 55.34 45 SER B C 1
ATOM 5400 O O . SER B 1 45 ? -14.273 33.094 -18.969 1 55.34 45 SER B O 1
ATOM 5402 N N . THR B 1 46 ? -15.062 34.656 -17.734 1 74.62 46 THR B N 1
ATOM 5403 C CA . THR B 1 46 ? -14.164 34.406 -16.609 1 74.62 46 THR B CA 1
ATOM 5404 C C . THR B 1 46 ? -14.523 33.094 -15.914 1 74.62 46 THR B C 1
ATOM 5406 O O . THR B 1 46 ? -15.68 32.875 -15.531 1 74.62 46 THR B O 1
ATOM 5409 N N . GLU B 1 47 ? -13.648 32.156 -15.945 1 90.25 47 GLU B N 1
ATOM 5410 C CA . GLU B 1 47 ? -13.82 30.859 -15.281 1 90.25 47 GLU B CA 1
ATOM 5411 C C . GLU B 1 47 ? -14.023 31.047 -13.781 1 90.25 47 GLU B C 1
ATOM 5413 O O . GLU B 1 47 ? -13.414 31.922 -13.164 1 90.25 47 GLU B O 1
ATOM 5418 N N . THR B 1 48 ? -15.055 30.469 -13.227 1 94.5 48 THR B N 1
ATOM 5419 C CA . THR B 1 48 ? -15.32 30.516 -11.789 1 94.5 48 THR B CA 1
ATOM 5420 C C . THR B 1 48 ? -15.031 29.172 -11.141 1 94.5 48 THR B C 1
ATOM 5422 O O . THR B 1 48 ? -15.297 28.109 -11.727 1 94.5 48 THR B O 1
ATOM 5425 N N . TYR B 1 49 ? -14.469 29.234 -9.938 1 96.81 49 TYR B N 1
ATOM 5426 C CA . TYR B 1 49 ? -14.164 28.047 -9.141 1 96.81 49 TYR B CA 1
ATOM 5427 C C . TYR B 1 49 ? -14.648 28.219 -7.703 1 96.81 49 TYR B C 1
ATOM 5429 O O . TYR B 1 49 ? -14.75 29.328 -7.203 1 96.81 49 TYR B O 1
ATOM 5437 N N . ASP B 1 50 ? -14.992 27.141 -7.07 1 97.31 50 ASP B N 1
ATOM 5438 C CA . ASP B 1 50 ? -15.258 27.219 -5.637 1 97.31 50 ASP B CA 1
ATOM 5439 C C . ASP B 1 50 ? -13.984 27.531 -4.855 1 97.31 50 ASP B C 1
ATOM 5441 O O . ASP B 1 50 ? -13.992 28.391 -3.967 1 97.31 50 ASP B O 1
ATOM 5445 N N . VAL B 1 51 ? -12.922 26.828 -5.191 1 98.62 51 VAL B N 1
ATOM 5446 C CA . VAL B 1 51 ? -11.648 27.047 -4.52 1 98.62 51 VAL B CA 1
ATOM 5447 C C . VAL B 1 51 ? -10.523 27.156 -5.555 1 98.62 51 VAL B C 1
ATOM 5449 O O . VAL B 1 51 ? -10.453 26.328 -6.477 1 98.62 51 VAL B O 1
ATOM 5452 N N . ILE B 1 52 ? -9.695 28.156 -5.469 1 98.75 52 ILE B N 1
ATOM 5453 C CA . ILE B 1 52 ? -8.438 28.203 -6.199 1 98.75 52 ILE B CA 1
ATOM 5454 C C . ILE B 1 52 ? -7.27 28.078 -5.223 1 98.75 52 ILE B C 1
ATOM 5456 O O . ILE B 1 52 ? -7.246 28.75 -4.191 1 98.75 52 ILE B O 1
ATOM 5460 N N . ILE B 1 53 ? -6.383 27.156 -5.461 1 98.88 53 ILE B N 1
ATOM 5461 C CA . ILE B 1 53 ? -5.172 26.953 -4.676 1 98.88 53 ILE B CA 1
ATOM 5462 C C . ILE B 1 53 ? -3.959 27.453 -5.453 1 98.88 53 ILE B C 1
ATOM 5464 O O . ILE B 1 53 ? -3.725 27.047 -6.59 1 98.88 53 ILE B O 1
ATOM 5468 N N . THR B 1 54 ? -3.189 28.406 -4.828 1 98.44 54 THR B N 1
ATOM 5469 C CA . THR B 1 54 ? -1.973 28.906 -5.449 1 98.44 54 THR B CA 1
ATOM 5470 C C . THR B 1 54 ? -0.754 28.125 -4.988 1 98.44 54 THR B C 1
ATOM 5472 O O . THR B 1 54 ? -0.271 28.312 -3.871 1 98.44 54 THR B O 1
ATOM 5475 N N . GLY B 1 55 ? -0.206 27.312 -5.891 1 97 55 GLY B N 1
ATOM 5476 C CA . GLY B 1 55 ? 0.949 26.5 -5.551 1 97 55 GLY B CA 1
ATOM 5477 C C . GLY B 1 55 ? 0.64 25.016 -5.512 1 97 55 GLY B C 1
ATOM 5478 O O . GLY B 1 55 ? -0.264 24.578 -4.793 1 97 55 GLY B O 1
ATOM 5479 N N . GLY B 1 56 ? 1.404 24.266 -6.277 1 95.19 56 GLY B N 1
ATOM 5480 C CA . GLY B 1 56 ? 1.273 22.812 -6.312 1 95.19 56 GLY B CA 1
ATOM 5481 C C . GLY B 1 56 ? 2.406 22.094 -5.605 1 95.19 56 GLY B C 1
ATOM 5482 O O . GLY B 1 56 ? 2.938 21.109 -6.117 1 95.19 56 GLY B O 1
ATOM 5483 N N . GLY B 1 57 ? 2.873 22.656 -4.484 1 93.62 57 GLY B N 1
ATOM 5484 C CA . GLY B 1 57 ? 3.779 21.969 -3.588 1 93.62 57 GLY B CA 1
ATOM 5485 C C . GLY B 1 57 ? 3.066 21.016 -2.641 1 93.62 57 GLY B C 1
ATOM 5486 O O . GLY B 1 57 ? 1.874 20.75 -2.799 1 93.62 57 GLY B O 1
ATOM 5487 N N . PRO B 1 58 ? 3.773 20.516 -1.654 1 93.75 58 PRO B N 1
ATOM 5488 C CA . PRO B 1 58 ? 3.178 19.531 -0.742 1 93.75 58 PRO B CA 1
ATOM 5489 C C . PRO B 1 58 ? 1.92 20.062 -0.052 1 93.75 58 PRO B C 1
ATOM 5491 O O . PRO B 1 58 ? 0.915 19.359 0.033 1 93.75 58 PRO B O 1
ATOM 5494 N N . ALA B 1 59 ? 1.957 21.281 0.381 1 96.5 59 ALA B N 1
ATOM 5495 C CA . ALA B 1 59 ? 0.803 21.859 1.069 1 96.5 59 ALA B CA 1
ATOM 5496 C C . ALA B 1 59 ? -0.392 21.984 0.127 1 96.5 59 ALA B C 1
ATOM 5498 O O . ALA B 1 59 ? -1.497 21.547 0.458 1 96.5 59 ALA B O 1
ATOM 5499 N N . GLY B 1 60 ? -0.125 22.562 -1.032 1 98.25 60 GLY B N 1
ATOM 5500 C CA . GLY B 1 60 ? -1.197 22.766 -1.992 1 98.25 60 GLY B CA 1
ATOM 5501 C C . GLY B 1 60 ? -1.79 21.469 -2.51 1 98.25 60 GLY B C 1
ATOM 5502 O O . GLY B 1 60 ? -3.012 21.312 -2.57 1 98.25 60 GLY B O 1
ATOM 5503 N N . LEU B 1 61 ? -0.967 20.531 -2.861 1 97.69 61 LEU B N 1
ATOM 5504 C CA . LEU B 1 61 ? -1.434 19.266 -3.393 1 97.69 61 LEU B CA 1
ATOM 5505 C C . LEU B 1 61 ? -2.158 18.453 -2.318 1 97.69 61 LEU B C 1
ATOM 5507 O O . LEU B 1 61 ? -3.141 17.766 -2.607 1 97.69 61 LEU B O 1
ATOM 5511 N N . THR B 1 62 ? -1.669 18.484 -1.091 1 98 62 THR B N 1
ATOM 5512 C CA . THR B 1 62 ? -2.367 17.812 0.003 1 98 62 THR B CA 1
ATOM 5513 C C . THR B 1 62 ? -3.785 18.359 0.15 1 98 62 THR B C 1
ATOM 5515 O O . THR B 1 62 ? -4.742 17.594 0.278 1 98 62 THR B O 1
ATOM 5518 N N . LEU B 1 63 ? -3.904 19.656 0.094 1 98.69 63 LEU B N 1
ATOM 5519 C CA . LEU B 1 63 ? -5.219 20.266 0.202 1 98.69 63 LEU B CA 1
ATOM 5520 C C . LEU B 1 63 ? -6.125 19.828 -0.944 1 98.69 63 LEU B C 1
ATOM 5522 O O . LEU B 1 63 ? -7.277 19.453 -0.722 1 98.69 63 LEU B O 1
ATOM 5526 N N . ALA B 1 64 ? -5.598 19.875 -2.145 1 98.5 64 ALA B N 1
ATOM 5527 C CA . ALA B 1 64 ? -6.383 19.5 -3.318 1 98.5 64 ALA B CA 1
ATOM 5528 C C . ALA B 1 64 ? -6.871 18.062 -3.217 1 98.5 64 ALA B C 1
ATOM 5530 O O . ALA B 1 64 ? -8.039 17.766 -3.496 1 98.5 64 ALA B O 1
ATOM 5531 N N . VAL B 1 65 ? -5.996 17.172 -2.787 1 96.81 65 VAL B N 1
ATOM 5532 C CA . VAL B 1 65 ? -6.336 15.75 -2.654 1 96.81 65 VAL B CA 1
ATOM 5533 C C . VAL B 1 65 ? -7.422 15.578 -1.597 1 96.81 65 VAL B C 1
ATOM 5535 O O . VAL B 1 65 ? -8.398 14.859 -1.815 1 96.81 65 VAL B O 1
ATOM 5538 N N . LEU B 1 66 ? -7.262 16.234 -0.496 1 97.38 66 LEU B N 1
ATOM 5539 C CA . LEU B 1 66 ? -8.227 16.125 0.589 1 97.38 66 LEU B CA 1
ATOM 5540 C C . LEU B 1 66 ? -9.594 16.641 0.155 1 97.38 66 LEU B C 1
ATOM 5542 O O . LEU B 1 66 ? -10.625 16.016 0.438 1 97.38 66 LEU B O 1
ATOM 5546 N N . LEU B 1 67 ? -9.625 17.766 -0.532 1 97.88 67 LEU B N 1
ATOM 5547 C CA . LEU B 1 67 ? -10.891 18.312 -1.009 1 97.88 67 LEU B CA 1
ATOM 5548 C C . LEU B 1 67 ? -11.555 17.375 -1.998 1 97.88 67 LEU B C 1
ATOM 5550 O O . LEU B 1 67 ? -12.773 17.172 -1.959 1 97.88 67 LEU B O 1
ATOM 5554 N N . ALA B 1 68 ? -10.789 16.766 -2.846 1 95.31 68 ALA B N 1
ATOM 5555 C CA . ALA B 1 68 ? -11.328 15.773 -3.775 1 95.31 68 ALA B CA 1
ATOM 5556 C C . ALA B 1 68 ? -11.914 14.586 -3.027 1 95.31 68 ALA B C 1
ATOM 5558 O O . ALA B 1 68 ? -13.023 14.141 -3.334 1 95.31 68 ALA B O 1
ATOM 5559 N N . HIS B 1 69 ? -11.211 14.109 -2.051 1 92.88 69 HIS B N 1
ATOM 5560 C CA . HIS B 1 69 ? -11.68 12.984 -1.246 1 92.88 69 HIS B CA 1
ATOM 5561 C C . HIS B 1 69 ? -12.984 13.328 -0.538 1 92.88 69 HIS B C 1
ATOM 5563 O O . HIS B 1 69 ? -13.805 12.438 -0.287 1 92.88 69 HIS B O 1
ATOM 5569 N N . GLN B 1 70 ? -13.148 14.578 -0.254 1 94.56 70 GLN B N 1
ATOM 5570 C CA . GLN B 1 70 ? -14.289 15 0.545 1 94.56 70 GLN B CA 1
ATOM 5571 C C . GLN B 1 70 ? -15.453 15.422 -0.344 1 94.56 70 GLN B C 1
ATOM 5573 O O . GLN B 1 70 ? -16.484 15.875 0.153 1 94.56 70 GLN B O 1
ATOM 5578 N N . GLY B 1 71 ? -15.266 15.359 -1.684 1 91.19 71 GLY B N 1
ATOM 5579 C CA . GLY B 1 71 ? -16.438 15.469 -2.541 1 91.19 71 GLY B CA 1
ATOM 5580 C C . GLY B 1 71 ? -16.328 16.578 -3.562 1 91.19 71 GLY B C 1
ATOM 5581 O O . GLY B 1 71 ? -17.203 16.75 -4.406 1 91.19 71 GLY B O 1
ATOM 5582 N N . LEU B 1 72 ? -15.297 17.359 -3.529 1 95.31 72 LEU B N 1
ATOM 5583 C CA . LEU B 1 72 ? -15.125 18.438 -4.496 1 95.31 72 LEU B CA 1
ATOM 5584 C C . LEU B 1 72 ? -14.359 17.953 -5.723 1 95.31 72 LEU B C 1
ATOM 5586 O O . LEU B 1 72 ? -13.195 18.312 -5.914 1 95.31 72 LEU B O 1
ATOM 5590 N N . ARG B 1 73 ? -15.102 17.281 -6.609 1 91.12 73 ARG B N 1
ATOM 5591 C CA . ARG B 1 73 ? -14.492 16.562 -7.719 1 91.12 73 ARG B CA 1
ATOM 5592 C C . ARG B 1 73 ? -14.914 17.156 -9.062 1 91.12 73 ARG B C 1
ATOM 5594 O O . ARG B 1 73 ? -14.258 16.938 -10.078 1 91.12 73 ARG B O 1
ATOM 5601 N N . ALA B 1 74 ? -15.961 17.875 -9.086 1 89.62 74 ALA B N 1
ATOM 5602 C CA . ALA B 1 74 ? -16.547 18.359 -10.328 1 89.62 74 ALA B CA 1
ATOM 5603 C C . ALA B 1 74 ? -15.656 19.438 -10.961 1 89.62 74 ALA B C 1
ATOM 5605 O O . ALA B 1 74 ? -14.938 20.141 -10.258 1 89.62 74 ALA B O 1
ATOM 5606 N N . PRO B 1 75 ? -15.844 19.484 -12.281 1 89.25 75 PRO B N 1
ATOM 5607 C CA . PRO B 1 75 ? -15.156 20.625 -12.906 1 89.25 75 PRO B CA 1
ATOM 5608 C C . PRO B 1 75 ? -15.609 21.969 -12.336 1 89.25 75 PRO B C 1
ATOM 5610 O O . PRO B 1 75 ? -16.797 22.156 -12.07 1 89.25 75 PRO B O 1
ATOM 5613 N N . GLY B 1 76 ? -14.734 22.797 -11.992 1 92.06 76 GLY B N 1
ATOM 5614 C CA . GLY B 1 76 ? -15.078 24.094 -11.445 1 92.06 76 GLY B CA 1
ATOM 5615 C C . GLY B 1 76 ? -15.016 24.141 -9.93 1 92.06 76 GLY B C 1
ATOM 5616 O O . GLY B 1 76 ? -15.07 25.219 -9.328 1 92.06 76 GLY B O 1
ATOM 5617 N N . ALA B 1 77 ? -14.875 22.984 -9.359 1 95.12 77 ALA B N 1
ATOM 5618 C CA . ALA B 1 77 ? -14.82 22.969 -7.902 1 95.12 77 ALA B CA 1
ATOM 5619 C C . ALA B 1 77 ? -13.477 23.484 -7.398 1 95.12 77 ALA B C 1
ATOM 5621 O O . ALA B 1 77 ? -13.43 24.453 -6.645 1 95.12 77 ALA B O 1
ATOM 5622 N N . VAL B 1 78 ? -12.453 22.828 -7.871 1 98.25 78 VAL B N 1
ATOM 5623 C CA . VAL B 1 78 ? -11.141 23.203 -7.367 1 98.25 78 VAL B CA 1
ATOM 5624 C C . VAL B 1 78 ? -10.172 23.391 -8.539 1 98.25 78 VAL B C 1
ATOM 5626 O O . VAL B 1 78 ? -10.172 22.609 -9.484 1 98.25 78 VAL B O 1
ATOM 5629 N N . LEU B 1 79 ? -9.414 24.484 -8.492 1 98.38 79 LEU B N 1
ATOM 5630 C CA . LEU B 1 79 ? -8.297 24.688 -9.398 1 98.38 79 LEU B CA 1
ATOM 5631 C C . LEU B 1 79 ? -7.004 24.922 -8.625 1 98.38 79 LEU B C 1
ATOM 5633 O O . LEU B 1 79 ? -6.934 25.812 -7.773 1 98.38 79 LEU B O 1
ATOM 5637 N N . CYS B 1 80 ? -6.051 24.078 -8.828 1 98.62 80 CYS B N 1
ATOM 5638 C CA . CYS B 1 80 ? -4.719 24.234 -8.258 1 98.62 80 CYS B CA 1
ATOM 5639 C C . CYS B 1 80 ? -3.719 24.688 -9.312 1 98.62 80 CYS B C 1
ATOM 5641 O O . CYS B 1 80 ? -3.527 24 -10.328 1 98.62 80 CYS B O 1
ATOM 5643 N N . VAL B 1 81 ? -3.061 25.828 -9.102 1 98.12 81 VAL B N 1
ATOM 5644 C CA . VAL B 1 81 ? -2.168 26.406 -10.094 1 98.12 81 VAL B CA 1
ATOM 5645 C C . VAL B 1 81 ? -0.72 26.297 -9.617 1 98.12 81 VAL B C 1
ATOM 5647 O O . VAL B 1 81 ? -0.398 26.688 -8.5 1 98.12 81 VAL B O 1
ATOM 5650 N N . GLU B 1 82 ? 0.127 25.734 -10.414 1 96.56 82 GLU B N 1
ATOM 5651 C CA . GLU B 1 82 ? 1.544 25.562 -10.109 1 96.56 82 GLU B CA 1
ATOM 5652 C C . GLU B 1 82 ? 2.42 26.078 -11.242 1 96.56 82 GLU B C 1
ATOM 5654 O O . GLU B 1 82 ? 2.238 25.703 -12.398 1 96.56 82 GLU B O 1
ATOM 5659 N N . ARG B 1 83 ? 3.332 26.938 -10.844 1 94.06 83 ARG B N 1
ATOM 5660 C CA . ARG B 1 83 ? 4.172 27.609 -11.836 1 94.06 83 ARG B CA 1
ATOM 5661 C C . ARG B 1 83 ? 5.098 26.609 -12.523 1 94.06 83 ARG B C 1
ATOM 5663 O O . ARG B 1 83 ? 5.395 26.75 -13.711 1 94.06 83 ARG B O 1
ATOM 5670 N N . ARG B 1 84 ? 5.648 25.578 -11.852 1 89.81 84 ARG B N 1
ATOM 5671 C CA . ARG B 1 84 ? 6.578 24.609 -12.422 1 89.81 84 ARG B CA 1
ATOM 5672 C C . ARG B 1 84 ? 5.859 23.672 -13.383 1 89.81 84 ARG B C 1
ATOM 5674 O O . ARG B 1 84 ? 4.805 23.109 -13.055 1 89.81 84 ARG B O 1
ATOM 5681 N N . PRO B 1 85 ? 6.422 23.453 -14.469 1 84.31 85 PRO B N 1
ATOM 5682 C CA . PRO B 1 85 ? 5.781 22.531 -15.406 1 84.31 85 PRO B CA 1
ATOM 5683 C C . PRO B 1 85 ? 5.867 21.078 -14.969 1 84.31 85 PRO B C 1
ATOM 5685 O O . PRO B 1 85 ? 5.109 20.234 -15.453 1 84.31 85 PRO B O 1
ATOM 5688 N N . HIS B 1 86 ? 6.91 20.812 -14.141 1 77.38 86 HIS B N 1
ATOM 5689 C CA . HIS B 1 86 ? 7.09 19.453 -13.633 1 77.38 86 HIS B CA 1
ATOM 5690 C C . HIS B 1 86 ? 7.465 19.469 -12.156 1 77.38 86 HIS B C 1
ATOM 5692 O O . HIS B 1 86 ? 7.918 20.484 -11.633 1 77.38 86 HIS B O 1
ATOM 5698 N N . PRO B 1 87 ? 7.262 18.266 -11.555 1 71.81 87 PRO B N 1
ATOM 5699 C CA . PRO B 1 87 ? 7.699 18.172 -10.156 1 71.81 87 PRO B CA 1
ATOM 5700 C C . PRO B 1 87 ? 9.203 18.375 -10 1 71.81 87 PRO B C 1
ATOM 5702 O O . PRO B 1 87 ? 9.953 18.25 -10.969 1 71.81 87 PRO B O 1
ATOM 5705 N N . LEU B 1 88 ? 9.539 18.688 -8.742 1 67.06 88 LEU B N 1
ATOM 5706 C CA . LEU B 1 88 ? 10.945 18.938 -8.43 1 67.06 88 LEU B CA 1
ATOM 5707 C C . LEU B 1 88 ? 11.758 17.641 -8.531 1 67.06 88 LEU B C 1
ATOM 5709 O O . LEU B 1 88 ? 11.289 16.578 -8.141 1 67.06 88 LEU B O 1
ATOM 5713 N N . LEU B 1 89 ? 12.812 17.594 -9.359 1 57.91 89 LEU B N 1
ATOM 5714 C CA . LEU B 1 89 ? 13.664 16.406 -9.438 1 57.91 89 LEU B CA 1
ATOM 5715 C C . LEU B 1 89 ? 14.312 16.109 -8.086 1 57.91 89 LEU B C 1
ATOM 5717 O O . LEU B 1 89 ? 14.289 14.977 -7.617 1 57.91 89 LEU B O 1
ATOM 5721 N N . ALA B 1 90 ? 15.305 16.984 -7.805 1 56.44 90 ALA B N 1
ATOM 5722 C CA . ALA B 1 90 ? 16.078 16.703 -6.598 1 56.44 90 ALA B CA 1
ATOM 5723 C C . ALA B 1 90 ? 15.969 17.828 -5.586 1 56.44 90 ALA B C 1
ATOM 5725 O O . ALA B 1 90 ? 15.711 18.984 -5.961 1 56.44 90 ALA B O 1
ATOM 5726 N N . GLY B 1 91 ? 15.68 17.5 -4.324 1 58.94 91 GLY B N 1
ATOM 5727 C CA . GLY B 1 91 ? 16.078 18.438 -3.291 1 58.94 91 GLY B CA 1
ATOM 5728 C C . GLY B 1 91 ? 14.914 18.953 -2.473 1 58.94 91 GLY B C 1
ATOM 5729 O O . GLY B 1 91 ? 13.836 18.359 -2.471 1 58.94 91 GLY B O 1
ATOM 5730 N N . GLN B 1 92 ? 14.914 19.703 -1.516 1 59.38 92 GLN B N 1
ATOM 5731 C CA . GLN B 1 92 ? 14.383 20.656 -0.56 1 59.38 92 GLN B CA 1
ATOM 5732 C C . GLN B 1 92 ? 13.922 19.969 0.719 1 59.38 92 GLN B C 1
ATOM 5734 O O . GLN B 1 92 ? 14.375 20.312 1.813 1 59.38 92 GLN B O 1
ATOM 5739 N N . ALA B 1 93 ? 12.797 19.094 0.45 1 62.5 93 ALA B N 1
ATOM 5740 C CA . ALA B 1 93 ? 12.234 18.594 1.702 1 62.5 93 ALA B CA 1
ATOM 5741 C C . ALA B 1 93 ? 12.547 17.109 1.886 1 62.5 93 ALA B C 1
ATOM 5743 O O . ALA B 1 93 ? 12.516 16.344 0.925 1 62.5 93 ALA B O 1
ATOM 5744 N N . ASP B 1 94 ? 13.055 16.703 3.186 1 66.75 94 ASP B N 1
ATOM 5745 C CA . ASP B 1 94 ? 13.836 15.484 3.318 1 66.75 94 ASP B CA 1
ATOM 5746 C C . ASP B 1 94 ? 13.141 14.484 4.242 1 66.75 94 ASP B C 1
ATOM 5748 O O . ASP B 1 94 ? 13.25 13.273 4.051 1 66.75 94 ASP B O 1
ATOM 5752 N N . GLY B 1 95 ? 12.391 15 5.254 1 83.25 95 GLY B N 1
ATOM 5753 C CA . GLY B 1 95 ? 11.977 14 6.227 1 83.25 95 GLY B CA 1
ATOM 5754 C C . GLY B 1 95 ? 10.508 14.086 6.586 1 83.25 95 GLY B C 1
ATOM 5755 O O . GLY B 1 95 ? 10.008 15.164 6.906 1 83.25 95 GLY B O 1
ATOM 5756 N N . LEU B 1 96 ? 9.852 13 6.406 1 89.56 96 LEU B N 1
ATOM 5757 C CA . LEU B 1 96 ? 8.469 12.875 6.855 1 89.56 96 LEU B CA 1
ATOM 5758 C C . LEU B 1 96 ? 8.406 12.297 8.266 1 89.56 96 LEU B C 1
ATOM 5760 O O . LEU B 1 96 ? 8.945 11.211 8.516 1 89.56 96 LEU B O 1
ATOM 5764 N N . THR B 1 97 ? 7.824 13.078 9.133 1 87.25 97 THR B N 1
ATOM 5765 C CA . THR B 1 97 ? 7.699 12.648 10.523 1 87.25 97 THR B CA 1
ATOM 5766 C C . THR B 1 97 ? 6.676 11.523 10.648 1 87.25 97 THR B C 1
ATOM 5768 O O . THR B 1 97 ? 5.941 11.234 9.703 1 87.25 97 THR B O 1
ATOM 5771 N N . CYS B 1 98 ? 6.566 10.945 11.883 1 86.06 98 CYS B N 1
ATOM 5772 C CA . CYS B 1 98 ? 5.621 9.867 12.164 1 86.06 98 CYS B CA 1
ATOM 5773 C C . CYS B 1 98 ? 4.184 10.344 11.992 1 86.06 98 CYS B C 1
ATOM 5775 O O . CYS B 1 98 ? 3.35 9.625 11.445 1 86.06 98 CYS B O 1
ATOM 5777 N N . ARG B 1 99 ? 3.906 11.523 12.383 1 89.38 99 ARG B N 1
ATOM 5778 C CA . ARG B 1 99 ? 2.553 12.055 12.266 1 89.38 99 ARG B CA 1
ATOM 5779 C C . ARG B 1 99 ? 2.168 12.25 10.805 1 89.38 99 ARG B C 1
ATOM 5781 O O . ARG B 1 99 ? 1.043 11.938 10.406 1 89.38 99 ARG B O 1
ATOM 5788 N N . THR B 1 100 ? 3.088 12.805 10.055 1 91.94 100 THR B N 1
ATOM 5789 C CA . THR B 1 100 ? 2.82 12.992 8.633 1 91.94 100 THR B CA 1
ATOM 5790 C C . THR B 1 100 ? 2.604 11.648 7.945 1 91.94 100 THR B C 1
ATOM 5792 O O . THR B 1 100 ? 1.707 11.508 7.109 1 91.94 100 THR B O 1
ATOM 5795 N N . MET B 1 101 ? 3.393 10.68 8.367 1 91.38 101 MET B N 1
ATOM 5796 C CA . MET B 1 101 ? 3.223 9.336 7.809 1 91.38 101 MET B CA 1
ATOM 5797 C C . MET B 1 101 ? 1.875 8.75 8.211 1 91.38 101 MET B C 1
ATOM 5799 O O . MET B 1 101 ? 1.263 8.008 7.434 1 91.38 101 MET B O 1
ATOM 5803 N N . GLU B 1 102 ? 1.445 9.062 9.391 1 91.31 102 GLU B N 1
ATOM 5804 C CA . GLU B 1 102 ? 0.109 8.648 9.805 1 91.31 102 GLU B CA 1
ATOM 5805 C C . GLU B 1 102 ? -0.964 9.281 8.922 1 91.31 102 GLU B C 1
ATOM 5807 O O . GLU B 1 102 ? -1.937 8.617 8.547 1 91.31 102 GLU B O 1
ATOM 5812 N N . MET B 1 103 ? -0.783 10.516 8.602 1 92.5 103 MET B N 1
ATOM 5813 C CA . MET B 1 103 ? -1.713 11.195 7.707 1 92.5 103 MET B CA 1
ATOM 5814 C C . MET B 1 103 ? -1.745 10.516 6.34 1 92.5 103 MET B C 1
ATOM 5816 O O . MET B 1 103 ? -2.818 10.289 5.777 1 92.5 103 MET B O 1
ATOM 5820 N N . PHE B 1 104 ? -0.57 10.164 5.863 1 93.44 104 PHE B N 1
ATOM 5821 C CA . PHE B 1 104 ? -0.508 9.469 4.582 1 93.44 104 PHE B CA 1
ATOM 5822 C C . PHE B 1 104 ? -1.176 8.102 4.672 1 93.44 104 PHE B C 1
ATOM 5824 O O . PHE B 1 104 ? -1.775 7.633 3.705 1 93.44 104 PHE B O 1
ATOM 5831 N N . LYS B 1 105 ? -1.029 7.52 5.805 1 92.06 105 LYS B N 1
ATOM 5832 C CA . LYS B 1 105 ? -1.699 6.234 5.996 1 92.06 105 LYS B CA 1
ATOM 5833 C C . LYS B 1 105 ? -3.217 6.398 5.969 1 92.06 105 LYS B C 1
ATOM 5835 O O . LYS B 1 105 ? -3.916 5.625 5.312 1 92.06 105 LYS B O 1
ATOM 5840 N N . GLU B 1 106 ? -3.682 7.355 6.598 1 90.69 106 GLU B N 1
ATOM 5841 C CA . GLU B 1 106 ? -5.113 7.629 6.617 1 90.69 106 GLU B CA 1
ATOM 5842 C C . GLU B 1 106 ? -5.625 7.992 5.227 1 90.69 106 GLU B C 1
ATOM 5844 O O . GLU B 1 106 ? -6.781 7.719 4.895 1 90.69 106 GLU B O 1
ATOM 5849 N N . LEU B 1 107 ? -4.742 8.539 4.398 1 91.06 107 LEU B N 1
ATOM 5850 C CA . LEU B 1 107 ? -5.102 8.891 3.031 1 91.06 107 LEU B CA 1
ATOM 5851 C C . LEU B 1 107 ? -4.969 7.684 2.105 1 91.06 107 LEU B C 1
ATOM 5853 O O . LEU B 1 107 ? -5.344 7.754 0.933 1 91.06 107 LEU B O 1
ATOM 5857 N N . GLY B 1 108 ? -4.398 6.613 2.625 1 88 108 GLY B N 1
ATOM 5858 C CA . GLY B 1 108 ? -4.18 5.43 1.811 1 88 108 GLY B CA 1
ATOM 5859 C C . GLY B 1 108 ? -2.945 5.527 0.935 1 88 108 GLY B C 1
ATOM 5860 O O . GLY B 1 108 ? -2.85 4.852 -0.092 1 88 108 GLY B O 1
ATOM 5861 N N . LEU B 1 109 ? -2.004 6.375 1.257 1 91.62 109 LEU B N 1
ATOM 5862 C CA . LEU B 1 109 ? -0.851 6.633 0.401 1 91.62 109 LEU B CA 1
ATOM 5863 C C . LEU B 1 109 ? 0.443 6.223 1.096 1 91.62 109 LEU B C 1
ATOM 5865 O O . LEU B 1 109 ? 1.534 6.441 0.565 1 91.62 109 LEU B O 1
ATOM 5869 N N . TYR B 1 110 ? 0.349 5.605 2.27 1 91.5 110 TYR B N 1
ATOM 5870 C CA . TYR B 1 110 ? 1.5 5.227 3.082 1 91.5 110 TYR B CA 1
ATOM 5871 C C . TYR B 1 110 ? 2.445 4.324 2.299 1 91.5 110 TYR B C 1
ATOM 5873 O O . TYR B 1 110 ? 3.648 4.586 2.227 1 91.5 110 TYR B O 1
ATOM 5881 N N . ASP B 1 111 ? 1.915 3.312 1.686 1 87.25 111 ASP B N 1
ATOM 5882 C CA . ASP B 1 111 ? 2.736 2.328 0.989 1 87.25 111 ASP B CA 1
ATOM 5883 C C . ASP B 1 111 ? 3.41 2.941 -0.237 1 87.25 111 ASP B C 1
ATOM 5885 O O . ASP B 1 111 ? 4.527 2.562 -0.593 1 87.25 111 ASP B O 1
ATOM 5889 N N . GLU B 1 112 ? 2.754 3.834 -0.885 1 87.44 112 GLU B N 1
ATOM 5890 C CA . GLU B 1 112 ? 3.344 4.512 -2.033 1 87.44 112 GLU B CA 1
ATOM 5891 C C . GLU B 1 112 ? 4.574 5.316 -1.626 1 87.44 112 GLU B C 1
ATOM 5893 O O . GLU B 1 112 ? 5.555 5.383 -2.371 1 87.44 112 GLU B O 1
ATOM 5898 N N . VAL B 1 113 ? 4.496 5.93 -0.453 1 89.62 113 VAL B N 1
ATOM 5899 C CA . VAL B 1 113 ? 5.633 6.699 0.047 1 89.62 113 VAL B CA 1
ATOM 5900 C C . VAL B 1 113 ? 6.777 5.754 0.408 1 89.62 113 VAL B C 1
ATOM 5902 O O . VAL B 1 113 ? 7.938 6.023 0.088 1 89.62 113 VAL B O 1
ATOM 5905 N N . LEU B 1 114 ? 6.43 4.656 0.997 1 88 114 LEU B N 1
ATOM 5906 C CA . LEU B 1 114 ? 7.457 3.725 1.443 1 88 114 LEU B CA 1
ATOM 5907 C C . LEU B 1 114 ? 8.18 3.102 0.253 1 88 114 LEU B C 1
ATOM 5909 O O . LEU B 1 114 ? 9.367 2.773 0.343 1 88 114 LEU B O 1
ATOM 5913 N N . LYS B 1 115 ? 7.508 2.965 -0.835 1 83.31 115 LYS B N 1
ATOM 5914 C CA . LYS B 1 115 ? 8.102 2.383 -2.035 1 83.31 115 LYS B CA 1
ATOM 5915 C C . LYS B 1 115 ? 9.273 3.229 -2.533 1 83.31 115 LYS B C 1
ATOM 5917 O O . LYS B 1 115 ? 10.227 2.699 -3.098 1 83.31 115 LYS B O 1
ATOM 5922 N N . VAL B 1 116 ? 9.188 4.531 -2.264 1 82.56 116 VAL B N 1
ATOM 5923 C CA . VAL B 1 116 ? 10.18 5.406 -2.873 1 82.56 116 VAL B CA 1
ATOM 5924 C C . VAL B 1 116 ? 11.023 6.074 -1.785 1 82.56 116 VAL B C 1
ATOM 5926 O O . VAL B 1 116 ? 12.055 6.684 -2.074 1 82.56 116 VAL B O 1
ATOM 5929 N N . GLY B 1 117 ? 10.578 5.941 -0.596 1 86.38 117 GLY B N 1
ATOM 5930 C CA . GLY B 1 117 ? 11.281 6.582 0.502 1 86.38 117 GLY B CA 1
ATOM 5931 C C . GLY B 1 117 ? 12.266 5.668 1.195 1 86.38 117 GLY B C 1
ATOM 5932 O O . GLY B 1 117 ? 12.422 4.508 0.809 1 86.38 117 GLY B O 1
ATOM 5933 N N . HIS B 1 118 ? 13.062 6.246 2.084 1 90.31 118 HIS B N 1
ATOM 5934 C CA . HIS B 1 118 ? 14.008 5.523 2.928 1 90.31 118 HIS B CA 1
ATOM 5935 C C . HIS B 1 118 ? 13.656 5.672 4.402 1 90.31 118 HIS B C 1
ATOM 5937 O O . HIS B 1 118 ? 13.648 6.785 4.934 1 90.31 118 HIS B O 1
ATOM 5943 N N . GLU B 1 119 ? 13.375 4.574 5.035 1 90.69 119 GLU B N 1
ATOM 5944 C CA . GLU B 1 119 ? 13.031 4.605 6.453 1 90.69 119 GLU B CA 1
ATOM 5945 C C . GLU B 1 119 ? 14.273 4.816 7.316 1 90.69 119 GLU B C 1
ATOM 5947 O O . GLU B 1 119 ? 15.297 4.152 7.121 1 90.69 119 GLU B O 1
ATOM 5952 N N . VAL B 1 120 ? 14.195 5.766 8.195 1 90.5 120 VAL B N 1
ATOM 5953 C CA . VAL B 1 120 ? 15.258 6.039 9.148 1 90.5 120 VAL B CA 1
ATOM 5954 C C . VAL B 1 120 ? 14.922 5.406 10.5 1 90.5 120 VAL B C 1
ATOM 5956 O O . VAL B 1 120 ? 14.188 5.996 11.297 1 90.5 120 VAL B O 1
ATOM 5959 N N . ALA B 1 121 ? 15.523 4.32 10.758 1 87.94 121 ALA B N 1
ATOM 5960 C CA . ALA B 1 121 ? 15.117 3.5 11.898 1 87.94 121 ALA B CA 1
ATOM 5961 C C . ALA B 1 121 ? 15.859 3.916 13.164 1 87.94 121 ALA B C 1
ATOM 5963 O O . ALA B 1 121 ? 15.328 3.797 14.273 1 87.94 121 ALA B O 1
ATOM 5964 N N . GLU B 1 122 ? 17.078 4.414 12.961 1 88.19 122 GLU B N 1
ATOM 5965 C CA . GLU B 1 122 ? 17.891 4.727 14.125 1 88.19 122 GLU B CA 1
ATOM 5966 C C . GLU B 1 122 ? 18.594 6.07 13.961 1 88.19 122 GLU B C 1
ATOM 5968 O O . GLU B 1 122 ? 18.812 6.531 12.836 1 88.19 122 GLU B O 1
ATOM 5973 N N . MET B 1 123 ? 18.922 6.66 15.102 1 85.12 123 MET B N 1
ATOM 5974 C CA . MET B 1 123 ? 19.656 7.918 15.188 1 85.12 123 MET B CA 1
ATOM 5975 C C . MET B 1 123 ? 20.906 7.77 16.062 1 85.12 123 MET B C 1
ATOM 5977 O O . MET B 1 123 ? 20.891 7.035 17.047 1 85.12 123 MET B O 1
ATOM 5981 N N . VAL B 1 124 ? 21.969 8.492 15.641 1 87 124 VAL B N 1
ATOM 5982 C CA . VAL B 1 124 ? 23.219 8.398 16.375 1 87 124 VAL B CA 1
ATOM 5983 C C . VAL B 1 124 ? 23.812 9.789 16.578 1 87 124 VAL B C 1
ATOM 5985 O O . VAL B 1 124 ? 23.5 10.719 15.836 1 87 124 VAL B O 1
ATOM 5988 N N . MET B 1 125 ? 24.609 9.914 17.609 1 86.19 125 MET B N 1
ATOM 5989 C CA . MET B 1 125 ? 25.422 11.102 17.844 1 86.19 125 MET B CA 1
ATOM 5990 C C . MET B 1 125 ? 26.891 10.727 18.047 1 86.19 125 MET B C 1
ATOM 5992 O O . MET B 1 125 ? 27.203 9.742 18.719 1 86.19 125 MET B O 1
ATOM 5996 N N . TRP B 1 126 ? 27.688 11.383 17.344 1 88.69 126 TRP B N 1
ATOM 5997 C CA . TRP B 1 126 ? 29.125 11.234 17.469 1 88.69 126 TRP B CA 1
ATOM 5998 C C . TRP B 1 126 ? 29.766 12.547 17.922 1 88.69 126 TRP B C 1
ATOM 6000 O O . TRP B 1 126 ? 29.359 13.625 17.484 1 88.69 126 TRP B O 1
ATOM 6010 N N . ALA B 1 127 ? 30.688 12.461 18.797 1 85.69 127 ALA B N 1
ATOM 6011 C CA . ALA B 1 127 ? 31.375 13.664 19.266 1 85.69 127 ALA B CA 1
ATOM 6012 C C . ALA B 1 127 ? 32.812 13.359 19.656 1 85.69 127 ALA B C 1
ATOM 6014 O O . ALA B 1 127 ? 33.188 12.195 19.844 1 85.69 127 ALA B O 1
ATOM 6015 N N . GLU B 1 128 ? 33.594 14.398 19.547 1 84.75 128 GLU B N 1
ATOM 6016 C CA . GLU B 1 128 ? 34.938 14.328 20.141 1 84.75 128 GLU B CA 1
ATOM 6017 C C . GLU B 1 128 ? 34.875 14.578 21.656 1 84.75 128 GLU B C 1
ATOM 6019 O O . GLU B 1 128 ? 34.438 15.633 22.094 1 84.75 128 GLU B O 1
ATOM 6024 N N . LEU B 1 129 ? 35.219 13.547 22.328 1 77.12 129 LEU B N 1
ATOM 6025 C CA . LEU B 1 129 ? 35.25 13.664 23.781 1 77.12 129 LEU B CA 1
ATOM 6026 C C . LEU B 1 129 ? 36.594 14.125 24.281 1 77.12 129 LEU B C 1
ATOM 6028 O O . LEU B 1 129 ? 37.625 13.891 23.609 1 77.12 129 LEU B O 1
ATOM 6032 N N . PRO B 1 130 ? 36.594 14.789 25.469 1 74.75 130 PRO B N 1
ATOM 6033 C CA . PRO B 1 130 ? 37.875 15.258 26 1 74.75 130 PRO B CA 1
ATOM 6034 C C . PRO B 1 130 ? 38.906 14.133 26.156 1 74.75 130 PRO B C 1
ATOM 6036 O O . PRO B 1 130 ? 38.594 13.07 26.703 1 74.75 130 PRO B O 1
ATOM 6039 N N . GLY B 1 131 ? 40.094 14.32 25.734 1 73.38 131 GLY B N 1
ATOM 6040 C CA . GLY B 1 131 ? 41.188 13.383 25.906 1 73.38 131 GLY B CA 1
ATOM 6041 C C . GLY B 1 131 ? 41.219 12.305 24.844 1 73.38 131 GLY B C 1
ATOM 6042 O O . GLY B 1 131 ? 42.062 11.414 24.891 1 73.38 131 GLY B O 1
ATOM 6043 N N . THR B 1 132 ? 40.219 12.297 24 1 72.5 132 THR B N 1
ATOM 6044 C CA . THR B 1 132 ? 40.188 11.281 22.953 1 72.5 132 THR B CA 1
ATOM 6045 C C . THR B 1 132 ? 40.562 11.898 21.609 1 72.5 132 THR B C 1
ATOM 6047 O O . THR B 1 132 ? 40.469 13.109 21.422 1 72.5 132 THR B O 1
ATOM 6050 N N . LYS B 1 133 ? 41.281 11.047 20.922 1 76.5 133 LYS B N 1
ATOM 6051 C CA . LYS B 1 133 ? 41.594 11.469 19.547 1 76.5 133 LYS B CA 1
ATOM 6052 C C . LYS B 1 133 ? 40.5 10.992 18.578 1 76.5 133 LYS B C 1
ATOM 6054 O O . LYS B 1 133 ? 40.281 9.789 18.422 1 76.5 133 LYS B O 1
ATOM 6059 N N . GLY B 1 134 ? 39.75 11.945 18.109 1 82.81 134 GLY B N 1
ATOM 6060 C CA . GLY B 1 134 ? 38.781 11.625 17.094 1 82.81 134 GLY B CA 1
ATOM 6061 C C . GLY B 1 134 ? 37.375 11.508 17.641 1 82.81 134 GLY B C 1
ATOM 6062 O O . GLY B 1 134 ? 37.156 11.492 18.844 1 82.81 134 GLY B O 1
ATOM 6063 N N . ILE B 1 135 ? 36.375 11.406 16.75 1 87.38 135 ILE B N 1
ATOM 6064 C CA . ILE B 1 135 ? 34.969 11.336 17.156 1 87.38 135 ILE B CA 1
ATOM 6065 C C . ILE B 1 135 ? 34.656 9.922 17.609 1 87.38 135 ILE B C 1
ATOM 6067 O O . ILE B 1 135 ? 35.219 8.953 17.125 1 87.38 135 ILE B O 1
ATOM 6071 N N . GLN B 1 136 ? 33.75 9.867 18.609 1 85.38 136 GLN B N 1
ATOM 6072 C CA . GLN B 1 136 ? 33.219 8.602 19.125 1 85.38 136 GLN B CA 1
ATOM 6073 C C . GLN B 1 136 ? 31.703 8.633 19.203 1 85.38 136 GLN B C 1
ATOM 6075 O O . GLN B 1 136 ? 31.109 9.711 19.297 1 85.38 136 GLN B O 1
ATOM 6080 N N . ARG B 1 137 ? 31.172 7.395 19.156 1 85.19 137 ARG B N 1
ATOM 6081 C CA . ARG B 1 137 ? 29.719 7.316 19.281 1 85.19 137 ARG B CA 1
ATOM 6082 C C . ARG B 1 137 ? 29.281 7.672 20.703 1 85.19 137 ARG B C 1
ATOM 6084 O O . ARG B 1 137 ? 29.781 7.098 21.672 1 85.19 137 ARG B O 1
ATOM 6091 N N . VAL B 1 138 ? 28.391 8.539 20.797 1 80.88 138 VAL B N 1
ATOM 6092 C CA . VAL B 1 138 ? 27.953 9.008 22.109 1 80.88 138 VAL B CA 1
ATOM 6093 C C . VAL B 1 138 ? 26.531 8.508 22.391 1 80.88 138 VAL B C 1
ATOM 6095 O O . VAL B 1 138 ? 26.203 8.164 23.531 1 80.88 138 VAL B O 1
ATOM 6098 N N . THR B 1 139 ? 25.703 8.508 21.375 1 76.88 139 THR B N 1
ATOM 6099 C CA . THR B 1 139 ? 24.344 8.016 21.516 1 76.88 139 THR B CA 1
ATOM 6100 C C . THR B 1 139 ? 23.953 7.141 20.328 1 76.88 139 THR B C 1
ATOM 6102 O O . THR B 1 139 ? 24.531 7.27 19.234 1 76.88 139 THR B O 1
ATOM 6105 N N . HIS B 1 140 ? 23.156 6.168 20.578 1 79.75 140 HIS B N 1
ATOM 6106 C CA . HIS B 1 140 ? 22.547 5.262 19.609 1 79.75 140 HIS B CA 1
ATOM 6107 C C . HIS B 1 140 ? 21.141 4.855 20.016 1 79.75 140 HIS B C 1
ATOM 6109 O O . HIS B 1 140 ? 20.969 4.133 21 1 79.75 140 HIS B O 1
ATOM 6115 N N . GLN B 1 141 ? 20.125 5.379 19.312 1 76.94 141 GLN B N 1
ATOM 6116 C CA . GLN B 1 141 ? 18.75 5.121 19.719 1 76.94 141 GLN B CA 1
ATOM 6117 C C . GLN B 1 141 ? 17.844 4.922 18.516 1 76.94 141 GLN B C 1
ATOM 6119 O O . GLN B 1 141 ? 18.172 5.348 17.406 1 76.94 141 GLN B O 1
ATOM 6124 N N . ALA B 1 142 ? 16.766 4.195 18.828 1 74.62 142 ALA B N 1
ATOM 6125 C CA . ALA B 1 142 ? 15.734 4.113 17.797 1 74.62 142 ALA B CA 1
ATOM 6126 C C . ALA B 1 142 ? 15.164 5.492 17.484 1 74.62 142 ALA B C 1
ATOM 6128 O O . ALA B 1 142 ? 15.078 6.348 18.375 1 74.62 142 ALA B O 1
ATOM 6129 N N . SER B 1 143 ? 14.781 5.633 16.25 1 70.44 143 SER B N 1
ATOM 6130 C CA . SER B 1 143 ? 14.266 6.934 15.836 1 70.44 143 SER B CA 1
ATOM 6131 C C . SER B 1 143 ? 12.977 7.277 16.562 1 70.44 143 SER B C 1
ATOM 6133 O O . SER B 1 143 ? 12.641 8.453 16.734 1 70.44 143 SER B O 1
ATOM 6135 N N . ASN B 1 144 ? 12.281 6.172 17.078 1 64.81 144 ASN B N 1
ATOM 6136 C CA . ASN B 1 144 ? 10.992 6.418 17.719 1 64.81 144 ASN B CA 1
ATOM 6137 C C . ASN B 1 144 ? 11.078 6.27 19.234 1 64.81 144 ASN B C 1
ATOM 6139 O O . ASN B 1 144 ? 10.055 6.234 19.906 1 64.81 144 ASN B O 1
ATOM 6143 N N . GLU B 1 145 ? 12.133 5.953 19.812 1 63.22 145 GLU B N 1
ATOM 6144 C CA . GLU B 1 145 ? 12.289 5.633 21.219 1 63.22 145 GLU B CA 1
ATOM 6145 C C . GLU B 1 145 ? 11.586 6.66 22.109 1 63.22 145 GLU B C 1
ATOM 6147 O O . GLU B 1 145 ? 10.977 6.305 23.109 1 63.22 145 GLU B O 1
ATOM 6152 N N . ASN B 1 146 ? 11.578 7.867 21.797 1 57.72 146 ASN B N 1
ATOM 6153 C CA . ASN B 1 146 ? 10.992 8.859 22.703 1 57.72 146 ASN B CA 1
ATOM 6154 C C . ASN B 1 146 ? 9.758 9.516 22.078 1 57.72 146 ASN B C 1
ATOM 6156 O O . ASN B 1 146 ? 9.367 10.617 22.469 1 57.72 146 ASN B O 1
ATOM 6160 N N . MET B 1 147 ? 9.25 8.664 21.328 1 62.62 147 MET B N 1
ATOM 6161 C CA . MET B 1 147 ? 8.102 9.273 20.672 1 62.62 147 MET B CA 1
ATOM 6162 C C . MET B 1 147 ? 6.797 8.672 21.188 1 62.62 147 MET B C 1
ATOM 6164 O O . MET B 1 147 ? 6.793 7.566 21.734 1 62.62 147 MET B O 1
ATOM 6168 N N . THR B 1 148 ? 5.793 9.5 21.281 1 63.5 148 THR B N 1
ATOM 6169 C CA . THR B 1 148 ? 4.441 9.047 21.594 1 63.5 148 THR B CA 1
ATOM 6170 C C . THR B 1 148 ? 4.066 7.844 20.734 1 63.5 148 THR B C 1
ATOM 6172 O O . THR B 1 148 ? 4.48 7.746 19.578 1 63.5 148 THR B O 1
ATOM 6175 N N . PRO B 1 149 ? 3.387 6.898 21.422 1 67.38 149 PRO B N 1
ATOM 6176 C CA . PRO B 1 149 ? 2.953 5.734 20.641 1 67.38 149 PRO B CA 1
ATOM 6177 C C . PRO B 1 149 ? 2.283 6.125 19.328 1 67.38 149 PRO B C 1
ATOM 6179 O O . PRO B 1 149 ? 1.474 7.055 19.297 1 67.38 149 PRO B O 1
ATOM 6182 N N . SER B 1 150 ? 2.852 5.719 18.328 1 77.5 150 SER B N 1
ATOM 6183 C CA . SER B 1 150 ? 2.332 5.988 16.984 1 77.5 150 SER B CA 1
ATOM 6184 C C . SER B 1 150 ? 2.176 4.703 16.188 1 77.5 150 SER B C 1
ATOM 6186 O O . SER B 1 150 ? 2.834 3.701 16.469 1 77.5 150 SER B O 1
ATOM 6188 N N . ARG B 1 151 ? 1.207 4.73 15.398 1 83.69 151 ARG B N 1
ATOM 6189 C CA . ARG B 1 151 ? 0.993 3.598 14.508 1 83.69 151 ARG B CA 1
ATOM 6190 C C . ARG B 1 151 ? 2.174 3.418 13.555 1 83.69 151 ARG B C 1
ATOM 6192 O O . ARG B 1 151 ? 2.475 2.299 13.133 1 83.69 151 ARG B O 1
ATOM 6199 N N . VAL B 1 152 ? 2.779 4.523 13.234 1 81.5 152 VAL B N 1
ATOM 6200 C CA . VAL B 1 152 ? 3.951 4.527 12.367 1 81.5 152 VAL B CA 1
ATOM 6201 C C . VAL B 1 152 ? 5.195 4.891 13.18 1 81.5 152 VAL B C 1
ATOM 6203 O O . VAL B 1 152 ? 5.199 5.883 13.914 1 81.5 152 VAL B O 1
ATOM 6206 N N . ALA B 1 153 ? 6.211 4.047 13.109 1 70.5 153 ALA B N 1
ATOM 6207 C CA . ALA B 1 153 ? 7.273 4.191 14.102 1 70.5 153 ALA B CA 1
ATOM 6208 C C . ALA B 1 153 ? 8.531 4.793 13.477 1 70.5 153 ALA B C 1
ATOM 6210 O O . ALA B 1 153 ? 9.484 5.121 14.188 1 70.5 153 ALA B O 1
ATOM 6211 N N . SER B 1 154 ? 8.539 5.02 12.258 1 76.5 154 SER B N 1
ATOM 6212 C CA . SER B 1 154 ? 9.82 5.457 11.711 1 76.5 154 SER B CA 1
ATOM 6213 C C . SER B 1 154 ? 9.664 6.75 10.914 1 76.5 154 SER B C 1
ATOM 6215 O O . SER B 1 154 ? 8.594 7.027 10.375 1 76.5 154 SER B O 1
ATOM 6217 N N . LEU B 1 155 ? 10.773 7.566 10.961 1 84.56 155 LEU B N 1
ATOM 6218 C CA . LEU B 1 155 ? 10.922 8.672 10.023 1 84.56 155 LEU B CA 1
ATOM 6219 C C . LEU B 1 155 ? 11.195 8.156 8.617 1 84.56 155 LEU B C 1
ATOM 6221 O O . LEU B 1 155 ? 11.805 7.102 8.438 1 84.56 155 LEU B O 1
ATOM 6225 N N . VAL B 1 156 ? 10.695 8.852 7.648 1 89.81 156 VAL B N 1
ATOM 6226 C CA . VAL B 1 156 ? 10.93 8.438 6.273 1 89.81 156 VAL B CA 1
ATOM 6227 C C . VAL B 1 156 ? 11.531 9.586 5.477 1 89.81 156 VAL B C 1
ATOM 6229 O O . VAL B 1 156 ? 11 10.703 5.484 1 89.81 156 VAL B O 1
ATOM 6232 N N . ALA B 1 157 ? 12.656 9.32 4.918 1 89.88 157 ALA B N 1
ATOM 6233 C CA . ALA B 1 157 ? 13.234 10.266 3.971 1 89.88 157 ALA B CA 1
ATOM 6234 C C . ALA B 1 157 ? 12.633 10.094 2.58 1 89.88 157 ALA B C 1
ATOM 6236 O O . ALA B 1 157 ? 12.625 8.992 2.031 1 89.88 157 ALA B O 1
ATOM 6237 N N . CYS B 1 158 ? 12.109 11.109 2.094 1 88.19 158 CYS B N 1
ATOM 6238 C CA . CYS B 1 158 ? 11.5 11.109 0.769 1 88.19 158 CYS B CA 1
ATOM 6239 C C . CYS B 1 158 ? 11.617 12.477 0.112 1 88.19 158 CYS B C 1
ATOM 6241 O O . CYS B 1 158 ? 11.305 13.492 0.729 1 88.19 158 CYS B O 1
ATOM 6243 N N . SER B 1 159 ? 12.023 12.469 -1.127 1 84.12 159 SER B N 1
ATOM 6244 C CA . SER B 1 159 ? 12.195 13.742 -1.822 1 84.12 159 SER B CA 1
ATOM 6245 C C . SER B 1 159 ? 10.852 14.422 -2.072 1 84.12 159 SER B C 1
ATOM 6247 O O . SER B 1 159 ? 9.836 13.742 -2.268 1 84.12 159 SER B O 1
ATOM 6249 N N . GLN B 1 160 ? 10.883 15.727 -2.049 1 86.25 160 GLN B N 1
ATOM 6250 C CA . GLN B 1 160 ? 9.664 16.5 -2.307 1 86.25 160 GLN B CA 1
ATOM 6251 C C . GLN B 1 160 ? 9.062 16.141 -3.66 1 86.25 160 GLN B C 1
ATOM 6253 O O . GLN B 1 160 ? 7.84 16.062 -3.801 1 86.25 160 GLN B O 1
ATOM 6258 N N . GLY B 1 161 ? 9.945 15.969 -4.637 1 84.44 161 GLY B N 1
ATOM 6259 C CA . GLY B 1 161 ? 9.469 15.609 -5.957 1 84.44 161 GLY B CA 1
ATOM 6260 C C . GLY B 1 161 ? 8.633 14.336 -5.961 1 84.44 161 GLY B C 1
ATOM 6261 O O . GLY B 1 161 ? 7.605 14.266 -6.637 1 84.44 161 GLY B O 1
ATOM 6262 N N . GLN B 1 162 ? 9.062 13.375 -5.223 1 85.38 162 GLN B N 1
ATOM 6263 C CA . GLN B 1 162 ? 8.328 12.117 -5.141 1 85.38 162 GLN B CA 1
ATOM 6264 C C . GLN B 1 162 ? 7 12.305 -4.41 1 85.38 162 GLN B C 1
ATOM 6266 O O . GLN B 1 162 ? 5.988 11.711 -4.789 1 85.38 162 GLN B O 1
ATOM 6271 N N . ILE B 1 163 ? 7.00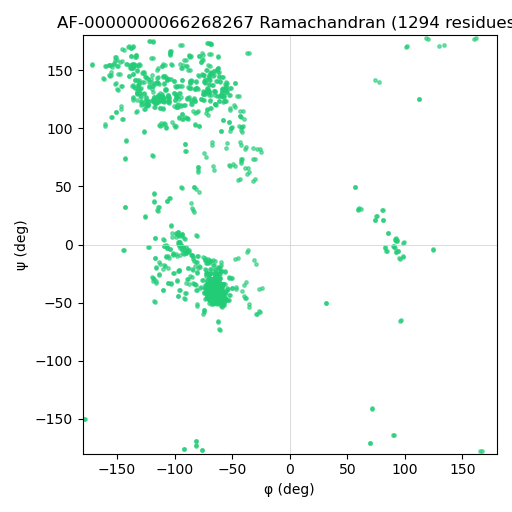8 13.086 -3.414 1 90.12 163 ILE B N 1
ATOM 6272 C CA . ILE B 1 163 ? 5.785 13.383 -2.67 1 90.12 163 ILE B CA 1
ATOM 6273 C C . ILE B 1 163 ? 4.77 14.055 -3.59 1 90.12 163 ILE B C 1
ATOM 6275 O O . ILE B 1 163 ? 3.598 13.664 -3.619 1 90.12 163 ILE B O 1
ATOM 6279 N N . GLU B 1 164 ? 5.254 15.039 -4.309 1 91.38 164 GLU B N 1
ATOM 6280 C CA . GLU B 1 164 ? 4.379 15.734 -5.25 1 91.38 164 GLU B CA 1
ATOM 6281 C C . GLU B 1 164 ? 3.818 14.773 -6.297 1 91.38 164 GLU B C 1
ATOM 6283 O O . GLU B 1 164 ? 2.625 14.812 -6.602 1 91.38 164 GLU B O 1
ATOM 6288 N N . ARG B 1 165 ? 4.641 13.953 -6.781 1 87.75 165 ARG B N 1
ATOM 6289 C CA . ARG B 1 165 ? 4.207 12.984 -7.785 1 87.75 165 ARG B CA 1
ATOM 6290 C C . ARG B 1 165 ? 3.109 12.086 -7.238 1 87.75 165 ARG B C 1
ATOM 6292 O O . ARG B 1 165 ? 2.094 11.859 -7.902 1 87.75 165 ARG B O 1
ATOM 6299 N N . ILE B 1 166 ? 3.293 11.547 -6.086 1 89.06 166 ILE B N 1
ATOM 6300 C CA . ILE B 1 166 ? 2.334 10.648 -5.453 1 89.06 166 ILE B CA 1
ATOM 6301 C C . ILE B 1 166 ? 0.999 11.375 -5.27 1 89.06 166 ILE B C 1
ATOM 6303 O O . ILE B 1 166 ? -0.057 10.828 -5.605 1 89.06 166 ILE B O 1
ATOM 6307 N N . LEU B 1 167 ? 1.076 12.578 -4.797 1 94.06 167 LEU B N 1
ATOM 6308 C CA . LEU B 1 167 ? -0.14 13.352 -4.555 1 94.06 167 LEU B CA 1
ATOM 6309 C C . LEU B 1 167 ? -0.821 13.719 -5.867 1 94.06 167 LEU B C 1
ATOM 6311 O O . LEU B 1 167 ? -2.051 13.711 -5.957 1 94.06 167 LEU B O 1
ATOM 6315 N N . GLU B 1 168 ? -0.043 14.047 -6.875 1 92.88 168 GLU B N 1
ATOM 6316 C CA . GLU B 1 168 ? -0.596 14.398 -8.18 1 92.88 168 GLU B CA 1
ATOM 6317 C C . GLU B 1 168 ? -1.345 13.219 -8.797 1 92.88 168 GLU B C 1
ATOM 6319 O O . GLU B 1 168 ? -2.428 13.391 -9.359 1 92.88 168 GLU B O 1
ATOM 6324 N N . LEU B 1 169 ? -0.759 12.062 -8.703 1 86.25 169 LEU B N 1
ATOM 6325 C CA . LEU B 1 169 ? -1.409 10.867 -9.227 1 86.25 169 LEU B CA 1
ATOM 6326 C C . LEU B 1 169 ? -2.715 10.594 -8.492 1 86.25 169 LEU B C 1
ATOM 6328 O O . LEU B 1 169 ? -3.721 10.242 -9.117 1 86.25 169 LEU B O 1
ATOM 6332 N N . GLU B 1 170 ? -2.666 10.711 -7.203 1 90 170 GLU B N 1
ATOM 6333 C CA . GLU B 1 170 ? -3.879 10.539 -6.41 1 90 170 GLU B CA 1
ATOM 6334 C C . GLU B 1 170 ? -4.957 11.539 -6.816 1 90 170 GLU B C 1
ATOM 6336 O O . GLU B 1 170 ? -6.117 11.164 -7.004 1 90 170 GLU B O 1
ATOM 6341 N N . LEU B 1 171 ? -4.574 12.781 -6.98 1 93.75 171 LEU B N 1
ATOM 6342 C CA . LEU B 1 171 ? -5.504 13.836 -7.363 1 93.75 171 LEU B CA 1
ATOM 6343 C C . LEU B 1 171 ? -6.125 13.547 -8.727 1 93.75 171 LEU B C 1
ATOM 6345 O O . LEU B 1 171 ? -7.34 13.688 -8.898 1 93.75 171 LEU B O 1
ATOM 6349 N N . ALA B 1 172 ? -5.34 13.109 -9.633 1 89.62 172 ALA B N 1
ATOM 6350 C CA . ALA B 1 172 ? -5.801 12.828 -10.984 1 89.62 172 ALA B CA 1
ATOM 6351 C C . ALA B 1 172 ? -6.824 11.695 -11 1 89.62 172 ALA B C 1
ATOM 6353 O O . ALA B 1 172 ? -7.73 11.68 -11.828 1 89.62 172 ALA B O 1
ATOM 6354 N N . SER B 1 173 ? -6.723 10.797 -10.094 1 82.75 173 SER B N 1
ATOM 6355 C CA . SER B 1 173 ? -7.629 9.664 -10.023 1 82.75 173 SER B CA 1
ATOM 6356 C C . SER B 1 173 ? -9.016 10.086 -9.562 1 82.75 173 SER B C 1
ATOM 6358 O O . SER B 1 173 ? -10.023 9.5 -9.961 1 82.75 173 SER B O 1
ATOM 6360 N N . TYR B 1 174 ? -9.109 11.125 -8.742 1 86.69 174 TYR B N 1
ATOM 6361 C CA . TYR B 1 174 ? -10.391 11.5 -8.156 1 86.69 174 TYR B CA 1
ATOM 6362 C C . TYR B 1 174 ? -10.945 12.758 -8.82 1 86.69 174 TYR B C 1
ATOM 6364 O O . TYR B 1 174 ? -12.156 12.961 -8.875 1 86.69 174 TYR B O 1
ATOM 6372 N N . ALA B 1 175 ? -10.016 13.602 -9.203 1 91.81 175 ALA B N 1
ATOM 6373 C CA . ALA B 1 175 ? -10.398 14.883 -9.789 1 91.81 175 ALA B CA 1
ATOM 6374 C C . ALA B 1 175 ? -9.438 15.281 -10.914 1 91.81 175 ALA B C 1
ATOM 6376 O O . ALA B 1 175 ? -8.656 16.219 -10.766 1 91.81 175 ALA B O 1
ATOM 6377 N N . PRO B 1 176 ? -9.602 14.594 -11.984 1 89.62 176 PRO B N 1
ATOM 6378 C CA . PRO B 1 176 ? -8.711 14.906 -13.102 1 89.62 176 PRO B CA 1
ATOM 6379 C C . PRO B 1 176 ? -8.844 16.344 -13.578 1 89.62 176 PRO B C 1
ATOM 6381 O O . PRO B 1 176 ? -9.945 16.906 -13.586 1 89.62 176 PRO B O 1
ATOM 6384 N N . GLY B 1 177 ? -7.773 17 -13.93 1 92.31 177 GLY B N 1
ATOM 6385 C CA . GLY B 1 177 ? -7.785 18.344 -14.492 1 92.31 177 GLY B CA 1
ATOM 6386 C C . GLY B 1 177 ? -7.703 19.438 -13.43 1 92.31 177 GLY B C 1
ATOM 6387 O O . GLY B 1 177 ? -7.637 20.625 -13.758 1 92.31 177 GLY B O 1
ATOM 6388 N N . THR B 1 178 ? -7.664 19.062 -12.164 1 96.19 178 THR B N 1
ATOM 6389 C CA . THR B 1 178 ? -7.645 20.016 -11.055 1 96.19 178 THR B CA 1
ATOM 6390 C C . THR B 1 178 ? -6.309 20.75 -10.992 1 96.19 178 THR B C 1
ATOM 6392 O O . THR B 1 178 ? -6.254 21.922 -10.609 1 96.19 178 THR B O 1
ATOM 6395 N N . LEU B 1 179 ? -5.246 20.109 -11.328 1 97.19 179 LEU B N 1
ATOM 6396 C CA . LEU B 1 179 ? -3.912 20.688 -11.266 1 97.19 179 LEU B CA 1
ATOM 6397 C C . LEU B 1 179 ? -3.512 21.281 -12.609 1 97.19 179 LEU B C 1
ATOM 6399 O O . LEU B 1 179 ? -3.559 20.594 -13.633 1 97.19 179 LEU B O 1
ATOM 6403 N N . LYS B 1 180 ? -3.25 22.531 -12.656 1 96.12 180 LYS B N 1
ATOM 6404 C CA . LYS B 1 180 ? -2.729 23.234 -13.828 1 96.12 180 LYS B CA 1
ATOM 6405 C C . LYS B 1 180 ? -1.272 23.641 -13.625 1 96.12 180 LYS B C 1
ATOM 6407 O O . LYS B 1 180 ? -0.99 24.625 -12.938 1 96.12 180 LYS B O 1
ATOM 6412 N N . ARG B 1 181 ? -0.359 22.953 -14.219 1 94.62 181 ARG B N 1
ATOM 6413 C CA . ARG B 1 181 ? 1.06 23.281 -14.148 1 94.62 181 ARG B CA 1
ATOM 6414 C C . ARG B 1 181 ? 1.44 24.266 -15.25 1 94.62 181 ARG B C 1
ATOM 6416 O O . ARG B 1 181 ? 0.691 24.453 -16.203 1 94.62 181 ARG B O 1
ATOM 6423 N N . GLY B 1 182 ? 2.566 24.906 -15.086 1 94 182 GLY B N 1
ATOM 6424 C CA . GLY B 1 182 ? 3.051 25.844 -16.078 1 94 182 GLY B CA 1
ATOM 6425 C C . GLY B 1 182 ? 2.289 27.156 -16.078 1 94 182 GLY B C 1
ATOM 6426 O O . GLY B 1 182 ? 2.188 27.828 -17.109 1 94 182 GLY B O 1
ATOM 6427 N N . ALA B 1 183 ? 1.66 27.453 -15.039 1 96.38 183 ALA B N 1
ATOM 6428 C CA . ALA B 1 183 ? 0.925 28.703 -14.859 1 96.38 183 ALA B CA 1
ATOM 6429 C C . ALA B 1 183 ? 1.179 29.297 -13.477 1 96.38 183 ALA B C 1
ATOM 6431 O O . ALA B 1 183 ? 1.478 28.562 -12.523 1 96.38 183 ALA B O 1
ATOM 6432 N N . GLU B 1 184 ? 1.08 30.578 -13.383 1 96.31 184 GLU B N 1
ATOM 6433 C CA . GLU B 1 184 ? 1.371 31.266 -12.125 1 96.31 184 GLU B CA 1
ATOM 6434 C C . GLU B 1 184 ? 0.333 32.344 -11.828 1 96.31 184 GLU B C 1
ATOM 6436 O O . GLU B 1 184 ? -0.1 33.062 -12.734 1 96.31 184 GLU B O 1
ATOM 6441 N N . ILE B 1 185 ? -0.078 32.375 -10.609 1 97.88 185 ILE B N 1
ATOM 6442 C CA . ILE B 1 185 ? -0.914 33.5 -10.18 1 97.88 185 ILE B CA 1
ATOM 6443 C C . ILE B 1 185 ? -0.035 34.688 -9.812 1 97.88 185 ILE B C 1
ATOM 6445 O O . ILE B 1 185 ? 0.812 34.594 -8.922 1 97.88 185 ILE B O 1
ATOM 6449 N N . ILE B 1 186 ? -0.317 35.844 -10.43 1 97.69 186 ILE B N 1
ATOM 6450 C CA . ILE B 1 186 ? 0.618 36.969 -10.297 1 97.69 186 ILE B CA 1
ATOM 6451 C C . ILE B 1 186 ? -0.043 38.094 -9.516 1 97.69 186 ILE B C 1
ATOM 6453 O O . ILE B 1 186 ? 0.632 39.031 -9.078 1 97.69 186 ILE B O 1
ATOM 6457 N N . HIS B 1 187 ? -1.313 38 -9.391 1 97.69 187 HIS B N 1
ATOM 6458 C CA . HIS B 1 187 ? -2.021 39.062 -8.672 1 97.69 187 HIS B CA 1
ATOM 6459 C C . HIS B 1 187 ? -3.354 38.562 -8.125 1 97.69 187 HIS B C 1
ATOM 6461 O O . HIS B 1 187 ? -3.988 37.688 -8.734 1 97.69 187 HIS B O 1
ATOM 6467 N N . VAL B 1 188 ? -3.746 39.094 -6.93 1 97.81 188 VAL B N 1
ATOM 6468 C CA . VAL B 1 188 ? -5.008 38.75 -6.285 1 97.81 188 VAL B CA 1
ATOM 6469 C C . VAL B 1 188 ? -5.703 40 -5.789 1 97.81 188 VAL B C 1
ATOM 6471 O O . VAL B 1 188 ? -5.055 40.906 -5.266 1 97.81 188 VAL B O 1
ATOM 6474 N N . GLU B 1 189 ? -7 40.062 -6.051 1 95.62 189 GLU B N 1
ATOM 6475 C CA . GLU B 1 189 ? -7.812 41.156 -5.527 1 95.62 189 GLU B CA 1
ATOM 6476 C C . GLU B 1 189 ? -9.18 40.625 -5.062 1 95.62 189 GLU B C 1
ATOM 6478 O O . GLU B 1 189 ? -9.711 39.688 -5.613 1 95.62 189 GLU B O 1
ATOM 6483 N N . MET B 1 190 ? -9.664 41.25 -3.992 1 93.44 190 MET B N 1
ATOM 6484 C CA . MET B 1 190 ? -11.039 41 -3.572 1 93.44 190 MET B CA 1
ATOM 6485 C C . MET B 1 190 ? -11.977 42.062 -4.117 1 93.44 190 MET B C 1
ATOM 6487 O O . MET B 1 190 ? -11.852 43.25 -3.779 1 93.44 190 MET B O 1
ATOM 6491 N N . ASP B 1 191 ? -12.781 41.688 -5.051 1 88.31 191 ASP B N 1
ATOM 6492 C CA . ASP B 1 191 ? -13.758 42.594 -5.648 1 88.31 191 ASP B CA 1
ATOM 6493 C C . ASP B 1 191 ? -15.164 42 -5.594 1 88.31 191 ASP B C 1
ATOM 6495 O O . ASP B 1 191 ? -15.547 41.188 -6.457 1 88.31 191 ASP B O 1
ATOM 6499 N N . ALA B 1 192 ? -15.883 42.406 -4.602 1 80.5 192 ALA B N 1
ATOM 6500 C CA . ALA B 1 192 ? -17.219 41.844 -4.391 1 80.5 192 ALA B CA 1
ATOM 6501 C C . ALA B 1 192 ? -18.266 42.625 -5.176 1 80.5 192 ALA B C 1
ATOM 6503 O O . ALA B 1 192 ? -19.438 42.25 -5.23 1 80.5 192 ALA B O 1
ATOM 6504 N N . ARG B 1 193 ? -17.922 43.688 -5.82 1 80.5 193 ARG B N 1
ATOM 6505 C CA . ARG B 1 193 ? -18.875 44.531 -6.539 1 80.5 193 ARG B CA 1
ATOM 6506 C C . ARG B 1 193 ? -19.438 43.812 -7.75 1 80.5 193 ARG B C 1
ATOM 6508 O O . ARG B 1 193 ? -20.641 43.906 -8.047 1 80.5 193 ARG B O 1
ATOM 6515 N N . MET B 1 194 ? -18.641 43.031 -8.328 1 71.31 194 MET B N 1
ATOM 6516 C CA . MET B 1 194 ? -19.062 42.375 -9.562 1 71.31 194 MET B CA 1
ATOM 6517 C C . MET B 1 194 ? -19.734 41.031 -9.266 1 71.31 194 MET B C 1
ATOM 6519 O O . MET B 1 194 ? -20.656 40.625 -9.977 1 71.31 194 MET B O 1
ATOM 6523 N N . ASP B 1 195 ? -19.328 40.344 -8.25 1 84.12 195 ASP B N 1
ATOM 6524 C CA . ASP B 1 195 ? -19.828 39.031 -7.902 1 84.12 195 ASP B CA 1
ATOM 6525 C C . ASP B 1 195 ? -19.656 38.75 -6.41 1 84.12 195 ASP B C 1
ATOM 6527 O O . ASP B 1 195 ? -18.531 38.5 -5.945 1 84.12 195 ASP B O 1
ATOM 6531 N N . THR B 1 196 ? -20.719 38.719 -5.727 1 86.56 196 THR B N 1
ATOM 6532 C CA . THR B 1 196 ? -20.656 38.531 -4.281 1 86.56 196 THR B CA 1
ATOM 6533 C C . THR B 1 196 ? -20.438 37.062 -3.934 1 86.56 196 THR B C 1
ATOM 6535 O O . THR B 1 196 ? -20 36.75 -2.822 1 86.56 196 THR B O 1
ATOM 6538 N N . LYS B 1 197 ? -20.75 36.25 -4.941 1 89.38 197 LYS B N 1
ATOM 6539 C CA . LYS B 1 197 ? -20.562 34.812 -4.703 1 89.38 197 LYS B CA 1
ATOM 6540 C C . LYS B 1 197 ? -19.109 34.406 -4.895 1 89.38 197 LYS B C 1
ATOM 6542 O O . LYS B 1 197 ? -18.578 33.594 -4.148 1 89.38 197 LYS B O 1
ATOM 6547 N N . TYR B 1 198 ? -18.531 35 -5.883 1 94.44 198 TYR B N 1
ATOM 6548 C CA . TYR B 1 198 ? -17.125 34.781 -6.188 1 94.44 198 TYR B CA 1
ATOM 6549 C C . TYR B 1 198 ? -16.328 36.062 -6.09 1 94.44 198 TYR B C 1
ATOM 6551 O O . TYR B 1 198 ? -15.812 36.562 -7.094 1 94.44 198 TYR B O 1
ATOM 6559 N N . PRO B 1 199 ? -16.062 36.469 -4.941 1 95.38 199 PRO B N 1
ATOM 6560 C CA . PRO B 1 199 ? -15.531 37.844 -4.746 1 95.38 199 PRO B CA 1
ATOM 6561 C C . PRO B 1 199 ? -14.023 37.906 -4.969 1 95.38 199 PRO B C 1
ATOM 6563 O O . PRO B 1 199 ? -13.469 39 -5.039 1 95.38 199 PRO B O 1
ATOM 6566 N N . VAL B 1 200 ? -13.297 36.812 -5.027 1 97.19 200 VAL B N 1
ATOM 6567 C CA . VAL B 1 200 ? -11.844 36.844 -5.168 1 97.19 200 VAL B CA 1
ATOM 6568 C C . VAL B 1 200 ? -11.469 36.719 -6.641 1 97.19 200 VAL B C 1
ATOM 6570 O O . VAL B 1 200 ? -11.906 35.781 -7.312 1 97.19 200 VAL B O 1
ATOM 6573 N N . VAL B 1 201 ? -10.68 37.625 -7.156 1 96.81 201 VAL B N 1
ATOM 6574 C CA . VAL B 1 201 ? -10.219 37.594 -8.539 1 96.81 201 VAL B CA 1
ATOM 6575 C C . VAL B 1 201 ? -8.719 37.344 -8.586 1 96.81 201 VAL B C 1
ATOM 6577 O O . VAL B 1 201 ? -7.949 37.969 -7.852 1 96.81 201 VAL B O 1
ATOM 6580 N N . VAL B 1 202 ? -8.328 36.406 -9.391 1 97.56 202 VAL B N 1
ATOM 6581 C CA . VAL B 1 202 ? -6.91 36.094 -9.539 1 97.56 202 VAL B CA 1
ATOM 6582 C C . VAL B 1 202 ? -6.488 36.281 -10.992 1 97.56 202 VAL B C 1
ATOM 6584 O O . VAL B 1 202 ? -7.27 36.062 -11.914 1 97.56 202 VAL B O 1
ATOM 6587 N N . SER B 1 203 ? -5.277 36.781 -11.203 1 97.81 203 SER B N 1
ATOM 6588 C CA . SER B 1 203 ? -4.633 36.875 -12.508 1 97.81 203 SER B CA 1
ATOM 6589 C C . SER B 1 203 ? -3.654 35.719 -12.727 1 97.81 203 SER B C 1
ATOM 6591 O O . SER B 1 203 ? -2.693 35.562 -11.961 1 97.81 203 SER B O 1
ATOM 6593 N N . ILE B 1 204 ? -3.924 34.906 -13.758 1 97.62 204 ILE B N 1
ATOM 6594 C CA . ILE B 1 204 ? -3.109 33.75 -14.023 1 97.62 204 ILE B CA 1
ATOM 6595 C C . ILE B 1 204 ? -2.299 33.938 -15.297 1 97.62 204 ILE B C 1
ATOM 6597 O O . ILE B 1 204 ? -2.865 34.188 -16.359 1 97.62 204 ILE B O 1
ATOM 6601 N N . ARG B 1 205 ? -0.984 33.812 -15.156 1 97.38 205 ARG B N 1
ATOM 6602 C CA . ARG B 1 205 ? -0.086 33.906 -16.297 1 97.38 205 ARG B CA 1
ATOM 6603 C C . ARG B 1 205 ? 0.431 32.531 -16.719 1 97.38 205 ARG B C 1
ATOM 6605 O O . ARG B 1 205 ? 0.926 31.781 -15.875 1 97.38 205 ARG B O 1
ATOM 6612 N N . ASP B 1 206 ? 0.273 32.188 -17.969 1 94.31 206 ASP B N 1
ATOM 6613 C CA . ASP B 1 206 ? 0.767 30.906 -18.438 1 94.31 206 ASP B CA 1
ATOM 6614 C C . ASP B 1 206 ? 2.189 31.031 -18.984 1 94.31 206 ASP B C 1
ATOM 6616 O O . ASP B 1 206 ? 2.822 32.094 -18.844 1 94.31 206 ASP B O 1
ATOM 6620 N N . GLU B 1 207 ? 2.709 29.969 -19.5 1 91.38 207 GLU B N 1
ATOM 6621 C CA . GLU B 1 207 ? 4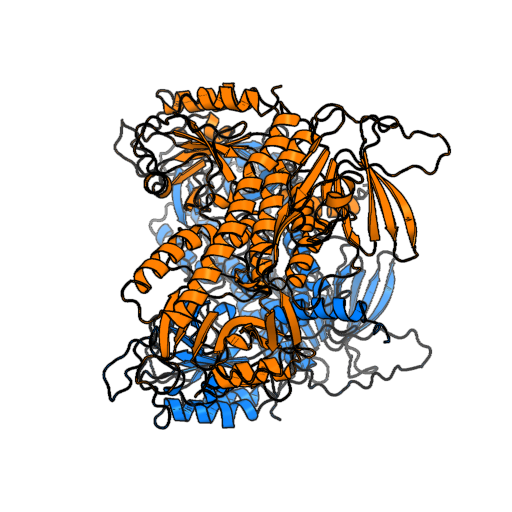.098 29.906 -19.938 1 91.38 207 GLU B CA 1
ATOM 6622 C C . GLU B 1 207 ? 4.348 30.859 -21.109 1 91.38 207 GLU B C 1
ATOM 6624 O O . GLU B 1 207 ? 5.457 31.359 -21.266 1 91.38 207 GLU B O 1
ATOM 6629 N N . SER B 1 208 ? 3.273 31.172 -21.938 1 92.12 208 SER B N 1
ATOM 6630 C CA . SER B 1 208 ? 3.398 32.062 -23.078 1 92.12 208 SER B CA 1
ATOM 6631 C C . SER B 1 208 ? 3.361 33.531 -22.641 1 92.12 208 SER B C 1
ATOM 6633 O O . SER B 1 208 ? 3.604 34.438 -23.453 1 92.12 208 SER B O 1
ATOM 6635 N N . GLY B 1 209 ? 3.047 33.719 -21.438 1 93.06 209 GLY B N 1
ATOM 6636 C CA . GLY B 1 209 ? 2.938 35.062 -20.922 1 93.06 209 GLY B CA 1
ATOM 6637 C C . GLY B 1 209 ? 1.521 35.625 -20.969 1 93.06 209 GLY B C 1
ATOM 6638 O O . GLY B 1 209 ? 1.252 36.719 -20.469 1 93.06 209 GLY B O 1
ATOM 6639 N N . HIS B 1 210 ? 0.641 34.844 -21.578 1 95.12 210 HIS B N 1
ATOM 6640 C CA . HIS B 1 210 ? -0.756 35.25 -21.656 1 95.12 210 HIS B CA 1
ATOM 6641 C C . HIS B 1 210 ? -1.412 35.281 -20.281 1 95.12 210 HIS B C 1
ATOM 6643 O O . HIS B 1 210 ? -1.218 34.344 -19.5 1 95.12 210 HIS B O 1
ATOM 6649 N N . VAL B 1 211 ? -2.119 36.344 -19.953 1 96.06 211 VAL B N 1
ATOM 6650 C CA . VAL B 1 211 ? -2.762 36.5 -18.641 1 96.06 211 VAL B CA 1
ATOM 6651 C C . VAL B 1 211 ? -4.27 36.281 -18.797 1 96.06 211 VAL B C 1
ATOM 6653 O O . VAL B 1 211 ? -4.902 36.875 -19.672 1 96.06 211 VAL B O 1
ATOM 6656 N N . THR B 1 212 ? -4.797 35.406 -18.016 1 95.38 212 THR B N 1
ATOM 6657 C CA . THR B 1 212 ? -6.234 35.219 -17.922 1 95.38 212 THR B CA 1
ATOM 6658 C C . THR B 1 212 ? -6.719 35.469 -16.5 1 95.38 212 THR B C 1
ATOM 6660 O O . THR B 1 212 ? -5.914 35.531 -15.562 1 95.38 212 THR B O 1
ATOM 6663 N N . PHE B 1 213 ? -8.039 35.719 -16.375 1 94.81 213 PHE B N 1
ATOM 6664 C CA . PHE B 1 213 ? -8.617 36 -15.062 1 94.81 213 PHE B CA 1
ATOM 6665 C C . PHE B 1 213 ? -9.586 34.875 -14.656 1 94.81 213 PHE B C 1
ATOM 6667 O O . PHE B 1 213 ? -10.242 34.281 -15.508 1 94.81 213 PHE B O 1
ATOM 6674 N N . ALA B 1 214 ? -9.555 34.625 -13.375 1 96.12 214 ALA B N 1
ATOM 6675 C CA . ALA B 1 214 ? -10.523 33.688 -12.789 1 96.12 214 ALA B CA 1
ATOM 6676 C C . ALA B 1 214 ? -11.039 34.219 -11.453 1 96.12 214 ALA B C 1
ATOM 6678 O O . ALA B 1 214 ? -10.398 35.031 -10.82 1 96.12 214 ALA B O 1
ATOM 6679 N N . ARG B 1 215 ? -12.25 33.844 -11.102 1 96.25 215 ARG B N 1
ATOM 6680 C CA . ARG B 1 215 ? -12.844 34.188 -9.812 1 96.25 215 ARG B CA 1
ATOM 6681 C C . ARG B 1 215 ? -13.078 32.938 -8.969 1 96.25 215 ARG B C 1
ATOM 6683 O O . ARG B 1 215 ? -13.258 31.844 -9.5 1 96.25 215 ARG B O 1
ATOM 6690 N N . CYS B 1 216 ? -13.039 33.125 -7.688 1 97.06 216 CYS B N 1
ATOM 6691 C CA . CYS B 1 216 ? -13.328 31.969 -6.824 1 97.06 216 CYS B CA 1
ATOM 6692 C C . CYS B 1 216 ? -14.023 32.438 -5.543 1 97.06 216 CYS B C 1
ATOM 6694 O O . CYS B 1 216 ? -14.008 33.625 -5.211 1 97.06 216 CYS B O 1
ATOM 6696 N N . ARG B 1 217 ? -14.727 31.531 -4.945 1 96.81 217 ARG B N 1
ATOM 6697 C CA . ARG B 1 217 ? -15.328 31.781 -3.641 1 96.81 217 ARG B CA 1
ATOM 6698 C C . ARG B 1 217 ? -14.258 31.875 -2.557 1 96.81 217 ARG B C 1
ATOM 6700 O O . ARG B 1 217 ? -14.336 32.719 -1.672 1 96.81 217 ARG B O 1
ATOM 6707 N N . PHE B 1 218 ? -13.328 30.969 -2.588 1 98.44 218 PHE B N 1
ATOM 6708 C CA . PHE B 1 218 ? -12.227 30.922 -1.627 1 98.44 218 PHE B CA 1
ATOM 6709 C C . PHE B 1 218 ? -10.891 30.766 -2.34 1 98.44 218 PHE B C 1
ATOM 6711 O O . PHE B 1 218 ? -10.781 30.016 -3.311 1 98.44 218 PHE B O 1
ATOM 6718 N N . LEU B 1 219 ? -9.883 31.5 -1.891 1 98.75 219 LEU B N 1
ATOM 6719 C CA . LEU B 1 219 ? -8.508 31.391 -2.375 1 98.75 219 LEU B CA 1
ATOM 6720 C C . LEU B 1 219 ? -7.582 30.891 -1.274 1 98.75 219 LEU B C 1
ATOM 6722 O O . LEU B 1 219 ? -7.625 31.391 -0.146 1 98.75 219 LEU B O 1
ATOM 6726 N N . VAL B 1 220 ? -6.84 29.875 -1.57 1 98.88 220 VAL B N 1
ATOM 6727 C CA . VAL B 1 220 ? -5.867 29.375 -0.602 1 98.88 220 VAL B CA 1
ATOM 6728 C C . VAL B 1 220 ? -4.453 29.625 -1.122 1 98.88 220 VAL B C 1
ATOM 6730 O O . VAL B 1 220 ? -4.078 29.109 -2.182 1 98.88 220 VAL B O 1
ATOM 6733 N N . GLY B 1 221 ? -3.711 30.438 -0.372 1 98.69 221 GLY B N 1
ATOM 6734 C CA . GLY B 1 221 ? -2.318 30.688 -0.704 1 98.69 221 GLY B CA 1
ATOM 6735 C C . GLY B 1 221 ? -1.382 29.609 -0.202 1 98.69 221 GLY B C 1
ATOM 6736 O O . GLY B 1 221 ? -1.056 29.562 0.986 1 98.69 221 GLY B O 1
ATOM 6737 N N . ALA B 1 222 ? -0.927 28.75 -1.043 1 98.12 222 ALA B N 1
ATOM 6738 C CA . ALA B 1 222 ? 0.08 27.719 -0.793 1 98.12 222 ALA B CA 1
ATOM 6739 C C . ALA B 1 222 ? 1.312 27.938 -1.668 1 98.12 222 ALA B C 1
ATOM 6741 O O . ALA B 1 222 ? 1.894 26.969 -2.178 1 98.12 222 ALA B O 1
ATOM 6742 N N . ASP B 1 223 ? 1.666 29.172 -1.869 1 96.12 223 ASP B N 1
ATOM 6743 C CA . ASP B 1 223 ? 2.662 29.531 -2.875 1 96.12 223 ASP B CA 1
ATOM 6744 C C . ASP B 1 223 ? 4.012 29.844 -2.227 1 96.12 223 ASP B C 1
ATOM 6746 O O . ASP B 1 223 ? 4.84 30.547 -2.812 1 96.12 223 ASP B O 1
ATOM 6750 N N . GLY B 1 224 ? 4.219 29.484 -1.021 1 91.75 224 GLY B N 1
ATOM 6751 C CA . GLY B 1 224 ? 5.543 29.422 -0.419 1 91.75 224 GLY B CA 1
ATOM 6752 C C . GLY B 1 224 ? 5.945 30.719 0.257 1 91.75 224 GLY B C 1
ATOM 6753 O O . GLY B 1 224 ? 5.094 31.562 0.542 1 91.75 224 GLY B O 1
ATOM 6754 N N . ALA B 1 225 ? 7.242 30.859 0.544 1 86.56 225 ALA B N 1
ATOM 6755 C CA . ALA B 1 225 ? 7.812 31.922 1.359 1 86.56 225 ALA B CA 1
ATOM 6756 C C . ALA B 1 225 ? 7.633 33.281 0.686 1 86.56 225 ALA B C 1
ATOM 6758 O O . ALA B 1 225 ? 7.535 34.312 1.362 1 86.56 225 ALA B O 1
ATOM 6759 N N . HIS B 1 226 ? 7.566 33.312 -0.622 1 90.38 226 HIS B N 1
ATOM 6760 C CA . HIS B 1 226 ? 7.395 34.531 -1.374 1 90.38 226 HIS B CA 1
ATOM 6761 C C . HIS B 1 226 ? 5.969 34.656 -1.903 1 90.38 226 HIS B C 1
ATOM 6763 O O . HIS B 1 226 ? 5.758 35.156 -3.012 1 90.38 226 HIS B O 1
ATOM 6769 N N . SER B 1 227 ? 5.133 34.312 -1.137 1 96 227 SER B N 1
ATOM 6770 C CA . SER B 1 227 ? 3.721 34.219 -1.494 1 96 227 SER B CA 1
ATOM 6771 C C . SER B 1 227 ? 3.191 35.531 -2.057 1 96 227 SER B C 1
ATOM 6773 O O . SER B 1 227 ? 3.205 36.562 -1.372 1 96 227 SER B O 1
ATOM 6775 N N . VAL B 1 228 ? 2.656 35.469 -3.242 1 97.25 228 VAL B N 1
ATOM 6776 C CA . VAL B 1 228 ? 1.979 36.594 -3.885 1 97.25 228 VAL B CA 1
ATOM 6777 C C . VAL B 1 228 ? 0.638 36.844 -3.203 1 97.25 228 VAL B C 1
ATOM 6779 O O . VAL B 1 228 ? 0.224 38 -3.043 1 97.25 228 VAL B O 1
ATOM 6782 N N . VAL B 1 229 ? -0.005 35.812 -2.799 1 98.19 229 VAL B N 1
ATOM 6783 C CA . VAL B 1 229 ? -1.299 35.906 -2.135 1 98.19 229 VAL B CA 1
ATOM 6784 C C . VAL B 1 229 ? -1.146 36.688 -0.83 1 98.19 229 VAL B C 1
ATOM 6786 O O . VAL B 1 229 ? -1.893 37.656 -0.574 1 98.19 229 VAL B O 1
ATOM 6789 N N . ARG B 1 230 ? -0.19 36.312 -0.029 1 97.31 230 ARG B N 1
ATOM 6790 C CA . ARG B 1 230 ? 0.063 36.969 1.242 1 97.31 230 ARG B CA 1
ATOM 6791 C C . ARG B 1 230 ? 0.332 38.469 1.033 1 97.31 230 ARG B C 1
ATOM 6793 O O . ARG B 1 230 ? -0.255 39.312 1.714 1 97.31 230 ARG B O 1
ATOM 6800 N N . LYS B 1 231 ? 1.163 38.812 0.065 1 96.81 231 LYS B N 1
ATOM 6801 C CA . LYS B 1 231 ? 1.538 40.188 -0.223 1 96.81 231 LYS B CA 1
ATOM 6802 C C . LYS B 1 231 ? 0.335 41 -0.7 1 96.81 231 LYS B C 1
ATOM 6804 O O . LYS B 1 231 ? 0.097 42.094 -0.22 1 96.81 231 LYS B O 1
ATOM 6809 N N . CYS B 1 232 ? -0.4 40.406 -1.612 1 97.5 232 CYS B N 1
ATOM 6810 C CA . CYS B 1 232 ? -1.558 41.125 -2.168 1 97.5 232 CYS B CA 1
ATOM 6811 C C . CYS B 1 232 ? -2.605 41.375 -1.094 1 97.5 232 CYS B C 1
ATOM 6813 O O . CYS B 1 232 ? -3.359 42.344 -1.178 1 97.5 232 CYS B O 1
ATOM 6815 N N . MET B 1 233 ? -2.656 40.562 -0.088 1 96.5 233 MET B N 1
ATOM 6816 C CA . MET B 1 233 ? -3.652 40.688 0.972 1 96.5 233 MET B CA 1
ATOM 6817 C C . MET B 1 233 ? -3.139 41.594 2.098 1 96.5 233 MET B C 1
ATOM 6819 O O . MET B 1 233 ? -3.814 41.75 3.111 1 96.5 233 MET B O 1
ATOM 6823 N N . GLY B 1 234 ? -1.916 42.031 1.975 1 95.75 234 GLY B N 1
ATOM 6824 C CA . GLY B 1 234 ? -1.342 42.938 2.967 1 95.75 234 GLY B CA 1
ATOM 6825 C C . GLY B 1 234 ? -0.953 42.219 4.254 1 95.75 234 GLY B C 1
ATOM 6826 O O . GLY B 1 234 ? -0.979 42.844 5.328 1 95.75 234 GLY B O 1
ATOM 6827 N N . ILE B 1 235 ? -0.699 40.969 4.215 1 95.75 235 ILE B N 1
ATOM 6828 C CA . ILE B 1 235 ? -0.267 40.219 5.379 1 95.75 235 ILE B CA 1
ATOM 6829 C C . ILE B 1 235 ? 1.256 40.25 5.48 1 95.75 235 ILE B C 1
ATOM 6831 O O . ILE B 1 235 ? 1.957 39.875 4.543 1 95.75 235 ILE B O 1
ATOM 6835 N N . SER B 1 236 ? 1.816 40.656 6.57 1 93.25 236 SER B N 1
ATOM 6836 C CA . SER B 1 236 ? 3.256 40.812 6.746 1 93.25 236 SER B CA 1
ATOM 6837 C C . SER B 1 236 ? 3.887 39.562 7.332 1 93.25 236 SER B C 1
ATOM 6839 O O . SER B 1 236 ? 3.197 38.719 7.938 1 93.25 236 SER B O 1
ATOM 6841 N N . MET B 1 237 ? 5.145 39.406 7.047 1 89.44 237 MET B N 1
ATOM 6842 C CA . MET B 1 237 ? 5.949 38.375 7.691 1 89.44 237 MET B CA 1
ATOM 6843 C C . MET B 1 237 ? 6.758 38.938 8.844 1 89.44 237 MET B C 1
ATOM 6845 O O . MET B 1 237 ? 7.477 39.938 8.672 1 89.44 237 MET B O 1
ATOM 6849 N N . VAL B 1 238 ? 6.621 38.312 9.953 1 85.38 238 VAL B N 1
ATOM 6850 C CA . VAL B 1 238 ? 7.32 38.781 11.148 1 85.38 238 VAL B CA 1
ATOM 6851 C C . VAL B 1 238 ? 8.375 37.75 11.562 1 85.38 238 VAL B C 1
ATOM 6853 O O . VAL B 1 238 ? 8.102 36.562 11.625 1 85.38 238 VAL B O 1
ATOM 6856 N N . GLY B 1 239 ? 9.578 38.156 11.758 1 79 239 GLY B N 1
ATOM 6857 C CA . GLY B 1 239 ? 10.57 37.219 12.258 1 79 239 GLY B CA 1
ATOM 6858 C C . GLY B 1 239 ? 12 37.719 12.102 1 79 239 GLY B C 1
ATOM 6859 O O . GLY B 1 239 ? 12.219 38.906 11.891 1 79 239 GLY B O 1
ATOM 6860 N N . ASP B 1 240 ? 12.945 36.812 12.531 1 72.5 240 ASP B N 1
ATOM 6861 C CA . ASP B 1 240 ? 14.367 37.125 12.617 1 72.5 240 ASP B CA 1
ATOM 6862 C C . ASP B 1 240 ? 15.148 36.406 11.516 1 72.5 240 ASP B C 1
ATOM 6864 O O . ASP B 1 240 ? 14.766 35.344 11.078 1 72.5 240 ASP B O 1
ATOM 6868 N N . LEU B 1 241 ? 15.992 37.188 10.898 1 62.44 241 LEU B N 1
ATOM 6869 C CA . LEU B 1 241 ? 16.938 36.594 9.953 1 62.44 241 LEU B CA 1
ATOM 6870 C C . LEU B 1 241 ? 18.219 36.156 10.664 1 62.44 241 LEU B C 1
ATOM 6872 O O . LEU B 1 241 ? 18.766 36.906 11.484 1 62.44 241 LEU B O 1
ATOM 6876 N N . SER B 1 242 ? 18.312 34.844 10.758 1 62.81 242 SER B N 1
ATOM 6877 C CA . SER B 1 242 ? 19.625 34.438 11.242 1 62.81 242 SER B CA 1
ATOM 6878 C C . SER B 1 242 ? 20.672 34.469 10.125 1 62.81 242 SER B C 1
ATOM 6880 O O . SER B 1 242 ? 20.359 34.156 8.977 1 62.81 242 SER B O 1
ATOM 6882 N N . ASP B 1 243 ? 21.844 35.031 10.383 1 59.59 243 ASP B N 1
ATOM 6883 C CA . ASP B 1 243 ? 22.953 35.188 9.453 1 59.59 243 ASP B CA 1
ATOM 6884 C C . ASP B 1 243 ? 23.75 33.875 9.344 1 59.59 243 ASP B C 1
ATOM 6886 O O . ASP B 1 243 ? 24.766 33.812 8.633 1 59.59 243 ASP B O 1
ATOM 6890 N N . ARG B 1 244 ? 23.281 32.844 9.93 1 68.5 244 ARG B N 1
ATOM 6891 C CA . ARG B 1 244 ? 24.078 31.625 9.828 1 68.5 244 ARG B CA 1
ATOM 6892 C C . ARG B 1 244 ? 23.812 30.906 8.508 1 68.5 244 ARG B C 1
ATOM 6894 O O . ARG B 1 244 ? 22.672 30.828 8.062 1 68.5 244 ARG B O 1
ATOM 6901 N N . VAL B 1 245 ? 25.078 30.516 7.918 1 73.88 245 VAL B N 1
ATOM 6902 C CA . VAL B 1 245 ? 24.984 29.859 6.613 1 73.88 245 VAL B CA 1
ATOM 6903 C C . VAL B 1 245 ? 25.25 28.375 6.762 1 73.88 245 VAL B C 1
ATOM 6905 O O . VAL B 1 245 ? 26.234 27.969 7.402 1 73.88 245 VAL B O 1
ATOM 6908 N N . TRP B 1 246 ? 24.422 27.547 6.273 1 79.06 246 TRP B N 1
ATOM 6909 C CA . TRP B 1 246 ? 24.594 26.094 6.219 1 79.06 246 TRP B CA 1
ATOM 6910 C C . TRP B 1 246 ? 24.719 25.609 4.777 1 79.06 246 TRP B C 1
ATOM 6912 O O . TRP B 1 246 ? 24.078 26.156 3.875 1 79.06 246 TRP B O 1
ATOM 6922 N N . GLY B 1 247 ? 25.688 24.656 4.637 1 84 247 GLY B N 1
ATOM 6923 C CA . GLY B 1 247 ? 25.766 23.938 3.377 1 84 247 GLY B CA 1
ATOM 6924 C C . GLY B 1 247 ? 25.062 22.594 3.422 1 84 247 GLY B C 1
ATOM 6925 O O . GLY B 1 247 ? 25.125 21.875 4.43 1 84 247 GLY B O 1
ATOM 6926 N N . VAL B 1 248 ? 24.312 22.297 2.357 1 86.88 248 VAL B N 1
ATOM 6927 C CA . VAL B 1 248 ? 23.672 20.984 2.24 1 86.88 248 VAL B CA 1
ATOM 6928 C C . VAL B 1 248 ? 24.125 20.312 0.948 1 86.88 248 VAL B C 1
ATOM 6930 O O . VAL B 1 248 ? 24.234 20.953 -0.094 1 86.88 248 VAL B O 1
ATOM 6933 N N . ILE B 1 249 ? 24.438 19.031 1.039 1 90.75 249 ILE B N 1
ATOM 6934 C CA . ILE B 1 249 ? 24.938 18.312 -0.139 1 90.75 249 ILE B CA 1
ATOM 6935 C C . ILE B 1 249 ? 24.469 16.875 -0.107 1 90.75 249 ILE B C 1
ATOM 6937 O O . ILE B 1 249 ? 24.453 16.234 0.953 1 90.75 249 ILE B O 1
ATOM 6941 N N . ASP B 1 250 ? 23.984 16.312 -1.309 1 90.31 250 ASP B N 1
ATOM 6942 C CA . ASP B 1 250 ? 23.562 14.93 -1.487 1 90.31 250 ASP B CA 1
ATOM 6943 C C . ASP B 1 250 ? 24.516 14.18 -2.412 1 90.31 250 ASP B C 1
ATOM 6945 O O . ASP B 1 250 ? 24.75 14.594 -3.551 1 90.31 250 ASP B O 1
ATOM 6949 N N . PHE B 1 251 ? 25.062 13.07 -1.906 1 92.69 251 PHE B N 1
ATOM 6950 C CA . PHE B 1 251 ? 25.875 12.234 -2.777 1 92.69 251 PHE B CA 1
ATOM 6951 C C . PHE B 1 251 ? 26 10.82 -2.221 1 92.69 251 PHE B C 1
ATOM 6953 O O . PHE B 1 251 ? 25.797 10.602 -1.026 1 92.69 251 PHE B O 1
ATOM 6960 N N . PRO B 1 252 ? 26.234 9.805 -3.131 1 94 252 PRO B N 1
ATOM 6961 C CA . PRO B 1 252 ? 26.625 8.484 -2.623 1 94 252 PRO B CA 1
ATOM 6962 C C . PRO B 1 252 ? 27.969 8.484 -1.916 1 94 252 PRO B C 1
ATOM 6964 O O . PRO B 1 252 ? 28.984 8.836 -2.523 1 94 252 PRO B O 1
ATOM 6967 N N . ALA B 1 253 ? 27.984 8.102 -0.693 1 94.75 253 ALA B N 1
ATOM 6968 C CA . ALA B 1 253 ? 29.203 8.195 0.11 1 94.75 253 ALA B CA 1
ATOM 6969 C C . ALA B 1 253 ? 29.922 6.855 0.162 1 94.75 253 ALA B C 1
ATOM 6971 O O . ALA B 1 253 ? 29.297 5.809 0.341 1 94.75 253 ALA B O 1
ATOM 6972 N N . GLU B 1 254 ? 31.156 6.867 -0.132 1 93.25 254 GLU B N 1
ATOM 6973 C CA . GLU B 1 254 ? 32.062 5.789 0.241 1 93.25 254 GLU B CA 1
ATOM 6974 C C . GLU B 1 254 ? 32.844 6.125 1.525 1 93.25 254 GLU B C 1
ATOM 6976 O O . GLU B 1 254 ? 33.5 7.152 1.604 1 93.25 254 GLU B O 1
ATOM 6981 N N . THR B 1 255 ? 32.656 5.336 2.545 1 93.62 255 THR B N 1
ATOM 6982 C CA . THR B 1 255 ? 33.219 5.676 3.844 1 93.62 255 THR B CA 1
ATOM 6983 C C . THR B 1 255 ? 33.375 4.43 4.711 1 93.62 255 THR B C 1
ATOM 6985 O O . THR B 1 255 ? 32.688 3.43 4.496 1 93.62 255 THR B O 1
ATOM 6988 N N . ASP B 1 256 ? 34.312 4.48 5.648 1 90.31 256 ASP B N 1
ATOM 6989 C CA . ASP B 1 256 ? 34.438 3.457 6.68 1 90.31 256 ASP B CA 1
ATOM 6990 C C . ASP B 1 256 ? 33.719 3.891 7.957 1 90.31 256 ASP B C 1
ATOM 6992 O O . ASP B 1 256 ? 33.719 3.17 8.961 1 90.31 256 ASP B O 1
ATOM 6996 N N . PHE B 1 257 ? 33.062 5.113 7.91 1 92.12 257 PHE B N 1
ATOM 6997 C CA . PHE B 1 257 ? 32.219 5.523 9.023 1 92.12 257 PHE B CA 1
ATOM 6998 C C . PHE B 1 257 ? 31.062 4.543 9.227 1 92.12 257 PHE B C 1
ATOM 7000 O O . PHE B 1 257 ? 30.281 4.297 8.297 1 92.12 257 PHE B O 1
ATOM 7007 N N . PRO B 1 258 ? 30.906 3.982 10.367 1 89.5 258 PRO B N 1
ATOM 7008 C CA . PRO B 1 258 ? 30.016 2.832 10.516 1 89.5 258 PRO B CA 1
ATOM 7009 C C . PRO B 1 258 ? 28.547 3.223 10.461 1 89.5 258 PRO B C 1
ATOM 7011 O O . PRO B 1 258 ? 27.688 2.383 10.156 1 89.5 258 PRO B O 1
ATOM 7014 N N . ASP B 1 259 ? 28.203 4.469 10.719 1 92.88 259 ASP B N 1
ATOM 7015 C CA . ASP B 1 259 ? 26.797 4.816 10.914 1 92.88 259 ASP B CA 1
ATOM 7016 C C . ASP B 1 259 ? 26.312 5.742 9.805 1 92.88 259 ASP B C 1
ATOM 7018 O O . ASP B 1 259 ? 25.438 6.582 10.031 1 92.88 259 ASP B O 1
ATOM 7022 N N . ILE B 1 260 ? 26.859 5.594 8.578 1 94.5 260 ILE B N 1
ATOM 7023 C CA . ILE B 1 260 ? 26.531 6.5 7.48 1 94.5 260 ILE B CA 1
ATOM 7024 C C . ILE B 1 260 ? 25.078 6.305 7.055 1 94.5 260 ILE B C 1
ATOM 7026 O O . ILE B 1 260 ? 24.484 7.199 6.461 1 94.5 260 ILE B O 1
ATOM 7030 N N . ARG B 1 261 ? 24.469 5.082 7.391 1 94.56 261 ARG B N 1
ATOM 7031 C CA . ARG B 1 261 ? 23.109 4.77 6.965 1 94.56 261 ARG B CA 1
ATOM 7032 C C . ARG B 1 261 ? 22.109 5.039 8.086 1 94.56 261 ARG B C 1
ATOM 7034 O O . ARG B 1 261 ? 20.953 4.641 7.996 1 94.56 261 ARG B O 1
ATOM 7041 N N . ARG B 1 262 ? 22.5 5.656 9.117 1 92.62 262 ARG B N 1
ATOM 7042 C CA . ARG B 1 262 ? 21.672 6.168 10.211 1 92.62 262 ARG B CA 1
ATOM 7043 C C . ARG B 1 262 ? 21.656 7.691 10.211 1 92.62 262 ARG B C 1
ATOM 7045 O O . ARG B 1 262 ? 22.562 8.328 9.672 1 92.62 262 ARG B O 1
ATOM 7052 N N . SER B 1 263 ? 20.562 8.203 10.758 1 90.62 263 SER B N 1
ATOM 7053 C CA . SER B 1 263 ? 20.594 9.656 10.953 1 90.62 263 SER B CA 1
ATOM 7054 C C . SER B 1 263 ? 21.484 10.039 12.125 1 90.62 263 SER B C 1
ATOM 7056 O O . SER B 1 263 ? 21.453 9.398 13.18 1 90.62 263 SER B O 1
ATOM 7058 N N . GLY B 1 264 ? 22.359 11.023 11.82 1 88.69 264 GLY B N 1
ATOM 7059 C CA . GLY B 1 264 ? 23.281 11.312 12.906 1 88.69 264 GLY B CA 1
ATOM 7060 C C . GLY B 1 264 ? 23.766 12.75 12.914 1 88.69 264 GLY B C 1
ATOM 7061 O O . GLY B 1 264 ? 23.547 13.492 11.953 1 88.69 264 GLY B O 1
ATOM 7062 N N . HIS B 1 265 ? 24.281 13.133 14.07 1 87.62 265 HIS B N 1
ATOM 7063 C CA . HIS B 1 265 ? 25 14.383 14.289 1 87.62 265 HIS B CA 1
ATOM 7064 C C . HIS B 1 265 ? 26.438 14.117 14.719 1 87.62 265 HIS B C 1
ATOM 7066 O O . HIS B 1 265 ? 26.672 13.32 15.633 1 87.62 265 HIS B O 1
ATOM 7072 N N . VAL B 1 266 ? 27.312 14.727 14 1 89.62 266 VAL B N 1
ATOM 7073 C CA . VAL B 1 266 ? 28.734 14.586 14.312 1 89.62 266 VAL B CA 1
ATOM 7074 C C . VAL B 1 266 ? 29.312 15.945 14.711 1 89.62 266 VAL B C 1
ATOM 7076 O O . VAL B 1 266 ? 29.219 16.906 13.953 1 89.62 266 VAL B O 1
ATOM 7079 N N . HIS B 1 267 ? 29.844 15.961 15.883 1 83.94 267 HIS B N 1
ATOM 7080 C CA . HIS B 1 267 ? 30.484 17.172 16.375 1 83.94 267 HIS B CA 1
ATOM 7081 C C . HIS B 1 267 ? 31.953 16.938 16.672 1 83.94 267 HIS B C 1
ATOM 7083 O O . HIS B 1 267 ? 32.312 15.992 17.359 1 83.94 267 HIS B O 1
ATOM 7089 N N . SER B 1 268 ? 32.75 17.734 16.047 1 81.94 268 SER B N 1
ATOM 7090 C CA . SER B 1 268 ? 34.188 17.734 16.328 1 81.94 268 SER B CA 1
ATOM 7091 C C . SER B 1 268 ? 34.719 19.156 16.438 1 81.94 268 SER B C 1
ATOM 7093 O O . SER B 1 268 ? 34 20.125 16.234 1 81.94 268 SER B O 1
ATOM 7095 N N . ALA B 1 269 ? 35.969 19.281 16.891 1 76.44 269 ALA B N 1
ATOM 7096 C CA . ALA B 1 269 ? 36.625 20.594 16.953 1 76.44 269 ALA B CA 1
ATOM 7097 C C . ALA B 1 269 ? 36.719 21.234 15.578 1 76.44 269 ALA B C 1
ATOM 7099 O O . ALA B 1 269 ? 36.844 22.453 15.461 1 76.44 269 ALA B O 1
ATOM 7100 N N . LEU B 1 270 ? 36.5 20.406 14.633 1 76.75 270 LEU B N 1
ATOM 7101 C CA . LEU B 1 270 ? 36.719 20.875 13.266 1 76.75 270 LEU B CA 1
ATOM 7102 C C . LEU B 1 270 ? 35.406 21.219 12.594 1 76.75 270 LEU B C 1
ATOM 7104 O O . LEU B 1 270 ? 35.375 21.734 11.469 1 76.75 270 LEU B O 1
ATOM 7108 N N . GLY B 1 271 ? 34.312 20.859 13.297 1 78.44 271 GLY B N 1
ATOM 7109 C CA . GLY B 1 271 ? 33.062 21.234 12.672 1 78.44 271 GLY B CA 1
ATOM 7110 C C . GLY B 1 271 ? 31.875 20.453 13.227 1 78.44 271 GLY B C 1
ATOM 7111 O O . GLY B 1 271 ? 32.031 19.641 14.148 1 78.44 271 GLY B O 1
ATOM 7112 N N . SER B 1 272 ? 30.656 20.812 12.703 1 84.62 272 SER B N 1
ATOM 7113 C CA . SER B 1 272 ? 29.391 20.156 13.023 1 84.62 272 SER B CA 1
ATOM 7114 C C . SER B 1 272 ? 28.641 19.781 11.758 1 84.62 272 SER B C 1
ATOM 7116 O O . SER B 1 272 ? 28.359 20.625 10.914 1 84.62 272 SER B O 1
ATOM 7118 N N . VAL B 1 273 ? 28.375 18.438 11.711 1 89.75 273 VAL B N 1
ATOM 7119 C CA . VAL B 1 273 ? 27.734 17.922 10.516 1 89.75 273 VAL B CA 1
ATOM 7120 C C . VAL B 1 273 ? 26.562 17 10.906 1 89.75 273 VAL B C 1
ATOM 7122 O O . VAL B 1 273 ? 26.719 16.141 11.781 1 89.75 273 VAL B O 1
ATOM 7125 N N . MET B 1 274 ? 25.469 17.297 10.289 1 89.19 274 MET B N 1
ATOM 7126 C CA . MET B 1 274 ? 24.375 16.328 10.352 1 89.19 274 MET B CA 1
ATOM 7127 C C . MET B 1 274 ? 24.297 15.508 9.07 1 89.19 274 MET B C 1
ATOM 7129 O O . MET B 1 274 ? 24.453 16.031 7.973 1 89.19 274 MET B O 1
ATOM 7133 N N . HIS B 1 275 ? 24.234 14.195 9.273 1 92.38 275 HIS B N 1
ATOM 7134 C CA . HIS B 1 275 ? 24.047 13.352 8.102 1 92.38 275 HIS B CA 1
ATOM 7135 C C . HIS B 1 275 ? 22.703 12.617 8.156 1 92.38 275 HIS B C 1
ATOM 7137 O O . HIS B 1 275 ? 22.266 12.211 9.234 1 92.38 275 HIS B O 1
ATOM 7143 N N . PHE B 1 276 ? 22.078 12.539 7.02 1 91.19 276 PHE B N 1
ATOM 7144 C CA . PHE B 1 276 ? 20.75 11.961 6.859 1 91.19 276 PHE B CA 1
ATOM 7145 C C . PHE B 1 276 ? 20.703 11.008 5.672 1 91.19 276 PHE B C 1
ATOM 7147 O O . PHE B 1 276 ? 20.906 11.422 4.527 1 91.19 276 PHE B O 1
ATOM 7154 N N . PRO B 1 277 ? 20.469 9.625 6.004 1 92.94 277 PRO B N 1
ATOM 7155 C CA . PRO B 1 277 ? 20.375 8.688 4.879 1 92.94 277 PRO B CA 1
ATOM 7156 C C . PRO B 1 277 ? 19.188 8.984 3.961 1 92.94 277 PRO B C 1
ATOM 7158 O O . PRO B 1 277 ? 18.125 9.375 4.434 1 92.94 277 PRO B O 1
ATOM 7161 N N . ARG B 1 278 ? 19.406 8.844 2.684 1 90.56 278 ARG B N 1
ATOM 7162 C CA . ARG B 1 278 ? 18.406 9.141 1.676 1 90.56 278 ARG B CA 1
ATOM 7163 C C . ARG B 1 278 ? 18.109 7.918 0.815 1 90.56 278 ARG B C 1
ATOM 7165 O O . ARG B 1 278 ? 18.703 6.859 1.005 1 90.56 278 ARG B O 1
ATOM 7172 N N . GLU B 1 279 ? 17.141 8.07 -0.057 1 86.44 279 GLU B N 1
ATOM 7173 C CA . GLU B 1 279 ? 16.766 7.039 -1.021 1 86.44 279 GLU B CA 1
ATOM 7174 C C . GLU B 1 279 ? 17.859 6.84 -2.066 1 86.44 279 GLU B C 1
ATOM 7176 O O . GLU B 1 279 ? 18.891 7.504 -2.023 1 86.44 279 GLU B O 1
ATOM 7181 N N . GLN B 1 280 ? 17.656 5.844 -2.85 1 83.88 280 GLN B N 1
ATOM 7182 C CA . GLN B 1 280 ? 18.625 5.535 -3.891 1 83.88 280 GLN B CA 1
ATOM 7183 C C . GLN B 1 280 ? 18.531 6.527 -5.047 1 83.88 280 GLN B C 1
ATOM 7185 O O . GLN B 1 280 ? 17.438 7.031 -5.352 1 83.88 280 GLN B O 1
ATOM 7190 N N . SER B 1 281 ? 19.672 6.809 -5.621 1 79.38 281 SER B N 1
ATOM 7191 C CA . SER B 1 281 ? 19.703 7.598 -6.848 1 79.38 281 SER B CA 1
ATOM 7192 C C . SER B 1 281 ? 19.125 6.816 -8.023 1 79.38 281 SER B C 1
ATOM 7194 O O . SER B 1 281 ? 18.812 5.629 -7.891 1 79.38 281 SER B O 1
ATOM 7196 N N . ALA B 1 282 ? 18.984 7.488 -9.164 1 71.69 282 ALA B N 1
ATOM 7197 C CA . ALA B 1 282 ? 18.469 6.855 -10.375 1 71.69 282 ALA B CA 1
ATOM 7198 C C . ALA B 1 282 ? 19.375 5.695 -10.805 1 71.69 282 ALA B C 1
ATOM 7200 O O . ALA B 1 282 ? 18.906 4.746 -11.438 1 71.69 282 ALA B O 1
ATOM 7201 N N . ASP B 1 283 ? 20.641 5.789 -10.336 1 74.25 283 ASP B N 1
ATOM 7202 C CA . ASP B 1 283 ? 21.594 4.758 -10.727 1 74.25 283 ASP B CA 1
ATOM 7203 C C . ASP B 1 283 ? 21.641 3.633 -9.695 1 74.25 283 ASP B C 1
ATOM 7205 O O . ASP B 1 283 ? 22.391 2.668 -9.859 1 74.25 283 ASP B O 1
ATOM 7209 N N . GLY B 1 284 ? 20.891 3.793 -8.68 1 78.06 284 GLY B N 1
ATOM 7210 C CA . GLY B 1 284 ? 20.766 2.699 -7.73 1 78.06 284 GLY B CA 1
ATOM 7211 C C . GLY B 1 284 ? 21.656 2.844 -6.52 1 78.06 284 GLY B C 1
ATOM 7212 O O . GLY B 1 284 ? 21.703 1.956 -5.668 1 78.06 284 GLY B O 1
ATOM 7213 N N . ASP B 1 285 ? 22.422 3.957 -6.453 1 86.38 285 ASP B N 1
ATOM 7214 C CA . ASP B 1 285 ? 23.297 4.172 -5.312 1 86.38 285 ASP B CA 1
ATOM 7215 C C . ASP B 1 285 ? 22.547 4.832 -4.156 1 86.38 285 ASP B C 1
ATOM 7217 O O . ASP B 1 285 ? 21.719 5.711 -4.371 1 86.38 285 ASP B O 1
ATOM 7221 N N . TRP B 1 286 ? 22.875 4.379 -2.973 1 89.69 286 TRP B N 1
ATOM 7222 C CA . TRP B 1 286 ? 22.266 4.977 -1.792 1 89.69 286 TRP B CA 1
ATOM 7223 C C . TRP B 1 286 ? 22.844 6.359 -1.517 1 89.69 286 TRP B C 1
ATOM 7225 O O . TRP B 1 286 ? 24.062 6.52 -1.423 1 89.69 286 TRP B O 1
ATOM 7235 N N . LEU B 1 287 ? 21.969 7.32 -1.338 1 90.75 287 LEU B N 1
ATOM 7236 C CA . LEU B 1 287 ? 22.391 8.703 -1.111 1 90.75 287 LEU B CA 1
ATOM 7237 C C . LEU B 1 287 ? 22.469 9.008 0.381 1 90.75 287 LEU B C 1
ATOM 7239 O O . LEU B 1 287 ? 21.812 8.344 1.188 1 90.75 287 LEU B O 1
ATOM 7243 N N . THR B 1 288 ? 23.297 9.898 0.719 1 94.06 288 THR B N 1
ATOM 7244 C CA . THR B 1 288 ? 23.344 10.531 2.035 1 94.06 288 THR B CA 1
ATOM 7245 C C . THR B 1 288 ? 23.359 12.047 1.907 1 94.06 288 THR B C 1
ATOM 7247 O O . THR B 1 288 ? 24.062 12.602 1.057 1 94.06 288 THR B O 1
ATOM 7250 N N . ARG B 1 289 ? 22.562 12.703 2.703 1 92.69 289 ARG B N 1
ATOM 7251 C CA . ARG B 1 289 ? 22.562 14.164 2.777 1 92.69 289 ARG B CA 1
ATOM 7252 C C . ARG B 1 289 ? 23.359 14.648 3.986 1 92.69 289 ARG B C 1
ATOM 7254 O O . ARG B 1 289 ? 23.203 14.109 5.086 1 92.69 289 ARG B O 1
ATOM 7261 N N . PHE B 1 290 ? 24.156 15.672 3.719 1 92.75 290 PHE B N 1
ATOM 7262 C CA . PHE B 1 290 ? 24.922 16.281 4.789 1 92.75 290 PHE B CA 1
ATOM 7263 C C . PHE B 1 290 ? 24.531 17.75 4.961 1 92.75 290 PHE B C 1
ATOM 7265 O O . PHE B 1 290 ? 24.469 18.5 3.986 1 92.75 290 PHE B O 1
ATOM 7272 N N . TYR B 1 291 ? 24.156 18.109 6.164 1 87.38 291 TYR B N 1
ATOM 7273 C CA . TYR B 1 291 ? 24.047 19.5 6.574 1 87.38 291 TYR B CA 1
ATOM 7274 C C . TYR B 1 291 ? 25.281 19.953 7.324 1 87.38 291 TYR B C 1
ATOM 7276 O O . TYR B 1 291 ? 25.641 19.391 8.367 1 87.38 291 TYR B O 1
ATOM 7284 N N . VAL B 1 292 ? 25.906 20.938 6.789 1 89.19 292 VAL B N 1
ATOM 7285 C CA . VAL B 1 292 ? 27.219 21.312 7.301 1 89.19 292 VAL B CA 1
ATOM 7286 C C . VAL B 1 292 ? 27.203 22.766 7.75 1 89.19 292 VAL B C 1
ATOM 7288 O O . VAL B 1 292 ? 26.828 23.656 6.984 1 89.19 292 VAL B O 1
ATOM 7291 N N . ASP B 1 293 ? 27.547 22.953 8.961 1 81.75 293 ASP B N 1
ATOM 7292 C CA . ASP B 1 293 ? 27.734 24.328 9.453 1 81.75 293 ASP B CA 1
ATOM 7293 C C . ASP B 1 293 ? 28.969 24.969 8.82 1 81.75 293 ASP B C 1
ATOM 7295 O O . ASP B 1 293 ? 30.094 24.531 9.055 1 81.75 293 ASP B O 1
ATOM 7299 N N . MET B 1 294 ? 28.703 26.047 8.078 1 80.94 294 MET B N 1
ATOM 7300 C CA . MET B 1 294 ? 29.812 26.641 7.328 1 80.94 294 MET B CA 1
ATOM 7301 C C . MET B 1 294 ? 30.297 27.922 8.008 1 80.94 294 MET B C 1
ATOM 7303 O O . MET B 1 294 ? 31.156 28.625 7.465 1 80.94 294 MET B O 1
ATOM 7307 N N . ASP B 1 295 ? 29.625 28.312 9.055 1 69.5 295 ASP B N 1
ATOM 7308 C CA . ASP B 1 295 ? 30.031 29.531 9.742 1 69.5 295 ASP B CA 1
ATOM 7309 C C . ASP B 1 295 ? 31.484 29.422 10.219 1 69.5 295 ASP B C 1
ATOM 7311 O O . ASP B 1 295 ? 31.859 28.438 10.859 1 69.5 295 ASP B O 1
ATOM 7315 N N . GLU B 1 296 ? 32.344 30.172 9.5 1 54.75 296 GLU B N 1
ATOM 7316 C CA . GLU B 1 296 ? 33.781 30.219 9.75 1 54.75 296 GLU B CA 1
ATOM 7317 C C . GLU B 1 296 ? 34.062 30.547 11.211 1 54.75 296 GLU B C 1
ATOM 7319 O O . GLU B 1 296 ? 35.094 30.125 11.758 1 54.75 296 GLU B O 1
ATOM 7324 N N . ALA B 1 297 ? 33.312 31.531 11.75 1 47.69 297 ALA B N 1
ATOM 7325 C CA . ALA B 1 297 ? 33.688 31.906 13.125 1 47.69 297 ALA B CA 1
ATOM 7326 C C . ALA B 1 297 ? 33.781 30.656 14.008 1 47.69 297 ALA B C 1
ATOM 7328 O O . ALA B 1 297 ? 34.594 30.641 14.953 1 47.69 297 ALA B O 1
ATOM 7329 N N . ASN B 1 298 ? 33.062 29.781 13.664 1 44.22 298 ASN B N 1
ATOM 7330 C CA . ASN B 1 298 ? 33.031 28.594 14.523 1 44.22 298 ASN B CA 1
ATOM 7331 C C . ASN B 1 298 ? 34.094 27.578 14.141 1 44.22 298 ASN B C 1
ATOM 7333 O O . ASN B 1 298 ? 34.25 26.547 14.797 1 44.22 298 ASN B O 1
ATOM 7337 N N . ALA B 1 299 ? 34.562 27.719 12.906 1 39.69 299 ALA B N 1
ATOM 7338 C CA . ALA B 1 299 ? 35.688 26.828 12.609 1 39.69 299 ALA B CA 1
ATOM 7339 C C . ALA B 1 299 ? 36.969 27.391 13.188 1 39.69 299 ALA B C 1
ATOM 7341 O O . ALA B 1 299 ? 37.531 28.359 12.672 1 39.69 299 ALA B O 1
ATOM 7342 N N . GLY B 1 300 ? 37.188 27.578 14.43 1 36.38 300 GLY B N 1
ATOM 7343 C CA . GLY B 1 300 ? 38.406 27.922 15.172 1 36.38 300 GLY B CA 1
ATOM 7344 C C . GLY B 1 300 ? 39.375 28.797 14.383 1 36.38 300 GLY B C 1
ATOM 7345 O O . GLY B 1 300 ? 40.375 29.25 14.914 1 36.38 300 GLY B O 1
ATOM 7346 N N . ASN B 1 301 ? 39.75 28.5 13.203 1 34.19 301 ASN B N 1
ATOM 7347 C CA . ASN B 1 301 ? 40.719 29.359 12.586 1 34.19 301 ASN B CA 1
ATOM 7348 C C . ASN B 1 301 ? 40.156 30.75 12.289 1 34.19 301 ASN B C 1
ATOM 7350 O O . ASN B 1 301 ? 39.25 30.875 11.477 1 34.19 301 ASN B O 1
ATOM 7354 N N . MET B 1 302 ? 40.188 31.734 13.281 1 32.44 302 MET B N 1
ATOM 7355 C CA . MET B 1 302 ? 40.094 33.188 13.266 1 32.44 302 MET B CA 1
ATOM 7356 C C . MET B 1 302 ? 40.781 33.781 12.039 1 32.44 302 MET B C 1
ATOM 7358 O O . MET B 1 302 ? 41.219 34.938 12.062 1 32.44 302 MET B O 1
ATOM 7362 N N . ASP B 1 303 ? 41.438 33.188 11.156 1 30.97 303 ASP B N 1
ATOM 7363 C CA . ASP B 1 303 ? 42 34.156 10.234 1 30.97 303 ASP B CA 1
ATOM 7364 C C . ASP B 1 303 ? 40.938 35.094 9.68 1 30.97 303 ASP B C 1
ATOM 7366 O O . ASP B 1 303 ? 39.875 34.656 9.281 1 30.97 303 ASP B O 1
ATOM 7370 N N . SER B 1 304 ? 40.906 36.406 10.164 1 32.94 304 SER B N 1
ATOM 7371 C CA . SER B 1 304 ? 40.188 37.656 9.961 1 32.94 304 SER B CA 1
ATOM 7372 C C . SER B 1 304 ? 39.625 37.75 8.547 1 32.94 304 SER B C 1
ATOM 7374 O O . SER B 1 304 ? 38.719 38.531 8.281 1 32.94 304 SER B O 1
ATOM 7376 N N . GLN B 1 305 ? 40.531 37.656 7.531 1 31.83 305 GLN B N 1
ATOM 7377 C CA . GLN B 1 305 ? 40.281 38.25 6.23 1 31.83 305 GLN B CA 1
ATOM 7378 C C . GLN B 1 305 ? 39.094 37.656 5.535 1 31.83 305 GLN B C 1
ATOM 7380 O O . GLN B 1 305 ? 38.594 38.156 4.531 1 31.83 305 GLN B O 1
ATOM 7385 N N . SER B 1 306 ? 38.906 36.375 5.625 1 32.56 306 SER B N 1
ATOM 7386 C CA . SER B 1 306 ? 38.031 35.812 4.594 1 32.56 306 SER B CA 1
ATOM 7387 C C . SER B 1 306 ? 36.562 35.969 4.988 1 32.56 306 SER B C 1
ATOM 7389 O O . SER B 1 306 ? 35.938 34.969 5.375 1 32.56 306 SER B O 1
ATOM 7391 N N . ALA B 1 307 ? 36.125 36.875 5.68 1 35.53 307 ALA B N 1
ATOM 7392 C CA . ALA B 1 307 ? 34.719 37.312 5.887 1 35.53 307 ALA B CA 1
ATOM 7393 C C . ALA B 1 307 ? 33.938 37.219 4.594 1 35.53 307 ALA B C 1
ATOM 7395 O O . ALA B 1 307 ? 32.719 37.375 4.602 1 35.53 307 ALA B O 1
ATOM 7396 N N . GLN B 1 308 ? 34.5 37.688 3.506 1 37.12 308 GLN B N 1
ATOM 7397 C CA . GLN B 1 308 ? 33.719 37.656 2.262 1 37.12 308 GLN B CA 1
ATOM 7398 C C . GLN B 1 308 ? 33.469 36.219 1.802 1 37.12 308 GLN B C 1
ATOM 7400 O O . GLN B 1 308 ? 34.375 35.562 1.311 1 37.12 308 GLN B O 1
ATOM 7405 N N . VAL B 1 309 ? 32.688 35.438 2.52 1 42.62 309 VAL B N 1
ATOM 7406 C CA . VAL B 1 309 ? 32.312 34.094 2.141 1 42.62 309 VAL B CA 1
ATOM 7407 C C . VAL B 1 309 ? 32.219 33.969 0.619 1 42.62 309 VAL B C 1
ATOM 7409 O O . VAL B 1 309 ? 31.375 34.625 -0.009 1 42.62 309 VAL B O 1
ATOM 7412 N N . GLY B 1 310 ? 33.219 33.938 -0.092 1 48.78 310 GLY B N 1
ATOM 7413 C CA . GLY B 1 310 ? 33.094 33.594 -1.497 1 48.78 310 GLY B CA 1
ATOM 7414 C C . GLY B 1 310 ? 32.062 32.531 -1.763 1 48.78 310 GLY B C 1
ATOM 7415 O O . GLY B 1 310 ? 31.438 32 -0.829 1 48.78 310 GLY B O 1
ATOM 7416 N N . PRO B 1 311 ? 31.625 32.344 -3.082 1 65.56 311 PRO B N 1
ATOM 7417 C CA . PRO B 1 311 ? 30.578 31.375 -3.469 1 65.56 311 PRO B CA 1
ATOM 7418 C C . PRO B 1 311 ? 30.844 29.969 -2.916 1 65.56 311 PRO B C 1
ATOM 7420 O O . PRO B 1 311 ? 31.938 29.438 -3.074 1 65.56 311 PRO B O 1
ATOM 7423 N N . LEU B 1 312 ? 30.172 29.594 -1.807 1 78.12 312 LEU B N 1
ATOM 7424 C CA . LEU B 1 312 ? 30.203 28.234 -1.274 1 78.12 312 LEU B CA 1
ATOM 7425 C C . LEU B 1 312 ? 30.078 27.203 -2.396 1 78.12 312 LEU B C 1
ATOM 7427 O O . LEU B 1 312 ? 29.156 27.281 -3.207 1 78.12 312 LEU B O 1
ATOM 7431 N N . THR B 1 313 ? 31.141 26.438 -2.568 1 83.81 313 THR B N 1
ATOM 7432 C CA . THR B 1 313 ? 31.125 25.375 -3.568 1 83.81 313 THR B CA 1
ATOM 7433 C C . THR B 1 313 ? 30.953 24.016 -2.904 1 83.81 313 THR B C 1
ATOM 7435 O O . THR B 1 313 ? 31.172 23.875 -1.699 1 83.81 313 THR B O 1
ATOM 7438 N N . PRO B 1 314 ? 30.609 23.047 -3.693 1 90.19 314 PRO B N 1
ATOM 7439 C CA . PRO B 1 314 ? 30.516 21.688 -3.156 1 90.19 314 PRO B CA 1
ATOM 7440 C C . PRO B 1 314 ? 31.828 21.219 -2.533 1 90.19 314 PRO B C 1
ATOM 7442 O O . PRO B 1 314 ? 31.828 20.5 -1.529 1 90.19 314 PRO B O 1
ATOM 7445 N N . GLN B 1 315 ? 32.906 21.641 -3.074 1 91 315 GLN B N 1
ATOM 7446 C CA . GLN B 1 315 ? 34.219 21.203 -2.574 1 91 315 GLN B CA 1
ATOM 7447 C C . GLN B 1 315 ? 34.469 21.719 -1.162 1 91 315 GLN B C 1
ATOM 7449 O O . GLN B 1 315 ? 35.031 21.016 -0.328 1 91 315 GLN B O 1
ATOM 7454 N N . HIS B 1 316 ? 34.031 22.969 -0.933 1 89.44 316 HIS B N 1
ATOM 7455 C CA . HIS B 1 316 ? 34.188 23.531 0.407 1 89.44 316 HIS B CA 1
ATOM 7456 C C . HIS B 1 316 ? 33.406 22.703 1.433 1 89.44 316 HIS B C 1
ATOM 7458 O O . HIS B 1 316 ? 33.906 22.438 2.529 1 89.44 316 HIS B O 1
ATOM 7464 N N . ILE B 1 317 ? 32.25 22.297 1.073 1 92 317 ILE B N 1
ATOM 7465 C CA . ILE B 1 317 ? 31.406 21.516 1.95 1 92 317 ILE B CA 1
ATOM 7466 C C . ILE B 1 317 ? 32.031 20.141 2.18 1 92 317 ILE B C 1
ATOM 7468 O O . ILE B 1 317 ? 32.125 19.672 3.318 1 92 317 ILE B O 1
ATOM 7472 N N . LEU B 1 318 ? 32.562 19.578 1.123 1 93.88 318 LEU B N 1
ATOM 7473 C CA . LEU B 1 318 ? 33.156 18.25 1.192 1 93.88 318 LEU B CA 1
ATOM 7474 C C . LEU B 1 318 ? 34.406 18.25 2.078 1 93.88 318 LEU B C 1
ATOM 7476 O O . LEU B 1 318 ? 34.625 17.297 2.834 1 93.88 318 LEU B O 1
ATOM 7480 N N . ASP B 1 319 ? 35.156 19.25 1.949 1 92.31 319 ASP B N 1
ATOM 7481 C CA . ASP B 1 319 ? 36.344 19.375 2.773 1 92.31 319 ASP B CA 1
ATOM 7482 C C . ASP B 1 319 ? 36 19.422 4.258 1 92.31 319 ASP B C 1
ATOM 7484 O O . ASP B 1 319 ? 36.656 18.781 5.082 1 92.31 319 ASP B O 1
ATOM 7488 N N . ARG B 1 320 ? 34.969 20.203 4.527 1 91.5 320 ARG B N 1
ATOM 7489 C CA . ARG B 1 320 ? 34.531 20.312 5.91 1 91.5 320 ARG B CA 1
ATOM 7490 C C . ARG B 1 320 ? 34 18.969 6.426 1 91.5 320 ARG B C 1
ATOM 7492 O O . ARG B 1 320 ? 34.281 18.609 7.574 1 91.5 320 ARG B O 1
ATOM 7499 N N . ILE B 1 321 ? 33.312 18.25 5.621 1 94.69 321 ILE B N 1
ATOM 7500 C CA . ILE B 1 321 ? 32.812 16.938 5.984 1 94.69 321 ILE B CA 1
ATOM 7501 C C . ILE B 1 321 ? 33.969 16 6.289 1 94.69 321 ILE B C 1
ATOM 7503 O O . ILE B 1 321 ? 33.969 15.352 7.344 1 94.69 321 ILE B O 1
ATOM 7507 N N . SER B 1 322 ? 34.906 15.984 5.426 1 92.88 322 SER B N 1
ATOM 7508 C CA . SER B 1 322 ? 36.062 15.086 5.578 1 92.88 322 SER B CA 1
ATOM 7509 C C . SER B 1 322 ? 36.812 15.367 6.871 1 92.88 322 SER B C 1
ATOM 7511 O O . SER B 1 322 ? 37.219 14.445 7.582 1 92.88 322 SER B O 1
ATOM 7513 N N . ARG B 1 323 ? 36.906 16.609 7.188 1 90.06 323 ARG B N 1
ATOM 7514 C CA . ARG B 1 323 ? 37.625 17 8.398 1 90.06 323 ARG B CA 1
ATOM 7515 C C . ARG B 1 323 ? 36.844 16.625 9.648 1 90.06 323 ARG B C 1
ATOM 7517 O O . ARG B 1 323 ? 37.406 16.125 10.617 1 90.06 323 ARG B O 1
ATOM 7524 N N . THR B 1 324 ? 35.625 16.844 9.578 1 91 324 THR B N 1
ATOM 7525 C CA . THR B 1 324 ? 34.75 16.641 10.734 1 91 324 THR B CA 1
ATOM 7526 C C . THR B 1 324 ? 34.656 15.148 11.07 1 91 324 THR B C 1
ATOM 7528 O O . THR B 1 324 ? 34.562 14.781 12.242 1 91 324 THR B O 1
ATOM 7531 N N . PHE B 1 325 ? 34.719 14.281 10.086 1 93.56 325 PHE B N 1
ATOM 7532 C CA . PHE B 1 325 ? 34.5 12.852 10.289 1 93.56 325 PHE B CA 1
ATOM 7533 C C . PHE B 1 325 ? 35.812 12.141 10.586 1 93.56 325 PHE B C 1
ATOM 7535 O O . PHE B 1 325 ? 35.844 10.914 10.711 1 93.56 325 PHE B O 1
ATOM 7542 N N . HIS B 1 326 ? 36.844 12.945 10.695 1 89 326 HIS B N 1
ATOM 7543 C CA . HIS B 1 326 ? 38.094 12.328 11.078 1 89 326 HIS B CA 1
ATOM 7544 C C . HIS B 1 326 ? 37.969 11.562 12.391 1 89 326 HIS B C 1
ATOM 7546 O O . HIS B 1 326 ? 37.344 12.055 13.336 1 89 326 HIS B O 1
ATOM 7552 N N . PRO B 1 327 ? 38.531 10.289 12.414 1 90.25 327 PRO B N 1
ATOM 7553 C CA . PRO B 1 327 ? 39.531 9.648 11.562 1 90.25 327 PRO B CA 1
ATOM 7554 C C . PRO B 1 327 ? 38.906 8.812 10.438 1 90.25 327 PRO B C 1
ATOM 7556 O O . PRO B 1 327 ? 39.625 8.164 9.68 1 90.25 327 PRO B O 1
ATOM 7559 N N . TYR B 1 328 ? 37.719 8.758 10.297 1 91.62 328 TYR B N 1
ATOM 7560 C CA . TYR B 1 328 ? 37.062 7.961 9.25 1 91.62 328 TYR B CA 1
ATOM 7561 C C . TYR B 1 328 ? 37.25 8.617 7.887 1 91.62 328 TYR B C 1
ATOM 7563 O O . TYR B 1 328 ? 37.25 9.844 7.777 1 91.62 328 TYR B O 1
ATOM 7571 N N . HIS B 1 329 ? 37.438 7.777 6.965 1 92.5 329 HIS B N 1
ATOM 7572 C CA . HIS B 1 329 ? 37.469 8.258 5.59 1 92.5 329 HIS B CA 1
ATOM 7573 C C . HIS B 1 329 ? 36.062 8.438 5.023 1 92.5 329 HIS B C 1
ATOM 7575 O O . HIS B 1 329 ? 35.188 7.613 5.281 1 92.5 329 HIS B O 1
ATOM 7581 N N . LEU B 1 330 ? 35.812 9.547 4.355 1 94.5 330 LEU B N 1
ATOM 7582 C CA . LEU B 1 330 ? 34.531 9.828 3.736 1 94.5 330 LEU B CA 1
ATOM 7583 C C . LEU B 1 330 ? 34.719 10.633 2.451 1 94.5 330 LEU B C 1
ATOM 7585 O O . LEU B 1 330 ? 35.312 11.703 2.465 1 94.5 330 LEU B O 1
ATOM 7589 N N . GLN B 1 331 ? 34.281 10.047 1.313 1 94.19 331 GLN B N 1
ATOM 7590 C CA . GLN B 1 331 ? 34.375 10.695 0.009 1 94.19 331 GLN B CA 1
ATOM 7591 C C . GLN B 1 331 ? 33.188 10.328 -0.874 1 94.19 331 GLN B C 1
ATOM 7593 O O . GLN B 1 331 ? 32.375 9.453 -0.519 1 94.19 331 GLN B O 1
ATOM 7598 N N . ILE B 1 332 ? 33.094 11.055 -1.926 1 95.62 332 ILE B N 1
ATOM 7599 C CA . ILE B 1 332 ? 32.094 10.68 -2.941 1 95.62 332 ILE B CA 1
ATOM 7600 C C . ILE B 1 332 ? 32.469 9.328 -3.549 1 95.62 332 ILE B C 1
ATOM 7602 O O . ILE B 1 332 ? 33.625 9.102 -3.92 1 95.62 332 ILE B O 1
ATOM 7606 N N . LYS B 1 333 ? 31.531 8.398 -3.584 1 94.38 333 LYS B N 1
ATOM 7607 C CA . LYS B 1 333 ? 31.797 7.094 -4.184 1 94.38 333 LYS B CA 1
ATOM 7608 C C . LYS B 1 333 ? 32.344 7.238 -5.602 1 94.38 333 LYS B C 1
ATOM 7610 O O . LYS B 1 333 ? 31.75 7.945 -6.426 1 94.38 333 LYS B O 1
ATOM 7615 N N . PRO B 1 334 ? 33.469 6.566 -5.879 1 92.81 334 PRO B N 1
ATOM 7616 C CA . PRO B 1 334 ? 34.031 6.668 -7.227 1 92.81 334 PRO B CA 1
ATOM 7617 C C . PRO B 1 334 ? 33.031 6.281 -8.312 1 92.81 334 PRO B C 1
ATOM 7619 O O . PRO B 1 334 ? 32.25 5.324 -8.148 1 92.81 334 PRO B O 1
ATOM 7622 N N . GLY B 1 335 ? 32.969 7.004 -9.305 1 91.69 335 GLY B N 1
ATOM 7623 C CA . GLY B 1 335 ? 32.062 6.746 -10.414 1 91.69 335 GLY B CA 1
ATOM 7624 C C . GLY B 1 335 ? 30.719 7.438 -10.258 1 91.69 335 GLY B C 1
ATOM 7625 O O . GLY B 1 335 ? 29.875 7.359 -11.148 1 91.69 335 GLY B O 1
ATOM 7626 N N . THR B 1 336 ? 30.594 8.109 -9.102 1 92.19 336 THR B N 1
ATOM 7627 C CA . THR B 1 336 ? 29.359 8.844 -8.867 1 92.19 336 THR B CA 1
ATOM 7628 C C . THR B 1 336 ? 29.641 10.336 -8.711 1 92.19 336 THR B C 1
ATOM 7630 O O . THR B 1 336 ? 30.781 10.773 -8.844 1 92.19 336 THR B O 1
ATOM 7633 N N . LYS B 1 337 ? 28.547 11.156 -8.594 1 89.56 337 LYS B N 1
ATOM 7634 C CA . LYS B 1 337 ? 28.688 12.602 -8.484 1 89.56 337 LYS B CA 1
ATOM 7635 C C . LYS B 1 337 ? 27.734 13.164 -7.438 1 89.56 337 LYS B C 1
ATOM 7637 O O . LYS B 1 337 ? 26.875 12.445 -6.914 1 89.56 337 LYS B O 1
ATOM 7642 N N . VAL B 1 338 ? 27.984 14.445 -7.133 1 90.94 338 VAL B N 1
ATOM 7643 C CA . VAL B 1 338 ? 27.047 15.164 -6.277 1 90.94 338 VAL B CA 1
ATOM 7644 C C . VAL B 1 338 ? 25.703 15.297 -6.977 1 90.94 338 VAL B C 1
ATOM 7646 O O . VAL B 1 338 ? 25.625 15.758 -8.117 1 90.94 338 VAL B O 1
ATOM 7649 N N . GLU B 1 339 ? 24.719 14.766 -6.32 1 83.75 339 GLU B N 1
ATOM 7650 C CA . GLU B 1 339 ? 23.375 14.797 -6.895 1 83.75 339 GLU B CA 1
ATOM 7651 C C . GLU B 1 339 ? 22.734 16.172 -6.73 1 83.75 339 GLU B C 1
ATOM 7653 O O . GLU B 1 339 ? 21.984 16.625 -7.602 1 83.75 339 GLU B O 1
ATOM 7658 N N . TRP B 1 340 ? 22.969 16.812 -5.613 1 83.06 340 TRP B N 1
ATOM 7659 C CA . TRP B 1 340 ? 22.359 18.094 -5.305 1 83.06 340 TRP B CA 1
ATOM 7660 C C . TRP B 1 340 ? 23.125 18.812 -4.195 1 83.06 340 TRP B C 1
ATOM 7662 O O . TRP B 1 340 ? 23.641 18.172 -3.277 1 83.06 340 TRP B O 1
ATOM 7672 N N . PHE B 1 341 ? 23.25 20.109 -4.27 1 86.38 341 PHE B N 1
ATOM 7673 C CA . PHE B 1 341 ? 23.828 20.906 -3.193 1 86.38 341 PHE B CA 1
ATOM 7674 C C . PHE B 1 341 ? 23.172 22.281 -3.141 1 86.38 341 PHE B C 1
ATOM 7676 O O . PHE B 1 341 ? 22.641 22.766 -4.145 1 86.38 341 PHE B O 1
ATOM 7683 N N . SER B 1 342 ? 23.047 22.828 -2.006 1 80.81 342 SER B N 1
ATOM 7684 C CA . SER B 1 342 ? 22.484 24.156 -1.812 1 80.81 342 SER B CA 1
ATOM 7685 C C . SER B 1 342 ? 23.062 24.828 -0.57 1 80.81 342 SER B C 1
ATOM 7687 O O . SER B 1 342 ? 23.75 24.188 0.224 1 80.81 342 SER B O 1
ATOM 7689 N N . LYS B 1 343 ? 22.938 26.125 -0.618 1 79.62 343 LYS B N 1
ATOM 7690 C CA . LYS B 1 343 ? 23.266 26.938 0.545 1 79.62 343 LYS B CA 1
ATOM 7691 C C . LYS B 1 343 ? 22.016 27.547 1.157 1 79.62 343 LYS B C 1
ATOM 7693 O O . LYS B 1 343 ? 21.109 27.984 0.435 1 79.62 343 LYS B O 1
ATOM 7698 N N . TYR B 1 344 ? 21.844 27.328 2.449 1 71.69 344 TYR B N 1
ATOM 7699 C CA . TYR B 1 344 ? 20.641 27.938 3.014 1 71.69 344 TYR B CA 1
ATOM 7700 C C . TYR B 1 344 ? 20.984 28.797 4.23 1 71.69 344 TYR B C 1
ATOM 7702 O O . TYR B 1 344 ? 21.984 28.547 4.906 1 71.69 344 TYR B O 1
ATOM 7710 N N . SER B 1 345 ? 20.234 29.938 4.207 1 69.81 345 SER B N 1
ATOM 7711 C CA . SER B 1 345 ? 20.266 30.781 5.395 1 69.81 345 SER B CA 1
ATOM 7712 C C . SER B 1 345 ? 19.031 30.562 6.27 1 69.81 345 SER B C 1
ATOM 7714 O O . SER B 1 345 ? 17.953 30.266 5.762 1 69.81 345 SER B O 1
ATOM 7716 N N . VAL B 1 346 ? 19.172 30.547 7.562 1 64.25 346 VAL B N 1
ATOM 7717 C CA . VAL B 1 346 ? 18.094 30.266 8.492 1 64.25 346 VAL B CA 1
ATOM 7718 C C . VAL B 1 346 ? 17.219 31.516 8.648 1 64.25 346 VAL B C 1
ATOM 7720 O O . VAL B 1 346 ? 17.703 32.562 9.047 1 64.25 346 VAL B O 1
ATOM 7723 N N . ARG B 1 347 ? 16.062 31.547 7.988 1 69.06 347 ARG B N 1
ATOM 7724 C CA . ARG B 1 347 ? 15.07 32.594 8.219 1 69.06 347 ARG B CA 1
ATOM 7725 C C . ARG B 1 347 ? 13.891 32.062 9.031 1 69.06 347 ARG B C 1
ATOM 7727 O O . ARG B 1 347 ? 13.289 31.047 8.672 1 69.06 347 ARG B O 1
ATOM 7734 N N . ARG B 1 348 ? 13.648 32.719 10.141 1 78.38 348 ARG B N 1
ATOM 7735 C CA . ARG B 1 348 ? 12.516 32.375 10.984 1 78.38 348 ARG B CA 1
ATOM 7736 C C . ARG B 1 348 ? 11.469 33.469 10.992 1 78.38 348 ARG B C 1
ATOM 7738 O O . ARG B 1 348 ? 11.695 34.562 11.547 1 78.38 348 ARG B O 1
ATOM 7745 N N . CYS B 1 349 ? 10.398 33.219 10.211 1 85.81 349 CYS B N 1
ATOM 7746 C CA . CYS B 1 349 ? 9.344 34.219 10.141 1 85.81 349 CYS B CA 1
ATOM 7747 C C . CYS B 1 349 ? 7.969 33.562 10.219 1 85.81 349 CYS B C 1
ATOM 7749 O O . CYS B 1 349 ? 7.82 32.375 9.938 1 85.81 349 CYS B O 1
ATOM 7751 N N . ILE B 1 350 ? 7.012 34.25 10.695 1 91.56 350 ILE B N 1
ATOM 7752 C CA . ILE B 1 350 ? 5.613 33.844 10.719 1 91.56 350 ILE B CA 1
ATOM 7753 C C . ILE B 1 350 ? 4.734 34.969 10.172 1 91.56 350 ILE B C 1
ATOM 7755 O O . ILE B 1 350 ? 4.996 36.156 10.414 1 91.56 350 ILE B O 1
ATOM 7759 N N . ALA B 1 351 ? 3.742 34.625 9.438 1 94.69 351 ALA B N 1
ATOM 7760 C CA . ALA B 1 351 ? 2.795 35.625 8.914 1 94.69 351 ALA B CA 1
ATOM 7761 C C . ALA B 1 351 ? 1.966 36.219 10.031 1 94.69 351 ALA B C 1
ATOM 7763 O O . ALA B 1 351 ? 1.625 35.562 11.008 1 94.69 351 ALA B O 1
ATOM 7764 N N . SER B 1 352 ? 1.602 37.469 9.867 1 94.62 352 SER B N 1
ATOM 7765 C CA . SER B 1 352 ? 0.84 38.188 10.891 1 94.62 352 SER B CA 1
ATOM 7766 C C . SER B 1 352 ? -0.577 37.625 11.008 1 94.62 352 SER B C 1
ATOM 7768 O O . SER B 1 352 ? -1.223 37.781 12.047 1 94.62 352 SER B O 1
ATOM 7770 N N . ASP B 1 353 ? -1.032 37.031 9.938 1 95.94 353 ASP B N 1
ATOM 7771 C CA . ASP B 1 353 ? -2.352 36.406 9.906 1 95.94 353 ASP B CA 1
ATOM 7772 C C . ASP B 1 353 ? -2.393 35.281 8.891 1 95.94 353 ASP B C 1
ATOM 7774 O O . ASP B 1 353 ? -1.621 35.25 7.93 1 95.94 353 ASP B O 1
ATOM 7778 N N . TYR B 1 354 ? -3.342 34.375 9.195 1 97.81 354 TYR B N 1
ATOM 7779 C CA . TYR B 1 354 ? -3.465 33.219 8.297 1 97.81 354 TYR B CA 1
ATOM 7780 C C . TYR B 1 354 ? -4.695 33.375 7.406 1 97.81 354 TYR B C 1
ATOM 7782 O O . TYR B 1 354 ? -4.848 32.625 6.43 1 97.81 354 TYR B O 1
ATOM 7790 N N . ILE B 1 355 ? -5.578 34.344 7.695 1 98.31 355 ILE B N 1
ATOM 7791 C CA . ILE B 1 355 ? -6.82 34.469 6.941 1 98.31 355 ILE B CA 1
ATOM 7792 C C . ILE B 1 355 ? -7.098 35.938 6.664 1 98.31 355 ILE B C 1
ATOM 7794 O O . ILE B 1 355 ? -6.59 36.812 7.371 1 98.31 355 ILE B O 1
ATOM 7798 N N . ARG B 1 356 ? -7.836 36.219 5.602 1 97.75 356 ARG B N 1
ATOM 7799 C CA . ARG B 1 356 ? -8.352 37.562 5.281 1 97.75 356 ARG B CA 1
ATOM 7800 C C . ARG B 1 356 ? -9.844 37.5 4.98 1 97.75 356 ARG B C 1
ATOM 7802 O O . ARG B 1 356 ? -10.305 36.656 4.223 1 97.75 356 ARG B O 1
ATOM 7809 N N . HIS B 1 357 ? -10.57 38.375 5.621 1 96.62 357 HIS B N 1
ATOM 7810 C CA . HIS B 1 357 ? -12.023 38.438 5.492 1 96.62 357 HIS B CA 1
ATOM 7811 C C . HIS B 1 357 ? -12.43 39.344 4.316 1 96.62 357 HIS B C 1
ATOM 7813 O O . HIS B 1 357 ? -11.695 40.25 3.939 1 96.62 357 HIS B O 1
ATOM 7819 N N . ASP B 1 358 ? -13.555 39 3.756 1 94.81 358 ASP B N 1
ATOM 7820 C CA . ASP B 1 358 ? -14.172 39.906 2.812 1 94.81 358 ASP B CA 1
ATOM 7821 C C . ASP B 1 358 ? -14.953 41 3.547 1 94.81 358 ASP B C 1
ATOM 7823 O O . ASP B 1 358 ? -14.859 41.125 4.77 1 94.81 358 ASP B O 1
ATOM 7827 N N . PHE B 1 359 ? -15.68 41.812 2.781 1 89.62 359 PHE B N 1
ATOM 7828 C CA . PHE B 1 359 ? -16.375 42.969 3.344 1 89.62 359 PHE B CA 1
ATOM 7829 C C . PHE B 1 359 ? -17.562 42.531 4.199 1 89.62 359 PHE B C 1
ATOM 7831 O O . PHE B 1 359 ? -18.047 43.281 5.043 1 89.62 359 PHE B O 1
ATOM 7838 N N . GLN B 1 360 ? -17.953 41.25 4.027 1 90.69 360 GLN B N 1
ATOM 7839 C CA . GLN B 1 360 ? -19.078 40.719 4.797 1 90.69 360 GLN B CA 1
ATOM 7840 C C . GLN B 1 360 ? -18.594 39.969 6.039 1 90.69 360 GLN B C 1
ATOM 7842 O O . GLN B 1 360 ? -19.406 39.438 6.797 1 90.69 360 GLN B O 1
ATOM 7847 N N . GLY B 1 361 ? -17.359 39.906 6.191 1 93.88 361 GLY B N 1
ATOM 7848 C CA . GLY B 1 361 ? -16.812 39.281 7.387 1 93.88 361 GLY B CA 1
ATOM 7849 C C . GLY B 1 361 ? -16.516 37.812 7.227 1 93.88 361 GLY B C 1
ATOM 7850 O O . GLY B 1 361 ? -16.125 37.156 8.188 1 93.88 361 GLY B O 1
ATOM 7851 N N . LEU B 1 362 ? -16.719 37.281 6.055 1 95.94 362 LEU B N 1
ATOM 7852 C CA . LEU B 1 362 ? -16.391 35.875 5.793 1 95.94 362 LEU B CA 1
ATOM 7853 C C . LEU B 1 362 ? -14.953 35.719 5.336 1 95.94 362 LEU B C 1
ATOM 7855 O O . LEU B 1 362 ? -14.5 36.469 4.449 1 95.94 362 LEU B O 1
ATOM 7859 N N . PRO B 1 363 ? -14.156 34.844 6.023 1 97.88 363 PRO B N 1
ATOM 7860 C CA . PRO B 1 363 ? -12.828 34.562 5.461 1 97.88 363 PRO B CA 1
ATOM 7861 C C . PRO B 1 363 ? -12.891 34.031 4.031 1 97.88 363 PRO B C 1
ATOM 7863 O O . PRO B 1 363 ? -13.633 33.094 3.744 1 97.88 363 PRO B O 1
ATOM 7866 N N . ARG B 1 364 ? -12.156 34.688 3.148 1 98 364 ARG B N 1
ATOM 7867 C CA . ARG B 1 364 ? -12.18 34.281 1.748 1 98 364 ARG B CA 1
ATOM 7868 C C . ARG B 1 364 ? -10.797 33.875 1.277 1 98 364 ARG B C 1
ATOM 7870 O O . ARG B 1 364 ? -10.664 33.094 0.326 1 98 364 ARG B O 1
ATOM 7877 N N . VAL B 1 365 ? -9.805 34.438 1.888 1 98.5 365 VAL B N 1
ATOM 7878 C CA . VAL B 1 365 ? -8.422 34.094 1.547 1 98.5 365 VAL B CA 1
ATOM 7879 C C . VAL B 1 365 ? -7.734 33.469 2.748 1 98.5 365 VAL B C 1
ATOM 7881 O O . VAL B 1 365 ? -7.75 34 3.85 1 98.5 365 VAL B O 1
ATOM 7884 N N . LEU B 1 366 ? -7.254 32.312 2.605 1 98.75 366 LEU B N 1
ATOM 7885 C CA . LEU B 1 366 ? -6.555 31.547 3.646 1 98.75 366 LEU B CA 1
ATOM 7886 C C . LEU B 1 366 ? -5.16 31.141 3.18 1 98.75 366 LEU B C 1
ATOM 7888 O O . LEU B 1 366 ? -4.965 30.828 2.004 1 98.75 366 LEU B O 1
ATOM 7892 N N . LEU B 1 367 ? -4.188 31.156 4.074 1 98.56 367 LEU B N 1
ATOM 7893 C CA . LEU B 1 367 ? -2.816 30.781 3.756 1 98.56 367 LEU B CA 1
ATOM 7894 C C . LEU B 1 367 ? -2.455 29.453 4.398 1 98.56 367 LEU B C 1
ATOM 7896 O O . LEU B 1 367 ? -2.922 29.141 5.496 1 98.56 367 LEU B O 1
ATOM 7900 N N . VAL B 1 368 ? -1.619 28.609 3.713 1 98.06 368 VAL B N 1
ATOM 7901 C CA . VAL B 1 368 ? -1.097 27.375 4.277 1 98.06 368 VAL B CA 1
ATOM 7902 C C . VAL B 1 368 ? 0.396 27.266 3.979 1 98.06 368 VAL B C 1
ATOM 7904 O O . VAL B 1 368 ? 0.888 27.844 3.006 1 98.06 368 VAL B O 1
ATOM 7907 N N . GLY B 1 369 ? 1.109 26.531 4.832 1 94.44 369 GLY B N 1
ATOM 7908 C CA . GLY B 1 369 ? 2.504 26.188 4.602 1 94.44 369 GLY B CA 1
ATOM 7909 C C . GLY B 1 369 ? 3.441 27.359 4.746 1 94.44 369 GLY B C 1
ATOM 7910 O O . GLY B 1 369 ? 3.262 28.203 5.637 1 94.44 369 GLY B O 1
ATOM 7911 N N . ASP B 1 370 ? 4.461 27.438 3.859 1 89.69 370 ASP B N 1
ATOM 7912 C CA . ASP B 1 370 ? 5.531 28.422 3.979 1 89.69 370 ASP B CA 1
ATOM 7913 C C . ASP B 1 370 ? 5.012 29.828 3.711 1 89.69 370 ASP B C 1
ATOM 7915 O O . ASP B 1 370 ? 5.68 30.812 4.027 1 89.69 370 ASP B O 1
ATOM 7919 N N . ALA B 1 371 ? 3.824 29.922 3.156 1 93.88 371 ALA B N 1
ATOM 7920 C CA . ALA B 1 371 ? 3.184 31.234 3.061 1 93.88 371 ALA B CA 1
ATOM 7921 C C . ALA B 1 371 ? 2.854 31.781 4.445 1 93.88 371 ALA B C 1
ATOM 7923 O O . ALA B 1 371 ? 2.738 33 4.625 1 93.88 371 ALA B O 1
ATOM 7924 N N . CYS B 1 372 ? 2.699 30.875 5.402 1 92.19 372 CYS B N 1
ATOM 7925 C CA . CYS B 1 372 ? 2.352 31.234 6.77 1 92.19 372 CYS B CA 1
ATOM 7926 C C . CYS B 1 372 ? 3.598 31.328 7.645 1 92.19 372 CYS B C 1
ATOM 7928 O O . CYS B 1 372 ? 3.674 32.156 8.539 1 92.19 372 CYS B O 1
ATOM 7930 N N . HIS B 1 373 ? 4.527 30.438 7.453 1 87.5 373 HIS B N 1
ATOM 7931 C CA . HIS B 1 373 ? 5.664 30.312 8.359 1 87.5 373 HIS B CA 1
ATOM 7932 C C . HIS B 1 373 ? 6.895 29.781 7.633 1 87.5 373 HIS B C 1
ATOM 7934 O O . HIS B 1 373 ? 6.777 28.922 6.758 1 87.5 373 HIS B O 1
ATOM 7940 N N . THR B 1 374 ? 8.039 30.328 7.926 1 78.12 374 THR B N 1
ATOM 7941 C CA . THR B 1 374 ? 9.328 29.844 7.438 1 78.12 374 THR B CA 1
ATOM 7942 C C . THR B 1 374 ? 10.25 29.469 8.594 1 78.12 374 THR B C 1
ATOM 7944 O O . THR B 1 374 ? 10.156 30.062 9.672 1 78.12 374 THR B O 1
ATOM 7947 N N . HIS B 1 375 ? 10.93 28.406 8.391 1 72.31 375 HIS B N 1
ATOM 7948 C CA . HIS B 1 375 ? 11.766 27.875 9.453 1 72.31 375 HIS B CA 1
ATOM 7949 C C . HIS B 1 375 ? 13.094 27.359 8.906 1 72.31 375 HIS B C 1
ATOM 7951 O O . HIS B 1 375 ? 13.289 27.328 7.688 1 72.31 375 HIS B O 1
ATOM 7957 N N . SER B 1 376 ? 13.906 27.078 9.938 1 67.69 376 SER B N 1
ATOM 7958 C CA . SER B 1 376 ? 15.211 26.531 9.562 1 67.69 376 SER B CA 1
ATOM 7959 C C . SER B 1 376 ? 15.07 25.109 9.016 1 67.69 376 SER B C 1
ATOM 7961 O O . SER B 1 376 ? 14.258 24.328 9.508 1 67.69 376 SER B O 1
ATOM 7963 N N . PRO B 1 377 ? 15.805 24.828 7.957 1 64.06 377 PRO B N 1
ATOM 7964 C CA . PRO B 1 377 ? 15.766 23.484 7.395 1 64.06 377 PRO B CA 1
ATOM 7965 C C . PRO B 1 377 ? 16.266 22.422 8.375 1 64.06 377 PRO B C 1
ATOM 7967 O O . PRO B 1 377 ? 15.922 21.234 8.242 1 64.06 377 PRO B O 1
ATOM 7970 N N . LYS B 1 378 ? 17.016 22.781 9.383 1 61.47 378 LYS B N 1
ATOM 7971 C CA . LYS B 1 378 ? 17.656 21.844 10.297 1 61.47 378 LYS B CA 1
ATOM 7972 C C . LYS B 1 378 ? 16.641 21.016 11.055 1 61.47 378 LYS B C 1
ATOM 7974 O O . LYS B 1 378 ? 16.906 19.859 11.422 1 61.47 378 LYS B O 1
ATOM 7979 N N . ILE B 1 379 ? 15.562 21.609 11.227 1 61.28 379 ILE B N 1
ATOM 7980 C CA . ILE B 1 379 ? 14.609 20.906 12.086 1 61.28 379 ILE B CA 1
ATOM 7981 C C . ILE B 1 379 ? 13.688 20.047 11.227 1 61.28 379 ILE B C 1
ATOM 7983 O O . ILE B 1 379 ? 13.039 19.125 11.734 1 61.28 379 ILE B O 1
ATOM 7987 N N . GLY B 1 380 ? 13.719 20.125 9.969 1 66.31 380 GLY B N 1
ATOM 7988 C CA . GLY B 1 380 ? 13 19.25 9.047 1 66.31 380 GLY B CA 1
ATOM 7989 C C . GLY B 1 380 ? 11.492 19.281 9.258 1 66.31 380 GLY B C 1
ATOM 7990 O O . GLY B 1 380 ? 10.805 18.297 8.992 1 66.31 380 GLY B O 1
ATOM 7991 N N . GLN B 1 381 ? 10.969 20.406 9.703 1 73.88 381 GLN B N 1
ATOM 7992 C CA . GLN B 1 381 ? 9.555 20.391 10.078 1 73.88 381 GLN B CA 1
ATOM 7993 C C . GLN B 1 381 ? 8.711 21.156 9.055 1 73.88 381 GLN B C 1
ATOM 7995 O O . GLN B 1 381 ? 7.488 21.047 9.039 1 73.88 381 GLN B O 1
ATOM 8000 N N . GLY B 1 382 ? 9.266 21.875 8.148 1 79.94 382 GLY B N 1
ATOM 8001 C CA . GLY B 1 382 ? 8.523 22.766 7.27 1 79.94 382 GLY B CA 1
ATOM 8002 C C . GLY B 1 382 ? 7.465 22.047 6.449 1 79.94 382 GLY B C 1
ATOM 8003 O O . GLY B 1 382 ? 6.277 22.359 6.543 1 79.94 382 GLY B O 1
ATOM 8004 N N . MET B 1 383 ? 7.902 21.078 5.805 1 87.44 383 MET B N 1
ATOM 8005 C CA . MET B 1 383 ? 6.977 20.344 4.949 1 87.44 383 MET B CA 1
ATOM 8006 C C . MET B 1 383 ? 5.914 19.641 5.781 1 87.44 383 MET B C 1
ATOM 8008 O O . MET B 1 383 ? 4.738 19.609 5.406 1 87.44 383 MET B O 1
ATOM 8012 N N . ASN B 1 384 ? 6.27 19.125 6.906 1 90.75 384 ASN B N 1
ATOM 8013 C CA . ASN B 1 384 ? 5.348 18.406 7.781 1 90.75 384 ASN B CA 1
ATOM 8014 C C . ASN B 1 384 ? 4.254 19.328 8.312 1 90.75 384 ASN B C 1
ATOM 8016 O O . ASN B 1 384 ? 3.066 19 8.234 1 90.75 384 ASN B O 1
ATOM 8020 N N . VAL B 1 385 ? 4.66 20.453 8.781 1 91.12 385 VAL B N 1
ATOM 8021 C CA . VAL B 1 385 ? 3.709 21.406 9.328 1 91.12 385 VAL B CA 1
ATOM 8022 C C . VAL B 1 385 ? 2.836 21.969 8.211 1 91.12 385 VAL B C 1
ATOM 8024 O O . VAL B 1 385 ? 1.638 22.188 8.398 1 91.12 385 VAL B O 1
ATOM 8027 N N . SER B 1 386 ? 3.453 22.188 7.066 1 93 386 SER B N 1
ATOM 8028 C CA . SER B 1 386 ? 2.721 22.719 5.918 1 93 386 SER B CA 1
ATOM 8029 C C . SER B 1 386 ? 1.581 21.781 5.52 1 93 386 SER B C 1
ATOM 8031 O O . SER B 1 386 ? 0.451 22.234 5.309 1 93 386 SER B O 1
ATOM 8033 N N . MET B 1 387 ? 1.852 20.547 5.438 1 95.5 387 MET B N 1
ATOM 8034 C CA . MET B 1 387 ? 0.821 19.578 5.066 1 95.5 387 MET B CA 1
ATOM 8035 C C . MET B 1 387 ? -0.235 19.469 6.164 1 95.5 387 MET B C 1
ATOM 8037 O O . MET B 1 387 ? -1.416 19.266 5.875 1 95.5 387 MET B O 1
ATOM 8041 N N . ALA B 1 388 ? 0.172 19.594 7.395 1 95.44 388 ALA B N 1
ATOM 8042 C CA . ALA B 1 388 ? -0.772 19.547 8.508 1 95.44 388 ALA B CA 1
ATOM 8043 C C . ALA B 1 388 ? -1.739 20.734 8.453 1 95.44 388 ALA B C 1
ATOM 8045 O O . ALA B 1 388 ? -2.906 20.609 8.828 1 95.44 388 ALA B O 1
ATOM 8046 N N . ASP B 1 389 ? -1.224 21.891 8.016 1 97.31 389 ASP B N 1
ATOM 8047 C CA . ASP B 1 389 ? -2.115 23.016 7.812 1 97.31 389 ASP B CA 1
ATOM 8048 C C . ASP B 1 389 ? -3.248 22.672 6.852 1 97.31 389 ASP B C 1
ATOM 8050 O O . ASP B 1 389 ? -4.418 22.922 7.141 1 97.31 389 ASP B O 1
ATOM 8054 N N . SER B 1 390 ? -2.861 22.062 5.773 1 98.25 390 SER B N 1
ATOM 8055 C CA . SER B 1 390 ? -3.84 21.688 4.762 1 98.25 390 SER B CA 1
ATOM 8056 C C . SER B 1 390 ? -4.789 20.609 5.285 1 98.25 390 SER B C 1
ATOM 8058 O O . SER B 1 390 ? -5.984 20.625 4.977 1 98.25 390 SER B O 1
ATOM 8060 N N . TYR B 1 391 ? -4.254 19.719 6.051 1 96.56 391 TYR B N 1
ATOM 8061 C CA . TYR B 1 391 ? -5.051 18.656 6.652 1 96.56 391 TYR B CA 1
ATOM 8062 C C . TYR B 1 391 ? -6.129 19.234 7.566 1 96.56 391 TYR B C 1
ATOM 8064 O O . TYR B 1 391 ? -7.25 18.719 7.605 1 96.56 391 TYR B O 1
ATOM 8072 N N . ASN B 1 392 ? -5.816 20.281 8.266 1 97.81 392 ASN B N 1
ATOM 8073 C CA . ASN B 1 392 ? -6.746 20.969 9.156 1 97.81 392 ASN B CA 1
ATOM 8074 C C . ASN B 1 392 ? -7.773 21.781 8.375 1 97.81 392 ASN B C 1
ATOM 8076 O O . ASN B 1 392 ? -8.953 21.781 8.719 1 97.81 392 ASN B O 1
ATOM 8080 N N . LEU B 1 393 ? -7.402 22.375 7.305 1 98.75 393 LEU B N 1
ATOM 8081 C CA . LEU B 1 393 ? -8.219 23.328 6.578 1 98.75 393 LEU B CA 1
ATOM 8082 C C . LEU B 1 393 ? -9.219 22.625 5.672 1 98.75 393 LEU B C 1
ATOM 8084 O O . LEU B 1 393 ? -10.344 23.094 5.488 1 98.75 393 LEU B O 1
ATOM 8088 N N . ALA B 1 394 ? -8.883 21.531 5.109 1 98.5 394 ALA B N 1
ATOM 8089 C CA . ALA B 1 394 ? -9.602 20.906 4.008 1 98.5 394 ALA B CA 1
ATOM 8090 C C . ALA B 1 394 ? -11.055 20.625 4.391 1 98.5 394 ALA B C 1
ATOM 8092 O O . ALA B 1 394 ? -11.977 21.031 3.682 1 98.5 394 ALA B O 1
ATOM 8093 N N . TRP B 1 395 ? -11.297 19.969 5.508 1 97.94 395 TRP B N 1
ATOM 8094 C CA . TRP B 1 395 ? -12.656 19.578 5.852 1 97.94 395 TRP B CA 1
ATOM 8095 C C . TRP B 1 395 ? -13.492 20.797 6.223 1 97.94 395 TRP B C 1
ATOM 8097 O O . TRP B 1 395 ? -14.711 20.812 6.023 1 97.94 395 TRP B O 1
ATOM 8107 N N . LYS B 1 396 ? -12.875 21.828 6.734 1 98.5 396 LYS B N 1
ATOM 8108 C CA . LYS B 1 396 ? -13.578 23.062 7.051 1 98.5 396 LYS B CA 1
ATOM 8109 C C . LYS B 1 396 ? -14.109 23.734 5.789 1 98.5 396 LYS B C 1
ATOM 8111 O O . LYS B 1 396 ? -15.281 24.125 5.734 1 98.5 396 LYS B O 1
ATOM 8116 N N . LEU B 1 397 ? -13.234 23.828 4.793 1 98.5 397 LEU B N 1
ATOM 8117 C CA . LEU B 1 397 ? -13.648 24.359 3.504 1 98.5 397 LEU B CA 1
ATOM 8118 C C . LEU B 1 397 ? -14.758 23.5 2.893 1 98.5 397 LEU B C 1
ATOM 8120 O O . LEU B 1 397 ? -15.758 24.031 2.4 1 98.5 397 LEU B O 1
ATOM 8124 N N . ALA B 1 398 ? -14.617 22.203 2.92 1 97.69 398 ALA B N 1
ATOM 8125 C CA . ALA B 1 398 ? -15.594 21.297 2.348 1 97.69 398 ALA B CA 1
ATOM 8126 C C . ALA B 1 398 ? -16.953 21.469 3.012 1 97.69 398 ALA B C 1
ATOM 8128 O O . ALA B 1 398 ? -17.984 21.5 2.332 1 97.69 398 ALA B O 1
ATOM 8129 N N . HIS B 1 399 ? -17 21.578 4.34 1 97.62 399 HIS B N 1
ATOM 8130 C CA . HIS B 1 399 ? -18.266 21.719 5.066 1 97.62 399 HIS B CA 1
ATOM 8131 C C . HIS B 1 399 ? -18.984 23 4.664 1 97.62 399 HIS B C 1
ATOM 8133 O O . HIS B 1 399 ? -20.203 23.016 4.551 1 97.62 399 HIS B O 1
ATOM 8139 N N . VAL B 1 400 ? -18.219 24.078 4.453 1 97.5 400 VAL B N 1
ATOM 8140 C CA . VAL B 1 400 ? -18.812 25.344 4.039 1 97.5 400 VAL B CA 1
ATOM 8141 C C . VAL B 1 400 ? -19.328 25.234 2.609 1 97.5 400 VAL B C 1
ATOM 8143 O O . VAL B 1 400 ? -20.484 25.578 2.33 1 97.5 400 VAL B O 1
ATOM 8146 N N . LEU B 1 401 ? -18.531 24.719 1.731 1 96.94 401 LEU B N 1
ATOM 8147 C CA . LEU B 1 401 ? -18.828 24.688 0.304 1 96.94 401 LEU B CA 1
ATOM 8148 C C . LEU B 1 401 ? -19.984 23.734 0.011 1 96.94 401 LEU B C 1
ATOM 8150 O O . LEU B 1 401 ? -20.766 23.953 -0.912 1 96.94 401 LEU B O 1
ATOM 8154 N N . LEU B 1 402 ? -20.125 22.656 0.81 1 95.69 402 LEU B N 1
ATOM 8155 C CA . LEU B 1 402 ? -21.141 21.656 0.562 1 95.69 402 LEU B CA 1
ATOM 8156 C C . LEU B 1 402 ? -22.375 21.922 1.406 1 95.69 402 LEU B C 1
ATOM 8158 O O . LEU B 1 402 ? -23.328 21.125 1.397 1 95.69 402 LEU B O 1
ATOM 8162 N N . GLY B 1 403 ? -22.359 22.922 2.152 1 95.5 403 GLY B N 1
ATOM 8163 C CA . GLY B 1 403 ? -23.547 23.344 2.893 1 95.5 403 GLY B CA 1
ATOM 8164 C C . GLY B 1 403 ? -23.766 22.547 4.164 1 95.5 403 GLY B C 1
ATOM 8165 O O . GLY B 1 403 ? -24.906 22.375 4.605 1 95.5 403 GLY B O 1
ATOM 8166 N N . ILE B 1 404 ? -22.734 22.078 4.75 1 95.94 404 ILE B N 1
ATOM 8167 C CA . ILE B 1 404 ? -22.844 21.203 5.918 1 95.94 404 ILE B CA 1
ATOM 8168 C C . ILE B 1 404 ? -22.641 22.031 7.188 1 95.94 404 ILE B C 1
ATOM 8170 O O . ILE B 1 404 ? -23.25 21.75 8.219 1 95.94 404 ILE B O 1
ATOM 8174 N N . SER B 1 405 ? -21.844 23.094 7.133 1 96.25 405 SER B N 1
ATOM 8175 C CA . SER B 1 405 ? -21.531 23.906 8.305 1 96.25 405 SER B CA 1
ATOM 8176 C C . SER B 1 405 ? -22.719 24.766 8.703 1 96.25 405 SER B C 1
ATOM 8178 O O . SER B 1 405 ? -23.391 25.359 7.848 1 96.25 405 SER B O 1
ATOM 8180 N N . SER B 1 406 ? -22.938 24.859 10.031 1 95.25 406 SER B N 1
ATOM 8181 C CA . SER B 1 406 ? -23.969 25.734 10.555 1 95.25 406 SER B CA 1
ATOM 8182 C C . SER B 1 406 ? -23.484 27.188 10.617 1 95.25 406 SER B C 1
ATOM 8184 O O . SER B 1 406 ? -24.297 28.109 10.602 1 95.25 406 SER B O 1
ATOM 8186 N N . ASP B 1 407 ? -22.203 27.359 10.68 1 96.69 407 ASP B N 1
ATOM 8187 C CA . ASP B 1 407 ? -21.594 28.672 10.789 1 96.69 407 ASP B CA 1
ATOM 8188 C C . ASP B 1 407 ? -20.312 28.75 9.969 1 96.69 407 ASP B C 1
ATOM 8190 O O . ASP B 1 407 ? -19.219 28.578 10.508 1 96.69 407 ASP B O 1
ATOM 8194 N N . PRO B 1 408 ? -20.422 29.125 8.727 1 96.75 408 PRO B N 1
ATOM 8195 C CA . PRO B 1 408 ? -19.281 29.172 7.816 1 96.75 408 PRO B CA 1
ATOM 8196 C C . PRO B 1 408 ? -18.172 30.094 8.305 1 96.75 408 PRO B C 1
ATOM 8198 O O . PRO B 1 408 ? -16.984 29.781 8.141 1 96.75 408 PRO B O 1
ATOM 8201 N N . ARG B 1 409 ? -18.469 31.188 8.938 1 97.62 409 ARG B N 1
ATOM 8202 C CA . ARG B 1 409 ? -17.469 32.125 9.414 1 97.62 409 ARG B CA 1
ATOM 8203 C C . ARG B 1 409 ? -16.641 31.531 10.539 1 97.62 409 ARG B C 1
ATOM 8205 O O . ARG B 1 409 ? -15.406 31.5 10.461 1 97.62 409 ARG B O 1
ATOM 8212 N N . SER B 1 410 ? -17.281 30.984 11.531 1 97.81 410 SER B N 1
ATOM 8213 C CA . SER B 1 410 ? -16.594 30.484 12.719 1 97.81 410 SER B CA 1
ATOM 8214 C C . SER B 1 410 ? -15.727 29.281 12.383 1 97.81 410 SER B C 1
ATOM 8216 O O . SER B 1 410 ? -14.633 29.125 12.922 1 97.81 410 SER B O 1
ATOM 8218 N N . ILE B 1 411 ? -16.234 28.422 11.508 1 98.12 411 ILE B N 1
ATOM 8219 C CA . ILE B 1 411 ? -15.484 27.219 11.188 1 98.12 411 ILE B CA 1
ATOM 8220 C C . ILE B 1 411 ? -14.211 27.594 10.43 1 98.12 411 ILE B C 1
ATOM 8222 O O . ILE B 1 411 ? -13.156 27.016 10.664 1 98.12 411 ILE B O 1
ATOM 8226 N N . LEU B 1 412 ? -14.25 28.562 9.531 1 98.44 412 LEU B N 1
ATOM 8227 C CA . LEU B 1 412 ? -13.07 28.984 8.781 1 98.44 412 LEU B CA 1
ATOM 8228 C C . LEU B 1 412 ? -12.117 29.766 9.68 1 98.44 412 LEU B C 1
ATOM 8230 O O . LEU B 1 412 ? -10.898 29.641 9.547 1 98.44 412 LEU B O 1
ATOM 8234 N N . GLU B 1 413 ? -12.648 30.547 10.625 1 98.25 413 GLU B N 1
ATOM 8235 C CA . GLU B 1 413 ? -11.82 31.281 11.586 1 98.25 413 GLU B CA 1
ATOM 8236 C C . GLU B 1 413 ? -11.078 30.328 12.516 1 98.25 413 GLU B C 1
ATOM 8238 O O . GLU B 1 413 ? -9.984 30.641 12.992 1 98.25 413 GLU B O 1
ATOM 8243 N N . SER B 1 414 ? -11.648 29.172 12.766 1 97.94 414 SER B N 1
ATOM 8244 C CA . SER B 1 414 ? -11.016 28.188 13.641 1 97.94 414 SER B CA 1
ATOM 8245 C C . SER B 1 414 ? -9.703 27.688 13.062 1 97.94 414 SER B C 1
ATOM 8247 O O . SER B 1 414 ? -8.805 27.281 13.797 1 97.94 414 SER B O 1
ATOM 8249 N N . TYR B 1 415 ? -9.594 27.781 11.727 1 98 415 TYR B N 1
ATOM 8250 C CA . TYR B 1 415 ? -8.32 27.406 11.117 1 98 415 TYR B CA 1
ATOM 8251 C C . TYR B 1 415 ? -7.184 28.266 11.664 1 98 415 TYR B C 1
ATOM 8253 O O . TYR B 1 415 ? -6.18 27.734 12.156 1 98 415 TYR B O 1
ATOM 8261 N N . ALA B 1 416 ? -7.363 29.531 11.609 1 97.56 416 ALA B N 1
ATOM 8262 C CA . ALA B 1 416 ? -6.328 30.453 12.078 1 97.56 416 ALA B CA 1
ATOM 8263 C C . ALA B 1 416 ? -6.102 30.297 13.578 1 97.56 416 ALA B C 1
ATOM 8265 O O . ALA B 1 416 ? -4.957 30.281 14.039 1 97.56 416 ALA B O 1
ATOM 8266 N N . SER B 1 417 ? -7.141 30.188 14.32 1 96.69 417 SER B N 1
ATOM 8267 C CA . SER B 1 417 ? -7.012 30.094 15.773 1 96.69 417 SER B CA 1
ATOM 8268 C C . SER B 1 417 ? -6.277 28.812 16.172 1 96.69 417 SER B C 1
ATOM 8270 O O . SER B 1 417 ? -5.629 28.766 17.219 1 96.69 417 SER B O 1
ATOM 8272 N N . GLU B 1 418 ? -6.383 27.812 15.375 1 97 418 GLU B N 1
ATOM 8273 C CA . GLU B 1 418 ? -5.766 26.516 15.695 1 97 418 GLU B CA 1
ATOM 8274 C C . GLU B 1 418 ? -4.344 26.438 15.148 1 97 418 GLU B C 1
ATOM 8276 O O . GLU B 1 418 ? -3.43 25.984 15.836 1 97 418 GLU B O 1
ATOM 8281 N N . ARG B 1 419 ? -4.09 26.906 13.938 1 96.44 419 ARG B N 1
ATOM 8282 C CA . ARG B 1 419 ? -2.834 26.594 13.258 1 96.44 419 ARG B CA 1
ATOM 8283 C C . ARG B 1 419 ? -1.823 27.734 13.445 1 96.44 419 ARG B C 1
ATOM 8285 O O . ARG B 1 419 ? -0.613 27.5 13.406 1 96.44 419 ARG B O 1
ATOM 8292 N N . TYR B 1 420 ? -2.281 28.953 13.734 1 95.62 420 TYR B N 1
ATOM 8293 C CA . TYR B 1 420 ? -1.356 30.062 13.969 1 95.62 420 TYR B CA 1
ATOM 8294 C C . TYR B 1 420 ? -0.486 29.781 15.188 1 95.62 420 TYR B C 1
ATOM 8296 O O . TYR B 1 420 ? 0.741 29.891 15.117 1 95.62 420 TYR B O 1
ATOM 8304 N N . PRO B 1 421 ? -1.068 29.359 16.328 1 93.38 421 PRO B N 1
ATOM 8305 C CA . PRO B 1 421 ? -0.224 29.047 17.484 1 93.38 421 PRO B CA 1
ATOM 8306 C C . PRO B 1 421 ? 0.791 27.953 17.188 1 93.38 421 PRO B C 1
ATOM 8308 O O . PRO B 1 421 ? 1.899 27.969 17.734 1 93.38 421 PRO B O 1
ATOM 8311 N N . VAL B 1 422 ? 0.431 26.984 16.422 1 90.62 422 VAL B N 1
ATOM 8312 C CA . VAL B 1 422 ? 1.346 25.891 16.078 1 90.62 422 VAL B CA 1
ATOM 8313 C C . VAL B 1 422 ? 2.518 26.453 15.273 1 90.62 422 VAL B C 1
ATOM 8315 O O . VAL B 1 422 ? 3.674 26.094 15.523 1 90.62 422 VAL B O 1
ATOM 8318 N N . GLY B 1 423 ? 2.205 27.312 14.281 1 88.88 423 GLY B N 1
ATOM 8319 C CA . GLY B 1 423 ? 3.262 27.969 13.539 1 88.88 423 GLY B CA 1
ATOM 8320 C C . GLY B 1 423 ? 4.191 28.797 14.414 1 88.88 423 GLY B C 1
ATOM 8321 O O . GLY B 1 423 ? 5.41 28.781 14.219 1 88.88 423 GLY B O 1
ATOM 8322 N N . ARG B 1 424 ? 3.633 29.438 15.344 1 87.69 424 ARG B N 1
ATOM 8323 C CA . ARG B 1 424 ? 4.418 30.25 16.281 1 87.69 424 ARG B CA 1
ATOM 8324 C C . ARG B 1 424 ? 5.324 29.359 17.125 1 87.69 424 ARG B C 1
ATOM 8326 O O . ARG B 1 424 ? 6.484 29.703 17.375 1 87.69 424 ARG B O 1
ATOM 8333 N N . GLN B 1 425 ? 4.762 28.312 17.594 1 83.56 425 GLN B N 1
ATOM 8334 C CA . GLN B 1 425 ? 5.543 27.359 18.391 1 83.56 425 GLN B CA 1
ATOM 8335 C C . GLN B 1 425 ? 6.723 26.812 17.578 1 83.56 425 GLN B C 1
ATOM 8337 O O . GLN B 1 425 ? 7.812 26.625 18.125 1 83.56 425 GLN B O 1
ATOM 8342 N N . LEU B 1 426 ? 6.496 26.5 16.391 1 79.56 426 LEU B N 1
ATOM 8343 C CA . LEU B 1 426 ? 7.555 26.016 15.508 1 79.56 426 LEU B CA 1
ATOM 8344 C C . LEU B 1 426 ? 8.703 27.016 15.43 1 79.56 426 LEU B C 1
ATOM 8346 O O . LEU B 1 426 ? 9.875 26.625 15.555 1 79.56 426 LEU B O 1
ATOM 8350 N N . VAL B 1 427 ? 8.398 28.25 15.258 1 77.06 427 VAL B N 1
ATOM 8351 C CA . VAL B 1 427 ? 9.398 29.312 15.148 1 77.06 427 VAL B CA 1
ATOM 8352 C C . VAL B 1 427 ? 10.148 29.453 16.469 1 77.06 427 VAL B C 1
ATOM 8354 O O . VAL B 1 427 ? 11.367 29.609 16.484 1 77.06 427 VAL B O 1
ATOM 8357 N N . GLU B 1 428 ? 9.461 29.266 17.547 1 77.56 428 GLU B N 1
ATOM 8358 C CA . GLU B 1 428 ? 10.062 29.391 18.875 1 77.56 428 GLU B CA 1
ATOM 8359 C C . GLU B 1 428 ? 11 28.219 19.156 1 77.56 428 GLU B C 1
ATOM 8361 O O . GLU B 1 428 ? 12.07 28.406 19.75 1 77.56 428 GLU B O 1
ATOM 8366 N N . ILE B 1 429 ? 10.547 27.078 18.828 1 73.56 429 ILE B N 1
ATOM 8367 C CA . ILE B 1 429 ? 11.359 25.875 19.031 1 73.56 429 ILE B CA 1
ATOM 8368 C C . ILE B 1 429 ? 12.633 25.953 18.188 1 73.56 429 ILE B C 1
ATOM 8370 O O . ILE B 1 429 ? 13.711 25.578 18.656 1 73.56 429 ILE B O 1
ATOM 8374 N N . ASP B 1 430 ? 12.492 26.328 17.016 1 70 430 ASP B N 1
ATOM 8375 C CA . ASP B 1 430 ? 13.641 26.5 16.125 1 70 430 ASP B CA 1
ATOM 8376 C C . ASP B 1 430 ? 14.672 27.453 16.75 1 70 430 ASP B C 1
ATOM 8378 O O . ASP B 1 430 ? 15.875 27.188 16.703 1 70 430 ASP B O 1
ATOM 8382 N N . LYS B 1 431 ? 14.227 28.484 17.375 1 69.06 431 LYS B N 1
ATOM 8383 C CA . LYS B 1 431 ? 15.102 29.438 18.047 1 69.06 431 LYS B CA 1
ATOM 8384 C C . LYS B 1 431 ? 15.812 28.797 19.25 1 69.06 431 LYS B C 1
ATOM 8386 O O . LYS B 1 431 ? 17.016 28.984 19.438 1 69.06 431 LYS B O 1
ATOM 8391 N N . ALA B 1 432 ? 15.016 28.047 19.906 1 67.5 432 ALA B N 1
ATOM 8392 C CA . ALA B 1 432 ? 15.562 27.406 21.109 1 67.5 432 ALA B CA 1
ATOM 8393 C C . ALA B 1 432 ? 16.609 26.359 20.734 1 67.5 432 ALA B C 1
ATOM 8395 O O . ALA B 1 432 ? 17.641 26.25 21.391 1 67.5 432 ALA B O 1
ATOM 8396 N N . TRP B 1 433 ? 16.328 25.5 19.766 1 64.44 433 TRP B N 1
ATOM 8397 C CA . TRP B 1 433 ? 17.234 24.469 19.297 1 64.44 433 TRP B CA 1
ATOM 8398 C C . TRP B 1 433 ? 18.562 25.062 18.828 1 64.44 433 TRP B C 1
ATOM 8400 O O . TRP B 1 433 ? 19.625 24.562 19.156 1 64.44 433 TRP B O 1
ATOM 8410 N N . ASN B 1 434 ? 18.516 26.047 18.109 1 61.56 434 ASN B N 1
ATOM 8411 C CA . ASN B 1 434 ? 19.703 26.703 17.578 1 61.56 434 ASN B CA 1
ATOM 8412 C C . ASN B 1 434 ? 20.562 27.266 18.703 1 61.56 434 ASN B C 1
ATOM 8414 O O . ASN B 1 434 ? 21.797 27.188 18.641 1 61.56 434 ASN B O 1
ATOM 8418 N N . THR B 1 435 ? 19.859 27.703 19.656 1 59.06 435 THR B N 1
ATOM 8419 C CA . THR B 1 435 ? 20.578 28.266 20.797 1 59.06 435 THR B CA 1
ATOM 8420 C C . THR B 1 435 ? 21.266 27.156 21.578 1 59.06 435 THR B C 1
ATOM 8422 O O . THR B 1 435 ? 22.422 27.312 22.016 1 59.06 435 THR B O 1
ATOM 8425 N N . LEU B 1 436 ? 20.562 26.031 21.703 1 57.47 436 LEU B N 1
ATOM 8426 C CA . LEU B 1 436 ? 21.109 24.906 22.438 1 57.47 436 LEU B CA 1
ATOM 8427 C C . LEU B 1 436 ? 22.297 24.297 21.688 1 57.47 436 LEU B C 1
ATOM 8429 O O . LEU B 1 436 ? 23.297 23.922 22.297 1 57.47 436 LEU B O 1
ATOM 8433 N N . GLU B 1 437 ? 22.156 23.984 20.422 1 56.41 437 GLU B N 1
ATOM 8434 C CA . GLU B 1 437 ? 23.234 23.422 19.625 1 56.41 437 GLU B CA 1
ATOM 8435 C C . GLU B 1 437 ? 24.484 24.297 19.688 1 56.41 437 GLU B C 1
ATOM 8437 O O . GLU B 1 437 ? 25.609 23.797 19.75 1 56.41 437 GLU B O 1
ATOM 8442 N N . TRP B 1 438 ? 24.234 25.625 19.688 1 47.38 438 TRP B N 1
ATOM 8443 C CA . TRP B 1 438 ? 25.328 26.578 19.781 1 47.38 438 TRP B CA 1
ATOM 8444 C C . TRP B 1 438 ? 26 26.516 21.156 1 47.38 438 TRP B C 1
ATOM 8446 O O . TRP B 1 438 ? 27.219 26.547 21.25 1 47.38 438 TRP B O 1
ATOM 8456 N N . ASN B 1 439 ? 25.109 26.375 22.062 1 47.09 439 ASN B N 1
ATOM 8457 C CA . ASN B 1 439 ? 25.656 26.344 23.422 1 47.09 439 ASN B CA 1
ATOM 8458 C C . ASN B 1 439 ? 26.422 25.047 23.672 1 47.09 439 ASN B C 1
ATOM 8460 O O . ASN B 1 439 ? 27.375 25.031 24.469 1 47.09 439 ASN B O 1
ATOM 8464 N N . THR B 1 440 ? 25.969 23.922 23.141 1 49.62 440 THR B N 1
ATOM 8465 C CA . THR B 1 440 ? 26.688 22.672 23.312 1 49.62 440 THR B CA 1
ATOM 8466 C C . THR B 1 440 ? 28.109 22.781 22.75 1 49.62 440 THR B C 1
ATOM 8468 O O . THR B 1 440 ? 29 22.031 23.125 1 49.62 440 THR B O 1
ATOM 8471 N N . LYS B 1 441 ? 28.297 23.469 21.641 1 45.22 441 LYS B N 1
ATOM 8472 C CA . LYS B 1 441 ? 29.609 23.688 21.062 1 45.22 441 LYS B CA 1
ATOM 8473 C C . LYS B 1 441 ? 30.562 24.344 22.062 1 45.22 441 LYS B C 1
ATOM 8475 O O . LYS B 1 441 ? 31.766 24.062 22.078 1 45.22 441 LYS B O 1
ATOM 8480 N N . ILE B 1 442 ? 29.984 25.391 22.703 1 41.56 442 ILE B N 1
ATOM 8481 C CA . ILE B 1 442 ? 30.828 26.109 23.641 1 41.56 442 ILE B CA 1
ATOM 8482 C C . ILE B 1 442 ? 30.891 25.359 24.969 1 41.56 442 ILE B C 1
ATOM 8484 O O . ILE B 1 442 ? 31.953 25.297 25.594 1 41.56 442 ILE B O 1
ATOM 8488 N N . THR B 1 443 ? 29.688 24.984 25.578 1 41.66 443 THR B N 1
ATOM 8489 C CA . THR B 1 443 ? 29.641 24.609 26.984 1 41.66 443 THR B CA 1
ATOM 8490 C C . THR B 1 443 ? 29.562 23.094 27.141 1 41.66 443 THR B C 1
ATOM 8492 O O . THR B 1 443 ? 29.062 22.594 28.156 1 41.66 443 THR B O 1
ATOM 8495 N N . GLY B 1 444 ? 29.719 22.297 26.234 1 44.91 444 GLY B N 1
ATOM 8496 C CA . GLY B 1 444 ? 29.75 20.875 26.516 1 44.91 444 GLY B CA 1
ATOM 8497 C C . GLY B 1 444 ? 30.281 20.547 27.906 1 44.91 444 GLY B C 1
ATOM 8498 O O . GLY B 1 444 ? 30.391 19.375 28.266 1 44.91 444 GLY B O 1
ATOM 8499 N N . ARG B 1 445 ? 30.875 21.438 28.438 1 44 445 ARG B N 1
ATOM 8500 C CA . ARG B 1 445 ? 31.562 21.234 29.719 1 44 445 ARG B CA 1
ATOM 8501 C C . ARG B 1 445 ? 30.609 21.484 30.891 1 44 445 ARG B C 1
ATOM 8503 O O . ARG B 1 445 ? 31.016 21.391 32.062 1 44 445 ARG B O 1
ATOM 8510 N N . GLU B 1 446 ? 29.438 21.953 30.422 1 45.25 446 GLU B N 1
ATOM 8511 C CA . GLU B 1 446 ? 28.688 22.203 31.656 1 45.25 446 GLU B CA 1
ATOM 8512 C C . GLU B 1 446 ? 27.953 20.953 32.125 1 45.25 446 GLU B C 1
ATOM 8514 O O . GLU B 1 446 ? 27.547 20.125 31.312 1 45.25 446 GLU B O 1
ATOM 8519 N N . GLU B 1 447 ? 27.984 20.609 33.312 1 49.53 447 GLU B N 1
ATOM 8520 C CA . GLU B 1 447 ? 27.484 19.438 34 1 49.53 447 GLU B CA 1
ATOM 8521 C C . GLU B 1 447 ? 26.016 19.172 33.656 1 49.53 447 GLU B C 1
ATOM 8523 O O . GLU B 1 447 ? 25.609 18.016 33.5 1 49.53 447 GLU B O 1
ATOM 8528 N N . ASN B 1 448 ? 25.156 20.203 33.5 1 50.16 448 ASN B N 1
ATOM 8529 C CA . ASN B 1 448 ? 23.719 20 33.375 1 50.16 448 ASN B CA 1
ATOM 8530 C C . ASN B 1 448 ? 23.281 19.984 31.922 1 50.16 448 ASN B C 1
ATOM 8532 O O . ASN B 1 448 ? 22.078 20.078 31.641 1 50.16 448 ASN B O 1
ATOM 8536 N N . TYR B 1 449 ? 24.125 20 31.078 1 52.19 449 TYR B N 1
ATOM 8537 C CA . TYR B 1 449 ? 23.859 20.062 29.641 1 52.19 449 TYR B CA 1
ATOM 8538 C C . TYR B 1 449 ? 23.062 18.844 29.188 1 52.19 449 TYR B C 1
ATOM 8540 O O . TYR B 1 449 ? 22.109 18.984 28.406 1 52.19 449 TYR B O 1
ATOM 8548 N N . GLN B 1 450 ? 23.422 17.844 29.719 1 54.34 450 GLN B N 1
ATOM 8549 C CA . GLN B 1 450 ? 22.734 16.609 29.297 1 54.34 450 GLN B CA 1
ATOM 8550 C C . GLN B 1 450 ? 21.266 16.641 29.672 1 54.34 450 GLN B C 1
ATOM 8552 O O . GLN B 1 450 ? 20.406 16.203 28.906 1 54.34 450 GLN B O 1
ATOM 8557 N N . ASP B 1 451 ? 21.109 17.234 30.828 1 57.41 451 ASP B N 1
ATOM 8558 C CA . ASP B 1 451 ? 19.719 17.266 31.297 1 57.41 451 ASP B CA 1
ATOM 8559 C C . ASP B 1 451 ? 18.891 18.25 30.484 1 57.41 451 ASP B C 1
ATOM 8561 O O . ASP B 1 451 ? 17.75 17.969 30.125 1 57.41 451 ASP B O 1
ATOM 8565 N N . THR B 1 452 ? 19.516 19.375 30.266 1 57.47 452 THR B N 1
ATOM 8566 C CA . THR B 1 452 ? 18.812 20.391 29.484 1 57.47 452 THR B CA 1
ATOM 8567 C C . THR B 1 452 ? 18.531 19.891 28.078 1 57.47 452 THR B C 1
ATOM 8569 O O . THR B 1 452 ? 17.453 20.141 27.516 1 57.47 452 THR B O 1
ATOM 8572 N N . ARG B 1 453 ? 19.406 19.219 27.578 1 58.5 453 ARG B N 1
ATOM 8573 C CA . ARG B 1 453 ? 19.25 18.641 26.25 1 58.5 453 ARG B CA 1
ATOM 8574 C C . ARG B 1 453 ? 18.141 17.594 26.219 1 58.5 453 ARG B C 1
ATOM 8576 O O . ARG B 1 453 ? 17.328 17.562 25.297 1 58.5 453 ARG B O 1
ATOM 8583 N N . LYS B 1 454 ? 18.141 16.938 27.266 1 58.97 454 LYS B N 1
ATOM 8584 C CA . LYS B 1 454 ? 17.109 15.906 27.359 1 58.97 454 LYS B CA 1
ATOM 8585 C C . LYS B 1 454 ? 15.719 16.516 27.422 1 58.97 454 LYS B C 1
ATOM 8587 O O . LYS B 1 454 ? 14.789 16.031 26.781 1 58.97 454 LYS B O 1
ATOM 8592 N N . ASP B 1 455 ? 15.656 17.547 28.297 1 59.28 455 ASP B N 1
ATOM 8593 C CA . ASP B 1 455 ? 14.359 18.188 28.453 1 59.28 455 ASP B CA 1
ATOM 8594 C C . ASP B 1 455 ? 13.906 18.859 27.156 1 59.28 455 ASP B C 1
ATOM 8596 O O . ASP B 1 455 ? 12.734 18.781 26.781 1 59.28 455 ASP B O 1
ATOM 8600 N N . LEU B 1 456 ? 14.836 19.516 26.516 1 59.53 456 LEU B N 1
ATOM 8601 C CA . LEU B 1 456 ? 14.516 20.141 25.234 1 59.53 456 LEU B CA 1
ATOM 8602 C C . LEU B 1 456 ? 14.117 19.094 24.203 1 59.53 456 LEU B C 1
ATOM 8604 O O . LEU B 1 456 ? 13.148 19.297 23.453 1 59.53 456 LEU B O 1
ATOM 8608 N N . LEU B 1 457 ? 14.781 18.047 24.312 1 60.88 457 LEU B N 1
ATOM 8609 C CA . LEU B 1 457 ? 14.508 16.969 23.359 1 60.88 457 LEU B CA 1
ATOM 8610 C C . LEU B 1 457 ? 13.117 16.391 23.578 1 60.88 457 LEU B C 1
ATOM 8612 O O . LEU B 1 457 ? 12.422 16.047 22.625 1 60.88 457 LEU B O 1
ATOM 8616 N N . ARG B 1 458 ? 12.75 16.344 24.812 1 61.06 458 ARG B N 1
ATOM 8617 C CA . ARG B 1 458 ? 11.422 15.828 25.125 1 61.06 458 ARG B CA 1
ATOM 8618 C C . ARG B 1 458 ? 10.328 16.75 24.578 1 61.06 458 ARG B C 1
ATOM 8620 O O . ARG B 1 458 ? 9.336 16.281 24.031 1 61.06 458 ARG B O 1
ATOM 8627 N N . THR B 1 459 ? 10.555 18.031 24.906 1 59 459 THR B N 1
ATOM 8628 C CA . THR B 1 459 ? 9.57 19 24.438 1 59 459 THR B CA 1
ATOM 8629 C C . THR B 1 459 ? 9.516 19.016 22.906 1 59 459 THR B C 1
ATOM 8631 O O . THR B 1 459 ? 8.43 19.047 22.328 1 59 459 THR B O 1
ATOM 8634 N N . ILE B 1 460 ? 10.641 18.859 22.406 1 64.81 460 ILE B N 1
ATOM 8635 C CA . ILE B 1 460 ? 10.773 19 20.953 1 64.81 460 ILE B CA 1
ATOM 8636 C C . ILE B 1 460 ? 10.297 17.719 20.266 1 64.81 460 ILE B C 1
ATOM 8638 O O . ILE B 1 460 ? 9.742 17.766 19.172 1 64.81 460 ILE B O 1
ATOM 8642 N N . SER B 1 461 ? 10.328 16.734 21.188 1 65.94 461 SER B N 1
ATOM 8643 C CA . SER B 1 461 ? 10.008 15.453 20.578 1 65.94 461 SER B CA 1
ATOM 8644 C C . SER B 1 461 ? 8.531 15.375 20.203 1 65.94 461 SER B C 1
ATOM 8646 O O . SER B 1 461 ? 8.18 14.867 19.125 1 65.94 461 SER B O 1
ATOM 8648 N N . GLY B 1 462 ? 7.699 15.914 21.109 1 67.88 462 GLY B N 1
ATOM 8649 C CA . GLY B 1 462 ? 6.273 15.914 20.828 1 67.88 462 GLY B CA 1
ATOM 8650 C C . GLY B 1 462 ? 5.918 16.75 19.594 1 67.88 462 GLY B C 1
ATOM 8651 O O . GLY B 1 462 ? 5.109 16.328 18.766 1 67.88 462 GLY B O 1
ATOM 8652 N N . PHE B 1 463 ? 6.578 17.797 19.594 1 68.69 463 PHE B N 1
ATOM 8653 C CA . PHE B 1 463 ? 6.316 18.688 18.469 1 68.69 463 PHE B CA 1
ATOM 8654 C C . PHE B 1 463 ? 6.902 18.094 17.188 1 68.69 463 PHE B C 1
ATOM 8656 O O . PHE B 1 463 ? 6.23 18.062 16.141 1 68.69 463 PHE B O 1
ATOM 8663 N N . VAL B 1 464 ? 8.102 17.531 17.312 1 67.31 464 VAL B N 1
ATOM 8664 C CA . VAL B 1 464 ? 8.836 17.062 16.156 1 67.31 464 VAL B CA 1
ATOM 8665 C C . VAL B 1 464 ? 8.133 15.828 15.57 1 67.31 464 VAL B C 1
ATOM 8667 O O . VAL B 1 464 ? 8.102 15.641 14.352 1 67.31 464 VAL B O 1
ATOM 8670 N N . SER B 1 465 ? 7.562 15.133 16.516 1 70.06 465 SER B N 1
ATOM 8671 C CA . SER B 1 465 ? 6.848 13.953 16.047 1 70.06 465 SER B CA 1
ATOM 8672 C C . SER B 1 465 ? 5.469 14.32 15.508 1 70.06 465 SER B C 1
ATOM 8674 O O . SER B 1 465 ? 4.84 13.531 14.797 1 70.06 465 SER B O 1
ATOM 8676 N N . GLY B 1 466 ? 5.027 15.516 15.82 1 67.44 466 GLY B N 1
ATOM 8677 C CA . GLY B 1 466 ? 3.701 15.961 15.43 1 67.44 466 GLY B CA 1
ATOM 8678 C C . GLY B 1 466 ? 2.609 15.484 16.375 1 67.44 466 GLY B C 1
ATOM 8679 O O . GLY B 1 466 ? 1.449 15.875 16.234 1 67.44 466 GLY B O 1
ATOM 8680 N N . TYR B 1 467 ? 2.959 14.695 17.375 1 73.88 467 TYR B N 1
ATOM 8681 C CA . TYR B 1 467 ? 1.94 14.094 18.219 1 73.88 467 TYR B CA 1
ATOM 8682 C C . TYR B 1 467 ? 1.678 14.961 19.453 1 73.88 467 TYR B C 1
ATOM 8684 O O . TYR B 1 467 ? 0.729 14.719 20.203 1 73.88 467 TYR B O 1
ATOM 8692 N N . GLY B 1 468 ? 2.43 16 19.578 1 76.62 468 GLY B N 1
ATOM 8693 C CA . GLY B 1 468 ? 2.301 16.828 20.781 1 76.62 468 GLY B CA 1
ATOM 8694 C C . GLY B 1 468 ? 1.413 18.031 20.578 1 76.62 468 GLY B C 1
ATOM 8695 O O . GLY B 1 468 ? 1.277 18.875 21.469 1 76.62 468 GLY B O 1
ATOM 8696 N N . ILE B 1 469 ? 0.738 18.156 19.484 1 86.44 469 ILE B N 1
ATOM 8697 C CA . ILE B 1 469 ? -0.105 19.312 19.188 1 86.44 469 ILE B CA 1
ATOM 8698 C C . ILE B 1 469 ? -1.488 19.094 19.797 1 86.44 469 ILE B C 1
ATOM 8700 O O . ILE B 1 469 ? -2.125 18.062 19.578 1 86.44 469 ILE B O 1
ATOM 8704 N N . GLN B 1 470 ? -1.936 20.031 20.641 1 90.69 470 GLN B N 1
ATOM 8705 C CA . GLN B 1 470 ? -3.277 20.062 21.219 1 90.69 470 GLN B CA 1
ATOM 8706 C C . GLN B 1 470 ? -3.939 21.422 20.969 1 90.69 470 GLN B C 1
ATOM 8708 O O . GLN B 1 470 ? -3.438 22.453 21.406 1 90.69 470 GLN B O 1
ATOM 8713 N N . TYR B 1 471 ? -4.984 21.406 20.25 1 94.69 471 TYR B N 1
ATOM 8714 C CA . TYR B 1 471 ? -5.707 22.641 20 1 94.69 471 TYR B CA 1
ATOM 8715 C C . TYR B 1 471 ? -6.508 23.078 21.219 1 94.69 471 TYR B C 1
ATOM 8717 O O . TYR B 1 471 ? -7.062 22.234 21.938 1 94.69 471 TYR B O 1
ATOM 8725 N N . SER B 1 472 ? -6.602 24.328 21.391 1 93.25 472 SER B N 1
ATOM 8726 C CA . SER B 1 472 ? -7.309 24.875 22.547 1 93.25 472 SER B CA 1
ATOM 8727 C C . SER B 1 472 ? -8.82 24.844 22.344 1 93.25 472 SER B C 1
ATOM 8729 O O . SER B 1 472 ? -9.289 24.703 21.203 1 93.25 472 SER B O 1
ATOM 8731 N N . SER B 1 473 ? -9.555 24.969 23.469 1 93.94 473 SER B N 1
ATOM 8732 C CA . SER B 1 473 ? -11.016 25.031 23.406 1 93.94 473 SER B CA 1
ATOM 8733 C C . SER B 1 473 ? -11.484 26.188 22.531 1 93.94 473 SER B C 1
ATOM 8735 O O . SER B 1 473 ? -10.852 27.25 22.5 1 93.94 473 SER B O 1
ATOM 8737 N N . GLY B 1 474 ? -12.516 25.984 21.844 1 94.12 474 GLY B N 1
ATOM 8738 C CA . GLY B 1 474 ? -13.086 26.969 20.938 1 94.12 474 GLY B CA 1
ATOM 8739 C C . GLY B 1 474 ? -14.344 26.484 20.25 1 94.12 474 GLY B C 1
ATOM 8740 O O . GLY B 1 474 ? -15.148 25.766 20.844 1 94.12 474 GLY B O 1
ATOM 8741 N N . TYR B 1 475 ? -14.57 26.969 19.047 1 96.19 475 TYR B N 1
ATOM 8742 C CA . TYR B 1 475 ? -15.781 26.672 18.281 1 96.19 475 TYR B CA 1
ATOM 8743 C C . TYR B 1 475 ? -15.922 25.188 18.031 1 96.19 475 TYR B C 1
ATOM 8745 O O . TYR B 1 475 ? -17.016 24.625 18.109 1 96.19 475 TYR B O 1
ATOM 8753 N N . LEU B 1 476 ? -14.812 24.5 17.797 1 97.69 476 LEU B N 1
ATOM 8754 C CA . LEU B 1 476 ? -14.867 23.125 17.344 1 97.69 476 LEU B CA 1
ATOM 8755 C C . LEU B 1 476 ? -14.406 22.172 18.453 1 97.69 476 LEU B C 1
ATOM 8757 O O . LEU B 1 476 ? -14.328 20.969 18.25 1 97.69 476 LEU B O 1
ATOM 8761 N N . ILE B 1 477 ? -14 22.625 19.609 1 96.5 477 ILE B N 1
ATOM 8762 C CA . ILE B 1 477 ? -13.469 21.812 20.703 1 96.5 477 ILE B CA 1
ATOM 8763 C C . ILE B 1 477 ? -14.086 22.281 22.031 1 96.5 477 ILE B C 1
ATOM 8765 O O . ILE B 1 477 ? -14.062 23.469 22.359 1 96.5 477 ILE B O 1
ATOM 8769 N N . ARG B 1 478 ? -14.633 21.359 22.719 1 93.12 478 ARG B N 1
ATOM 8770 C CA . ARG B 1 478 ? -15.164 21.641 24.047 1 93.12 478 ARG B CA 1
ATOM 8771 C C . ARG B 1 478 ? -14.523 20.719 25.078 1 93.12 478 ARG B C 1
ATOM 8773 O O . ARG B 1 478 ? -14.523 19.484 24.922 1 93.12 478 ARG B O 1
ATOM 8780 N N . THR B 1 479 ? -13.898 21.25 26.016 1 79.88 479 THR B N 1
ATOM 8781 C CA . THR B 1 479 ? -13.258 20.453 27.062 1 79.88 479 THR B CA 1
ATOM 8782 C C . THR B 1 479 ? -14.273 20.062 28.141 1 79.88 479 THR B C 1
ATOM 8784 O O . THR B 1 479 ? -14.727 20.922 28.906 1 79.88 479 THR B O 1
ATOM 8787 N N . ALA B 1 480 ? -15.398 19.547 27.75 1 63.19 480 ALA B N 1
ATOM 8788 C CA . ALA B 1 480 ? -16.375 19.203 28.781 1 63.19 480 ALA B CA 1
ATOM 8789 C C . ALA B 1 480 ? -15.805 18.172 29.75 1 63.19 480 ALA B C 1
ATOM 8791 O O . ALA B 1 480 ? -14.953 17.375 29.375 1 63.19 480 ALA B O 1
ATOM 8792 N N . ARG B 1 481 ? -15.859 18.422 31.047 1 57.22 481 ARG B N 1
ATOM 8793 C CA . ARG B 1 481 ? -15.414 17.531 32.125 1 57.22 481 ARG B CA 1
ATOM 8794 C C . ARG B 1 481 ? -16.047 16.141 31.969 1 57.22 481 ARG B C 1
ATOM 8796 O O . ARG B 1 481 ? -17.234 15.977 32.188 1 57.22 481 ARG B O 1
ATOM 8803 N N . TYR B 1 482 ? -15.664 15.445 30.953 1 59.78 482 TYR B N 1
ATOM 8804 C CA . TYR B 1 482 ? -16.047 14.047 31.078 1 59.78 482 TYR B CA 1
ATOM 8805 C C . TYR B 1 482 ? -15.773 13.516 32.469 1 59.78 482 TYR B C 1
ATOM 8807 O O . TYR B 1 482 ? -14.805 13.922 33.125 1 59.78 482 TYR B O 1
ATOM 8815 N N . LEU B 1 483 ? -16.859 12.898 33.062 1 56.06 483 LEU B N 1
ATOM 8816 C CA . LEU B 1 483 ? -17.078 12.555 34.469 1 56.06 483 LEU B CA 1
ATOM 8817 C C . LEU B 1 483 ? -15.906 11.75 35 1 56.06 483 LEU B C 1
ATOM 8819 O O . LEU B 1 483 ? -15.672 11.734 36.219 1 56.06 483 LEU B O 1
ATOM 8823 N N . ASN B 1 484 ? -15.219 10.969 34.062 1 61.44 484 ASN B N 1
ATOM 8824 C CA . ASN B 1 484 ? -14.281 10.102 34.75 1 61.44 484 ASN B CA 1
ATOM 8825 C C . ASN B 1 484 ? -12.852 10.641 34.688 1 61.44 484 ASN B C 1
ATOM 8827 O O . ASN B 1 484 ? -12.344 10.922 33.594 1 61.44 484 ASN B O 1
ATOM 8831 N N . GLU B 1 485 ? -12.383 11.219 35.75 1 63.81 485 GLU B N 1
ATOM 8832 C CA . GLU B 1 485 ? -11.07 11.82 35.969 1 63.81 485 GLU B CA 1
ATOM 8833 C C . GLU B 1 485 ? -9.961 10.93 35.438 1 63.81 485 GLU B C 1
ATOM 8835 O O . GLU B 1 485 ? -8.859 11.398 35.125 1 63.81 485 GLU B O 1
ATOM 8840 N N . GLU B 1 486 ? -10.312 9.672 35.094 1 75 486 GLU B N 1
ATOM 8841 C CA . GLU B 1 486 ? -9.234 8.75 34.781 1 75 486 GLU B CA 1
ATOM 8842 C C . GLU B 1 486 ? -9.031 8.664 33.25 1 75 486 GLU B C 1
ATOM 8844 O O . GLU B 1 486 ? -8.008 8.164 32.781 1 75 486 GLU B O 1
ATOM 8849 N N . CYS B 1 487 ? -9.961 9.258 32.5 1 81.5 487 CYS B N 1
ATOM 8850 C CA . CYS B 1 487 ? -9.875 9.164 31.062 1 81.5 487 CYS B CA 1
ATOM 8851 C C . CYS B 1 487 ? -8.625 9.867 30.547 1 81.5 487 CYS B C 1
ATOM 8853 O O . CYS B 1 487 ? -8.312 10.977 30.984 1 81.5 487 CYS B O 1
ATOM 8855 N N . SER B 1 488 ? -7.887 9.148 29.656 1 85.62 488 SER B N 1
ATOM 8856 C CA . SER B 1 488 ? -6.629 9.695 29.156 1 85.62 488 SER B CA 1
ATOM 8857 C C . SER B 1 488 ? -6.848 10.5 27.875 1 85.62 488 SER B C 1
ATOM 8859 O O . SER B 1 488 ? -5.938 11.195 27.406 1 85.62 488 SER B O 1
ATOM 8861 N N . LEU B 1 489 ? -8.055 10.477 27.391 1 90.38 489 LEU B N 1
ATOM 8862 C CA . LEU B 1 489 ? -8.359 11.227 26.172 1 90.38 489 LEU B CA 1
ATOM 8863 C C . LEU B 1 489 ? -8.438 12.727 26.469 1 90.38 489 LEU B C 1
ATOM 8865 O O . LEU B 1 489 ? -8.945 13.125 27.516 1 90.38 489 LEU B O 1
ATOM 8869 N N . GLN B 1 490 ? -7.895 13.508 25.562 1 89.31 490 GLN B N 1
ATOM 8870 C CA . GLN B 1 490 ? -7.906 14.961 25.703 1 89.31 490 GLN B CA 1
ATOM 8871 C C . GLN B 1 490 ? -8.523 15.633 24.484 1 89.31 490 GLN B C 1
ATOM 8873 O O . GLN B 1 490 ? -8.023 15.469 23.359 1 89.31 490 GLN B O 1
ATOM 8878 N N . ALA B 1 491 ? -9.602 16.391 24.734 1 93.56 491 ALA B N 1
ATOM 8879 C CA . ALA B 1 491 ? -10.156 17.172 23.641 1 93.56 491 ALA B CA 1
ATOM 8880 C C . ALA B 1 491 ? -9.102 18.078 23.031 1 93.56 491 ALA B C 1
ATOM 8882 O O . ALA B 1 491 ? -8.281 18.672 23.734 1 93.56 491 ALA B O 1
ATOM 8883 N N . GLY B 1 492 ? -9.102 18.203 21.719 1 94.62 492 GLY B N 1
ATOM 8884 C CA . GLY B 1 492 ? -8.133 19.031 21.016 1 94.62 492 GLY B CA 1
ATOM 8885 C C . GLY B 1 492 ? -6.93 18.25 20.531 1 94.62 492 GLY B C 1
ATOM 8886 O O . GLY B 1 492 ? -6.137 18.766 19.734 1 94.62 492 GLY B O 1
ATOM 8887 N N . SER B 1 493 ? -6.789 17.031 20.984 1 92.06 493 SER B N 1
ATOM 8888 C CA . SER B 1 493 ? -5.684 16.188 20.547 1 92.06 493 SER B CA 1
ATOM 8889 C C . SER B 1 493 ? -6.145 15.148 19.531 1 92.06 493 SER B C 1
ATOM 8891 O O . SER B 1 493 ? -7.324 14.797 19.5 1 92.06 493 SER B O 1
ATOM 8893 N N . ARG B 1 494 ? -5.219 14.727 18.75 1 91.62 494 ARG B N 1
ATOM 8894 C CA . ARG B 1 494 ? -5.52 13.625 17.828 1 91.62 494 ARG B CA 1
ATOM 8895 C C . ARG B 1 494 ? -5.789 12.336 18.609 1 91.62 494 ARG B C 1
ATOM 8897 O O . ARG B 1 494 ? -5.145 12.062 19.625 1 91.62 494 ARG B O 1
ATOM 8904 N N . LEU B 1 495 ? -6.688 11.508 18.125 1 93.62 495 LEU B N 1
ATOM 8905 C CA . LEU B 1 495 ? -6.988 10.227 18.75 1 93.62 495 LEU B CA 1
ATOM 8906 C C . LEU B 1 495 ? -5.863 9.219 18.5 1 93.62 495 LEU B C 1
ATOM 8908 O O . LEU B 1 495 ? -5.41 9.055 17.375 1 93.62 495 LEU B O 1
ATOM 8912 N N . GLN B 1 496 ? -5.445 8.586 19.531 1 90.62 496 GLN B N 1
ATOM 8913 C CA . GLN B 1 496 ? -4.426 7.551 19.406 1 90.62 496 GLN B CA 1
ATOM 8914 C C . GLN B 1 496 ? -4.996 6.297 18.75 1 90.62 496 GLN B C 1
ATOM 8916 O O . GLN B 1 496 ? -6.172 5.973 18.938 1 90.62 496 GLN B O 1
ATOM 8921 N N . HIS B 1 497 ? -4.148 5.609 18.078 1 92.31 497 HIS B N 1
ATOM 8922 C CA . HIS B 1 497 ? -4.602 4.402 17.391 1 92.31 497 HIS B CA 1
ATOM 8923 C C . HIS B 1 497 ? -4.777 3.25 18.375 1 92.31 497 HIS B C 1
ATOM 8925 O O . HIS B 1 497 ? -4.199 3.264 19.469 1 92.31 497 HIS B O 1
ATOM 8931 N N . THR B 1 498 ? -5.57 2.307 18.047 1 93.38 498 THR B N 1
ATOM 8932 C CA . THR B 1 498 ? -5.75 1.055 18.766 1 93.38 498 THR B CA 1
ATOM 8933 C C . THR B 1 498 ? -6.246 -0.046 17.844 1 93.38 498 THR B C 1
ATOM 8935 O O . THR B 1 498 ? -6.863 0.236 16.812 1 93.38 498 THR B O 1
ATOM 8938 N N . VAL B 1 499 ? -5.934 -1.257 18.188 1 93.75 499 VAL B N 1
ATOM 8939 C CA . VAL B 1 499 ? -6.363 -2.406 17.406 1 93.75 499 VAL B CA 1
ATOM 8940 C C . VAL B 1 499 ? -7.672 -2.961 17.969 1 93.75 499 VAL B C 1
ATOM 8942 O O . VAL B 1 499 ? -7.844 -3.045 19.188 1 93.75 499 VAL B O 1
ATOM 8945 N N . MET B 1 500 ? -8.555 -3.264 17.062 1 94.62 500 MET B N 1
ATOM 8946 C CA . MET B 1 500 ? -9.875 -3.775 17.422 1 94.62 500 MET B CA 1
ATOM 8947 C C . MET B 1 500 ? -10.242 -4.984 16.562 1 94.62 500 MET B C 1
ATOM 8949 O O . MET B 1 500 ? -9.586 -5.258 15.555 1 94.62 500 MET B O 1
ATOM 8953 N N . SER B 1 501 ? -11.219 -5.754 17.031 1 92.94 501 SER B N 1
ATOM 8954 C CA . SER B 1 501 ? -11.82 -6.836 16.25 1 92.94 501 SER B CA 1
ATOM 8955 C C . SER B 1 501 ? -13.242 -6.492 15.828 1 92.94 501 SER B C 1
ATOM 8957 O O . SER B 1 501 ? -14.078 -6.141 16.656 1 92.94 501 SER B O 1
ATOM 8959 N N . ARG B 1 502 ? -13.492 -6.523 14.594 1 94.19 502 ARG B N 1
ATOM 8960 C CA . ARG B 1 502 ? -14.852 -6.25 14.117 1 94.19 502 ARG B CA 1
ATOM 8961 C C . ARG B 1 502 ? -15.789 -7.398 14.469 1 94.19 502 ARG B C 1
ATOM 8963 O O . ARG B 1 502 ? -15.492 -8.562 14.188 1 94.19 502 ARG B O 1
ATOM 8970 N N . PHE B 1 503 ? -16.859 -7.09 15.023 1 91.88 503 PHE B N 1
ATOM 8971 C CA . PHE B 1 503 ? -17.766 -8.109 15.562 1 91.88 503 PHE B CA 1
ATOM 8972 C C . PHE B 1 503 ? -18.391 -8.922 14.445 1 91.88 503 PHE B C 1
ATOM 8974 O O . PHE B 1 503 ? -18.562 -10.141 14.578 1 91.88 503 PHE B O 1
ATOM 8981 N N . ALA B 1 504 ? -18.703 -8.32 13.359 1 92.81 504 ALA B N 1
ATOM 8982 C CA . ALA B 1 504 ? -19.469 -8.922 12.273 1 92.81 504 ALA B CA 1
ATOM 8983 C C . ALA B 1 504 ? -18.703 -10.07 11.633 1 92.81 504 ALA B C 1
ATOM 8985 O O . ALA B 1 504 ? -19.297 -11.062 11.211 1 92.81 504 ALA B O 1
ATOM 8986 N N . ASP B 1 505 ? -17.359 -9.992 11.609 1 91.81 505 ASP B N 1
ATOM 8987 C CA . ASP B 1 505 ? -16.641 -10.969 10.797 1 91.81 505 ASP B CA 1
ATOM 8988 C C . ASP B 1 505 ? -15.32 -11.352 11.453 1 91.81 505 ASP B C 1
ATOM 8990 O O . ASP B 1 505 ? -14.578 -12.188 10.93 1 91.81 505 ASP B O 1
ATOM 8994 N N . GLY B 1 506 ? -14.969 -10.766 12.484 1 89.94 506 GLY B N 1
ATOM 8995 C CA . GLY B 1 506 ? -13.781 -11.141 13.242 1 89.94 506 GLY B CA 1
ATOM 8996 C C . GLY B 1 506 ? -12.516 -10.5 12.719 1 89.94 506 GLY B C 1
ATOM 8997 O O . GLY B 1 506 ? -11.422 -10.797 13.195 1 89.94 506 GLY B O 1
ATOM 8998 N N . LEU B 1 507 ? -12.617 -9.586 11.852 1 91.5 507 LEU B N 1
ATOM 8999 C CA . LEU B 1 507 ? -11.445 -8.945 11.258 1 91.5 507 LEU B CA 1
ATOM 9000 C C . LEU B 1 507 ? -10.742 -8.047 12.266 1 91.5 507 LEU B C 1
ATOM 9002 O O . LEU B 1 507 ? -11.398 -7.305 13 1 91.5 507 LEU B O 1
ATOM 9006 N N . THR B 1 508 ? -9.438 -8.172 12.344 1 91.69 508 THR B N 1
ATOM 9007 C CA . THR B 1 508 ? -8.641 -7.227 13.125 1 91.69 508 THR B CA 1
ATOM 9008 C C . THR B 1 508 ? -8.469 -5.914 12.367 1 91.69 508 THR B C 1
ATOM 9010 O O . THR B 1 508 ? -8.008 -5.902 11.227 1 91.69 508 THR B O 1
ATOM 9013 N N . VAL B 1 509 ? -8.844 -4.848 13.031 1 92.38 509 VAL B N 1
ATOM 9014 C CA . VAL B 1 509 ? -8.836 -3.533 12.398 1 92.38 509 VAL B CA 1
ATOM 9015 C C . VAL B 1 509 ? -8.195 -2.51 13.344 1 92.38 509 VAL B C 1
ATOM 9017 O O . VAL B 1 509 ? -8.289 -2.641 14.562 1 92.38 509 VAL B O 1
ATOM 9020 N N . ASP B 1 510 ? -7.438 -1.617 12.758 1 93.69 510 ASP B N 1
ATOM 9021 C CA . ASP B 1 510 ? -6.996 -0.467 13.539 1 93.69 510 ASP B CA 1
ATOM 9022 C C . ASP B 1 510 ? -8.031 0.652 13.508 1 93.69 510 ASP B C 1
ATOM 9024 O O . ASP B 1 510 ? -8.617 0.931 12.461 1 93.69 510 ASP B O 1
ATOM 9028 N N . LEU B 1 511 ? -8.266 1.282 14.57 1 95.62 511 LEU B N 1
ATOM 9029 C CA . LEU B 1 511 ? -9.258 2.348 14.672 1 95.62 511 LEU B CA 1
ATOM 9030 C C . LEU B 1 511 ? -8.953 3.463 13.68 1 95.62 511 LEU B C 1
ATOM 9032 O O . LEU B 1 511 ? -9.875 4.078 13.133 1 95.62 511 LEU B O 1
ATOM 9036 N N . HIS B 1 512 ? -7.723 3.754 13.391 1 93.56 512 HIS B N 1
ATOM 9037 C CA . HIS B 1 512 ? -7.34 4.812 12.461 1 93.56 512 HIS B CA 1
ATOM 9038 C C . HIS B 1 512 ? -7.816 4.5 11.047 1 93.56 512 HIS B C 1
ATOM 9040 O O . HIS B 1 512 ? -7.969 5.41 10.227 1 93.56 512 HIS B O 1
ATOM 9046 N N . ASP B 1 513 ? -8.008 3.246 10.773 1 90.75 513 ASP B N 1
ATOM 9047 C CA . ASP B 1 513 ? -8.516 2.875 9.453 1 90.75 513 ASP B CA 1
ATOM 9048 C C . ASP B 1 513 ? -9.992 3.225 9.32 1 90.75 513 ASP B C 1
ATOM 9050 O O . ASP B 1 513 ? -10.531 3.252 8.211 1 90.75 513 ASP B O 1
ATOM 9054 N N . GLU B 1 514 ? -10.602 3.518 10.445 1 91.44 514 GLU B N 1
ATOM 9055 C CA . GLU B 1 514 ? -12.023 3.85 10.453 1 91.44 514 GLU B CA 1
ATOM 9056 C C . GLU B 1 514 ? -12.234 5.355 10.547 1 91.44 514 GLU B C 1
ATOM 9058 O O . GLU B 1 514 ? -13.359 5.84 10.414 1 91.44 514 GLU B O 1
ATOM 9063 N N . ILE B 1 515 ? -11.195 6.078 10.75 1 90.94 515 ILE B N 1
ATOM 9064 C CA . ILE B 1 515 ? -11.391 7.516 10.922 1 90.94 515 ILE B CA 1
ATOM 9065 C C . ILE B 1 515 ? -10.664 8.266 9.805 1 90.94 515 ILE B C 1
ATOM 9067 O O . ILE B 1 515 ? -9.977 9.258 10.055 1 90.94 515 ILE B O 1
ATOM 9071 N N . VAL B 1 516 ? -10.781 7.816 8.602 1 90.12 516 VAL B N 1
ATOM 9072 C CA . VAL B 1 516 ? -10.172 8.422 7.426 1 90.12 516 VAL B CA 1
ATOM 9073 C C . VAL B 1 516 ? -10.734 9.828 7.215 1 90.12 516 VAL B C 1
ATOM 9075 O O . VAL B 1 516 ? -11.852 10.125 7.633 1 90.12 516 VAL B O 1
ATOM 9078 N N . PRO B 1 517 ? -9.945 10.758 6.629 1 93.19 517 PRO B N 1
ATOM 9079 C CA . PRO B 1 517 ? -10.383 12.148 6.469 1 93.19 517 PRO B CA 1
ATOM 9080 C C . PRO B 1 517 ? -11.32 12.344 5.281 1 93.19 517 PRO B C 1
ATOM 9082 O O . PRO B 1 517 ? -11.008 13.094 4.359 1 93.19 517 PRO B O 1
ATOM 9085 N N . ASN B 1 518 ? -12.5 11.773 5.352 1 91.56 518 ASN B N 1
ATOM 9086 C CA . ASN B 1 518 ? -13.492 11.844 4.281 1 91.56 518 ASN B CA 1
ATOM 9087 C C . ASN B 1 518 ? -14.523 12.945 4.539 1 91.56 518 ASN B C 1
ATOM 9089 O O . ASN B 1 518 ? -15.586 12.961 3.926 1 91.56 518 ASN B O 1
ATOM 9093 N N . GLY B 1 519 ? -14.258 13.766 5.512 1 94.94 519 GLY B N 1
ATOM 9094 C CA . GLY B 1 519 ? -15.109 14.914 5.797 1 94.94 519 GLY B CA 1
ATOM 9095 C C . GLY B 1 519 ? -16.188 14.617 6.816 1 94.94 519 GLY B C 1
ATOM 9096 O O . GLY B 1 519 ? -16.891 15.523 7.277 1 94.94 519 GLY B O 1
ATOM 9097 N N . ARG B 1 520 ? -16.359 13.383 7.242 1 95.56 520 ARG B N 1
ATOM 9098 C CA . ARG B 1 520 ? -17.438 13.008 8.133 1 95.56 520 ARG B CA 1
ATOM 9099 C C . ARG B 1 520 ? -17 13.055 9.594 1 95.56 520 ARG B C 1
ATOM 9101 O O . ARG B 1 520 ? -15.867 12.68 9.914 1 95.56 520 ARG B O 1
ATOM 9108 N N . TRP B 1 521 ? -17.938 13.516 10.406 1 96.5 521 TRP B N 1
ATOM 9109 C CA . TRP B 1 521 ? -17.75 13.391 11.844 1 96.5 521 TRP B CA 1
ATOM 9110 C C . TRP B 1 521 ? -17.859 11.93 12.281 1 96.5 521 TRP B C 1
ATOM 9112 O O . TRP B 1 521 ? -18.641 11.164 11.711 1 96.5 521 TRP B O 1
ATOM 9122 N N . LYS B 1 522 ? -17.047 11.547 13.242 1 96.69 522 LYS B N 1
ATOM 9123 C CA . LYS B 1 522 ? -17.125 10.195 13.789 1 96.69 522 LYS B CA 1
ATOM 9124 C C . LYS B 1 522 ? -17.609 10.211 15.234 1 96.69 522 LYS B C 1
ATOM 9126 O O . LYS B 1 522 ? -17.109 10.992 16.047 1 96.69 522 LYS B O 1
ATOM 9131 N N . LEU B 1 523 ? -18.578 9.445 15.445 1 96.5 523 LEU B N 1
ATOM 9132 C CA . LEU B 1 523 ? -19.125 9.297 16.781 1 96.5 523 LEU B CA 1
ATOM 9133 C C . LEU B 1 523 ? -18.766 7.938 17.375 1 96.5 523 LEU B C 1
ATOM 9135 O O . LEU B 1 523 ? -19.422 6.934 17.062 1 96.5 523 LEU B O 1
ATOM 9139 N N . LEU B 1 524 ? -17.75 7.926 18.266 1 96.62 524 LEU B N 1
ATOM 9140 C CA . LEU B 1 524 ? -17.344 6.695 18.938 1 96.62 524 LEU B CA 1
ATOM 9141 C C . LEU B 1 524 ? -18.188 6.453 20.188 1 96.62 524 LEU B C 1
ATOM 9143 O O . LEU B 1 524 ? -18.219 7.289 21.094 1 96.62 524 LEU B O 1
ATOM 9147 N N . VAL B 1 525 ? -18.859 5.332 20.219 1 94.94 525 VAL B N 1
ATOM 9148 C CA . VAL B 1 525 ? -19.703 4.969 21.344 1 94.94 525 VAL B CA 1
ATOM 9149 C C . VAL B 1 525 ? -19.094 3.779 22.078 1 94.94 525 VAL B C 1
ATOM 9151 O O . VAL B 1 525 ? -19.156 2.643 21.609 1 94.94 525 VAL B O 1
ATOM 9154 N N . PHE B 1 526 ? -18.5 4.059 23.219 1 93.38 526 PHE B N 1
ATOM 9155 C CA . PHE B 1 526 ? -17.969 3.012 24.078 1 93.38 526 PHE B CA 1
ATOM 9156 C C . PHE B 1 526 ? -19.078 2.449 24.969 1 93.38 526 PHE B C 1
ATOM 9158 O O . PHE B 1 526 ? -19.594 3.148 25.844 1 93.38 526 PHE B O 1
ATOM 9165 N N . ALA B 1 527 ? -19.344 1.251 24.734 1 91 527 ALA B N 1
ATOM 9166 C CA . ALA B 1 527 ? -20.453 0.594 25.438 1 91 527 ALA B CA 1
ATOM 9167 C C . ALA B 1 527 ? -20.047 0.246 26.875 1 91 527 ALA B C 1
ATOM 9169 O O . ALA B 1 527 ? -18.859 0.279 27.219 1 91 527 ALA B O 1
ATOM 9170 N N . THR B 1 528 ? -21.094 -0.043 27.641 1 86.75 528 THR B N 1
ATOM 9171 C CA . THR B 1 528 ? -20.844 -0.588 28.969 1 86.75 528 THR B CA 1
ATOM 9172 C C . THR B 1 528 ? -20.703 -2.105 28.922 1 86.75 528 THR B C 1
ATOM 9174 O O . THR B 1 528 ? -21.062 -2.734 27.922 1 86.75 528 THR B O 1
ATOM 9177 N N . GLN B 1 529 ? -20.141 -2.6 29.906 1 80.19 529 GLN B N 1
ATOM 9178 C CA . GLN B 1 529 ? -20 -4.051 29.984 1 80.19 529 GLN B CA 1
ATOM 9179 C C . GLN B 1 529 ? -21.375 -4.727 30.109 1 80.19 529 GLN B C 1
ATOM 9181 O O . GLN B 1 529 ? -21.484 -5.938 29.906 1 80.19 529 GLN B O 1
ATOM 9186 N N . TYR B 1 530 ? -22.406 -3.941 30.5 1 74.5 530 TYR B N 1
ATOM 9187 C CA . TYR B 1 530 ? -23.766 -4.473 30.609 1 74.5 530 TYR B CA 1
ATOM 9188 C C . TYR B 1 530 ? -24.531 -4.297 29.312 1 74.5 530 TYR B C 1
ATOM 9190 O O . TYR B 1 530 ? -25.203 -3.289 29.109 1 74.5 530 TYR B O 1
ATOM 9198 N N . LEU B 1 531 ? -24.422 -5.223 28.359 1 70 531 LEU B N 1
ATOM 9199 C CA . LEU B 1 531 ? -24.938 -5.094 27 1 70 531 LEU B CA 1
ATOM 9200 C C . LEU B 1 531 ? -26.406 -5.508 26.938 1 70 531 LEU B C 1
ATOM 9202 O O . LEU B 1 531 ? -27.031 -5.406 25.875 1 70 531 LEU B O 1
ATOM 9206 N N . SER B 1 532 ? -27.203 -5.355 27.875 1 62.91 532 SER B N 1
ATOM 9207 C CA . SER B 1 532 ? -28.578 -5.844 27.797 1 62.91 532 SER B CA 1
ATOM 9208 C C . SER B 1 532 ? -29.312 -5.23 26.609 1 62.91 532 SER B C 1
ATOM 9210 O O . SER B 1 532 ? -29.219 -4.027 26.375 1 62.91 532 SER B O 1
ATOM 9212 N N . CYS B 1 533 ? -29.984 -6.051 25.719 1 60.06 533 CYS B N 1
ATOM 9213 C CA . CYS B 1 533 ? -30.703 -5.707 24.5 1 60.06 533 CYS B CA 1
ATOM 9214 C C . CYS B 1 533 ? -31.859 -4.75 24.812 1 60.06 533 CYS B C 1
ATOM 9216 O O . CYS B 1 533 ? -32.219 -3.93 23.969 1 60.06 533 CYS B O 1
ATOM 9218 N N . GLN B 1 534 ? -32.438 -4.883 25.906 1 62.19 534 GLN B N 1
ATOM 9219 C CA . GLN B 1 534 ? -33.719 -4.191 26.016 1 62.19 534 GLN B CA 1
ATOM 9220 C C . GLN B 1 534 ? -33.656 -3.115 27.094 1 62.19 534 GLN B C 1
ATOM 9222 O O . GLN B 1 534 ? -34.281 -2.055 26.953 1 62.19 534 GLN B O 1
ATOM 9227 N N . LYS B 1 535 ? -32.812 -3.434 28.109 1 68.94 535 LYS B N 1
ATOM 9228 C CA . LYS B 1 535 ? -32.844 -2.508 29.234 1 68.94 535 LYS B CA 1
ATOM 9229 C C . LYS B 1 535 ? -31.438 -2.105 29.656 1 68.94 535 LYS B C 1
ATOM 9231 O O . LYS B 1 535 ? -30.453 -2.768 29.297 1 68.94 535 LYS B O 1
ATOM 9236 N N . GLY B 1 536 ? -31.203 -0.828 29.953 1 74.5 536 GLY B N 1
ATOM 9237 C CA . GLY B 1 536 ? -29.938 -0.389 30.5 1 74.5 536 GLY B CA 1
ATOM 9238 C C . GLY B 1 536 ? -29.391 0.854 29.812 1 74.5 536 GLY B C 1
ATOM 9239 O O . GLY B 1 536 ? -29.953 1.322 28.828 1 74.5 536 GLY B O 1
ATOM 9240 N N . PRO B 1 537 ? -28.391 1.298 30.422 1 77.06 537 PRO B N 1
ATOM 9241 C CA . PRO B 1 537 ? -27.828 2.562 29.938 1 77.06 537 PRO B CA 1
ATOM 9242 C C . PRO B 1 537 ? -27.328 2.473 28.5 1 77.06 537 PRO B C 1
ATOM 9244 O O . PRO B 1 537 ? -27.516 3.414 27.719 1 77.06 537 PRO B O 1
ATOM 9247 N N . PHE B 1 538 ? -26.75 1.356 28.203 1 82.69 538 PHE B N 1
ATOM 9248 C CA . PHE B 1 538 ? -26.234 1.216 26.844 1 82.69 538 PHE B CA 1
ATOM 9249 C C . PHE B 1 538 ? -27.359 1.116 25.828 1 82.69 538 PHE B C 1
ATOM 9251 O O . PHE B 1 538 ? -27.312 1.747 24.781 1 82.69 538 PHE B O 1
ATOM 9258 N N . ALA B 1 539 ? -28.328 0.356 26.125 1 85 539 ALA B N 1
ATOM 9259 C CA . ALA B 1 539 ? -29.484 0.237 25.234 1 85 539 ALA B CA 1
ATOM 9260 C C . ALA B 1 539 ? -30.156 1.59 25.031 1 85 539 ALA B C 1
ATOM 9262 O O . ALA B 1 539 ? -30.562 1.921 23.906 1 85 539 ALA B O 1
ATOM 9263 N N . GLN B 1 540 ? -30.266 2.309 26.078 1 85.38 540 GLN B N 1
ATOM 9264 C CA . GLN B 1 540 ? -30.844 3.643 26 1 85.38 540 GLN B CA 1
ATOM 9265 C C . GLN B 1 540 ? -29.984 4.566 25.141 1 85.38 540 GLN B C 1
ATOM 9267 O O . GLN B 1 540 ? -30.516 5.355 24.344 1 85.38 540 GLN B O 1
ATOM 9272 N N . ALA B 1 541 ? -28.734 4.469 25.359 1 86.62 541 ALA B N 1
ATOM 9273 C CA . ALA B 1 541 ? -27.812 5.273 24.562 1 86.62 541 ALA B CA 1
ATOM 9274 C C . ALA B 1 541 ? -27.938 4.965 23.078 1 86.62 541 ALA B C 1
ATOM 9276 O O . ALA B 1 541 ? -27.984 5.879 22.25 1 86.62 541 ALA B O 1
ATOM 9277 N N . VAL B 1 542 ? -27.953 3.744 22.781 1 88.06 542 VAL B N 1
ATOM 9278 C CA . VAL B 1 542 ? -28.078 3.305 21.391 1 88.06 542 VAL B CA 1
ATOM 9279 C C . VAL B 1 542 ? -29.359 3.867 20.781 1 88.06 542 VAL B C 1
ATOM 9281 O O . VAL B 1 542 ? -29.344 4.414 19.672 1 88.06 542 VAL B O 1
ATOM 9284 N N . ARG B 1 543 ? -30.406 3.764 21.484 1 87.06 543 ARG B N 1
ATOM 9285 C CA . ARG B 1 543 ? -31.672 4.309 21 1 87.06 543 ARG B CA 1
ATOM 9286 C C . ARG B 1 543 ? -31.578 5.816 20.797 1 87.06 543 ARG B C 1
ATOM 9288 O O . ARG B 1 543 ? -31.984 6.336 19.75 1 87.06 543 ARG B O 1
ATOM 9295 N N . SER B 1 544 ? -31.078 6.441 21.781 1 88.69 544 SER B N 1
ATOM 9296 C CA . SER B 1 544 ? -30.953 7.895 21.719 1 88.69 544 SER B CA 1
ATOM 9297 C C . SER B 1 544 ? -30.078 8.328 20.547 1 88.69 544 SER B C 1
ATOM 9299 O O . SER B 1 544 ? -30.438 9.25 19.812 1 88.69 544 SER B O 1
ATOM 9301 N N . ILE B 1 545 ? -29.062 7.672 20.359 1 89.62 545 ILE B N 1
ATOM 9302 C CA . ILE B 1 545 ? -28.078 8.062 19.344 1 89.62 545 ILE B CA 1
ATOM 9303 C C . ILE B 1 545 ? -28.625 7.754 17.953 1 89.62 545 ILE B C 1
ATOM 9305 O O . ILE B 1 545 ? -28.609 8.617 17.078 1 89.62 545 ILE B O 1
ATOM 9309 N N . PHE B 1 546 ? -29.172 6.602 17.734 1 88.38 546 PHE B N 1
ATOM 9310 C CA . PHE B 1 546 ? -29.562 6.176 16.391 1 88.38 546 PHE B CA 1
ATOM 9311 C C . PHE B 1 546 ? -30.938 6.695 16.031 1 88.38 546 PHE B C 1
ATOM 9313 O O . PHE B 1 546 ? -31.234 6.918 14.852 1 88.38 546 PHE B O 1
ATOM 9320 N N . GLU B 1 547 ? -31.797 6.922 16.984 1 86.62 547 GLU B N 1
ATOM 9321 C CA . GLU B 1 547 ? -33.156 7.316 16.672 1 86.62 547 GLU B CA 1
ATOM 9322 C C . GLU B 1 547 ? -33.344 8.82 16.844 1 86.62 547 GLU B C 1
ATOM 9324 O O . GLU B 1 547 ? -34.25 9.406 16.234 1 86.62 547 GLU B O 1
ATOM 9329 N N . ASN B 1 548 ? -32.531 9.383 17.656 1 87.56 548 ASN B N 1
ATOM 9330 C CA . ASN B 1 548 ? -32.781 10.789 17.969 1 87.56 548 ASN B CA 1
ATOM 9331 C C . ASN B 1 548 ? -31.641 11.672 17.5 1 87.56 548 ASN B C 1
ATOM 9333 O O . ASN B 1 548 ? -31.844 12.633 16.75 1 87.56 548 ASN B O 1
ATOM 9337 N N . LEU B 1 549 ? -30.484 11.328 17.812 1 90.81 549 LEU B N 1
ATOM 9338 C CA . LEU B 1 549 ? -29.344 12.211 17.547 1 90.81 549 LEU B CA 1
ATOM 9339 C C . LEU B 1 549 ? -29 12.227 16.062 1 90.81 549 LEU B C 1
ATOM 9341 O O . LEU B 1 549 ? -29.047 13.273 15.422 1 90.81 549 LEU B O 1
ATOM 9345 N N . ILE B 1 550 ? -28.688 11.086 15.453 1 89.88 550 ILE B N 1
ATOM 9346 C CA . ILE B 1 550 ? -28.125 11.016 14.109 1 89.88 550 ILE B CA 1
ATOM 9347 C C . ILE B 1 550 ? -29.156 11.508 13.094 1 89.88 550 ILE B C 1
ATOM 9349 O O . ILE B 1 550 ? -28.828 12.297 12.203 1 89.88 550 ILE B O 1
ATOM 9353 N N . PRO B 1 551 ? -30.438 11.172 13.297 1 89.25 551 PRO B N 1
ATOM 9354 C CA . PRO B 1 551 ? -31.422 11.562 12.281 1 89.25 551 PRO B CA 1
ATOM 9355 C C . PRO B 1 551 ? -31.688 13.062 12.258 1 89.25 551 PRO B C 1
ATOM 9357 O O . PRO B 1 551 ? -32.281 13.57 11.32 1 89.25 551 PRO B O 1
ATOM 9360 N N . ILE B 1 552 ? -31.25 13.789 13.242 1 90.62 552 ILE B N 1
ATOM 9361 C CA . ILE B 1 552 ? -31.438 15.234 13.305 1 90.62 552 ILE B CA 1
ATOM 9362 C C . ILE B 1 552 ? -30.547 15.914 12.266 1 90.62 552 ILE B C 1
ATOM 9364 O O . ILE B 1 552 ? -30.859 17 11.789 1 90.62 552 ILE B O 1
ATOM 9368 N N . PHE B 1 553 ? -29.547 15.328 11.914 1 90.75 553 PHE B N 1
ATOM 9369 C CA . PHE B 1 553 ? -28.547 15.969 11.07 1 90.75 553 PHE B CA 1
ATOM 9370 C C . PHE B 1 553 ? -28.641 15.469 9.633 1 90.75 553 PHE B C 1
ATOM 9372 O O . PHE B 1 553 ? -29.344 14.492 9.359 1 90.75 553 PHE B O 1
ATOM 9379 N N . LEU B 1 554 ? -27.984 16.234 8.75 1 88.88 554 LEU B N 1
ATOM 9380 C CA . LEU B 1 554 ? -27.922 15.859 7.34 1 88.88 554 LEU B CA 1
ATOM 9381 C C . LEU B 1 554 ? -27.375 14.445 7.176 1 88.88 554 LEU B C 1
ATOM 9383 O O . LEU B 1 554 ? -26.344 14.094 7.777 1 88.88 554 LEU B O 1
ATOM 9387 N N . PRO B 1 555 ? -28.078 13.617 6.371 1 87.06 555 PRO B N 1
ATOM 9388 C CA . PRO B 1 555 ? -27.625 12.234 6.199 1 87.06 555 PRO B CA 1
ATOM 9389 C C . PRO B 1 555 ? -26.188 12.141 5.664 1 87.06 555 PRO B C 1
ATOM 9391 O O . PRO B 1 555 ? -25.812 12.914 4.785 1 87.06 555 PRO B O 1
ATOM 9394 N N . GLY B 1 556 ? -25.422 11.273 6.281 1 88.38 556 GLY B N 1
ATOM 9395 C CA . GLY B 1 556 ? -24.094 10.977 5.77 1 88.38 556 GLY B CA 1
ATOM 9396 C C . GLY B 1 556 ? -23.016 11.852 6.371 1 88.38 556 GLY B C 1
ATOM 9397 O O . GLY B 1 556 ? -21.844 11.734 6.004 1 88.38 556 GLY B O 1
ATOM 9398 N N . CYS B 1 557 ? -23.328 12.711 7.332 1 92.5 557 CYS B N 1
ATOM 9399 C CA . CYS B 1 557 ? -22.344 13.641 7.879 1 92.5 557 CYS B CA 1
ATOM 9400 C C . CYS B 1 557 ? -21.719 13.094 9.156 1 92.5 557 CYS B C 1
ATOM 9402 O O . CYS B 1 557 ? -20.656 13.539 9.578 1 92.5 557 CYS B O 1
ATOM 9404 N N . ILE B 1 558 ? -22.453 12.156 9.789 1 93.75 558 ILE B N 1
ATOM 9405 C CA . ILE B 1 558 ? -21.984 11.586 11.047 1 93.75 558 ILE B CA 1
ATOM 9406 C C . ILE B 1 558 ? -21.922 10.07 10.938 1 93.75 558 ILE B C 1
ATOM 9408 O O . ILE B 1 558 ? -22.906 9.43 10.523 1 93.75 558 ILE B O 1
ATOM 9412 N N . THR B 1 559 ? -20.828 9.469 11.234 1 93 559 THR B N 1
ATOM 9413 C CA . THR B 1 559 ? -20.656 8.023 11.219 1 93 559 THR B CA 1
ATOM 9414 C C . THR B 1 559 ? -20.5 7.48 12.633 1 93 559 THR B C 1
ATOM 9416 O O . THR B 1 559 ? -19.516 7.785 13.312 1 93 559 THR B O 1
ATOM 9419 N N . PRO B 1 560 ? -21.406 6.66 13.078 1 94.5 560 PRO B N 1
ATOM 9420 C CA . PRO B 1 560 ? -21.266 6.035 14.398 1 94.5 560 PRO B CA 1
ATOM 9421 C C . PRO B 1 560 ? -20.344 4.816 14.375 1 94.5 560 PRO B C 1
ATOM 9423 O O . PRO B 1 560 ? -20.344 4.055 13.406 1 94.5 560 PRO B O 1
ATOM 9426 N N . ILE B 1 561 ? -19.562 4.633 15.336 1 96.06 561 ILE B N 1
ATOM 9427 C CA . ILE B 1 561 ? -18.688 3.48 15.562 1 96.06 561 ILE B CA 1
ATOM 9428 C C . ILE B 1 561 ? -18.891 2.951 16.984 1 96.06 561 ILE B C 1
ATOM 9430 O O . ILE B 1 561 ? -18.688 3.68 17.953 1 96.06 561 ILE B O 1
ATOM 9434 N N . ILE B 1 562 ? -19.297 1.722 17.094 1 95 562 ILE B N 1
ATOM 9435 C CA . ILE B 1 562 ? -19.594 1.119 18.391 1 95 562 ILE B CA 1
ATOM 9436 C C . ILE B 1 562 ? -18.391 0.288 18.859 1 95 562 ILE B C 1
ATOM 9438 O O . ILE B 1 562 ? -17.891 -0.545 18.109 1 95 562 ILE B O 1
ATOM 9442 N N . ILE B 1 563 ? -17.938 0.534 20.016 1 94.94 563 ILE B N 1
ATOM 9443 C CA . ILE B 1 563 ? -16.812 -0.212 20.594 1 94.94 563 ILE B CA 1
ATOM 9444 C C . ILE B 1 563 ? -17.281 -0.939 21.859 1 94.94 563 ILE B C 1
ATOM 9446 O O . ILE B 1 563 ? -17.781 -0.313 22.797 1 94.94 563 ILE B O 1
ATOM 9450 N N . LEU B 1 564 ? -17.094 -2.238 21.828 1 91.75 564 LEU B N 1
ATOM 9451 C CA . LEU B 1 564 ? -17.5 -3.111 22.922 1 91.75 564 LEU B CA 1
ATOM 9452 C C . LEU B 1 564 ? -16.297 -3.619 23.703 1 91.75 564 LEU B C 1
ATOM 9454 O O . LEU B 1 564 ? -15.242 -3.879 23.109 1 91.75 564 LEU B O 1
ATOM 9458 N N . PRO B 1 565 ? -16.406 -3.768 25.031 1 89.56 565 PRO B N 1
ATOM 9459 C CA . PRO B 1 565 ? -15.328 -4.426 25.766 1 89.56 565 PRO B CA 1
ATOM 9460 C C . PRO B 1 565 ? -15.328 -5.941 25.594 1 89.56 565 PRO B C 1
ATOM 9462 O O . PRO B 1 565 ? -16.266 -6.5 25.031 1 89.56 565 PRO B O 1
ATOM 9465 N N . ASP B 1 566 ? -14.172 -6.789 25.844 1 79.44 566 ASP B N 1
ATOM 9466 C CA . ASP B 1 566 ? -14.086 -8.242 25.703 1 79.44 566 ASP B CA 1
ATOM 9467 C C . ASP B 1 566 ? -15.094 -8.945 26.609 1 79.44 566 ASP B C 1
ATOM 9469 O O . ASP B 1 566 ? -15.609 -10.008 26.25 1 79.44 566 ASP B O 1
ATOM 9473 N N . LEU B 1 567 ? -15.422 -8.586 28.016 1 58.03 567 LEU B N 1
ATOM 9474 C CA . LEU B 1 567 ? -16.188 -9.297 29.047 1 58.03 567 LEU B CA 1
ATOM 9475 C C . LEU B 1 567 ? -17.672 -9.141 28.812 1 58.03 567 LEU B C 1
ATOM 9477 O O . LEU B 1 567 ? -18.484 -9.688 29.562 1 58.03 567 LEU B O 1
ATOM 9481 N N . VAL B 1 568 ? -18.312 -9.234 27.781 1 52.47 568 VAL B N 1
ATOM 9482 C CA . VAL B 1 568 ? -19.688 -8.758 27.906 1 52.47 568 VAL B CA 1
ATOM 9483 C C . VAL B 1 568 ? -20.5 -9.758 28.719 1 52.47 568 VAL B C 1
ATOM 9485 O O . VAL B 1 568 ? -20.672 -10.906 28.312 1 52.47 568 VAL B O 1
ATOM 9488 N N . SER B 1 569 ? -20.406 -9.883 30.078 1 43.16 569 SER B N 1
ATOM 9489 C CA . SER B 1 569 ? -21.188 -10.672 31.031 1 43.16 569 SER B CA 1
ATOM 9490 C C . SER B 1 569 ? -22.672 -10.602 30.719 1 43.16 569 SER B C 1
ATOM 9492 O O . SER B 1 569 ? -23.281 -9.523 30.766 1 43.16 569 SER B O 1
ATOM 9494 N N . ASN B 1 570 ? -23.25 -11.164 29.734 1 41.59 570 ASN B N 1
ATOM 9495 C CA . ASN B 1 570 ? -24.688 -11.312 29.984 1 41.59 570 ASN B CA 1
ATOM 9496 C C . ASN B 1 570 ? -24.969 -11.719 31.422 1 41.59 570 ASN B C 1
ATOM 9498 O O . ASN B 1 570 ? -24.359 -12.656 31.938 1 41.59 570 ASN B O 1
ATOM 9502 N N . VAL B 1 571 ? -25.359 -10.945 32.312 1 36.84 571 VAL B N 1
ATOM 9503 C CA . VAL B 1 571 ? -25.781 -11.18 33.688 1 36.84 571 VAL B CA 1
ATOM 9504 C C . VAL B 1 571 ? -26.391 -12.57 33.812 1 36.84 571 VAL B C 1
ATOM 9506 O O . VAL B 1 571 ? -26.172 -13.273 34.781 1 36.84 571 VAL B O 1
ATOM 9509 N N . ASP B 1 572 ? -27.469 -12.938 33.094 1 36.38 572 ASP B N 1
ATOM 9510 C CA . ASP B 1 572 ? -28.078 -14.133 33.688 1 36.38 572 ASP B CA 1
ATOM 9511 C C . ASP B 1 572 ? -27.109 -15.312 33.656 1 36.38 572 ASP B C 1
ATOM 9513 O O . ASP B 1 572 ? -27.188 -16.203 34.5 1 36.38 572 ASP B O 1
ATOM 9517 N N . ASN B 1 573 ? -26.75 -15.844 32.375 1 37.03 573 ASN B N 1
ATOM 9518 C CA . ASN B 1 573 ? -26.234 -17.203 32.344 1 37.03 573 ASN B CA 1
ATOM 9519 C C . ASN B 1 573 ? -24.719 -17.219 32.406 1 37.03 573 ASN B C 1
ATOM 9521 O O . ASN B 1 573 ? -24.078 -18.141 31.859 1 37.03 573 ASN B O 1
ATOM 9525 N N . GLY B 1 574 ? -23.875 -16.703 33.094 1 35.69 574 GLY B N 1
ATOM 9526 C CA . GLY B 1 574 ? -22.438 -16.812 33.25 1 35.69 574 GLY B CA 1
ATOM 9527 C C . GLY B 1 574 ? -21.672 -16.094 32.156 1 35.69 574 GLY B C 1
ATOM 9528 O O . GLY B 1 574 ? -22.25 -15.75 31.109 1 35.69 574 GLY B O 1
ATOM 9529 N N . GLY B 1 575 ? -20.469 -15.305 32.312 1 40 575 GLY B N 1
ATOM 9530 C CA . GLY B 1 575 ? -19.562 -14.438 31.562 1 40 575 GLY B CA 1
ATOM 9531 C C . GLY B 1 575 ? -19.141 -15.016 30.234 1 40 575 GLY B C 1
ATOM 9532 O O . GLY B 1 575 ? -18.406 -16 30.188 1 40 575 GLY B O 1
ATOM 9533 N N . THR B 1 576 ? -19.875 -15.188 29.297 1 40.97 576 THR B N 1
ATOM 9534 C CA . THR B 1 576 ? -19.375 -15.75 28.062 1 40.97 576 THR B CA 1
ATOM 9535 C C . THR B 1 576 ? -18.484 -14.742 27.328 1 40.97 576 THR B C 1
ATOM 9537 O O . THR B 1 576 ? -18.812 -13.562 27.234 1 40.97 576 THR B O 1
ATOM 9540 N N . SER B 1 577 ? -17.203 -14.93 27.203 1 47.06 577 SER B N 1
ATOM 9541 C CA . SER B 1 577 ? -16.25 -14.203 26.375 1 47.06 577 SER B CA 1
ATOM 9542 C C . SER B 1 577 ? -16.828 -13.93 24.984 1 47.06 577 SER B C 1
ATOM 9544 O O . SER B 1 577 ? -17.344 -14.836 24.328 1 47.06 577 SER B O 1
ATOM 9546 N N . LEU B 1 578 ? -17.328 -12.727 24.672 1 51.81 578 LEU B N 1
ATOM 9547 C CA . LEU B 1 578 ? -17.922 -12.234 23.438 1 51.81 578 LEU B CA 1
ATOM 9548 C C . LEU B 1 578 ? -17.188 -12.797 22.219 1 51.81 578 LEU B C 1
ATOM 9550 O O . LEU B 1 578 ? -17.781 -12.922 21.141 1 51.81 578 LEU B O 1
ATOM 9554 N N . THR B 1 579 ? -15.938 -13.039 22.281 1 51.09 579 THR B N 1
ATOM 9555 C CA . THR B 1 579 ? -15.227 -13.172 21.016 1 51.09 579 THR B CA 1
ATOM 9556 C C . THR B 1 579 ? -15.844 -14.273 20.156 1 51.09 579 THR B C 1
ATOM 9558 O O . THR B 1 579 ? -16.016 -14.102 18.953 1 51.09 579 THR B O 1
ATOM 9561 N N . ARG B 1 580 ? -16.062 -15.531 20.719 1 53.53 580 ARG B N 1
ATOM 9562 C CA . ARG B 1 580 ? -16.297 -16.609 19.766 1 53.53 580 ARG B CA 1
ATOM 9563 C C . ARG B 1 580 ? -17.766 -17.016 19.75 1 53.53 580 ARG B C 1
ATOM 9565 O O . ARG B 1 580 ? -18.281 -17.484 18.734 1 53.53 580 ARG B O 1
ATOM 9572 N N . SER B 1 581 ? -18.594 -16.703 20.812 1 56.34 581 SER B N 1
ATOM 9573 C CA . SER B 1 581 ? -19.891 -17.359 20.875 1 56.34 581 SER B CA 1
ATOM 9574 C C . SER B 1 581 ? -21.031 -16.344 20.891 1 56.34 581 SER B C 1
ATOM 9576 O O . SER B 1 581 ? -22.203 -16.703 20.781 1 56.34 581 SER B O 1
ATOM 9578 N N . VAL B 1 582 ? -20.719 -15.086 20.891 1 62.25 582 VAL B N 1
ATOM 9579 C CA . VAL B 1 582 ? -21.797 -14.102 21.062 1 62.25 582 VAL B CA 1
ATOM 9580 C C . VAL B 1 582 ? -22.391 -13.766 19.703 1 62.25 582 VAL B C 1
ATOM 9582 O O . VAL B 1 582 ? -21.688 -13.664 18.703 1 62.25 582 VAL B O 1
ATOM 9585 N N . ASP B 1 583 ? -23.75 -13.766 19.797 1 76.25 583 ASP B N 1
ATOM 9586 C CA . ASP B 1 583 ? -24.547 -13.43 18.609 1 76.25 583 ASP B CA 1
ATOM 9587 C C . ASP B 1 583 ? -25.094 -12.016 18.703 1 76.25 583 ASP B C 1
ATOM 9589 O O . ASP B 1 583 ? -25 -11.367 19.75 1 76.25 583 ASP B O 1
ATOM 9593 N N . TRP B 1 584 ? -25.578 -11.453 17.688 1 84.56 584 TRP B N 1
ATOM 9594 C CA . TRP B 1 584 ? -26.125 -10.102 17.578 1 84.56 584 TRP B CA 1
ATOM 9595 C C . TRP B 1 584 ? -27.312 -9.914 18.5 1 84.56 584 TRP B C 1
ATOM 9597 O O . TRP B 1 584 ? -27.688 -8.781 18.828 1 84.56 584 TRP B O 1
ATOM 9607 N N . ALA B 1 585 ? -27.891 -11 18.922 1 75.75 585 ALA B N 1
ATOM 9608 C CA . ALA B 1 585 ? -29.125 -10.953 19.703 1 75.75 585 ALA B CA 1
ATOM 9609 C C . ALA B 1 585 ? -28.891 -10.312 21.062 1 75.75 585 ALA B C 1
ATOM 9611 O O . ALA B 1 585 ? -29.844 -9.867 21.719 1 75.75 585 ALA B O 1
ATOM 9612 N N . VAL B 1 586 ? -27.656 -10.156 21.453 1 75.69 586 VAL B N 1
ATOM 9613 C CA . VAL B 1 586 ? -27.328 -9.609 22.766 1 75.69 586 VAL B CA 1
ATOM 9614 C C . VAL B 1 586 ? -27.312 -8.078 22.703 1 75.69 586 VAL B C 1
ATOM 9616 O O . VAL B 1 586 ? -27.328 -7.41 23.734 1 75.69 586 VAL B O 1
ATOM 9619 N N . PHE B 1 587 ? -27.406 -7.598 21.469 1 81.31 587 PHE B N 1
ATOM 9620 C CA . PHE B 1 587 ? -27.359 -6.152 21.281 1 81.31 587 PHE B CA 1
ATOM 9621 C C . PHE B 1 587 ? -28.719 -5.613 20.859 1 81.31 587 PHE B C 1
ATOM 9623 O O . PHE B 1 587 ? -29.547 -6.355 20.328 1 81.31 587 PHE B O 1
ATOM 9630 N N . PRO B 1 588 ? -28.922 -4.312 21.172 1 78.62 588 PRO B N 1
ATOM 9631 C CA . PRO B 1 588 ? -30.094 -3.703 20.547 1 78.62 588 PRO B CA 1
ATOM 9632 C C . PRO B 1 588 ? -30.125 -3.9 19.031 1 78.62 588 PRO B C 1
ATOM 9634 O O . PRO B 1 588 ? -29.094 -3.748 18.375 1 78.62 588 PRO B O 1
ATOM 9637 N N . SER B 1 589 ? -31.234 -4.27 18.469 1 78.25 589 SER B N 1
ATOM 9638 C CA . SER B 1 589 ? -31.391 -4.656 17.078 1 78.25 589 SER B CA 1
ATOM 9639 C C . SER B 1 589 ? -30.906 -3.553 16.141 1 78.25 589 SER B C 1
ATOM 9641 O O . SER B 1 589 ? -30.469 -3.824 15.023 1 78.25 589 SER B O 1
ATOM 9643 N N . ARG B 1 590 ? -30.906 -2.377 16.672 1 81.5 590 ARG B N 1
ATOM 9644 C CA . ARG B 1 590 ? -30.531 -1.236 15.836 1 81.5 590 ARG B CA 1
ATOM 9645 C C . ARG B 1 590 ? -29.047 -1.268 15.5 1 81.5 590 ARG B C 1
ATOM 9647 O O . ARG B 1 590 ? -28.625 -0.736 14.469 1 81.5 590 ARG B O 1
ATOM 9654 N N . ILE B 1 591 ? -28.344 -1.884 16.344 1 84.25 591 ILE B N 1
ATOM 9655 C CA . ILE B 1 591 ? -26.906 -1.934 16.125 1 84.25 591 ILE B CA 1
ATOM 9656 C C . ILE B 1 591 ? -26.609 -2.74 14.852 1 84.25 591 ILE B C 1
ATOM 9658 O O . ILE B 1 591 ? -25.875 -2.289 13.984 1 84.25 591 ILE B O 1
ATOM 9662 N N . LYS B 1 592 ? -27.156 -3.885 14.758 1 85.62 592 LYS B N 1
ATOM 9663 C CA . LYS B 1 592 ? -26.922 -4.695 13.562 1 85.62 592 LYS B CA 1
ATOM 9664 C C . LYS B 1 592 ? -27.438 -3.998 12.312 1 85.62 592 LYS B C 1
ATOM 9666 O O . LYS B 1 592 ? -26.797 -4.039 11.258 1 85.62 592 LYS B O 1
ATOM 9671 N N . CYS B 1 593 ? -28.531 -3.324 12.477 1 83.44 593 CYS B N 1
ATOM 9672 C CA . CYS B 1 593 ? -29.172 -2.693 11.328 1 83.44 593 CYS B CA 1
ATOM 9673 C C . CYS B 1 593 ? -28.391 -1.471 10.875 1 83.44 593 CYS B C 1
ATOM 9675 O O . CYS B 1 593 ? -28.234 -1.242 9.672 1 83.44 593 CYS B O 1
ATOM 9677 N N . MET B 1 594 ? -27.844 -0.725 11.859 1 86.31 594 MET B N 1
ATOM 9678 C CA . MET B 1 594 ? -27.312 0.586 11.5 1 86.31 594 MET B CA 1
ATOM 9679 C C . MET B 1 594 ? -25.781 0.591 11.57 1 86.31 594 MET B C 1
ATOM 9681 O O . MET B 1 594 ? -25.141 1.465 10.984 1 86.31 594 MET B O 1
ATOM 9685 N N . ALA B 1 595 ? -25.203 -0.381 12.25 1 91.62 595 ALA B N 1
ATOM 9686 C CA . ALA B 1 595 ? -23.75 -0.319 12.492 1 91.62 595 ALA B CA 1
ATOM 9687 C C . ALA B 1 595 ? -23.125 -1.71 12.43 1 91.62 595 ALA B C 1
ATOM 9689 O O . ALA B 1 595 ? -22.188 -2.004 13.164 1 91.62 595 ALA B O 1
ATOM 9690 N N . GLU B 1 596 ? -23.672 -2.592 11.602 1 92 596 GLU B N 1
ATOM 9691 C CA . GLU B 1 596 ? -23.188 -3.967 11.531 1 92 596 GLU B CA 1
ATOM 9692 C C . GLU B 1 596 ? -21.672 -4.016 11.289 1 92 596 GLU B C 1
ATOM 9694 O O . GLU B 1 596 ? -20.953 -4.703 12 1 92 596 GLU B O 1
ATOM 9699 N N . MET B 1 597 ? -21.234 -3.229 10.305 1 93.31 597 MET B N 1
ATOM 9700 C CA . MET B 1 597 ? -19.828 -3.275 9.906 1 93.31 597 MET B CA 1
ATOM 9701 C C . MET B 1 597 ? -19.016 -2.215 10.641 1 93.31 597 MET B C 1
ATOM 9703 O O . MET B 1 597 ? -17.875 -1.946 10.281 1 93.31 597 MET B O 1
ATOM 9707 N N . LYS B 1 598 ? -19.594 -1.538 11.648 1 95.38 598 LYS B N 1
ATOM 9708 C CA . LYS B 1 598 ? -18.938 -0.497 12.438 1 95.38 598 LYS B CA 1
ATOM 9709 C C . LYS B 1 598 ? -19.016 -0.809 13.93 1 95.38 598 LYS B C 1
ATOM 9711 O O . LYS B 1 598 ? -19.016 0.101 14.758 1 95.38 598 LYS B O 1
ATOM 9716 N N . THR B 1 599 ? -19.156 -2.037 14.258 1 94.25 599 THR B N 1
ATOM 9717 C CA . THR B 1 599 ? -19.156 -2.508 15.641 1 94.25 599 THR B CA 1
ATOM 9718 C C . THR B 1 599 ? -17.906 -3.322 15.93 1 94.25 599 THR B C 1
ATOM 9720 O O . THR B 1 599 ? -17.609 -4.293 15.227 1 94.25 599 THR B O 1
ATOM 9723 N N . TYR B 1 600 ? -17.234 -2.887 16.984 1 94.69 600 TYR B N 1
ATOM 9724 C CA . TYR B 1 600 ? -15.93 -3.479 17.25 1 94.69 600 TYR B CA 1
ATOM 9725 C C . TYR B 1 600 ? -15.812 -3.891 18.719 1 94.69 600 TYR B C 1
ATOM 9727 O O . TYR B 1 600 ? -16.484 -3.33 19.578 1 94.69 600 TYR B O 1
ATOM 9735 N N . VAL B 1 601 ? -14.945 -4.887 18.938 1 92.19 601 VAL B N 1
ATOM 9736 C CA . VAL B 1 601 ? -14.594 -5.336 20.281 1 92.19 601 VAL B CA 1
ATOM 9737 C C . VAL B 1 601 ? -13.125 -5.023 20.562 1 92.19 601 VAL B C 1
ATOM 9739 O O . VAL B 1 601 ? -12.242 -5.41 19.781 1 92.19 601 VAL B O 1
ATOM 9742 N N . SER B 1 602 ? -12.883 -4.281 21.703 1 94 602 SER B N 1
ATOM 9743 C CA . SER B 1 602 ? -11.492 -3.984 22.031 1 94 602 SER B CA 1
ATOM 9744 C C . SER B 1 602 ? -11.344 -3.604 23.5 1 94 602 SER B C 1
ATOM 9746 O O . SER B 1 602 ? -11.547 -2.445 23.859 1 94 602 SER B O 1
ATOM 9748 N N . GLN B 1 603 ? -10.852 -4.531 24.266 1 91.62 603 GLN B N 1
ATOM 9749 C CA . GLN B 1 603 ? -10.469 -4.18 25.625 1 91.62 603 GLN B CA 1
ATOM 9750 C C . GLN B 1 603 ? -9.25 -3.26 25.641 1 91.62 603 GLN B C 1
ATOM 9752 O O . GLN B 1 603 ? -9.133 -2.389 26.5 1 91.62 603 GLN B O 1
ATOM 9757 N N . ARG B 1 604 ? -8.469 -3.428 24.672 1 91.94 604 ARG B N 1
ATOM 9758 C CA . ARG B 1 604 ? -7.277 -2.594 24.531 1 91.94 604 ARG B CA 1
ATOM 9759 C C . ARG B 1 604 ? -7.648 -1.119 24.422 1 91.94 604 ARG B C 1
ATOM 9761 O O . ARG B 1 604 ? -6.941 -0.257 24.953 1 91.94 604 ARG B O 1
ATOM 9768 N N . ALA B 1 605 ? -8.664 -0.823 23.75 1 94.25 605 ALA B N 1
ATOM 9769 C CA . ALA B 1 605 ? -9.125 0.559 23.625 1 94.25 605 ALA B CA 1
ATOM 9770 C C . ALA B 1 605 ? -9.547 1.121 24.984 1 94.25 605 ALA B C 1
ATOM 9772 O O . ALA B 1 605 ? -9.172 2.24 25.344 1 94.25 605 ALA B O 1
ATOM 9773 N N . TYR B 1 606 ? -10.305 0.364 25.719 1 93.38 606 TYR B N 1
ATOM 9774 C CA . TYR B 1 606 ? -10.742 0.8 27.047 1 93.38 606 TYR B CA 1
ATOM 9775 C C . TYR B 1 606 ? -9.555 1.038 27.953 1 93.38 606 TYR B C 1
ATOM 9777 O O . TYR B 1 606 ? -9.477 2.07 28.625 1 93.38 606 TYR B O 1
ATOM 9785 N N . ASP B 1 607 ? -8.648 0.072 27.922 1 92.31 607 ASP B N 1
ATOM 9786 C CA . ASP B 1 607 ? -7.473 0.176 28.781 1 92.31 607 ASP B CA 1
ATOM 9787 C C . ASP B 1 607 ? -6.582 1.335 28.344 1 92.31 607 ASP B C 1
ATOM 9789 O O . ASP B 1 607 ? -6.125 2.121 29.188 1 92.31 607 ASP B O 1
ATOM 9793 N N . GLY B 1 608 ? -6.398 1.431 27.094 1 91.94 608 GLY B N 1
ATOM 9794 C CA . GLY B 1 608 ? -5.516 2.459 26.562 1 91.94 608 GLY B CA 1
ATOM 9795 C C . GLY B 1 608 ? -6.051 3.863 26.766 1 91.94 608 GLY B C 1
ATOM 9796 O O . GLY B 1 608 ? -5.293 4.785 27.062 1 91.94 608 GLY B O 1
ATOM 9797 N N . TYR B 1 609 ? -7.332 4.07 26.594 1 93.31 609 TYR B N 1
ATOM 9798 C CA . TYR B 1 609 ? -7.957 5.383 26.719 1 93.31 609 TYR B CA 1
ATOM 9799 C C . TYR B 1 609 ? -8.422 5.621 28.156 1 93.31 609 TYR B C 1
ATOM 9801 O O . TYR B 1 609 ? -8.883 6.715 28.5 1 93.31 609 TYR B O 1
ATOM 9809 N N . ARG B 1 610 ? -8.32 4.582 28.953 1 92.94 610 ARG B N 1
ATOM 9810 C CA . ARG B 1 610 ? -8.773 4.613 30.328 1 92.94 610 ARG B CA 1
ATOM 9811 C C . ARG B 1 610 ? -10.25 5 30.422 1 92.94 610 ARG B C 1
ATOM 9813 O O . ARG B 1 610 ? -10.617 5.895 31.188 1 92.94 610 ARG B O 1
ATOM 9820 N N . ILE B 1 611 ? -11.039 4.375 29.672 1 92.44 611 ILE B N 1
ATOM 9821 C CA . ILE B 1 611 ? -12.484 4.504 29.719 1 92.44 611 ILE B CA 1
ATOM 9822 C C . ILE B 1 611 ? -13.07 3.387 30.578 1 92.44 611 ILE B C 1
ATOM 9824 O O . ILE B 1 611 ? -12.734 2.213 30.406 1 92.44 611 ILE B O 1
ATOM 9828 N N . SER B 1 612 ? -13.914 3.771 31.484 1 89.19 612 SER B N 1
ATOM 9829 C CA . SER B 1 612 ? -14.531 2.787 32.375 1 89.19 612 SER B CA 1
ATOM 9830 C C . SER B 1 612 ? -15.516 1.905 31.609 1 89.19 612 SER B C 1
ATOM 9832 O O . SER B 1 612 ? -16.438 2.408 30.953 1 89.19 612 SER B O 1
ATOM 9834 N N . CYS B 1 613 ? -15.406 0.627 31.781 1 87.06 613 CYS B N 1
ATOM 9835 C CA . CYS B 1 613 ? -16.328 -0.309 31.156 1 87.06 613 CYS B CA 1
ATOM 9836 C C . CYS B 1 613 ? -17.703 -0.247 31.812 1 87.06 613 CYS B C 1
ATOM 9838 O O . CYS B 1 613 ? -18.688 -0.729 31.25 1 87.06 613 CYS B O 1
ATOM 9840 N N . HIS B 1 614 ? -17.828 0.336 33 1 84 614 HIS B N 1
ATOM 9841 C CA . HIS B 1 614 ? -19.078 0.438 33.719 1 84 614 HIS B CA 1
ATOM 9842 C C . HIS B 1 614 ? -19.906 1.637 33.25 1 84 614 HIS B C 1
ATOM 9844 O O . HIS B 1 614 ? -21.125 1.586 33.219 1 84 614 HIS B O 1
ATOM 9850 N N . GLU B 1 615 ? -19.203 2.648 32.875 1 87.06 615 GLU B N 1
ATOM 9851 C CA . GLU B 1 615 ? -19.891 3.887 32.562 1 87.06 615 GLU B CA 1
ATOM 9852 C C . GLU B 1 615 ? -19.984 4.098 31.047 1 87.06 615 GLU B C 1
ATOM 9854 O O . GLU B 1 615 ? -20.953 4.68 30.547 1 87.06 615 GLU B O 1
ATOM 9859 N N . GLY B 1 616 ? -18.938 3.633 30.328 1 90.06 616 GLY B N 1
ATOM 9860 C CA . GLY B 1 616 ? -18.859 3.918 28.906 1 90.06 616 GLY B CA 1
ATOM 9861 C C . GLY B 1 616 ? -18.578 5.379 28.609 1 90.06 616 GLY B C 1
ATOM 9862 O O . GLY B 1 616 ? -18.188 6.137 29.484 1 90.06 616 GLY B O 1
ATOM 9863 N N . ALA B 1 617 ? -18.672 5.762 27.344 1 92.31 617 ALA B N 1
ATOM 9864 C CA . ALA B 1 617 ? -18.422 7.141 26.922 1 92.31 617 ALA B CA 1
ATOM 9865 C C . ALA B 1 617 ? -18.797 7.348 25.453 1 92.31 617 ALA B C 1
ATOM 9867 O O . ALA B 1 617 ? -18.938 6.379 24.703 1 92.31 617 ALA B O 1
ATOM 9868 N N . VAL B 1 618 ? -19.078 8.547 25.156 1 93.44 618 VAL B N 1
ATOM 9869 C CA . VAL B 1 618 ? -19.234 8.977 23.781 1 93.44 618 VAL B CA 1
ATOM 9870 C C . VAL B 1 618 ? -18.141 9.984 23.422 1 93.44 618 VAL B C 1
ATOM 9872 O O . VAL B 1 618 ? -17.969 10.984 24.109 1 93.44 618 VAL B O 1
ATOM 9875 N N . VAL B 1 619 ? -17.375 9.664 22.391 1 95.06 619 VAL B N 1
ATOM 9876 C CA . VAL B 1 619 ? -16.297 10.531 21.938 1 95.06 619 VAL B CA 1
ATOM 9877 C C . VAL B 1 619 ? -16.594 11.031 20.531 1 95.06 619 VAL B C 1
ATOM 9879 O O . VAL B 1 619 ? -16.812 10.234 19.609 1 95.06 619 VAL B O 1
ATOM 9882 N N . LEU B 1 620 ? -16.625 12.336 20.359 1 96.62 620 LEU B N 1
ATOM 9883 C CA . LEU B 1 620 ? -16.859 12.922 19.031 1 96.62 620 LEU B CA 1
ATOM 9884 C C . LEU B 1 620 ? -15.539 13.352 18.391 1 96.62 620 LEU B C 1
ATOM 9886 O O . LEU B 1 620 ? -14.773 14.117 18.984 1 96.62 620 LEU B O 1
ATOM 9890 N N . LEU B 1 621 ? -15.312 12.828 17.203 1 97.5 621 LEU B N 1
ATOM 9891 C CA . LEU B 1 621 ? -14.109 13.156 16.453 1 97.5 621 LEU B CA 1
ATOM 9892 C C . LEU B 1 621 ? -14.438 14.039 15.25 1 97.5 621 LEU B C 1
ATOM 9894 O O . LEU B 1 621 ? -15.422 13.789 14.547 1 97.5 621 LEU B O 1
ATOM 9898 N N . ARG B 1 622 ? -13.578 15.016 15.078 1 97.56 622 ARG B N 1
ATOM 9899 C CA . ARG B 1 622 ? -13.633 15.82 13.859 1 97.56 622 ARG B CA 1
ATOM 9900 C C . ARG B 1 622 ? -13.219 15 12.641 1 97.56 622 ARG B C 1
ATOM 9902 O O . ARG B 1 622 ? -12.625 13.93 12.781 1 97.56 622 ARG B O 1
ATOM 9909 N N . PRO B 1 623 ? -13.531 15.508 11.453 1 96.19 623 PRO B N 1
ATOM 9910 C CA . PRO B 1 623 ? -13.117 14.797 10.234 1 96.19 623 PRO B CA 1
ATOM 9911 C C . PRO B 1 623 ? -11.609 14.625 10.141 1 96.19 623 PRO B C 1
ATOM 9913 O O . PRO B 1 623 ? -11.133 13.711 9.453 1 96.19 623 PRO B O 1
ATOM 9916 N N . ASP B 1 624 ? -10.789 15.438 10.805 1 96 624 ASP B N 1
ATOM 9917 C CA . ASP B 1 624 ? -9.336 15.328 10.727 1 96 624 ASP B CA 1
ATOM 9918 C C . ASP B 1 624 ? -8.781 14.469 11.859 1 96 624 ASP B C 1
ATOM 9920 O O . ASP B 1 624 ? -7.57 14.422 12.078 1 96 624 ASP B O 1
ATOM 9924 N N . GLY B 1 625 ? -9.625 13.836 12.641 1 95.06 625 GLY B N 1
ATOM 9925 C CA . GLY B 1 625 ? -9.195 12.852 13.617 1 95.06 625 GLY B CA 1
ATOM 9926 C C . GLY B 1 625 ? -8.953 13.445 14.992 1 95.06 625 GLY B C 1
ATOM 9927 O O . GLY B 1 625 ? -8.562 12.734 15.922 1 95.06 625 GLY B O 1
ATOM 9928 N N . VAL B 1 626 ? -9.227 14.75 15.203 1 96.44 626 VAL B N 1
ATOM 9929 C CA . VAL B 1 626 ? -9.039 15.43 16.484 1 96.44 626 VAL B CA 1
ATOM 9930 C C . VAL B 1 626 ? -10.289 15.258 17.344 1 96.44 626 VAL B C 1
ATOM 9932 O O . VAL B 1 626 ? -11.406 15.367 16.844 1 96.44 626 VAL B O 1
ATOM 9935 N N . ILE B 1 627 ? -10.109 15.047 18.656 1 96 627 ILE B N 1
ATOM 9936 C CA . ILE B 1 627 ? -11.227 14.898 19.578 1 96 627 ILE B CA 1
ATOM 9937 C C . ILE B 1 627 ? -11.867 16.25 19.844 1 96 627 ILE B C 1
ATOM 9939 O O . ILE B 1 627 ? -11.195 17.188 20.281 1 96 627 ILE B O 1
ATOM 9943 N N . SER B 1 628 ? -13.125 16.312 19.594 1 96.94 628 SER B N 1
ATOM 9944 C CA . SER B 1 628 ? -13.836 17.562 19.828 1 96.94 628 SER B CA 1
ATOM 9945 C C . SER B 1 628 ? -14.422 17.625 21.234 1 96.94 628 SER B C 1
ATOM 9947 O O . SER B 1 628 ? -14.305 18.641 21.922 1 96.94 628 SER B O 1
ATOM 9949 N N . ILE B 1 629 ? -15.062 16.578 21.625 1 94.81 629 ILE B N 1
ATOM 9950 C CA . ILE B 1 629 ? -15.734 16.531 22.922 1 94.81 629 ILE B CA 1
ATOM 9951 C C . ILE B 1 629 ? -15.875 15.086 23.391 1 94.81 629 ILE B C 1
ATOM 9953 O O . ILE B 1 629 ? -16.016 14.18 22.562 1 94.81 629 ILE B O 1
ATOM 9957 N N . ILE B 1 630 ? -15.797 14.852 24.672 1 93.94 630 ILE B N 1
ATOM 9958 C CA . ILE B 1 630 ? -16.047 13.586 25.344 1 93.94 630 ILE B CA 1
ATOM 9959 C C . ILE B 1 630 ? -17.266 13.719 26.266 1 93.94 630 ILE B C 1
ATOM 9961 O O . ILE B 1 630 ? -17.344 14.664 27.062 1 93.94 630 ILE B O 1
ATOM 9965 N N . ASP B 1 631 ? -18.188 12.844 26.109 1 91.81 631 ASP B N 1
ATOM 9966 C CA . ASP B 1 631 ? -19.453 12.891 26.828 1 91.81 631 ASP B CA 1
ATOM 9967 C C . ASP B 1 631 ? -19.812 11.523 27.406 1 91.81 631 ASP B C 1
ATOM 9969 O O . ASP B 1 631 ? -19.156 10.523 27.094 1 91.81 631 ASP B O 1
ATOM 9973 N N . ASP B 1 632 ? -20.75 11.516 28.359 1 89.94 632 ASP B N 1
ATOM 9974 C CA . ASP B 1 632 ? -21.281 10.242 28.828 1 89.94 632 ASP B CA 1
ATOM 9975 C C . ASP B 1 632 ? -22.266 9.633 27.828 1 89.94 632 ASP B C 1
ATOM 9977 O O . ASP B 1 632 ? -22.453 10.188 26.734 1 89.94 632 ASP B O 1
ATOM 9981 N N . LEU B 1 633 ? -22.859 8.539 28.125 1 89.69 633 LEU B N 1
ATOM 9982 C CA . LEU B 1 633 ? -23.656 7.766 27.156 1 89.69 633 LEU B CA 1
ATOM 9983 C C . LEU B 1 633 ? -24.984 8.445 26.875 1 89.69 633 LEU B C 1
ATOM 9985 O O . LEU B 1 633 ? -25.688 8.086 25.938 1 89.69 633 LEU B O 1
ATOM 9989 N N . HIS B 1 634 ? -25.391 9.453 27.625 1 86.94 634 HIS B N 1
ATOM 9990 C CA . HIS B 1 634 ? -26.594 10.211 27.312 1 86.94 634 HIS B CA 1
ATOM 9991 C C . HIS B 1 634 ? -26.391 11.109 26.109 1 86.94 634 HIS B C 1
ATOM 9993 O O . HIS B 1 634 ? -27.344 11.453 25.406 1 86.94 634 HIS B O 1
ATOM 9999 N N . ALA B 1 635 ? -25.141 11.492 25.859 1 89.56 635 ALA B N 1
ATOM 10000 C CA . ALA B 1 635 ? -24.703 12.211 24.672 1 89.56 635 ALA B CA 1
ATOM 10001 C C . ALA B 1 635 ? -25.406 13.562 24.547 1 89.56 635 ALA B C 1
ATOM 10003 O O . ALA B 1 635 ? -25.734 14.008 23.438 1 89.56 635 ALA B O 1
ATOM 10004 N N . THR B 1 636 ? -25.75 14.18 25.656 1 89 636 THR B N 1
ATOM 10005 C CA . THR B 1 636 ? -26.469 15.445 25.625 1 89 636 THR B CA 1
ATOM 10006 C C . THR B 1 636 ? -25.562 16.578 25.156 1 89 636 THR B C 1
ATOM 10008 O O . THR B 1 636 ? -25.969 17.391 24.312 1 89 636 THR B O 1
ATOM 10011 N N . GLU B 1 637 ? -24.406 16.594 25.688 1 91.12 637 GLU B N 1
ATOM 10012 C CA . GLU B 1 637 ? -23.469 17.656 25.328 1 91.12 637 GLU B CA 1
ATOM 10013 C C . GLU B 1 637 ? -23.016 17.5 23.875 1 91.12 637 GLU B C 1
ATOM 10015 O O . GLU B 1 637 ? -22.844 18.5 23.172 1 91.12 637 GLU B O 1
ATOM 10020 N N . VAL B 1 638 ? -22.812 16.297 23.469 1 92.88 638 VAL B N 1
ATOM 10021 C CA . VAL B 1 638 ? -22.406 16.031 22.094 1 92.88 638 VAL B CA 1
ATOM 10022 C C . VAL B 1 638 ? -23.484 16.516 21.141 1 92.88 638 VAL B C 1
ATOM 10024 O O . VAL B 1 638 ? -23.203 17.109 20.109 1 92.88 638 VAL B O 1
ATOM 10027 N N . THR B 1 639 ? -24.719 16.25 21.484 1 91.94 639 THR B N 1
ATOM 10028 C CA . THR B 1 639 ? -25.828 16.656 20.641 1 91.94 639 THR B CA 1
ATOM 10029 C C . THR B 1 639 ? -25.906 18.172 20.531 1 91.94 639 THR B C 1
ATOM 10031 O O . THR B 1 639 ? -26.047 18.719 19.438 1 91.94 639 THR B O 1
ATOM 10034 N N . SER B 1 640 ? -25.828 18.828 21.656 1 92.25 640 SER B N 1
ATOM 10035 C CA . SER B 1 640 ? -25.859 20.281 21.672 1 92.25 640 SER B CA 1
ATOM 10036 C C . SER B 1 640 ? -24.688 20.875 20.891 1 92.25 640 SER B C 1
ATOM 10038 O O . SER B 1 640 ? -24.875 21.828 20.141 1 92.25 640 SER B O 1
ATOM 10040 N N . PHE B 1 641 ? -23.609 20.328 21.031 1 94.62 641 PHE B N 1
ATOM 10041 C CA . PHE B 1 641 ? -22.406 20.766 20.328 1 94.62 641 PHE B CA 1
ATOM 10042 C C . PHE B 1 641 ? -22.578 20.609 18.812 1 94.62 641 PHE B C 1
ATOM 10044 O O . PHE B 1 641 ? -22.312 21.547 18.062 1 94.62 641 PHE B O 1
ATOM 10051 N N . LEU B 1 642 ? -22.984 19.422 18.406 1 95.12 642 LEU B N 1
ATOM 10052 C CA . LEU B 1 642 ? -23.125 19.125 16.984 1 95.12 642 LEU B CA 1
ATOM 10053 C C . LEU B 1 642 ? -24.125 20.094 16.328 1 95.12 642 LEU B C 1
ATOM 10055 O O . LEU B 1 642 ? -23.938 20.484 15.18 1 95.12 642 LEU B O 1
ATOM 10059 N N . LYS B 1 643 ? -25.141 20.5 17.031 1 94.12 643 LYS B N 1
ATOM 10060 C CA . LYS B 1 643 ? -26.141 21.422 16.5 1 94.12 643 LYS B CA 1
ATOM 10061 C C . LYS B 1 643 ? -25.516 22.766 16.172 1 94.12 643 LYS B C 1
ATOM 10063 O O . LYS B 1 643 ? -26.016 23.5 15.312 1 94.12 643 LYS B O 1
ATOM 10068 N N . THR B 1 644 ? -24.453 23.062 16.828 1 95.19 644 THR B N 1
ATOM 10069 C CA . THR B 1 644 ? -23.797 24.359 16.594 1 95.19 644 THR B CA 1
ATOM 10070 C C . THR B 1 644 ? -22.859 24.281 15.398 1 95.19 644 THR B C 1
ATOM 10072 O O . THR B 1 644 ? -22.531 25.297 14.789 1 95.19 644 THR B O 1
ATOM 10075 N N . VAL B 1 645 ? -22.438 23.094 15.047 1 96.06 645 VAL B N 1
ATOM 10076 C CA . VAL B 1 645 ? -21.359 23.016 14.07 1 96.06 645 VAL B CA 1
ATOM 10077 C C . VAL B 1 645 ? -21.875 22.391 12.781 1 96.06 645 VAL B C 1
ATOM 10079 O O . VAL B 1 645 ? -21.328 22.625 11.703 1 96.06 645 VAL B O 1
ATOM 10082 N N . VAL B 1 646 ? -22.906 21.562 12.828 1 95.75 646 VAL B N 1
ATOM 10083 C CA . VAL B 1 646 ? -23.438 20.875 11.664 1 95.75 646 VAL B CA 1
ATOM 10084 C C . VAL B 1 646 ? -24.891 21.297 11.438 1 95.75 646 VAL B C 1
ATOM 10086 O O . VAL B 1 646 ? -25.688 21.312 12.375 1 95.75 646 VAL B O 1
ATOM 10089 N N . ARG B 1 647 ? -25.172 21.531 10.219 1 93.38 647 ARG B N 1
ATOM 10090 C CA . ARG B 1 647 ? -26.547 21.922 9.867 1 93.38 647 ARG B CA 1
ATOM 10091 C C . ARG B 1 647 ? -27.516 20.766 10.109 1 93.38 647 ARG B C 1
ATOM 10093 O O . ARG B 1 647 ? -27.203 19.625 9.805 1 93.38 647 ARG B O 1
ATOM 10100 N N . THR B 1 648 ? -28.641 21.094 10.664 1 90.75 648 THR B N 1
ATOM 10101 C CA . THR B 1 648 ? -29.688 20.109 10.898 1 90.75 648 THR B CA 1
ATOM 10102 C C . THR B 1 648 ? -30.656 20.062 9.719 1 90.75 648 THR B C 1
ATOM 10104 O O . THR B 1 648 ? -30.641 20.953 8.867 1 90.75 648 THR B O 1
ATOM 10107 N N . LEU B 1 649 ? -31.359 19 9.586 1 82.06 649 LEU B N 1
ATOM 10108 C CA . LEU B 1 649 ? -32.344 18.844 8.523 1 82.06 649 LEU B CA 1
ATOM 10109 C C . LEU B 1 649 ? -33.469 19.875 8.656 1 82.06 649 LEU B C 1
ATOM 10111 O O . LEU B 1 649 ? -33.875 20.203 9.766 1 82.06 649 LEU B O 1
#

InterPro domains:
  IPR002938 FAD-binding domain [PF01494] (49-428)
  IPR036188 FAD/NAD(P)-binding domain superfamily [G3DSA:3.50.50.60] (50-427)
  IPR036188 FAD/NAD(P)-binding domain superfamily [SSF51905] (49-438)
  IPR036249 Thioredoxin-like superfamily [SSF52833] (486-646)
  IPR038220 Phenol hydroxylase, C-terminal TRX-fold domain superfamily [G3DSA:3.40.30.20] (451-647)
  IPR050641 Rifampicin monooxygenase-like [PTHR43004] (48-629)

Radius of gyration: 32.77 Å; Cα contacts (8 Å, |Δi|>4): 2815; chains: 2; bounding box: 83×86×85 Å